Protein AF-0000000076645422 (afdb_homodimer)

pLDDT: mean 94.83, std 6.92, range [39.47, 98.94]

Secondary structure (DSSP, 8-state):
--GGGSTTT-HHHHHHHHHHTT-EEEE-S-B-TBTHHHHHHHHHHHHT-PEEEE--BTT--TT---EEEE-TT---SSGGGTTHHHHHHTT--TT--HHHHHHHHHHGGGSPP-PPEEES--GGGSEEE-GGG--TTTS---B-STTSSS--SBSS-EEEEE-TTSS-EEEE---EEE-SSSEEEE---TT-HHHHHHHHHHHHTSPEEEEEEES--HHHHHHHTS-PPTT--HHHHHHHHHTSPPEEEE-SSSS-EEETT-SEEEEEEEEEEEEEEE-----TTSEE-TT--EEEEEEEEEEEEE-TT-EEEE---SSSSSHIIIIIHHHHHHHHHHHHHHTT--EEEEE--GGGTTSEEEEEE-HHHHHHTT--HHHHHHHHHHHHHTSGGGTT--EEEEE-TTS-TT-HHHHHHHHHHHS-TTTSEEEE-SSB--TTSHHHHTSSS-TTB--EEEEE---HHHHHT----EESSTTTSS-HHHHHHHHHHHHHHTPPP--/--GGGSTTT-HHHHHHHHHHTT-EEEE-S-B-TBTHHHHHHHHHHHHT-PEEEE--BTT--TT---EEEE-TT---SSGGGTTHHHHHHTT--TT--HHHHHHHHHHGGGSPP-PPEEES--GGGSEEE-GGG--TTTS---B-STTSSS-EEESS-EEEEE-TTSS-EEEE---EEE-SSSEEEE---TT-HHHHHHHHHHHHTSPEEEEEEES--HHHHHHHTS-PPTT--HHHHHHHHHTSPPEEEE-SSSS-EEETT-SEEEEEEEEEEEEEEE-----TTSEE-TT--EEEEEEEEEEEEE-TT-EEEE---SSSSSHIIIIIHHHHHHHHHHHHHHTT--EEEEE--GGGTTSEEEEEE-HHHHHHTT--HHHHHHHHHHHHHTSGGGTT--EEEEE-TTS-TT-HHHHHHHHHHH--TTTSEEEE-SSB--TTSHHHHTSSS-TTB--EEEEE-S-HHHHHT----EESSTTTSS-HHHHHHHHHTHHHHTPPP--

Nearest PDB structures (foldseek):
  8oeo-assembly1_A-2  TM=9.911E-01  e=5.705E-94  Aspergillus niger CBS 513.88
  8crd-assembly1_A-2  TM=9.911E-01  e=7.766E-94  Aspergillus niger CBS 513.88
  7nf3-assembly1_A-2  TM=9.899E-01  e=1.353E-93  Aspergillus niger CBS 513.88
  7ney-assembly1_B  TM=9.931E-01  e=3.939E-91  Trichoderma atroviride IMI 206040
  7nf1-assembly1_B  TM=9.931E-01  e=6.451E-91  Trichoderma atroviride IMI 206040

Sequence (1006 aa):
MASKSLPHMDFRSYVEALEADGDLVSITEECDPHLEVGAIIRKVVETNDKAPLFNKLKGQDENGLWRILGAPNSLRSDPKQLYGRLARHLGLPTDSSMKVILDKMIAAKTTPPIPPTVVETGPCKEHILTPDQFDLTKLPAPLLHRSDGGKYVQTYGMHIVQSPDGKWTNWSIARAMVYDRNHLAGLVIKPQHLYQIHEMWKKEGRDMPWALAFGVPPAAIMASSMPLPAGLSEAEYIGSLVGSSLDVVKCETNGLYVPANSEIVFEGTCSITDTVPEGPFGEMHGYVFPGDTHPWPKYTVDLITHRKDAILPVSNCGRLTDETHTMIGPLAAAEIGFLLKSKGFPIKEAFSPFESQVTWVALQVDTQKLREMKTTPEKFCREIGDIIFNHKVGYTIHRLVIVGDDINVYDFKDVIWAFCTRCRPGMDEYVFEDVAGFPLIPYMSHGNGAPNRGGKVVSDCLLPVEYATGKNWEAADFENSFPEEIKDRVCNRWQALGFNSAKMASKSLPHMDFRSYVEALEADGDLVSITEECDPHLEVGAIIRKVVETNDKAPLFNKLKGQDENGLWRILGAPNSLRSDPKQLYGRLARHLGLPTDSSMKVILDKMIAAKTTPPIPPTVVETGPCKEHILTPDQFDLTKLPAPLLHRSDGGKYVQTYGMHIVQSPDGKWTNWSIARAMVYDRNHLAGLVIKPQHLYQIHEMWKKEGRDMPWALAFGVPPAAIMASSMPLPAGLSEAEYIGSLVGSSLDVVKCETNGLYVPANSEIVFEGTCSITDTVPEGPFGEMHGYVFPGDTHPWPKYTVDLITHRKDAILPVSNCGRLTDETHTMIGPLAAAEIGFLLKSKGFPIKEAFSPFESQVTWVALQVDTQKLREMKTTPEKFCREIGDIIFNHKVGYTIHRLVIVGDDINVYDFKDVIWAFCTRCRPGMDEYVFEDVAGFPLIPYMSHGNGAPNRGGKVVSDCLLPVEYATGKNWEAADFENSFPEEIKDRVCNRWQALGFNSAK

Structure (mmCIF, N/CA/C/O backbone):
data_AF-0000000076645422-model_v1
#
loop_
_entity.id
_entity.type
_entity.pdbx_description
1 polymer 'Ferulic acid decarboxylase 1'
#
loop_
_atom_site.group_PDB
_atom_site.id
_atom_site.type_symbol
_atom_site.label_atom_id
_atom_site.label_alt_id
_atom_site.label_comp_id
_atom_site.label_asym_id
_atom_site.label_entity_id
_atom_site.label_seq_id
_atom_site.pdbx_PDB_ins_code
_atom_site.Cartn_x
_atom_site.Cartn_y
_atom_site.Cartn_z
_atom_site.occupancy
_atom_site.B_iso_or_equiv
_atom_site.auth_seq_id
_atom_site.auth_comp_id
_atom_site.auth_asym_id
_atom_site.auth_atom_id
_atom_site.pdbx_PDB_model_num
ATOM 1 N N . MET A 1 1 ? 17.406 39.375 -7.105 1 39.47 1 MET A N 1
ATOM 2 C CA . MET A 1 1 ? 16.203 39.625 -6.324 1 39.47 1 MET A CA 1
ATOM 3 C C . MET A 1 1 ? 16.5 39.594 -4.832 1 39.47 1 MET A C 1
ATOM 5 O O . MET A 1 1 ? 17.312 38.781 -4.371 1 39.47 1 MET A O 1
ATOM 9 N N . ALA A 1 2 ? 16.141 40.438 -4.121 1 54.78 2 ALA A N 1
ATOM 10 C CA . ALA A 1 2 ? 16.422 40.5 -2.689 1 54.78 2 ALA A CA 1
ATOM 11 C C . ALA A 1 2 ? 15.945 39.25 -1.977 1 54.78 2 ALA A C 1
ATOM 13 O O . ALA A 1 2 ? 14.828 38.781 -2.213 1 54.78 2 ALA A O 1
ATOM 14 N N . SER A 1 3 ? 16.781 38.594 -1.338 1 65.38 3 SER A N 1
ATOM 15 C CA . SER A 1 3 ? 16.609 37.344 -0.627 1 65.38 3 SER A CA 1
ATOM 16 C C . SER A 1 3 ? 15.219 37.25 -0.004 1 65.38 3 SER A C 1
ATOM 18 O O . SER A 1 3 ? 14.594 36.188 -0.015 1 65.38 3 SER A O 1
ATOM 20 N N . LYS A 1 4 ? 14.633 38.281 0.202 1 76.12 4 LYS A N 1
ATOM 21 C CA . LYS A 1 4 ? 13.375 38.344 0.934 1 76.12 4 LYS A CA 1
ATOM 22 C C . LYS A 1 4 ? 12.18 38.219 -0.014 1 76.12 4 LYS A C 1
ATOM 24 O O . LYS A 1 4 ? 11.055 38 0.423 1 76.12 4 LYS A O 1
ATOM 29 N N . SER A 1 5 ? 12.469 38.219 -1.289 1 83.44 5 SER A N 1
ATOM 30 C CA . SER A 1 5 ? 11.398 38.125 -2.279 1 83.44 5 SER A CA 1
ATOM 31 C C . SER A 1 5 ? 11.398 36.75 -2.971 1 83.44 5 SER A C 1
ATOM 33 O O . SER A 1 5 ? 10.625 36.531 -3.902 1 83.44 5 SER A O 1
ATOM 35 N N . LEU A 1 6 ? 12.18 35.938 -2.41 1 91.81 6 LEU A N 1
ATOM 36 C CA . LEU A 1 6 ? 12.234 34.594 -2.979 1 91.81 6 LEU A CA 1
ATOM 37 C C . LEU A 1 6 ? 11 33.781 -2.582 1 91.81 6 LEU A C 1
ATOM 39 O O . LEU A 1 6 ? 10.398 34.031 -1.535 1 91.81 6 LEU A O 1
ATOM 43 N N . PRO A 1 7 ? 10.672 32.812 -3.4 1 94.81 7 PRO A N 1
ATOM 44 C CA . PRO A 1 7 ? 9.43 32.062 -3.209 1 94.81 7 PRO A CA 1
ATOM 45 C C . PRO A 1 7 ? 9.344 31.406 -1.836 1 94.81 7 PRO A C 1
ATOM 47 O O . PRO A 1 7 ? 8.258 31.297 -1.265 1 94.81 7 PRO A O 1
ATOM 50 N N . HIS A 1 8 ? 10.43 30.953 -1.302 1 95.94 8 HIS A N 1
ATOM 51 C CA . HIS A 1 8 ? 10.398 30.266 -0.013 1 95.94 8 HIS A CA 1
ATOM 52 C C . HIS A 1 8 ? 10.336 31.266 1.138 1 95.94 8 HIS A C 1
ATOM 54 O O . HIS A 1 8 ? 10.062 30.891 2.279 1 95.94 8 HIS A O 1
ATOM 60 N N . MET A 1 9 ? 10.469 32.625 0.894 1 94.94 9 MET A N 1
ATOM 6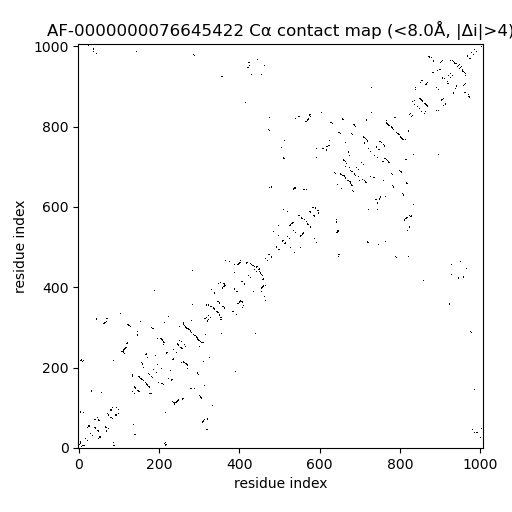1 C CA . MET A 1 9 ? 10.508 33.656 1.926 1 94.94 9 MET A CA 1
ATOM 62 C C . MET A 1 9 ? 9.328 34.625 1.78 1 94.94 9 MET A C 1
ATOM 64 O O . MET A 1 9 ? 9.141 35.5 2.607 1 94.94 9 MET A O 1
ATOM 68 N N . ASP A 1 10 ? 8.617 34.406 0.73 1 96.38 10 ASP A N 1
ATOM 69 C CA . ASP A 1 10 ? 7.473 35.281 0.45 1 96.38 10 ASP A CA 1
ATOM 70 C C . ASP A 1 10 ? 6.344 34.469 -0.211 1 96.38 10 ASP A C 1
ATOM 72 O O . ASP A 1 10 ? 6.535 33.906 -1.281 1 96.38 10 ASP A O 1
ATOM 76 N N . PHE A 1 11 ? 5.137 34.5 0.372 1 97.75 11 PHE A N 1
ATOM 77 C CA . PHE A 1 11 ? 4.027 33.656 -0.077 1 97.75 11 PHE A CA 1
ATOM 78 C C . PHE A 1 11 ? 3.561 34.094 -1.464 1 97.75 11 PHE A C 1
ATOM 80 O O . PHE A 1 11 ? 3.229 33.25 -2.297 1 97.75 11 PHE A O 1
ATOM 87 N N . ARG A 1 12 ? 3.492 35.375 -1.755 1 96.31 12 ARG A N 1
ATOM 88 C CA . ARG A 1 12 ? 3.074 35.812 -3.074 1 96.31 12 ARG A CA 1
ATOM 89 C C . ARG A 1 12 ? 4.062 35.375 -4.148 1 96.31 12 ARG A C 1
ATOM 91 O O . ARG A 1 12 ? 3.658 35 -5.25 1 96.31 12 ARG A O 1
ATOM 98 N N . SER A 1 13 ? 5.32 35.531 -3.758 1 97.25 13 SER A N 1
ATOM 99 C CA . SER A 1 13 ? 6.34 35.031 -4.676 1 97.25 13 SER A CA 1
ATOM 100 C C . SER A 1 13 ? 6.195 33.531 -4.906 1 97.25 13 SER A C 1
ATOM 102 O O . SER A 1 13 ? 6.473 33.031 -6.004 1 97.25 13 SER A O 1
ATOM 104 N N . TYR A 1 14 ? 5.824 32.844 -3.887 1 98.31 14 TYR A N 1
ATOM 105 C CA . TYR A 1 14 ? 5.566 31.422 -4.012 1 98.31 14 TYR A CA 1
ATOM 106 C C . TYR A 1 14 ? 4.422 31.156 -4.98 1 98.31 14 TYR A C 1
ATOM 108 O O . TYR A 1 14 ? 4.527 30.297 -5.855 1 98.31 14 TYR A O 1
ATOM 116 N N . VAL A 1 15 ? 3.332 31.875 -4.879 1 98.31 15 VAL A N 1
ATOM 117 C CA . VAL A 1 15 ? 2.178 31.719 -5.758 1 98.31 15 VAL A CA 1
ATOM 118 C C . VAL A 1 15 ? 2.59 32 -7.199 1 98.31 15 VAL A C 1
ATOM 120 O O . VAL A 1 15 ? 2.201 31.297 -8.117 1 98.31 15 VAL A O 1
ATOM 123 N N . GLU A 1 16 ? 3.398 33.062 -7.371 1 97.81 16 GLU A N 1
ATOM 124 C CA . GLU A 1 16 ? 3.912 33.375 -8.695 1 97.81 16 GLU A CA 1
ATOM 125 C C . GLU A 1 16 ? 4.785 32.281 -9.25 1 97.81 16 GLU A C 1
ATOM 127 O O . GLU A 1 16 ? 4.75 31.984 -10.453 1 97.81 16 GLU A O 1
ATOM 132 N N . ALA A 1 17 ? 5.535 31.703 -8.359 1 98 17 ALA A N 1
ATOM 133 C CA . ALA A 1 17 ? 6.391 30.594 -8.773 1 98 17 ALA A CA 1
ATOM 134 C C . ALA A 1 17 ? 5.559 29.391 -9.234 1 98 17 ALA A C 1
ATOM 136 O O . ALA A 1 17 ? 5.922 28.719 -10.195 1 98 17 ALA A O 1
ATOM 137 N N . LEU A 1 18 ? 4.477 29.078 -8.555 1 98.19 18 LEU A N 1
ATOM 138 C CA . LEU A 1 18 ? 3.582 28.016 -8.977 1 98.19 18 LEU A CA 1
ATOM 139 C C . LEU A 1 18 ? 3.043 28.266 -10.383 1 98.19 18 LEU A C 1
ATOM 141 O O . LEU A 1 18 ? 2.959 27.359 -11.203 1 98.19 18 LEU A O 1
ATOM 145 N N . GLU A 1 19 ? 2.682 29.516 -10.578 1 97.69 19 GLU A N 1
ATOM 146 C CA . GLU A 1 19 ? 2.184 29.906 -11.891 1 97.69 19 GLU A CA 1
ATOM 147 C C . GLU A 1 19 ? 3.254 29.719 -12.961 1 97.69 19 GLU A C 1
ATOM 149 O O . GLU A 1 19 ? 2.977 29.172 -14.031 1 97.69 19 GLU A O 1
ATOM 154 N N . ALA A 1 20 ? 4.41 30.156 -12.703 1 97.44 20 ALA A N 1
ATOM 155 C CA . ALA A 1 20 ? 5.527 30.047 -13.633 1 97.44 20 ALA A CA 1
ATOM 156 C C . ALA A 1 20 ? 5.855 28.578 -13.93 1 97.44 20 ALA A C 1
ATOM 158 O O . ALA A 1 20 ? 6.258 28.25 -15.047 1 97.44 20 ALA A O 1
ATOM 159 N N . ASP A 1 21 ? 5.66 27.734 -12.953 1 97.25 21 ASP A N 1
ATOM 160 C CA . ASP A 1 21 ? 5.91 26.297 -13.086 1 97.25 21 ASP A CA 1
ATOM 161 C C . ASP A 1 21 ? 4.812 25.625 -13.906 1 97.25 21 ASP A C 1
ATOM 163 O O . ASP A 1 21 ? 4.938 24.453 -14.281 1 97.25 21 ASP A O 1
ATOM 167 N N . GLY A 1 22 ? 3.715 26.312 -14.133 1 97 22 GLY A N 1
ATOM 168 C CA . GLY A 1 22 ? 2.539 25.672 -14.703 1 97 22 GLY A CA 1
ATOM 169 C C . GLY A 1 22 ? 1.798 24.781 -13.711 1 97 22 GLY A C 1
ATOM 170 O O . GLY A 1 22 ? 1.126 23.828 -14.109 1 97 22 GLY A O 1
ATOM 171 N N . ASP A 1 23 ? 1.896 25.047 -12.469 1 98 23 ASP A N 1
ATOM 172 C CA . ASP A 1 23 ? 1.329 24.219 -11.398 1 98 23 ASP A CA 1
ATOM 173 C C . ASP A 1 23 ? 0.226 24.969 -10.656 1 98 23 ASP A C 1
ATOM 175 O O . ASP A 1 23 ? -0.025 24.719 -9.477 1 98 23 ASP A O 1
ATOM 179 N N . LEU A 1 24 ? -0.4 25.938 -11.312 1 98.31 24 LEU A N 1
ATOM 180 C CA . LEU A 1 24 ? -1.46 26.75 -10.727 1 98.31 24 LEU A CA 1
ATOM 181 C C . LEU A 1 24 ? -2.6 26.969 -11.719 1 98.31 24 LEU A C 1
ATOM 183 O O . LEU A 1 24 ? -2.359 27.203 -12.906 1 98.31 24 LEU A O 1
ATOM 187 N N . VAL A 1 25 ? -3.816 26.766 -11.281 1 98.25 25 VAL A N 1
ATOM 188 C CA . VAL A 1 25 ? -4.996 27.156 -12.039 1 98.25 25 VAL A CA 1
ATOM 189 C C . VAL A 1 25 ? -5.605 28.422 -11.43 1 98.25 25 VAL A C 1
ATOM 191 O O . VAL A 1 25 ? -6.051 28.406 -10.281 1 98.25 25 VAL A O 1
ATOM 194 N N . SER A 1 26 ? -5.578 29.453 -12.141 1 98.06 26 SER A N 1
ATOM 195 C CA . SER A 1 26 ? -6.203 30.703 -11.719 1 98.06 26 SER A CA 1
ATOM 196 C C . SER A 1 26 ? -7.691 30.719 -12.047 1 98.06 26 SER A C 1
ATOM 198 O O . SER A 1 26 ? -8.07 30.766 -13.219 1 98.06 26 SER A O 1
ATOM 200 N N . ILE A 1 27 ? -8.5 30.609 -11.07 1 97.69 27 ILE A N 1
ATOM 201 C CA . ILE A 1 27 ? -9.945 30.547 -11.258 1 97.69 27 ILE A CA 1
ATOM 202 C C . ILE A 1 27 ? -10.562 31.922 -11.07 1 97.69 27 ILE A C 1
ATOM 204 O O . ILE A 1 27 ? -10.523 32.5 -9.977 1 97.69 27 ILE A O 1
ATOM 208 N N . THR A 1 28 ? -11.211 32.406 -12.055 1 95.06 28 THR A N 1
ATOM 209 C CA . THR A 1 28 ? -11.766 33.75 -12 1 95.06 28 THR A CA 1
ATOM 210 C C . THR A 1 28 ? -13.289 33.719 -11.961 1 95.06 28 THR A C 1
ATOM 212 O O . THR A 1 28 ? -13.938 34.719 -11.688 1 95.06 28 THR A O 1
ATOM 215 N N . GLU A 1 29 ? -13.852 32.594 -12.18 1 94.06 29 GLU A N 1
ATOM 216 C CA . GLU A 1 29 ? -15.281 32.406 -11.961 1 94.06 29 GLU A CA 1
ATOM 217 C C . GLU A 1 29 ? -15.625 32.438 -10.477 1 94.06 29 G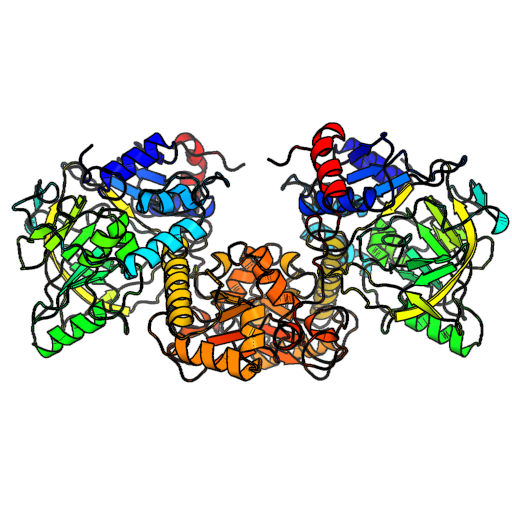LU A C 1
ATOM 219 O O . GLU A 1 29 ? -14.844 31.953 -9.648 1 94.06 29 GLU A O 1
ATOM 224 N N . GLU A 1 30 ? -16.828 32.938 -10.211 1 94.62 30 GLU A N 1
ATOM 225 C CA . GLU A 1 30 ? -17.234 33 -8.812 1 94.62 30 GLU A CA 1
ATOM 226 C C . GLU A 1 30 ? -17.422 31.594 -8.242 1 94.62 30 GLU A C 1
ATOM 228 O O . GLU A 1 30 ? -18.094 30.75 -8.844 1 94.62 30 GLU A O 1
ATOM 233 N N . CYS A 1 31 ? -16.797 31.312 -7.188 1 96 31 CYS A N 1
ATOM 234 C CA . CYS A 1 31 ? -16.953 30.062 -6.473 1 96 31 CYS A CA 1
ATOM 235 C C . CYS A 1 31 ? -17.531 30.281 -5.082 1 96 31 CYS A C 1
ATOM 237 O O . CYS A 1 31 ? -17.312 31.328 -4.469 1 96 31 CYS A O 1
ATOM 239 N N . ASP A 1 32 ? -18.281 29.375 -4.637 1 96.62 32 ASP A N 1
ATOM 240 C CA . ASP A 1 32 ? -18.891 29.438 -3.312 1 96.62 32 ASP A CA 1
ATOM 241 C C . ASP A 1 32 ? -17.984 28.812 -2.258 1 96.62 32 ASP A C 1
ATOM 243 O O . ASP A 1 32 ? -17.719 27.609 -2.303 1 96.62 32 ASP A O 1
ATOM 247 N N . PRO A 1 33 ? -17.516 29.625 -1.31 1 96.5 33 PRO A N 1
ATOM 248 C CA . PRO A 1 33 ? -16.688 29.047 -0.254 1 96.5 33 PRO A CA 1
ATOM 249 C C . PRO A 1 33 ? -17.438 27.969 0.545 1 96.5 33 PRO A C 1
ATOM 251 O O . PRO A 1 33 ? -16.797 27.172 1.235 1 96.5 33 PRO A O 1
ATOM 254 N N . HIS A 1 34 ? -18.734 28.031 0.452 1 96.94 34 HIS A N 1
ATOM 255 C CA . HIS A 1 34 ? -19.531 27 1.091 1 96.94 34 HIS A CA 1
ATOM 256 C C . HIS A 1 34 ? -19.547 25.719 0.259 1 96.94 34 HIS A C 1
ATOM 258 O O . HIS A 1 34 ? -20.469 25.484 -0.523 1 96.94 34 HIS A O 1
ATOM 264 N N . LEU A 1 35 ? -18.609 24.875 0.504 1 98.44 35 LEU A N 1
ATOM 265 C CA . LEU A 1 35 ? -18.5 23.5 0.022 1 98.44 35 LEU A CA 1
ATOM 266 C C . LEU A 1 35 ? -17.859 23.453 -1.36 1 98.44 35 LEU A C 1
ATOM 268 O O . LEU A 1 35 ? -17.031 22.578 -1.646 1 98.44 35 LEU A O 1
ATOM 272 N N . GLU A 1 36 ? -18.172 24.359 -2.252 1 98.25 36 GLU A N 1
ATOM 273 C CA . GLU A 1 36 ? -17.641 24.281 -3.609 1 98.25 36 GLU A CA 1
ATOM 274 C C . GLU A 1 36 ? -16.109 24.406 -3.611 1 98.25 36 GLU A C 1
ATOM 276 O O . GLU A 1 36 ? -15.422 23.641 -4.289 1 98.25 36 GLU A O 1
ATOM 281 N N . VAL A 1 37 ? -15.594 25.422 -2.879 1 98.19 37 VAL A N 1
ATOM 282 C CA . VAL A 1 37 ? -14.148 25.609 -2.746 1 98.19 37 VAL A CA 1
ATOM 283 C C . VAL A 1 37 ? -13.516 24.344 -2.16 1 98.19 37 VAL A C 1
ATOM 285 O O . VAL A 1 37 ? -12.516 23.844 -2.676 1 98.19 37 VAL A O 1
ATOM 288 N N . GLY A 1 38 ? -14.195 23.797 -1.093 1 98.62 38 GLY A N 1
ATOM 289 C CA . GLY A 1 38 ? -13.711 22.578 -0.482 1 98.62 38 GLY A CA 1
ATOM 290 C C . GLY A 1 38 ? -13.711 21.391 -1.437 1 98.62 38 GLY A C 1
ATOM 291 O O . GLY A 1 38 ? -12.758 20.609 -1.464 1 98.62 38 GLY A O 1
ATOM 292 N N . ALA A 1 39 ? -14.734 21.281 -2.252 1 98.75 39 ALA A N 1
ATOM 293 C CA . ALA A 1 39 ? -14.867 20.188 -3.203 1 98.75 39 ALA A CA 1
ATOM 294 C C . ALA A 1 39 ? -13.773 20.234 -4.262 1 98.75 39 ALA A C 1
ATOM 296 O O . ALA A 1 39 ? -13.172 19.203 -4.594 1 98.75 39 ALA A O 1
ATOM 297 N N . ILE A 1 40 ? -13.492 21.406 -4.785 1 98.56 40 ILE A N 1
ATOM 298 C CA . ILE A 1 40 ? -12.461 21.562 -5.805 1 98.56 40 ILE A CA 1
ATOM 299 C C . ILE A 1 40 ? -11.094 21.203 -5.219 1 98.56 40 ILE A C 1
ATOM 301 O O . ILE A 1 40 ? -10.32 20.484 -5.84 1 98.56 40 ILE A O 1
ATOM 305 N N . ILE A 1 41 ? -10.82 21.703 -4.012 1 98.69 41 ILE A N 1
ATOM 306 C CA . ILE A 1 41 ? -9.531 21.438 -3.379 1 98.69 41 ILE A CA 1
ATOM 307 C C . ILE A 1 41 ? -9.383 19.938 -3.121 1 98.69 41 ILE A C 1
ATOM 309 O O . ILE A 1 41 ? -8.32 19.359 -3.379 1 98.69 41 ILE A O 1
ATOM 313 N N . ARG A 1 42 ? -10.438 19.266 -2.629 1 98.56 42 ARG A N 1
ATOM 314 C CA . ARG A 1 42 ? -10.398 17.828 -2.369 1 98.56 42 ARG A CA 1
ATOM 315 C C . ARG A 1 42 ? -10.102 17.062 -3.646 1 98.56 42 ARG A C 1
ATOM 317 O O . ARG A 1 42 ? -9.289 16.125 -3.643 1 98.56 42 ARG A O 1
ATOM 324 N N . LYS A 1 43 ? -10.781 17.438 -4.719 1 98.12 43 LYS A N 1
ATOM 325 C CA . LYS A 1 43 ? -10.547 16.75 -5.988 1 98.12 43 LYS A CA 1
ATOM 326 C C . LYS A 1 43 ? -9.109 16.953 -6.461 1 98.12 43 LYS A C 1
ATOM 328 O O . LYS A 1 43 ? -8.484 16.031 -6.969 1 98.12 43 LYS A O 1
ATOM 333 N N . VAL A 1 44 ? -8.562 18.125 -6.277 1 97.94 44 VAL A N 1
ATOM 334 C CA . VAL A 1 44 ? -7.191 18.453 -6.656 1 97.94 44 VAL A CA 1
ATOM 335 C C . VAL A 1 44 ? -6.215 17.578 -5.891 1 97.94 44 VAL A C 1
ATOM 337 O O . VAL A 1 44 ? -5.332 16.953 -6.484 1 97.94 44 VAL A O 1
ATOM 340 N N . VAL A 1 45 ? -6.391 17.5 -4.562 1 98 45 VAL A N 1
ATOM 341 C CA . VAL A 1 45 ? -5.402 16.781 -3.758 1 98 45 VAL A CA 1
ATOM 342 C C . VAL A 1 45 ? -5.527 15.281 -3.984 1 98 45 VAL A C 1
ATOM 344 O O . VAL A 1 45 ? -4.543 14.547 -3.867 1 98 45 VAL A O 1
ATOM 347 N N . GLU A 1 46 ? -6.707 14.836 -4.367 1 96.81 46 GLU A N 1
ATOM 348 C CA . GLU A 1 46 ? -6.922 13.406 -4.59 1 96.81 46 GLU A CA 1
ATOM 349 C C . GLU A 1 46 ? -6.441 12.984 -5.98 1 96.81 46 GLU A C 1
ATOM 351 O O . GLU A 1 46 ? -6.273 11.797 -6.25 1 96.81 46 GLU A O 1
ATOM 356 N N . THR A 1 47 ? -6.168 13.938 -6.906 1 95.75 47 THR A N 1
ATOM 357 C CA . THR A 1 47 ? -5.727 13.633 -8.266 1 95.75 47 THR A CA 1
ATOM 358 C C . THR A 1 47 ? -4.348 14.234 -8.531 1 95.75 47 THR A C 1
ATOM 360 O O . THR A 1 47 ? -3.84 14.164 -9.648 1 95.75 47 THR A O 1
ATOM 363 N N . ASN A 1 48 ? -3.758 14.82 -7.531 1 96.94 48 ASN A N 1
ATOM 364 C CA . ASN A 1 48 ? -2.463 15.484 -7.641 1 96.94 48 ASN A CA 1
ATOM 365 C C . ASN A 1 48 ? -2.463 16.531 -8.742 1 96.94 48 ASN A C 1
ATOM 367 O O . ASN A 1 48 ? -1.521 16.609 -9.539 1 96.94 48 ASN A O 1
ATOM 371 N N . ASP A 1 49 ? -3.527 17.281 -8.852 1 97.44 49 ASP A N 1
ATOM 372 C CA . ASP A 1 49 ? -3.65 18.297 -9.898 1 97.44 49 ASP A CA 1
ATOM 373 C C . ASP A 1 49 ? -3.049 19.625 -9.461 1 97.44 49 ASP A C 1
ATOM 375 O O . ASP A 1 49 ? -2.457 19.719 -8.383 1 97.44 49 ASP A O 1
ATOM 379 N N . LYS A 1 50 ? -3.1 20.641 -10.312 1 98.06 50 LYS A N 1
ATOM 380 C CA . LYS A 1 50 ? -2.541 21.969 -10.078 1 98.06 50 LYS A CA 1
ATOM 381 C C . LYS A 1 50 ? -3.262 22.672 -8.93 1 98.06 50 LYS A C 1
ATOM 383 O O . LYS A 1 50 ? -4.461 22.469 -8.734 1 98.06 50 LYS A O 1
ATOM 388 N N . ALA A 1 51 ? -2.533 23.5 -8.195 1 98.62 51 ALA A N 1
ATOM 389 C CA . ALA A 1 51 ? -3.115 24.25 -7.086 1 98.62 51 ALA A CA 1
ATOM 390 C C . ALA A 1 51 ? -4.148 25.266 -7.594 1 98.62 51 ALA A C 1
ATOM 392 O O . ALA A 1 51 ? -3.877 26.031 -8.516 1 98.62 51 ALA A O 1
ATOM 393 N N . PRO A 1 52 ? -5.316 25.297 -7.004 1 98.75 52 PRO A N 1
ATOM 394 C CA . PRO A 1 52 ? -6.328 26.266 -7.434 1 98.75 52 PRO A CA 1
ATOM 395 C C . PRO A 1 52 ? -6.219 27.594 -6.707 1 98.75 52 PRO A C 1
ATOM 397 O O . PRO A 1 52 ? -6.168 27.641 -5.473 1 98.75 52 PRO A O 1
ATOM 400 N N . LEU A 1 53 ? -6.148 28.656 -7.414 1 98.56 53 LEU A N 1
ATOM 401 C CA . LEU A 1 53 ? -6.238 30.016 -6.879 1 98.56 53 LEU A CA 1
ATOM 402 C C . LEU A 1 53 ? -7.598 30.625 -7.195 1 98.56 53 LEU A C 1
ATOM 404 O O . LEU A 1 53 ? -7.879 30.953 -8.352 1 98.56 53 LEU A O 1
ATOM 408 N N . PHE A 1 54 ? -8.414 30.75 -6.148 1 97.69 54 PHE A N 1
ATOM 409 C CA . PHE A 1 54 ? -9.742 31.328 -6.301 1 97.69 54 PHE A CA 1
ATOM 410 C C . PHE A 1 54 ? -9.688 32.844 -6.184 1 97.69 54 PHE A C 1
ATOM 412 O O . PHE A 1 54 ? -9.445 33.375 -5.098 1 97.69 54 PHE A O 1
ATOM 419 N N . ASN A 1 55 ? -10.031 33.531 -7.242 1 95.5 55 ASN A N 1
ATOM 420 C CA . ASN A 1 55 ? -9.883 35 -7.277 1 95.5 55 ASN A CA 1
ATOM 421 C C . ASN A 1 55 ? -11.211 35.688 -7.02 1 95.5 55 ASN A C 1
ATOM 423 O O . ASN A 1 55 ? -11.242 36.875 -6.699 1 95.5 55 ASN A O 1
ATOM 427 N N . LYS A 1 56 ? -12.266 34.969 -7.199 1 94.31 56 LYS A N 1
ATOM 428 C CA . LYS A 1 56 ? -13.602 35.5 -6.984 1 94.31 56 LYS A CA 1
ATOM 429 C C . LYS A 1 56 ? -14.453 34.562 -6.141 1 94.31 56 LYS A C 1
ATOM 431 O O . LYS A 1 56 ? -14.727 33.438 -6.555 1 94.31 56 LYS A O 1
ATOM 436 N N . LEU A 1 57 ? -14.883 35.094 -4.969 1 95.56 57 LEU A N 1
ATOM 437 C CA . LEU A 1 57 ? -15.656 34.25 -4.043 1 95.56 57 LEU A CA 1
ATOM 438 C C . LEU A 1 57 ? -16.969 34.938 -3.66 1 95.56 57 LEU A C 1
ATOM 440 O O . LEU A 1 57 ? -17.016 36.156 -3.576 1 95.56 57 LEU A O 1
ATOM 444 N N . LYS A 1 58 ? -17.906 34.125 -3.504 1 91.88 58 LYS A N 1
ATOM 445 C CA . LYS A 1 58 ? -19.109 34.656 -2.891 1 91.88 58 LYS A CA 1
ATOM 446 C C . LYS A 1 58 ? -18.828 35.188 -1.49 1 91.88 58 LYS A C 1
ATOM 448 O O . LYS A 1 58 ? -18.219 34.5 -0.671 1 91.88 58 LYS A O 1
ATOM 453 N N . GLY A 1 59 ? -19.25 36.406 -1.194 1 84.88 59 GLY A N 1
ATOM 454 C CA . GLY A 1 59 ? -19.031 37 0.118 1 84.88 59 GLY A CA 1
ATOM 455 C C . GLY A 1 59 ? -17.812 37.906 0.167 1 84.88 59 GLY A C 1
ATOM 456 O O . GLY A 1 59 ? -17.547 38.531 1.192 1 84.88 59 GLY A O 1
ATOM 457 N N . GLN A 1 60 ? -17.125 38 -0.951 1 85.5 60 GLN A N 1
ATOM 458 C CA . GLN A 1 60 ? -16 38.906 -1.032 1 85.5 60 GLN A CA 1
ATOM 459 C C . GLN A 1 60 ? -16.469 40.344 -0.893 1 85.5 60 GLN A C 1
ATOM 461 O O . GLN A 1 60 ? -17.5 40.75 -1.438 1 85.5 60 GLN A O 1
ATOM 466 N N . ASP A 1 61 ? -15.781 41.062 -0.028 1 76.75 61 ASP A N 1
ATOM 467 C CA . ASP A 1 61 ? -16.141 42.469 0.144 1 76.75 61 ASP A CA 1
ATOM 468 C C . ASP A 1 61 ? -15.469 43.344 -0.913 1 76.75 61 ASP A C 1
ATOM 470 O O . ASP A 1 61 ? -14.859 42.812 -1.854 1 76.75 61 ASP A O 1
ATOM 474 N N . GLU A 1 62 ? -15.727 44.625 -0.647 1 70.19 62 GLU A N 1
ATOM 475 C CA . GLU A 1 62 ? -15.242 45.562 -1.628 1 70.19 62 GLU A CA 1
ATOM 476 C C . GLU A 1 62 ? -13.711 45.594 -1.656 1 70.19 62 GLU A C 1
ATOM 478 O O . GLU A 1 62 ? -13.109 46 -2.662 1 70.19 62 GLU A O 1
ATOM 483 N N . ASN A 1 63 ? -13.148 45.156 -0.576 1 64.75 63 ASN A N 1
ATOM 484 C CA . ASN A 1 63 ? -11.695 45.156 -0.51 1 64.75 63 ASN A CA 1
ATOM 485 C C . ASN A 1 63 ? -11.117 43.844 -1.026 1 64.75 63 ASN A C 1
ATOM 487 O O . ASN A 1 63 ? -9.898 43.688 -1.079 1 64.75 63 ASN A O 1
ATOM 491 N N . GLY A 1 64 ? -11.969 43.094 -1.426 1 63.09 64 GLY A N 1
ATOM 492 C CA . GLY A 1 64 ? -11.578 41.844 -2.064 1 63.09 64 GLY A CA 1
ATOM 493 C C . GLY A 1 64 ? -11.148 40.781 -1.077 1 63.09 64 GLY A C 1
ATOM 494 O O . GLY A 1 64 ? -10.391 39.875 -1.427 1 63.09 64 GLY A O 1
ATOM 495 N N . LEU A 1 65 ? -11.477 41 0.088 1 72.38 65 LEU A N 1
ATOM 496 C CA . LEU A 1 65 ? -11.156 40.031 1.131 1 72.38 65 LEU A CA 1
ATOM 497 C C . LEU A 1 65 ? -12.164 38.906 1.146 1 72.38 65 LEU A C 1
ATOM 499 O O . LEU A 1 65 ? -13.359 39.125 1.334 1 72.38 65 LEU A O 1
ATOM 503 N N . TRP A 1 66 ? -11.695 37.406 0.895 1 82 66 TRP A N 1
ATOM 504 C CA . TRP A 1 66 ? -10.328 36.969 0.623 1 82 66 TRP A CA 1
ATOM 505 C C . TRP A 1 66 ? -10.273 36.062 -0.599 1 82 66 TRP A C 1
ATOM 507 O O . TRP A 1 66 ? -11.273 35.438 -0.952 1 82 66 TRP A O 1
ATOM 517 N N . ARG A 1 67 ? -9.086 36.219 -1.482 1 93.94 67 ARG A N 1
ATOM 518 C CA . ARG A 1 67 ? -8.781 35.125 -2.385 1 93.94 67 ARG A CA 1
ATOM 519 C C . ARG A 1 67 ? -8.336 33.875 -1.609 1 93.94 67 ARG A C 1
ATOM 521 O O . ARG A 1 67 ? -8.094 33.938 -0.403 1 93.94 67 ARG A O 1
ATOM 528 N N . ILE A 1 68 ? -8.406 32.688 -2.299 1 97.56 68 ILE A N 1
ATOM 529 C CA . ILE A 1 68 ? -8.031 31.469 -1.62 1 97.56 68 ILE A CA 1
ATOM 530 C C . ILE A 1 68 ? -7.062 30.672 -2.494 1 97.56 68 ILE A C 1
ATOM 532 O O . ILE A 1 68 ? -7.281 30.531 -3.699 1 97.56 68 ILE A O 1
ATOM 536 N N . LEU A 1 69 ? -5.961 30.281 -1.956 1 98.56 69 LEU A N 1
ATOM 537 C CA . LEU A 1 69 ? -5.117 29.266 -2.588 1 98.56 69 LEU A CA 1
ATOM 538 C C . LEU A 1 69 ? -5.34 27.906 -1.949 1 98.56 69 LEU A C 1
ATOM 540 O O . LEU A 1 69 ? -5.129 27.734 -0.746 1 98.56 69 LEU A O 1
ATOM 544 N N . GLY A 1 70 ? -5.793 26.938 -2.758 1 98.69 70 GLY A N 1
ATOM 545 C CA . GLY A 1 70 ? -5.949 25.578 -2.279 1 98.69 70 GLY A CA 1
ATOM 546 C C . GLY A 1 70 ? -4.754 24.703 -2.588 1 98.69 70 GLY A C 1
ATOM 547 O O . GLY A 1 70 ? -3.973 25 -3.492 1 98.69 70 GLY A O 1
ATOM 548 N N . ALA A 1 71 ? -4.539 23.672 -1.729 1 98.38 71 ALA A N 1
ATOM 549 C CA . ALA A 1 71 ? -3.504 22.656 -1.928 1 98.38 71 ALA A CA 1
ATOM 550 C C . ALA A 1 71 ? -2.123 23.297 -2.037 1 98.38 71 ALA A C 1
ATOM 552 O O . ALA A 1 71 ? -1.372 23.016 -2.973 1 98.38 71 ALA A O 1
ATOM 553 N N . PRO A 1 72 ? -1.814 24.109 -1.087 1 98.44 72 PRO A N 1
ATOM 554 C CA . PRO A 1 72 ? -0.585 24.891 -1.221 1 98.44 72 PRO A CA 1
ATOM 555 C C . PRO A 1 72 ? 0.672 24.016 -1.201 1 98.44 72 PRO A C 1
ATOM 557 O O . PRO A 1 72 ? 1.721 24.438 -1.702 1 98.44 72 PRO A O 1
ATOM 560 N N . ASN A 1 73 ? 0.618 22.875 -0.625 1 98.12 73 ASN A N 1
ATOM 561 C CA . ASN A 1 73 ? 1.814 22.047 -0.472 1 98.12 73 ASN A CA 1
ATOM 562 C C . ASN A 1 73 ? 1.516 20.578 -0.713 1 98.12 73 ASN A C 1
ATOM 564 O O . ASN A 1 73 ? 2.139 19.703 -0.105 1 98.12 73 ASN A O 1
ATOM 568 N N . SER A 1 74 ? 0.486 20.266 -1.528 1 98.06 74 SER A N 1
ATOM 569 C CA . SER A 1 74 ? 0.165 18.891 -1.91 1 98.06 74 SER A CA 1
ATOM 570 C C . SER A 1 74 ? 1.054 18.422 -3.053 1 98.06 74 SER A C 1
ATOM 572 O O . SER A 1 74 ? 2.037 19.078 -3.4 1 98.06 74 SER A O 1
ATOM 574 N N . LEU A 1 75 ? 0.837 17.266 -3.594 1 98.38 75 LEU A N 1
ATOM 575 C CA . LEU A 1 75 ? 1.68 16.641 -4.605 1 98.38 75 LEU A CA 1
ATOM 576 C C . LEU A 1 75 ? 1.341 17.172 -5.996 1 98.38 75 LEU A C 1
ATOM 578 O O . LEU A 1 75 ? 0.247 17.703 -6.215 1 98.38 75 LEU A O 1
ATOM 582 N N . ARG A 1 76 ? 2.301 17.078 -6.883 1 97.81 76 ARG A N 1
ATOM 583 C CA . ARG A 1 76 ? 2.105 17.391 -8.297 1 97.81 76 ARG A CA 1
ATOM 584 C C . ARG A 1 76 ? 1.819 16.125 -9.102 1 97.81 76 ARG A C 1
ATOM 586 O O . ARG A 1 76 ? 2.039 15.016 -8.609 1 97.81 76 ARG A O 1
ATOM 593 N N . SER A 1 77 ? 1.311 16.297 -10.352 1 95.38 77 SER A N 1
ATOM 594 C CA . SER A 1 77 ? 0.922 15.156 -11.172 1 95.38 77 SER A CA 1
ATOM 595 C C . SER A 1 77 ? 2.129 14.547 -11.883 1 95.38 77 SER A C 1
ATOM 597 O O . SER A 1 77 ? 2.154 13.352 -12.156 1 95.38 77 SER A O 1
ATOM 599 N N . ASP A 1 78 ? 3.135 15.375 -12.172 1 94.94 78 ASP A N 1
ATOM 600 C CA . ASP A 1 78 ? 4.348 14.898 -12.828 1 94.94 78 ASP A CA 1
ATOM 601 C C . ASP A 1 78 ? 5.219 14.102 -11.859 1 94.94 78 ASP A C 1
ATOM 603 O O . ASP A 1 78 ? 5.742 14.648 -10.891 1 94.94 78 ASP A O 1
ATOM 607 N N . PRO A 1 79 ? 5.457 12.867 -12.164 1 93.56 79 PRO A N 1
ATOM 608 C CA . PRO A 1 79 ? 6.242 12.039 -11.242 1 93.56 79 PRO A CA 1
ATOM 609 C C . PRO A 1 79 ? 7.652 12.578 -11.016 1 93.56 79 PRO A C 1
ATOM 611 O O . PRO A 1 79 ? 8.234 12.375 -9.945 1 93.56 79 PRO A O 1
ATOM 614 N N . LYS A 1 80 ? 8.242 13.242 -11.969 1 95.25 80 LYS A N 1
ATOM 615 C CA . LYS A 1 80 ? 9.594 13.781 -11.852 1 95.25 80 LYS A CA 1
ATOM 616 C C . LYS A 1 80 ? 9.625 14.969 -10.891 1 95.25 80 LYS A C 1
ATOM 618 O O . LYS A 1 80 ? 10.695 15.344 -10.398 1 95.25 80 LYS A O 1
ATOM 623 N N . GLN A 1 81 ? 8.461 15.547 -10.664 1 97.88 81 GLN A N 1
ATOM 624 C CA . GLN A 1 81 ? 8.344 16.703 -9.797 1 97.88 81 GLN A CA 1
ATOM 625 C C . GLN A 1 81 ? 7.293 16.484 -8.711 1 97.88 81 GLN A C 1
ATOM 627 O O . GLN A 1 81 ? 6.609 17.422 -8.297 1 97.88 81 GLN A O 1
ATOM 632 N N . LEU A 1 82 ? 7.117 15.281 -8.391 1 97.94 82 LEU A N 1
ATOM 633 C CA . LEU A 1 82 ? 6.039 14.883 -7.496 1 97.94 82 LEU A CA 1
ATOM 634 C C . LEU A 1 82 ? 6.008 15.773 -6.258 1 97.94 82 LEU A C 1
ATOM 636 O O . LEU A 1 82 ? 4.938 16.172 -5.797 1 97.94 82 LEU A O 1
ATOM 640 N N . TYR A 1 83 ? 7.188 16.125 -5.703 1 98.38 83 TYR A N 1
ATOM 641 C CA . TYR A 1 83 ? 7.301 16.891 -4.465 1 98.38 83 TYR A CA 1
ATOM 642 C C . TYR A 1 83 ? 7.645 18.344 -4.754 1 98.38 83 TYR A C 1
ATOM 644 O O . TYR A 1 83 ? 8.242 19.031 -3.918 1 98.38 83 TYR A O 1
ATOM 652 N N . GLY A 1 84 ? 7.316 18.781 -5.91 1 98.5 84 GLY A N 1
ATOM 653 C CA . GLY A 1 84 ? 7.727 20.094 -6.367 1 98.5 84 GLY A CA 1
ATOM 654 C C . GLY A 1 84 ? 7.242 21.219 -5.469 1 98.5 84 GLY A C 1
ATOM 655 O O . GLY A 1 84 ? 7.957 22.203 -5.254 1 98.5 84 GLY A O 1
ATOM 656 N N . ARG A 1 85 ? 6.055 21.203 -4.926 1 98.5 85 ARG A N 1
ATOM 657 C CA . ARG A 1 85 ? 5.543 22.266 -4.062 1 98.5 85 ARG A CA 1
ATOM 658 C C . ARG A 1 85 ? 6.273 22.281 -2.723 1 98.5 85 ARG A C 1
ATOM 660 O O . ARG A 1 85 ? 6.582 23.344 -2.191 1 98.5 85 ARG A O 1
ATOM 667 N N . LEU A 1 86 ? 6.551 21.078 -2.207 1 97.81 86 LEU A N 1
ATOM 668 C CA . LEU A 1 86 ? 7.375 20.984 -1.006 1 97.81 86 LEU A CA 1
ATOM 669 C C . LEU A 1 86 ? 8.758 21.578 -1.244 1 97.81 86 LEU A C 1
ATOM 671 O O . LEU A 1 86 ? 9.273 22.312 -0.399 1 97.81 86 LEU A O 1
ATOM 675 N N . ALA A 1 87 ? 9.305 21.203 -2.387 1 97.81 87 ALA A N 1
ATOM 676 C CA . ALA A 1 87 ? 10.625 21.703 -2.746 1 97.81 87 ALA A CA 1
ATOM 677 C C . ALA A 1 87 ? 10.625 23.234 -2.826 1 97.81 87 ALA A C 1
ATOM 679 O O . ALA A 1 87 ? 11.516 23.891 -2.285 1 97.81 87 ALA A O 1
ATOM 680 N N . ARG A 1 88 ? 9.617 23.828 -3.395 1 97.25 88 ARG A N 1
ATOM 681 C CA . ARG A 1 88 ? 9.508 25.281 -3.535 1 97.25 88 ARG A CA 1
ATOM 682 C C . ARG A 1 88 ? 9.383 25.953 -2.174 1 97.25 88 ARG A C 1
ATOM 684 O O . ARG A 1 88 ? 9.875 27.078 -1.979 1 97.25 88 ARG A O 1
ATOM 691 N N . HIS A 1 89 ? 8.758 25.234 -1.262 1 97.19 89 HIS A N 1
ATOM 692 C CA . HIS A 1 89 ? 8.625 25.781 0.088 1 97.19 89 HIS A CA 1
ATOM 693 C C . HIS A 1 89 ? 9.984 26 0.732 1 97.19 89 HIS A C 1
ATOM 695 O O . HIS A 1 89 ? 10.109 26.828 1.647 1 97.19 89 HIS A O 1
ATOM 701 N N . LEU A 1 90 ? 11.016 25.344 0.239 1 95.44 90 LEU A N 1
ATOM 702 C CA . LEU A 1 90 ? 12.336 25.422 0.867 1 95.44 90 LEU A CA 1
ATOM 703 C C . LEU A 1 90 ? 13.359 26.016 -0.088 1 95.44 90 LEU A C 1
ATOM 705 O O . LEU A 1 90 ? 14.562 25.953 0.168 1 95.44 90 LEU A O 1
ATOM 709 N N . GLY A 1 91 ? 12.898 26.469 -1.209 1 95.12 91 GLY A N 1
ATOM 710 C CA . GLY A 1 91 ? 13.797 27.062 -2.186 1 95.12 91 GLY A CA 1
ATOM 711 C C . GLY A 1 91 ? 14.648 26.047 -2.92 1 95.12 91 GLY A C 1
ATOM 712 O O . GLY A 1 91 ? 15.758 26.344 -3.352 1 95.12 91 GLY A O 1
ATOM 713 N N . LEU A 1 92 ? 14.172 24.828 -3.035 1 96.88 92 LEU A N 1
ATOM 714 C CA . LEU A 1 92 ? 14.867 23.75 -3.738 1 96.88 92 LEU A CA 1
ATOM 715 C C . LEU A 1 92 ? 14.328 23.594 -5.156 1 96.88 92 LEU A C 1
ATOM 717 O O . LEU A 1 92 ? 13.234 24.078 -5.465 1 96.88 92 LEU A O 1
ATOM 721 N N . PRO A 1 93 ? 15.117 22.953 -6 1 97.75 93 PRO A N 1
ATOM 722 C CA . PRO A 1 93 ? 14.602 22.625 -7.332 1 97.75 93 PRO A CA 1
ATOM 723 C C . PRO A 1 93 ? 13.336 21.766 -7.281 1 97.75 93 PRO A C 1
ATOM 725 O O . PRO A 1 93 ? 13.219 20.891 -6.422 1 97.75 93 PRO A O 1
ATOM 728 N N . THR A 1 94 ? 12.445 21.969 -8.266 1 98 94 THR A N 1
ATOM 729 C CA . THR A 1 94 ? 11.133 21.344 -8.234 1 98 94 THR A CA 1
ATOM 730 C C . THR A 1 94 ? 11.25 19.844 -8.445 1 98 94 THR A C 1
ATOM 732 O O . THR A 1 94 ? 10.305 19.094 -8.188 1 98 94 THR A O 1
ATOM 735 N N . ASP A 1 95 ? 12.375 19.375 -8.93 1 98.12 95 ASP A N 1
ATOM 736 C CA . ASP A 1 95 ? 12.562 17.938 -9.148 1 98.12 95 ASP A CA 1
ATOM 737 C C . ASP A 1 95 ? 13.312 17.297 -7.98 1 98.12 95 ASP A C 1
ATOM 739 O O . ASP A 1 95 ? 13.812 16.172 -8.102 1 98.12 95 ASP A O 1
ATOM 743 N N . SER A 1 96 ? 13.43 18.047 -6.852 1 98.38 96 SER A N 1
ATOM 744 C CA . SER A 1 96 ? 14.094 17.5 -5.672 1 98.38 96 SER A CA 1
ATOM 745 C C . SER A 1 96 ? 13.352 16.281 -5.141 1 98.38 96 SER A C 1
ATOM 747 O O . SER A 1 96 ? 12.117 16.25 -5.141 1 98.38 96 SER A O 1
ATOM 749 N N . SER A 1 97 ? 14.109 15.266 -4.691 1 98 97 SER A N 1
ATOM 750 C CA . SER A 1 97 ? 13.523 14.086 -4.059 1 98 97 SER A CA 1
ATOM 751 C C . SER A 1 97 ? 13.109 14.375 -2.619 1 98 97 SER A C 1
ATOM 753 O O . SER A 1 97 ? 13.539 15.375 -2.035 1 98 97 SER A O 1
ATOM 755 N N . MET A 1 98 ? 12.312 13.555 -2.105 1 97.88 98 MET A N 1
ATOM 756 C CA . MET A 1 98 ? 11.898 13.672 -0.709 1 97.88 98 MET A CA 1
ATOM 757 C C . MET A 1 98 ? 13.109 13.617 0.22 1 97.88 98 MET A C 1
ATOM 759 O O . MET A 1 98 ? 13.172 14.344 1.208 1 97.88 98 MET A O 1
ATOM 763 N N . LYS A 1 99 ? 14.055 12.766 -0.087 1 97.69 99 LYS A N 1
ATOM 764 C CA . LYS A 1 99 ? 15.266 12.664 0.717 1 97.69 99 LYS A CA 1
ATOM 765 C C . LYS A 1 99 ? 15.984 14.008 0.803 1 97.69 99 LYS A C 1
ATOM 767 O O . LYS A 1 99 ? 16.391 14.43 1.886 1 97.69 99 LYS A O 1
ATOM 772 N N . VAL A 1 100 ? 16.141 14.664 -0.323 1 97.62 100 VAL A N 1
ATOM 773 C CA . VAL A 1 100 ? 16.828 15.945 -0.382 1 97.62 100 VAL A CA 1
ATOM 774 C C . VAL A 1 100 ? 16.078 16.969 0.461 1 97.62 100 VAL A C 1
ATOM 776 O O . VAL A 1 100 ? 16.688 17.75 1.191 1 97.62 100 VAL A O 1
ATOM 779 N N . ILE A 1 101 ? 14.812 16.969 0.386 1 97.12 101 ILE A N 1
ATOM 780 C CA . ILE A 1 101 ? 13.953 17.906 1.104 1 97.12 101 ILE A CA 1
ATOM 781 C C . ILE A 1 101 ? 14.109 17.703 2.609 1 97.12 101 ILE A C 1
ATOM 783 O O . ILE A 1 101 ? 14.367 18.641 3.352 1 97.12 101 ILE A O 1
ATOM 787 N N . LEU A 1 102 ? 14.016 16.453 3.086 1 96.5 102 LEU A N 1
ATOM 788 C CA . LEU A 1 102 ? 14.094 16.141 4.508 1 96.5 102 LEU A CA 1
ATOM 789 C C . LEU A 1 102 ? 15.5 16.359 5.047 1 96.5 102 LEU A C 1
ATOM 791 O O . LEU A 1 102 ? 15.672 16.797 6.188 1 96.5 102 LEU A O 1
ATOM 795 N N . ASP A 1 103 ? 16.484 16.062 4.227 1 95.56 103 ASP A N 1
ATOM 796 C CA . ASP A 1 103 ? 17.859 16.312 4.625 1 95.56 103 ASP A CA 1
ATOM 797 C C . ASP A 1 103 ? 18.094 17.812 4.883 1 95.56 103 ASP A C 1
ATOM 799 O O . ASP A 1 103 ? 18.797 18.172 5.82 1 95.56 103 ASP A O 1
ATOM 803 N N . LYS A 1 104 ? 17.547 18.609 4.043 1 94.31 104 LYS A N 1
ATOM 804 C CA . LYS A 1 104 ? 17.672 20.047 4.234 1 94.31 104 LYS A CA 1
ATOM 805 C C . LYS A 1 104 ? 17.047 20.484 5.555 1 94.31 104 LYS A C 1
ATOM 807 O O . LYS A 1 104 ? 17.625 21.297 6.285 1 94.31 104 LYS A O 1
ATOM 812 N N . MET A 1 105 ? 15.883 20 5.895 1 92.38 105 MET A N 1
ATOM 813 C CA . MET A 1 105 ? 15.195 20.328 7.133 1 92.38 105 MET A CA 1
ATOM 814 C C . MET A 1 105 ? 16.031 19.938 8.344 1 92.38 105 MET A C 1
ATOM 816 O O . MET A 1 105 ? 16.141 20.719 9.305 1 92.38 105 MET A O 1
ATOM 820 N N . ILE A 1 106 ? 16.672 18.781 8.289 1 91.75 106 ILE A N 1
ATOM 821 C CA . ILE A 1 106 ? 17.438 18.266 9.414 1 91.75 106 ILE A CA 1
ATOM 822 C C . ILE A 1 106 ? 18.75 19.047 9.539 1 91.75 106 ILE A C 1
ATOM 824 O O . ILE A 1 106 ? 19.219 19.312 10.648 1 91.75 106 ILE A O 1
ATOM 828 N N . ALA A 1 107 ? 19.328 19.375 8.406 1 89.75 107 ALA A N 1
ATOM 829 C CA . ALA A 1 107 ? 20.594 20.094 8.414 1 89.75 107 ALA A CA 1
ATOM 830 C C . ALA A 1 107 ? 20.469 21.438 9.125 1 89.75 107 ALA A C 1
ATOM 832 O O . ALA A 1 107 ? 21.406 21.906 9.773 1 89.75 107 ALA A O 1
ATOM 833 N N . ALA A 1 108 ? 19.344 22 9.039 1 87.81 108 ALA A N 1
ATOM 834 C CA . ALA A 1 108 ? 19.094 23.312 9.633 1 87.81 108 ALA A CA 1
ATOM 835 C C . ALA A 1 108 ? 19.172 23.25 11.156 1 87.81 108 ALA A C 1
ATOM 837 O O . ALA A 1 108 ? 19.406 24.25 11.82 1 87.81 108 ALA A O 1
ATOM 838 N N . LYS A 1 109 ? 18.953 22.109 11.719 1 83.44 109 LYS A N 1
ATOM 839 C CA . LYS A 1 109 ? 18.953 21.938 13.164 1 83.44 109 LYS A CA 1
ATOM 840 C C . LYS A 1 109 ? 20.344 22.125 13.75 1 83.44 109 LYS A C 1
ATOM 842 O O . LYS A 1 109 ? 20.5 22.484 14.922 1 83.44 109 LYS A O 1
ATOM 847 N N . THR A 1 110 ? 21.359 21.906 12.945 1 83.06 110 THR A N 1
ATOM 848 C CA . THR A 1 110 ? 22.719 21.984 13.438 1 83.06 110 THR A CA 1
ATOM 849 C C . THR A 1 110 ? 23.391 23.281 12.984 1 83.06 110 THR A C 1
ATOM 851 O O . THR A 1 110 ? 24.562 23.5 13.242 1 83.06 110 THR A O 1
ATOM 854 N N . THR A 1 111 ? 22.656 24.047 12.305 1 86.06 111 THR A N 1
ATOM 855 C CA . THR A 1 111 ? 23.172 25.328 11.844 1 86.06 111 THR A CA 1
ATOM 856 C C . THR A 1 111 ? 22.922 26.422 12.883 1 86.06 111 THR A C 1
ATOM 858 O O . THR A 1 111 ? 21.875 26.422 13.539 1 86.06 111 THR A O 1
ATOM 861 N N . PRO A 1 112 ? 23.844 27.281 13.016 1 85.75 112 PRO A N 1
ATOM 862 C CA . PRO A 1 112 ? 23.641 28.375 13.969 1 85.75 112 PRO A CA 1
ATOM 863 C C . PRO A 1 112 ? 22.344 29.141 13.711 1 85.75 112 PRO A C 1
ATOM 865 O O . PRO A 1 112 ? 22 29.422 12.562 1 85.75 112 PRO A O 1
ATOM 868 N N . PRO A 1 113 ? 21.719 29.422 14.742 1 86.44 113 PRO A N 1
ATOM 869 C CA . PRO A 1 113 ? 20.469 30.156 14.594 1 86.44 113 PRO A CA 1
ATOM 870 C C . PRO A 1 113 ? 20.672 31.562 14.031 1 86.44 113 PRO A C 1
ATOM 872 O O . PRO A 1 113 ? 21.672 32.219 14.32 1 86.44 113 PRO A O 1
ATOM 875 N N . ILE A 1 114 ? 19.766 31.953 13.18 1 90.38 114 ILE A N 1
ATOM 876 C CA . ILE A 1 114 ? 19.703 33.312 12.664 1 90.38 114 ILE A CA 1
ATOM 877 C C . ILE A 1 114 ? 18.453 34.031 13.18 1 90.38 114 ILE A C 1
ATOM 879 O O . ILE A 1 114 ? 17.344 33.688 12.773 1 90.38 114 ILE A O 1
ATOM 883 N N . PRO A 1 115 ? 18.609 35 14 1 90.94 115 PRO A N 1
ATOM 884 C CA . PRO A 1 115 ? 17.438 35.688 14.562 1 90.94 115 PRO A CA 1
ATOM 885 C C . PRO A 1 115 ? 16.672 36.5 13.523 1 90.94 115 PRO A C 1
ATOM 887 O O . PRO A 1 115 ? 17.266 36.969 12.547 1 90.94 115 PRO A O 1
ATOM 890 N N . PRO A 1 116 ? 15.414 36.656 13.781 1 92.75 116 PRO A N 1
ATOM 891 C CA . PRO A 1 116 ? 14.641 37.5 12.867 1 92.75 116 PRO A CA 1
ATOM 892 C C . PRO A 1 116 ? 15.016 39 12.961 1 92.75 116 PRO A C 1
ATOM 894 O O . PRO A 1 116 ? 15.656 39.406 13.93 1 92.75 116 PRO A O 1
ATOM 897 N N . THR A 1 117 ? 14.727 39.688 11.922 1 95.44 117 THR A N 1
ATOM 898 C CA . THR A 1 117 ? 14.914 41.125 11.891 1 95.44 117 THR A CA 1
ATOM 899 C C . THR A 1 117 ? 13.594 41.844 12.156 1 95.44 117 THR A C 1
ATOM 901 O O . THR A 1 117 ? 12.617 41.656 11.43 1 95.44 117 THR A O 1
ATOM 904 N N . VAL A 1 118 ? 13.594 42.656 13.164 1 96.88 118 VAL A N 1
ATOM 905 C CA . VAL A 1 118 ? 12.398 43.438 13.477 1 96.88 118 VAL A CA 1
ATOM 906 C C . VAL A 1 118 ? 12.32 44.688 12.578 1 96.88 118 VAL A C 1
ATOM 908 O O . VAL A 1 118 ? 13.281 45.438 12.5 1 96.88 118 VAL A O 1
ATOM 911 N N . VAL A 1 119 ? 11.242 44.812 11.93 1 97.38 119 VAL A N 1
ATOM 912 C CA . VAL A 1 119 ? 11.039 46 11.078 1 97.38 119 VAL A CA 1
ATOM 913 C C . VAL A 1 119 ? 9.883 46.812 11.609 1 97.38 119 VAL A C 1
ATOM 915 O O . VAL A 1 119 ? 9.062 46.344 12.391 1 97.38 119 VAL A O 1
ATOM 918 N N . GLU A 1 120 ? 9.844 48.031 11.188 1 97.31 120 GLU A N 1
ATOM 919 C CA . GLU A 1 120 ? 8.852 48.969 11.719 1 97.31 120 GLU A CA 1
ATOM 920 C C . GLU A 1 120 ? 7.465 48.656 11.156 1 97.31 120 GLU A C 1
ATOM 922 O O . GLU A 1 120 ? 6.457 48.875 11.836 1 97.31 120 GLU A O 1
ATOM 927 N N . THR A 1 121 ? 7.398 48.312 9.984 1 97.06 121 THR A N 1
ATOM 928 C CA . THR A 1 121 ? 6.152 47.969 9.297 1 97.06 121 THR A CA 1
ATOM 929 C C . THR A 1 121 ? 6.395 46.938 8.211 1 97.06 121 THR A C 1
ATOM 931 O O . THR A 1 121 ? 7.512 46.438 8.062 1 97.06 121 THR A O 1
ATOM 934 N N . GLY A 1 122 ? 5.281 46.469 7.582 1 95.31 122 GLY A N 1
ATOM 935 C CA . GLY A 1 122 ? 5.367 45.5 6.504 1 95.31 122 GLY A CA 1
ATOM 936 C C . GLY A 1 122 ? 4.094 45.406 5.684 1 95.31 122 GLY A C 1
ATOM 937 O O . GLY A 1 122 ? 3.082 46.031 6.023 1 95.31 122 GLY A O 1
ATOM 938 N N . PRO A 1 123 ? 4.199 44.688 4.578 1 94.5 123 PRO A N 1
ATOM 939 C CA . PRO A 1 123 ? 3.041 44.531 3.691 1 94.5 123 PRO A CA 1
ATOM 940 C C . PRO A 1 123 ? 1.801 44.031 4.418 1 94.5 123 PRO A C 1
ATOM 942 O O . PRO A 1 123 ? 0.675 44.344 4.039 1 94.5 123 PRO A O 1
ATOM 945 N N . CYS A 1 124 ? 1.897 43.281 5.496 1 95.94 124 CYS A N 1
ATOM 946 C CA . CYS A 1 124 ? 0.76 42.719 6.207 1 95.94 124 CYS A CA 1
ATOM 947 C C . CYS A 1 124 ? -0.056 43.781 6.898 1 95.94 124 CYS A C 1
ATOM 949 O O . CYS A 1 124 ? -1.183 43.562 7.332 1 95.94 124 CYS A O 1
ATOM 951 N N . LYS A 1 125 ? 0.42 45 6.914 1 96.31 125 LYS A N 1
ATOM 952 C CA . LYS A 1 125 ? -0.26 46.094 7.621 1 96.31 125 LYS A CA 1
ATOM 953 C C . LYS A 1 125 ? -0.809 47.125 6.645 1 96.31 125 LYS A C 1
ATOM 955 O O . LYS A 1 125 ? -1.092 48.281 7.027 1 96.31 125 LYS A O 1
ATOM 960 N N . GLU A 1 126 ? -0.903 46.781 5.387 1 93.88 126 GLU A N 1
ATOM 961 C CA . GLU A 1 126 ? -1.466 47.688 4.391 1 93.88 126 GLU A CA 1
ATOM 962 C C . GLU A 1 126 ? -2.891 48.094 4.754 1 93.88 126 GLU A C 1
ATOM 964 O O . GLU A 1 126 ? -3.295 49.25 4.52 1 93.88 126 GLU A O 1
ATOM 969 N N . HIS A 1 127 ? -3.662 47.188 5.191 1 93.5 127 HIS A N 1
ATOM 970 C CA . HIS A 1 127 ? -5.016 47.438 5.676 1 93.5 127 HIS A CA 1
ATOM 971 C C . HIS A 1 127 ? -5.176 46.969 7.121 1 93.5 127 HIS A C 1
ATOM 973 O O . HIS A 1 127 ? -4.648 45.906 7.5 1 93.5 127 HIS A O 1
ATOM 979 N N . ILE A 1 128 ? -5.816 47.719 7.906 1 95.12 128 ILE A N 1
ATOM 980 C CA . ILE A 1 128 ? -6.086 47.406 9.305 1 95.12 128 ILE A CA 1
ATOM 981 C C . ILE A 1 128 ? -7.59 47.5 9.57 1 95.12 128 ILE A C 1
ATOM 983 O O . ILE A 1 128 ? -8.203 48.562 9.359 1 95.12 128 ILE A O 1
ATOM 987 N N . LEU A 1 129 ? -8.125 46.438 10.016 1 94.31 129 LEU A N 1
ATOM 988 C CA . LEU A 1 129 ? -9.562 46.375 10.266 1 94.31 129 LEU A CA 1
ATOM 989 C C . LEU A 1 129 ? -9.844 46.219 11.758 1 94.31 129 LEU A C 1
ATOM 991 O O . LEU A 1 129 ? -9.391 45.25 12.391 1 94.31 129 LEU A O 1
ATOM 995 N N . THR A 1 130 ? -10.625 47.094 12.25 1 94.44 130 THR A N 1
ATOM 996 C CA . THR A 1 130 ? -11.086 47.031 13.633 1 94.44 130 THR A CA 1
ATOM 997 C C . THR A 1 130 ? -12.297 46.094 13.742 1 94.44 130 THR A C 1
ATOM 999 O O . THR A 1 130 ? -12.883 45.719 12.734 1 94.44 130 THR A O 1
ATOM 1002 N N . PRO A 1 131 ? -12.609 45.719 14.969 1 90.06 131 PRO A N 1
ATOM 1003 C CA . PRO A 1 131 ? -13.656 44.719 15.156 1 90.06 131 PRO A CA 1
ATOM 1004 C C . PRO A 1 131 ? -14.984 45.125 14.508 1 90.06 131 PRO A C 1
ATOM 1006 O O . PRO A 1 131 ? -15.789 44.25 14.156 1 90.06 131 PRO A O 1
ATOM 1009 N N . ASP A 1 132 ? -15.211 46.375 14.359 1 92 132 ASP A N 1
ATOM 1010 C CA . ASP A 1 132 ? -16.469 46.812 13.766 1 92 132 ASP A CA 1
ATOM 1011 C C . ASP A 1 132 ? -16.391 46.781 12.242 1 92 132 ASP A C 1
ATOM 1013 O O . ASP A 1 132 ? -17.406 46.969 11.562 1 92 132 ASP A O 1
ATOM 1017 N N . GLN A 1 133 ? -15.219 46.406 11.742 1 92.06 133 GLN A N 1
ATOM 1018 C CA . GLN A 1 133 ? -15.023 46.5 10.305 1 92.06 133 GLN A CA 1
ATOM 1019 C C . GLN A 1 133 ? -14.93 45.094 9.672 1 92.06 133 GLN A C 1
ATOM 1021 O O . GLN A 1 133 ? -14.68 44.969 8.477 1 92.06 133 GLN A O 1
ATOM 1026 N N . PHE A 1 134 ? -15.078 44.094 10.469 1 91.5 134 PHE A N 1
ATOM 1027 C CA . PHE A 1 134 ? -15.117 42.75 9.898 1 91.5 134 PHE A CA 1
ATOM 1028 C C . PHE A 1 134 ? -16.156 41.875 10.617 1 91.5 134 PHE A C 1
ATOM 1030 O O . PHE A 1 134 ? -16.594 42.219 11.719 1 91.5 134 PHE A O 1
ATOM 1037 N N . ASP A 1 135 ? -16.641 40.875 9.922 1 93.56 135 ASP A N 1
ATOM 1038 C CA . ASP A 1 135 ? -17.484 39.781 10.414 1 93.56 135 ASP A CA 1
ATOM 1039 C C . ASP A 1 135 ? -17.016 38.438 9.875 1 93.56 135 ASP A C 1
ATOM 1041 O O . ASP A 1 135 ? -17.234 38.125 8.703 1 93.56 135 ASP A O 1
ATOM 1045 N N . LEU A 1 136 ? -16.375 37.688 10.805 1 94.5 136 LEU A N 1
ATOM 1046 C CA . LEU A 1 136 ? -15.805 36.438 10.391 1 94.5 136 LEU A CA 1
ATOM 1047 C C . LEU A 1 136 ? -16.859 35.5 9.781 1 94.5 136 LEU A C 1
ATOM 1049 O O . LEU A 1 136 ? -16.547 34.656 8.945 1 94.5 136 LEU A O 1
ATOM 1053 N N . THR A 1 137 ? -18.094 35.625 10.133 1 93.56 137 THR A N 1
ATOM 1054 C CA . THR A 1 137 ? -19.188 34.781 9.633 1 93.56 137 THR A CA 1
ATOM 1055 C C . THR A 1 137 ? -19.547 35.156 8.203 1 93.56 137 THR A C 1
ATOM 1057 O O . THR A 1 137 ? -20.219 34.406 7.508 1 93.56 137 THR A O 1
ATOM 1060 N N . LYS A 1 138 ? -19.109 36.344 7.789 1 90.56 138 LYS A N 1
ATOM 1061 C CA . LYS A 1 138 ? -19.484 36.812 6.465 1 90.56 138 LYS A CA 1
ATOM 1062 C C . LYS A 1 138 ? -18.297 36.719 5.496 1 90.56 138 LYS A C 1
ATOM 1064 O O . LYS A 1 138 ? -18.484 36.781 4.277 1 90.56 138 LYS A O 1
ATOM 1069 N N . LEU A 1 139 ? -17.078 36.656 6.07 1 90.19 139 LEU A N 1
ATOM 1070 C CA . LEU A 1 139 ? -15.906 36.5 5.223 1 90.19 139 LEU A CA 1
ATOM 1071 C C . LEU A 1 139 ? -15.914 35.156 4.523 1 90.19 139 LEU A C 1
ATOM 1073 O O . LEU A 1 139 ? -16.562 34.219 4.992 1 90.19 139 LEU A O 1
ATOM 1077 N N . PRO A 1 140 ? -15.297 35.062 3.385 1 92.5 140 PRO A N 1
ATOM 1078 C CA . PRO A 1 140 ? -15.336 33.812 2.613 1 92.5 140 PRO A CA 1
ATOM 1079 C C . PRO A 1 140 ? -14.445 32.719 3.209 1 92.5 140 PRO A C 1
ATOM 1081 O O . PRO A 1 140 ? -13.578 32.188 2.52 1 92.5 140 PRO A O 1
ATOM 1084 N N . ALA A 1 141 ? -14.703 32.344 4.438 1 92.81 141 ALA A N 1
ATOM 1085 C CA . ALA A 1 141 ? -14.109 31.156 5.059 1 92.81 141 ALA A CA 1
ATOM 1086 C C . ALA A 1 141 ? -14.828 29.891 4.609 1 92.81 141 ALA A C 1
ATOM 1088 O O . ALA A 1 141 ? -16.047 29.859 4.527 1 92.81 141 ALA A O 1
ATOM 1089 N N . PRO A 1 142 ? -14.047 28.922 4.273 1 96.62 142 PRO A N 1
ATOM 1090 C CA . PRO A 1 142 ? -14.703 27.781 3.637 1 96.62 142 PRO A CA 1
ATOM 1091 C C . PRO A 1 142 ? -15.344 26.828 4.648 1 96.62 142 PRO A C 1
ATOM 1093 O O . PRO A 1 142 ? -14.812 26.641 5.742 1 96.62 142 PRO A O 1
ATOM 1096 N N . LEU A 1 143 ? -16.531 26.359 4.332 1 98.19 143 LEU A N 1
ATOM 1097 C CA . LEU A 1 143 ? -16.969 25.047 4.82 1 98.19 143 LEU A CA 1
ATOM 1098 C C . LEU A 1 143 ? -16.391 23.922 3.979 1 98.19 143 LEU A C 1
ATOM 1100 O O . LEU A 1 143 ? -16.797 23.734 2.828 1 98.19 143 LEU A O 1
ATOM 1104 N N . LEU A 1 144 ? -15.523 23.203 4.531 1 98.44 144 LEU A N 1
ATOM 1105 C CA . LEU A 1 144 ? -14.648 22.328 3.742 1 98.44 144 LEU A CA 1
ATOM 1106 C C . LEU A 1 144 ? -15.336 21 3.439 1 98.44 144 LEU A C 1
ATOM 1108 O O . LEU A 1 144 ? -15.18 20.453 2.346 1 98.44 144 LEU A O 1
ATOM 1112 N N . HIS A 1 145 ? -16.031 20.391 4.398 1 98.31 145 HIS A N 1
ATOM 1113 C CA . HIS A 1 145 ? -16.844 19.188 4.266 1 98.31 145 HIS A CA 1
ATOM 1114 C C . HIS A 1 145 ? -18.266 19.438 4.73 1 98.31 145 HIS A C 1
ATOM 1116 O O . HIS A 1 145 ? -18.5 20.25 5.633 1 98.31 145 HIS A O 1
ATOM 1122 N N . ARG A 1 146 ? -19.172 18.75 4.152 1 97.88 146 ARG A N 1
ATOM 1123 C CA . ARG A 1 146 ? -20.578 19 4.426 1 97.88 146 ARG A CA 1
ATOM 1124 C C . ARG A 1 146 ? -20.891 18.766 5.902 1 97.88 146 ARG A C 1
ATOM 1126 O O . ARG A 1 146 ? -21.797 19.406 6.449 1 97.88 146 ARG A O 1
ATOM 1133 N N . SER A 1 147 ? -20.094 17.938 6.551 1 97.94 147 SER A N 1
ATOM 1134 C CA . SER A 1 147 ? -20.422 17.578 7.926 1 97.94 147 SER A CA 1
ATOM 1135 C C . SER A 1 147 ? -19.5 18.281 8.914 1 97.94 147 SER A C 1
ATOM 1137 O O . SER A 1 147 ? -19.5 17.969 10.109 1 97.94 147 SER A O 1
ATOM 1139 N N . ASP A 1 148 ? -18.688 19.172 8.461 1 97.94 148 ASP A N 1
ATOM 1140 C CA . ASP A 1 148 ? -17.906 20 9.383 1 97.94 148 ASP A CA 1
ATOM 1141 C C . ASP A 1 148 ? -18.812 20.844 10.273 1 97.94 148 ASP A C 1
ATOM 1143 O O . ASP A 1 148 ? -19.906 21.219 9.867 1 97.94 148 ASP A O 1
ATOM 1147 N N . GLY A 1 149 ? -18.312 21.125 11.438 1 97.06 149 GLY A N 1
ATOM 1148 C CA . GLY A 1 149 ? -19.109 21.859 12.414 1 97.06 149 GLY A CA 1
ATOM 1149 C C . GLY A 1 149 ? -19.281 23.328 12.055 1 97.06 149 GLY A C 1
ATOM 1150 O O . GLY A 1 149 ? -20.156 24 12.594 1 97.06 149 GLY A O 1
ATOM 1151 N N . GLY A 1 150 ? -18.484 23.859 11.133 1 97.06 150 GLY A N 1
ATOM 1152 C CA . GLY A 1 150 ? -18.516 25.234 10.695 1 97.06 150 GLY A CA 1
ATOM 1153 C C . GLY A 1 150 ? -17.484 25.547 9.633 1 97.06 150 GLY A C 1
ATOM 1154 O O . GLY A 1 150 ? -16.891 24.641 9.047 1 97.06 150 GLY A O 1
ATOM 1155 N N . LYS A 1 151 ? -17.391 26.859 9.406 1 97.25 151 LYS A N 1
ATOM 1156 C CA . LYS A 1 151 ? -16.359 27.328 8.484 1 97.25 151 LYS A CA 1
ATOM 1157 C C . LYS A 1 151 ? -14.984 27.312 9.133 1 97.25 151 LYS A C 1
ATOM 1159 O O . LYS A 1 151 ? -14.836 27.703 10.297 1 97.25 151 LYS A O 1
ATOM 1164 N N . TYR A 1 152 ? -14.086 26.781 8.445 1 97.88 152 TYR A N 1
ATOM 1165 C CA . TYR A 1 152 ? -12.727 26.766 8.977 1 97.88 152 TYR A CA 1
ATOM 1166 C C . TYR A 1 152 ? -11.852 27.781 8.25 1 97.88 152 TYR A C 1
ATOM 1168 O O . TYR A 1 152 ? -11.398 27.531 7.129 1 97.88 152 TYR A O 1
ATOM 1176 N N . VAL A 1 153 ? -11.57 28.828 8.953 1 96.94 153 VAL A N 1
ATOM 1177 C CA . VAL A 1 153 ? -10.734 29.875 8.383 1 96.94 153 VAL A CA 1
ATOM 1178 C C . VAL A 1 153 ? -9.258 29.516 8.547 1 96.94 153 VAL A C 1
ATOM 1180 O O . VAL A 1 153 ? -8.414 29.938 7.758 1 96.94 153 VAL A O 1
ATOM 1183 N N . GLN A 1 154 ? -8.945 28.75 9.562 1 97.75 154 GLN A N 1
ATOM 1184 C CA . GLN A 1 154 ? -7.566 28.375 9.852 1 97.75 154 GLN A CA 1
ATOM 1185 C C . GLN A 1 154 ? -7.328 26.891 9.594 1 97.75 154 GLN A C 1
ATOM 1187 O O . GLN A 1 154 ? -7.793 26.047 10.359 1 97.75 154 GLN A O 1
ATOM 1192 N N . THR A 1 155 ? -6.629 26.578 8.539 1 97.31 155 THR A N 1
ATOM 1193 C CA . THR A 1 155 ? -6.203 25.219 8.234 1 97.31 155 THR A CA 1
ATOM 1194 C C . THR A 1 155 ? -4.738 25.188 7.805 1 97.31 155 THR A C 1
ATOM 1196 O O . THR A 1 155 ? -4.113 24.125 7.777 1 97.31 155 THR A O 1
ATOM 1199 N N . TYR A 1 156 ? -4.246 26.375 7.457 1 97.62 156 TYR A N 1
ATOM 1200 C CA . TYR A 1 156 ? -2.893 26.422 6.918 1 97.62 156 TYR A CA 1
ATOM 1201 C C . TYR A 1 156 ? -2.201 27.719 7.289 1 97.62 156 TYR A C 1
ATOM 1203 O O . TYR A 1 156 ? -1.382 28.234 6.527 1 97.62 156 TYR A O 1
ATOM 1211 N N . GLY A 1 157 ? -2.561 28.328 8.336 1 97.19 157 GLY A N 1
ATOM 1212 C CA . GLY A 1 157 ? -1.911 29.484 8.945 1 97.19 157 GLY A CA 1
ATOM 1213 C C . GLY A 1 157 ? -1.028 29.125 10.125 1 97.19 157 GLY A C 1
ATOM 1214 O O . GLY A 1 157 ? -0.926 27.953 10.492 1 97.19 157 GLY A O 1
ATOM 1215 N N . MET A 1 158 ? -0.421 30.125 10.68 1 97 158 MET A N 1
ATOM 1216 C CA . MET A 1 158 ? 0.557 29.938 11.75 1 97 158 MET A CA 1
ATOM 1217 C C . MET A 1 158 ? 0.139 30.672 13.008 1 97 158 MET A C 1
ATOM 1219 O O . MET A 1 158 ? 0.072 31.906 13.016 1 97 158 MET A O 1
ATOM 1223 N N . HIS A 1 159 ? -0.198 29.906 14.062 1 96.94 159 HIS A N 1
ATOM 1224 C CA . HIS A 1 159 ? -0.411 30.516 15.375 1 96.94 159 HIS A CA 1
ATOM 1225 C C . HIS A 1 159 ? 0.9 31 15.977 1 96.94 159 HIS A C 1
ATOM 1227 O O . HIS A 1 159 ? 1.932 30.344 15.852 1 96.94 159 HIS A O 1
ATOM 1233 N N . ILE A 1 160 ? 0.875 32.156 16.562 1 97.06 160 ILE A N 1
ATOM 1234 C CA . ILE A 1 160 ? 2.023 32.719 17.266 1 97.06 160 ILE A CA 1
ATOM 1235 C C . ILE A 1 160 ? 1.645 33 18.719 1 97.06 160 ILE A C 1
ATOM 1237 O O . ILE A 1 160 ? 0.73 33.812 18.969 1 97.06 160 ILE A O 1
ATOM 1241 N N . VAL A 1 161 ? 2.338 32.375 19.625 1 96.56 161 VAL A N 1
ATOM 1242 C CA . VAL A 1 161 ? 2.133 32.594 21.047 1 96.56 161 VAL A CA 1
ATOM 1243 C C . VAL A 1 161 ? 3.482 32.656 21.75 1 96.56 161 VAL A C 1
ATOM 1245 O O . VAL A 1 161 ? 4.504 32.25 21.203 1 96.56 161 VAL A O 1
ATOM 1248 N N . GLN A 1 162 ? 3.469 33.219 22.906 1 96.5 162 GLN A N 1
ATOM 1249 C CA . GLN A 1 162 ? 4.691 33.406 23.672 1 96.5 162 GLN A CA 1
ATOM 1250 C C . GLN A 1 162 ? 4.445 33.156 25.172 1 96.5 162 GLN A C 1
ATOM 1252 O O . GLN A 1 162 ? 3.377 33.5 25.688 1 96.5 162 GLN A O 1
ATOM 1257 N N . SER A 1 163 ? 5.488 32.562 25.781 1 95.94 163 SER A N 1
ATOM 1258 C CA . SER A 1 163 ? 5.395 32.375 27.234 1 95.94 163 SER A CA 1
ATOM 1259 C C . SER A 1 163 ? 5.281 33.688 27.953 1 95.94 163 SER A C 1
ATOM 1261 O O . SER A 1 163 ? 5.738 34.719 27.453 1 95.94 163 SER A O 1
ATOM 1263 N N . PRO A 1 164 ? 4.734 33.656 29.156 1 96.94 164 PRO A N 1
ATOM 1264 C CA . PRO A 1 164 ? 4.535 34.938 29.891 1 96.94 164 PRO A CA 1
ATOM 1265 C C . PRO A 1 164 ? 5.844 35.656 30.156 1 96.94 164 PRO A C 1
ATOM 1267 O O . PRO A 1 164 ? 5.863 36.906 30.219 1 96.94 164 PRO A O 1
ATOM 1270 N N . ASP A 1 165 ? 6.918 34.938 30.281 1 95.38 165 ASP A N 1
ATOM 1271 C CA . ASP A 1 165 ? 8.203 35.562 30.578 1 95.38 165 ASP A CA 1
ATOM 1272 C C . ASP A 1 165 ? 8.891 36.062 29.297 1 95.38 165 ASP A C 1
ATOM 1274 O O . ASP A 1 165 ? 9.977 36.656 29.359 1 95.38 165 ASP A O 1
ATOM 1278 N N . GLY A 1 166 ? 8.359 35.75 28.141 1 92.69 166 GLY A N 1
ATOM 1279 C CA . GLY A 1 166 ? 8.852 36.25 26.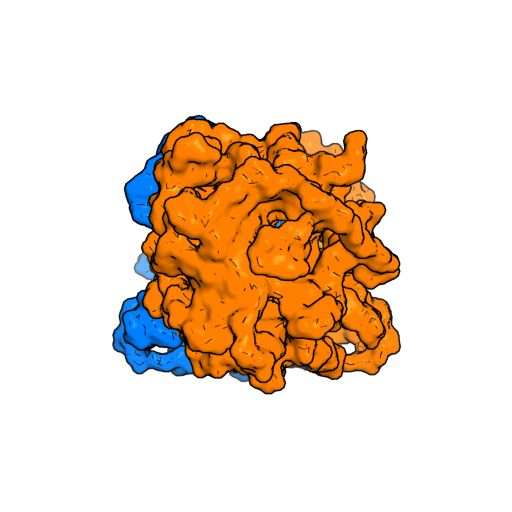859 1 92.69 166 GLY A CA 1
ATOM 1280 C C . GLY A 1 166 ? 10.008 35.438 26.312 1 92.69 166 GLY A C 1
ATOM 1281 O O . GLY A 1 166 ? 10.516 35.719 25.219 1 92.69 166 GLY A O 1
ATOM 1282 N N . LYS A 1 167 ? 10.297 34.312 26.875 1 90.69 167 LYS A N 1
ATOM 1283 C CA . LYS A 1 167 ? 11.523 33.594 26.531 1 90.69 167 LYS A CA 1
ATOM 1284 C C . LYS A 1 167 ? 11.258 32.562 25.453 1 90.69 167 LYS A C 1
ATOM 1286 O O . LYS A 1 167 ? 12.18 32.125 24.766 1 90.69 167 LYS A O 1
ATOM 1291 N N . TRP A 1 168 ? 10.008 32.125 25.406 1 92.12 168 TRP A N 1
ATOM 1292 C CA . TRP A 1 168 ? 9.656 31.062 24.469 1 92.12 168 TRP A CA 1
ATOM 1293 C C . TRP A 1 168 ? 8.516 31.484 23.547 1 92.12 168 TRP A C 1
ATOM 1295 O O . TRP A 1 168 ? 7.398 31.75 24.016 1 92.12 168 TRP A O 1
ATOM 1305 N N . THR A 1 169 ? 8.844 31.641 22.234 1 93.06 169 THR A N 1
ATOM 1306 C CA . THR A 1 169 ? 7.832 31.906 21.219 1 93.06 169 THR A CA 1
ATOM 1307 C C . THR A 1 169 ? 7.574 30.656 20.375 1 93.06 169 THR A C 1
ATOM 1309 O O . THR A 1 169 ? 8.508 30.031 19.875 1 93.06 169 THR A O 1
ATOM 1312 N N . ASN A 1 170 ? 6.324 30.281 20.266 1 93.25 170 ASN A N 1
ATOM 1313 C CA . ASN A 1 170 ? 5.938 29.125 19.469 1 93.25 170 ASN A CA 1
ATOM 1314 C C . ASN A 1 170 ? 5.156 29.531 18.219 1 93.25 170 ASN A C 1
ATOM 1316 O O . ASN A 1 170 ? 4.254 30.359 18.297 1 93.25 170 ASN A O 1
ATOM 1320 N N . TRP A 1 171 ? 5.637 29.141 17.094 1 94.5 171 TRP A N 1
ATOM 1321 C CA . TRP A 1 171 ? 4.898 29.172 15.836 1 94.5 171 TRP A CA 1
ATOM 1322 C C . TRP A 1 171 ? 4.383 27.781 15.469 1 94.5 171 TRP A C 1
ATOM 1324 O O . TRP A 1 171 ? 5.164 26.844 15.359 1 94.5 171 TRP A O 1
ATOM 1334 N N . SER A 1 172 ? 3.074 27.594 15.305 1 93.06 172 SER A N 1
ATOM 1335 C CA . SER A 1 172 ? 2.539 26.25 15.039 1 93.06 172 SER A CA 1
ATOM 1336 C C . SER A 1 172 ? 1.301 26.328 14.148 1 93.06 172 SER A C 1
ATOM 1338 O O . SER A 1 172 ? 0.73 27.406 13.961 1 93.06 172 SER A O 1
ATOM 1340 N N . ILE A 1 173 ? 0.984 25.234 13.57 1 93.31 173 ILE A N 1
ATOM 1341 C CA . ILE A 1 173 ? -0.229 25.125 12.766 1 93.31 173 ILE A CA 1
ATOM 1342 C C . ILE A 1 173 ? -1.243 24.234 13.477 1 93.31 173 ILE A C 1
ATOM 1344 O O . ILE A 1 173 ? -0.925 23.109 13.859 1 93.31 173 ILE A O 1
ATOM 1348 N N . ALA A 1 174 ? -2.385 24.703 13.688 1 93.62 174 ALA A N 1
ATOM 1349 C CA . ALA A 1 174 ? -3.562 24 14.195 1 93.62 174 ALA A CA 1
ATOM 1350 C C . ALA A 1 174 ? -4.848 24.641 13.664 1 93.62 174 ALA A C 1
ATOM 1352 O O . ALA A 1 174 ? -4.93 25.859 13.516 1 93.62 174 ALA A O 1
ATOM 1353 N N . ARG A 1 175 ? -5.801 23.844 13.445 1 96.06 175 ARG A N 1
ATOM 1354 C CA . ARG A 1 175 ? -7.031 24.344 12.836 1 96.06 175 ARG A CA 1
ATOM 1355 C C . ARG A 1 175 ? -7.781 25.25 13.805 1 96.06 175 ARG A C 1
ATOM 1357 O O . ARG A 1 175 ? -7.594 25.172 15.023 1 96.06 175 ARG A O 1
ATOM 1364 N N . ALA A 1 176 ? -8.609 26.094 13.211 1 97.56 176 ALA A N 1
ATOM 1365 C CA . ALA A 1 176 ? -9.539 26.922 13.977 1 97.56 176 ALA A CA 1
ATOM 1366 C C . ALA A 1 176 ? -10.82 27.188 13.188 1 97.56 176 ALA A C 1
ATOM 1368 O O . ALA A 1 176 ? -10.773 27.422 11.977 1 97.56 176 ALA A O 1
ATOM 1369 N N . MET A 1 177 ? -11.93 27.047 13.859 1 98.25 177 MET A N 1
ATOM 1370 C CA . MET A 1 177 ? -13.281 27.172 13.305 1 98.25 177 MET A CA 1
ATOM 1371 C C . MET A 1 177 ? -13.883 28.531 13.641 1 98.25 177 MET A C 1
ATOM 1373 O O . MET A 1 177 ? -13.695 29.047 14.75 1 98.25 177 MET A O 1
ATOM 1377 N N . VAL A 1 178 ? -14.57 29.141 12.688 1 98.12 178 VAL A N 1
ATOM 1378 C CA . VAL A 1 178 ? -15.289 30.391 12.945 1 98.12 178 VAL A CA 1
ATOM 1379 C C . VAL A 1 178 ? -16.438 30.125 13.93 1 98.12 178 VAL A C 1
ATOM 1381 O O . VAL A 1 178 ? -17.266 29.234 13.695 1 98.12 178 VAL A O 1
ATOM 1384 N N . TYR A 1 179 ? -16.406 30.812 15.023 1 98 179 TYR A N 1
ATOM 1385 C CA . TYR A 1 179 ? -17.453 30.641 16.016 1 98 179 TYR A CA 1
ATOM 1386 C C . TYR A 1 179 ? -18.547 31.688 15.859 1 98 179 TYR A C 1
ATOM 1388 O O . TYR A 1 179 ? -19.719 31.359 15.75 1 98 179 TYR A O 1
ATOM 1396 N N . ASP A 1 180 ? -18.188 32.938 15.844 1 97.06 180 ASP A N 1
ATOM 1397 C CA . ASP A 1 180 ? -19.109 34.031 15.602 1 97.06 180 ASP A CA 1
ATOM 1398 C C . ASP A 1 180 ? -18.391 35.219 14.977 1 97.06 180 ASP A C 1
ATOM 1400 O O . ASP A 1 180 ? -17.375 35.062 14.297 1 97.06 180 ASP A O 1
ATOM 1404 N N . ARG A 1 181 ? -18.859 36.406 15.125 1 96.12 181 ARG A N 1
ATOM 1405 C CA . ARG A 1 181 ? -18.438 37.594 14.391 1 96.12 181 ARG A CA 1
ATOM 1406 C C . ARG A 1 181 ? -16.938 37.844 14.555 1 96.12 181 ARG A C 1
ATOM 1408 O O . ARG A 1 181 ? -16.266 38.25 13.617 1 96.12 181 ARG A O 1
ATOM 1415 N N . ASN A 1 182 ? -16.422 37.656 15.734 1 97.06 182 ASN A N 1
ATOM 1416 C CA . ASN A 1 182 ? -15.016 37.969 15.961 1 97.06 182 ASN A CA 1
ATOM 1417 C C . ASN A 1 182 ? -14.328 36.938 16.844 1 97.06 182 ASN A C 1
ATOM 1419 O O . ASN A 1 182 ? -13.328 37.219 17.5 1 97.06 182 ASN A O 1
ATOM 1423 N N . HIS A 1 183 ? -14.891 35.688 16.891 1 98.06 183 HIS A N 1
ATOM 1424 C CA . HIS A 1 183 ? -14.297 34.625 17.703 1 98.06 183 HIS A CA 1
ATOM 1425 C C . HIS A 1 183 ? -14.047 33.375 16.875 1 98.06 183 HIS A C 1
ATOM 1427 O O . HIS A 1 183 ? -14.797 33.094 15.945 1 98.06 183 HIS A O 1
ATOM 1433 N N . LEU A 1 184 ? -12.969 32.719 17.266 1 98.38 184 LEU A N 1
ATOM 1434 C CA . LEU A 1 184 ? -12.648 31.391 16.734 1 98.38 184 LEU A CA 1
ATOM 1435 C C . LEU A 1 184 ? -12.609 30.344 17.859 1 98.38 184 LEU A C 1
ATOM 1437 O O . LEU A 1 184 ? -12.477 30.703 19.031 1 98.38 184 LEU A O 1
ATOM 1441 N N . ALA A 1 185 ? -12.836 29.125 17.516 1 96.69 185 ALA A N 1
ATOM 1442 C CA . ALA A 1 185 ? -12.578 27.969 18.359 1 96.69 185 ALA A CA 1
ATOM 1443 C C . ALA A 1 185 ? -11.461 27.094 17.781 1 96.69 185 ALA A C 1
ATOM 1445 O O . ALA A 1 185 ? -11.523 26.688 16.609 1 96.69 185 ALA A O 1
ATOM 1446 N N . GLY A 1 186 ? -10.438 26.906 18.562 1 91.31 186 GLY A N 1
ATOM 1447 C CA . GLY A 1 186 ? -9.32 26.172 18 1 91.31 186 GLY A CA 1
ATOM 1448 C C . GLY A 1 186 ? -8.82 25.047 18.891 1 91.31 186 GLY A C 1
ATOM 1449 O O . GLY A 1 186 ? -8.953 25.125 20.109 1 91.31 186 GLY A O 1
ATOM 1450 N N . LEU A 1 187 ? -8.227 24.078 18.25 1 85.25 187 LEU A N 1
ATOM 1451 C CA . LEU A 1 187 ? -7.719 22.875 18.891 1 85.25 187 LEU A CA 1
ATOM 1452 C C . LEU A 1 187 ? -6.488 23.188 19.75 1 85.25 187 LEU A C 1
ATOM 1454 O O . LEU A 1 187 ? -5.465 23.641 19.219 1 85.25 187 LEU A O 1
ATOM 1458 N N . VAL A 1 188 ? -6.551 23.016 21.062 1 87.81 188 VAL A N 1
ATOM 1459 C CA . VAL A 1 188 ? -5.457 23.125 22.016 1 87.81 188 VAL A CA 1
ATOM 1460 C C . VAL A 1 188 ? -5.348 21.844 22.828 1 87.81 188 VAL A C 1
ATOM 1462 O O . VAL A 1 188 ? -6.066 21.656 23.812 1 87.81 188 VAL A O 1
ATOM 1465 N N . ILE A 1 189 ? -4.441 20.938 22.344 1 81.12 189 ILE A N 1
ATOM 1466 C CA . ILE A 1 189 ? -4.414 19.609 22.938 1 81.12 189 ILE A CA 1
ATOM 1467 C C . ILE A 1 189 ? -3.02 19.312 23.484 1 81.12 189 ILE A C 1
ATOM 1469 O O . ILE A 1 189 ? -2.016 19.703 22.891 1 81.12 189 ILE A O 1
ATOM 1473 N N . LYS A 1 190 ? -2.984 18.625 24.656 1 78.25 190 LYS A N 1
ATOM 1474 C CA . LYS A 1 190 ? -1.723 18.062 25.109 1 78.25 190 LYS A CA 1
ATOM 1475 C C . LYS A 1 190 ? -1.188 17.031 24.125 1 78.25 190 LYS A C 1
ATOM 1477 O O . LYS A 1 190 ? -1.956 16.234 23.562 1 78.25 190 LYS A O 1
ATOM 1482 N N . PRO A 1 191 ? 0.066 17.016 23.812 1 76.12 191 PRO A N 1
ATOM 1483 C CA . PRO A 1 191 ? 1.194 17.734 24.422 1 76.12 191 PRO A CA 1
ATOM 1484 C C . PRO A 1 191 ? 1.693 18.891 23.547 1 76.12 191 PRO A C 1
ATOM 1486 O O . PRO A 1 191 ? 2.879 19.234 23.594 1 76.12 191 PRO A O 1
ATOM 1489 N N . GLN A 1 192 ? 0.884 19.453 22.797 1 81.75 192 GLN A N 1
ATOM 1490 C CA . GLN A 1 192 ? 1.285 20.516 21.891 1 81.75 192 GLN A CA 1
ATOM 1491 C C . GLN A 1 192 ? 1.934 21.672 22.641 1 81.75 192 GLN A C 1
ATOM 1493 O O . GLN A 1 192 ? 1.598 21.938 23.797 1 81.75 192 GLN A O 1
ATOM 1498 N N . HIS A 1 193 ? 2.842 22.375 21.922 1 86.19 193 HIS A N 1
ATOM 1499 C CA . HIS A 1 193 ? 3.469 23.562 22.5 1 86.19 193 HIS A CA 1
ATOM 1500 C C . HIS A 1 193 ? 2.441 24.656 22.781 1 86.19 193 HIS A C 1
ATOM 1502 O O . HIS A 1 193 ? 2.535 25.359 23.781 1 86.19 193 HIS A O 1
ATOM 1508 N N . LEU A 1 194 ? 1.482 24.734 21.906 1 89.56 194 LEU A N 1
ATOM 1509 C CA . LEU A 1 194 ? 0.397 25.703 22.094 1 89.56 194 LEU A CA 1
ATOM 1510 C C . LEU A 1 194 ? -0.311 25.469 23.422 1 89.56 194 LEU A C 1
ATOM 1512 O O . LEU A 1 194 ? -0.592 26.406 24.156 1 89.56 194 LEU A O 1
ATOM 1516 N N . TYR A 1 195 ? -0.542 24.219 23.719 1 90.38 195 TYR A N 1
ATOM 1517 C CA . TYR A 1 195 ? -1.171 23.844 24.984 1 90.38 195 TYR A CA 1
ATOM 1518 C C . TYR A 1 195 ? -0.279 24.188 26.172 1 90.38 195 TYR A C 1
ATOM 1520 O O . TYR A 1 195 ? -0.75 24.75 27.156 1 90.38 195 TYR A O 1
ATOM 1528 N N . GLN A 1 196 ? 0.964 23.938 26.047 1 90.94 196 GLN A N 1
ATOM 1529 C CA . GLN A 1 196 ? 1.904 24.188 27.125 1 90.94 196 GLN A CA 1
ATOM 1530 C C . GLN A 1 196 ? 1.964 25.672 27.469 1 90.94 196 GLN A C 1
ATOM 1532 O O . GLN A 1 196 ? 1.929 26.047 28.641 1 90.94 196 GLN A O 1
ATOM 1537 N N . ILE A 1 197 ? 2.027 26.453 26.5 1 94.62 197 ILE A N 1
ATOM 1538 C CA . ILE A 1 197 ? 2.113 27.906 26.719 1 94.62 197 ILE A CA 1
ATOM 1539 C C . ILE A 1 197 ? 0.783 28.422 27.25 1 94.62 197 ILE A C 1
ATOM 1541 O O . ILE A 1 197 ? 0.756 29.281 28.141 1 94.62 197 ILE A O 1
ATOM 1545 N N . HIS A 1 198 ? -0.295 27.922 26.734 1 96.56 198 HIS A N 1
ATOM 1546 C CA . HIS A 1 198 ? -1.615 28.281 27.234 1 96.56 198 HIS A CA 1
ATOM 1547 C C . HIS A 1 198 ? -1.728 27.984 28.734 1 96.56 198 HIS A C 1
ATOM 1549 O O . HIS A 1 198 ? -2.26 28.797 29.484 1 96.56 198 HIS A O 1
ATOM 1555 N N . GLU A 1 199 ? -1.156 26.844 29.125 1 96 199 GLU A N 1
ATOM 1556 C CA . GLU A 1 199 ? -1.18 26.469 30.531 1 96 199 GLU A CA 1
ATOM 1557 C C . GLU A 1 199 ? -0.359 27.438 31.375 1 96 199 GLU A C 1
ATOM 1559 O O . GLU A 1 199 ? -0.71 27.719 32.531 1 96 199 GLU A O 1
ATOM 1564 N N . MET A 1 200 ? 0.722 27.922 30.844 1 96.5 200 MET A N 1
ATOM 1565 C CA . MET A 1 200 ? 1.534 28.906 31.562 1 96.5 200 MET A CA 1
ATOM 1566 C C . MET A 1 200 ? 0.743 30.188 31.812 1 96.5 200 MET A C 1
ATOM 1568 O O . MET A 1 200 ? 0.835 30.781 32.906 1 96.5 200 MET A O 1
ATOM 1572 N N . TRP A 1 201 ? 0.025 30.578 30.891 1 97.88 201 TRP A N 1
ATOM 1573 C CA . TRP A 1 201 ? -0.775 31.797 31.031 1 97.88 201 TRP A CA 1
ATOM 1574 C C . TRP A 1 201 ? -1.938 31.578 31.984 1 97.88 201 TRP A C 1
ATOM 1576 O O . TRP A 1 201 ? -2.338 32.5 32.719 1 97.88 201 TRP A O 1
ATOM 1586 N N . LYS A 1 202 ? -2.523 30.422 31.922 1 97 202 LYS A N 1
ATOM 1587 C CA . LYS A 1 202 ? -3.561 30.062 32.875 1 97 202 LYS A CA 1
ATOM 1588 C C . LYS A 1 202 ? -3.057 30.234 34.312 1 97 202 LYS A C 1
ATOM 1590 O O . LYS A 1 202 ? -3.781 30.734 35.188 1 97 202 LYS A O 1
ATOM 1595 N N . LYS A 1 203 ? -1.845 29.781 34.5 1 97.5 203 LYS A N 1
ATOM 1596 C CA . LYS A 1 203 ? -1.23 29.922 35.844 1 97.5 203 LYS A CA 1
ATOM 1597 C C . LYS A 1 203 ? -1.09 31.391 36.219 1 97.5 203 LYS A C 1
ATOM 1599 O O . LYS A 1 203 ? -1.181 31.734 37.406 1 97.5 203 LYS A O 1
ATOM 1604 N N . GLU A 1 204 ? -0.896 32.281 35.25 1 97.5 204 GLU A N 1
ATOM 1605 C CA . GLU A 1 204 ? -0.787 33.719 35.469 1 97.5 204 GLU A CA 1
ATOM 1606 C C . GLU A 1 204 ? -2.162 34.344 35.656 1 97.5 204 GLU A C 1
ATOM 1608 O O . GLU A 1 204 ? -2.266 35.5 36.094 1 97.5 204 GLU A O 1
ATOM 1613 N N . GLY A 1 205 ? -3.176 33.625 35.281 1 97.06 205 GLY A N 1
ATOM 1614 C CA . GLY A 1 205 ? -4.535 34.125 35.438 1 97.06 205 GLY A CA 1
ATOM 1615 C C . GLY A 1 205 ? -4.918 35.188 34.406 1 97.06 205 GLY A C 1
ATOM 1616 O O . GLY A 1 205 ? -5.785 36 34.656 1 97.06 205 GLY A O 1
ATOM 1617 N N . ARG A 1 206 ? -4.25 35.25 33.281 1 97.19 206 ARG A N 1
ATOM 1618 C CA . ARG A 1 206 ? -4.52 36.188 32.219 1 97.19 206 ARG A CA 1
ATOM 1619 C C . ARG A 1 206 ? -4.664 35.469 30.875 1 97.19 206 ARG A C 1
ATOM 1621 O O . ARG A 1 206 ? -3.955 34.5 30.609 1 97.19 206 ARG A O 1
ATOM 1628 N N . ASP A 1 207 ? -5.516 36 30.109 1 97.94 207 ASP A N 1
ATOM 1629 C CA . ASP A 1 207 ? -5.676 35.438 28.781 1 97.94 207 ASP A CA 1
ATOM 1630 C C . ASP A 1 207 ? -4.371 35.5 27.984 1 97.94 207 ASP A C 1
ATOM 1632 O O . ASP A 1 207 ? -3.588 36.438 28.156 1 97.94 207 ASP A O 1
ATOM 1636 N N . MET A 1 208 ? -4.125 34.562 27.156 1 98.19 208 MET A N 1
ATOM 1637 C CA . MET A 1 208 ? -2.891 34.438 26.375 1 98.19 208 MET A CA 1
ATOM 1638 C C . MET A 1 208 ? -2.928 35.344 25.156 1 98.19 208 MET A C 1
ATOM 1640 O O . MET A 1 208 ? -3.828 35.25 24.312 1 98.19 208 MET A O 1
ATOM 1644 N N . PRO A 1 209 ? -1.952 36.312 25.047 1 98.5 209 PRO A N 1
ATOM 1645 C CA . PRO A 1 209 ? -1.839 37 23.766 1 98.5 209 PRO A CA 1
ATOM 1646 C C . PRO A 1 209 ? -1.649 36.062 22.578 1 98.5 209 PRO A C 1
ATOM 1648 O O . PRO A 1 209 ? -0.944 35.062 22.703 1 98.5 209 PRO A O 1
ATOM 1651 N N . TRP A 1 210 ? -2.264 36.375 21.531 1 98.19 210 TRP A N 1
ATOM 1652 C CA . TRP A 1 210 ? -2.334 35.438 20.406 1 98.19 210 TRP A CA 1
ATOM 1653 C C . TRP A 1 210 ? -2.336 36.188 19.078 1 98.19 210 TRP A C 1
ATOM 1655 O O . TRP A 1 210 ? -2.885 37.281 18.984 1 98.19 210 TRP A O 1
ATOM 1665 N N . ALA A 1 211 ? -1.641 35.656 18.078 1 98.62 211 ALA A N 1
ATOM 1666 C CA . ALA A 1 211 ? -1.737 36.094 16.688 1 98.62 211 ALA A CA 1
ATOM 1667 C C . ALA A 1 211 ? -1.848 34.875 15.758 1 98.62 211 ALA A C 1
ATOM 1669 O O . ALA A 1 211 ? -1.405 33.781 16.094 1 98.62 211 ALA A O 1
ATOM 1670 N N . LEU A 1 212 ? -2.492 35.031 14.68 1 98.44 212 LEU A N 1
ATOM 1671 C CA . LEU A 1 212 ? -2.633 34.062 13.617 1 98.44 212 LEU A CA 1
ATOM 1672 C C . LEU A 1 212 ? -2.293 34.656 12.258 1 98.44 212 LEU A C 1
ATOM 1674 O O . LEU A 1 212 ? -2.979 35.562 11.797 1 98.44 212 LEU A O 1
ATOM 1678 N N . ALA A 1 213 ? -1.185 34.188 11.672 1 98.38 213 ALA A N 1
ATOM 1679 C CA . ALA A 1 213 ? -0.71 34.719 10.398 1 98.38 213 ALA A CA 1
ATOM 1680 C C . ALA A 1 213 ? -0.974 33.75 9.25 1 98.38 213 ALA A C 1
ATOM 1682 O O . ALA A 1 213 ? -0.663 32.562 9.352 1 98.38 213 ALA A O 1
ATOM 1683 N N . PHE A 1 214 ? -1.599 34.25 8.172 1 97.75 214 PHE A N 1
ATOM 1684 C CA . PHE A 1 214 ? -1.85 33.469 6.957 1 97.75 214 PHE A CA 1
ATOM 1685 C C . PHE A 1 214 ? -0.943 33.938 5.828 1 97.75 214 PHE A C 1
ATOM 1687 O O . PHE A 1 214 ? -0.579 35.125 5.766 1 97.75 214 PHE A O 1
ATOM 1694 N N . GLY A 1 215 ? -0.712 32.969 4.918 1 97.69 215 GLY A N 1
ATOM 1695 C CA . GLY A 1 215 ? 0.165 33.312 3.816 1 97.69 215 GLY A CA 1
ATOM 1696 C C . GLY A 1 215 ? 1.539 33.781 4.273 1 97.69 215 GLY A C 1
ATOM 1697 O O . GLY A 1 215 ? 2.025 34.844 3.854 1 97.69 215 GLY A O 1
ATOM 1698 N N . VAL A 1 216 ? 2.047 33.094 5.254 1 97.38 216 VAL A N 1
ATOM 1699 C CA . VAL A 1 216 ? 3.398 33.344 5.75 1 97.38 216 VAL A CA 1
ATOM 1700 C C . VAL A 1 216 ? 4.418 32.781 4.77 1 97.38 216 VAL A C 1
ATOM 1702 O O . VAL A 1 216 ? 4.051 32.031 3.84 1 97.38 216 VAL A O 1
ATOM 1705 N N . PRO A 1 217 ? 5.723 33.188 4.973 1 96 217 PRO A N 1
ATOM 1706 C CA . PRO A 1 217 ? 6.73 32.562 4.121 1 96 217 PRO A CA 1
ATOM 1707 C C . PRO A 1 217 ? 6.625 31.031 4.117 1 96 217 PRO A C 1
ATOM 1709 O O . PRO A 1 217 ? 6.512 30.406 5.18 1 96 217 PRO A O 1
ATOM 1712 N N . PRO A 1 218 ? 6.652 30.438 2.916 1 96.94 218 PRO A N 1
ATOM 1713 C CA . PRO A 1 218 ? 6.504 28.984 2.822 1 96.94 218 PRO A CA 1
ATOM 1714 C C . PRO A 1 218 ? 7.484 28.234 3.715 1 96.94 218 PRO A C 1
ATOM 1716 O O . PRO A 1 218 ? 7.113 27.25 4.359 1 96.94 218 PRO A O 1
ATOM 1719 N N . ALA A 1 219 ? 8.656 28.656 3.861 1 94.88 219 ALA A N 1
ATOM 1720 C CA . ALA A 1 219 ? 9.641 28 4.719 1 94.88 219 ALA A CA 1
ATOM 1721 C C . ALA A 1 219 ? 9.211 28.047 6.18 1 94.88 219 ALA A C 1
ATOM 1723 O O . ALA A 1 219 ? 9.461 27.109 6.941 1 94.88 219 ALA A O 1
ATOM 1724 N N . ALA A 1 220 ? 8.539 29.125 6.523 1 93.75 220 ALA A N 1
ATOM 1725 C CA . ALA A 1 220 ? 8.125 29.312 7.91 1 93.75 220 ALA A CA 1
ATOM 1726 C C . ALA A 1 220 ? 7.008 28.359 8.289 1 93.75 220 ALA A C 1
ATOM 1728 O O . ALA A 1 220 ? 7.012 27.781 9.383 1 93.75 220 ALA A O 1
ATOM 1729 N N . ILE A 1 221 ? 6.086 28.219 7.383 1 94.44 221 ILE A N 1
ATOM 1730 C CA . ILE A 1 221 ? 4.965 27.344 7.691 1 94.44 221 ILE A CA 1
ATOM 1731 C C . ILE A 1 221 ? 5.441 25.891 7.77 1 94.44 221 ILE A C 1
ATOM 1733 O O . ILE A 1 221 ? 4.91 25.109 8.547 1 94.44 221 ILE A O 1
ATOM 1737 N N . MET A 1 222 ? 6.383 25.5 6.977 1 92.31 222 MET A N 1
ATOM 1738 C CA . MET A 1 222 ? 6.949 24.156 7.039 1 92.31 222 MET A CA 1
ATOM 1739 C C . MET A 1 222 ? 7.691 23.938 8.352 1 92.31 222 MET A C 1
ATOM 1741 O O . MET A 1 222 ? 7.535 22.891 8.992 1 92.31 222 MET A O 1
ATOM 1745 N N . ALA A 1 223 ? 8.461 24.922 8.719 1 88.75 223 ALA A N 1
ATOM 1746 C CA . ALA A 1 223 ? 9.195 24.828 9.977 1 88.75 223 ALA A CA 1
ATOM 1747 C C . ALA A 1 223 ? 8.234 24.719 11.164 1 88.75 223 ALA A C 1
ATOM 1749 O O . ALA A 1 223 ? 8.5 23.969 12.117 1 88.75 223 ALA A O 1
ATOM 1750 N N . SER A 1 224 ? 7.168 25.422 11.055 1 88.19 224 SER A N 1
ATOM 1751 C CA . SER A 1 224 ? 6.176 25.438 12.125 1 88.19 224 SER A CA 1
ATOM 1752 C C . SER A 1 224 ? 5.48 24.078 12.242 1 88.19 224 SER A C 1
ATOM 1754 O O . SER A 1 224 ? 4.844 23.797 13.258 1 88.19 224 SER A O 1
ATOM 1756 N N . SER A 1 225 ? 5.605 23.25 11.25 1 85.75 225 SER A N 1
ATOM 1757 C CA . SER A 1 225 ? 4.98 21.938 11.234 1 85.75 225 SER A CA 1
ATOM 1758 C C . SER A 1 225 ? 5.93 20.875 11.773 1 85.75 225 SER A C 1
ATOM 1760 O O . SER A 1 225 ? 5.523 19.734 12 1 85.75 225 SER A O 1
ATOM 1762 N N . MET A 1 226 ? 7.172 21.203 11.945 1 83.19 226 MET A N 1
ATOM 1763 C CA . MET A 1 226 ? 8.164 20.266 12.469 1 83.19 226 MET A CA 1
ATOM 1764 C C . MET A 1 226 ? 8.047 20.156 13.984 1 83.19 226 MET A C 1
ATOM 1766 O O . MET A 1 226 ? 7.863 21.172 14.672 1 83.19 226 MET A O 1
ATOM 1770 N N . PRO A 1 227 ? 8.094 18.969 14.516 1 80.25 227 PRO A N 1
ATOM 1771 C CA . PRO A 1 227 ? 8.086 18.828 15.977 1 80.25 227 PRO A CA 1
ATOM 1772 C C . PRO A 1 227 ? 9.43 19.188 16.609 1 80.25 227 PRO A C 1
ATOM 1774 O O . PRO A 1 227 ? 10.172 18.297 17.047 1 80.25 227 PRO A O 1
ATOM 1777 N N . LEU A 1 228 ? 9.742 20.5 16.797 1 76.81 228 LEU A N 1
ATOM 1778 C CA . LEU A 1 228 ? 10.984 21 17.375 1 76.81 228 LEU A CA 1
ATOM 1779 C C . LEU A 1 228 ? 10.977 20.859 18.891 1 76.81 228 LEU A C 1
ATOM 1781 O O . LEU A 1 228 ? 9.914 20.781 19.5 1 76.81 228 LEU A O 1
ATOM 1785 N N . PRO A 1 229 ? 12.172 20.703 19.469 1 73.94 229 PRO A N 1
ATOM 1786 C CA . PRO A 1 229 ? 12.227 20.609 20.922 1 73.94 229 PRO A CA 1
ATOM 1787 C C . PRO A 1 229 ? 11.633 21.844 21.609 1 73.94 229 PRO A C 1
ATOM 1789 O O . PRO A 1 229 ? 11.633 22.938 21.031 1 73.94 229 PRO A O 1
ATOM 1792 N N . ALA A 1 230 ? 11.188 21.562 22.828 1 72.38 230 ALA A N 1
ATOM 1793 C CA . ALA A 1 230 ? 10.656 22.672 23.625 1 72.38 230 ALA A CA 1
ATOM 1794 C C . ALA A 1 230 ? 11.719 23.734 23.875 1 72.38 230 ALA A C 1
ATOM 1796 O O . ALA A 1 230 ? 12.883 23.406 24.125 1 72.38 230 ALA A O 1
ATOM 1797 N N . GLY A 1 231 ? 11.336 24.891 23.766 1 72.56 231 GLY A N 1
ATOM 1798 C CA . GLY A 1 231 ? 12.25 25.984 24.062 1 72.56 231 GLY A CA 1
ATOM 1799 C C . GLY A 1 231 ? 12.938 26.547 22.828 1 72.56 231 GLY A C 1
ATOM 1800 O O . GLY A 1 231 ? 13.484 27.656 22.875 1 72.56 231 GLY A O 1
ATOM 1801 N N . LEU A 1 232 ? 12.898 25.781 21.797 1 75.06 232 LEU A N 1
ATOM 1802 C CA . LEU A 1 232 ? 13.477 26.281 20.562 1 75.06 232 LEU A CA 1
ATOM 1803 C C . LEU A 1 232 ? 12.461 27.109 19.781 1 75.06 232 LEU A C 1
ATOM 1805 O O . LEU A 1 232 ? 11.383 26.625 19.422 1 75.06 232 LEU A O 1
ATOM 1809 N N . SER A 1 233 ? 12.852 28.391 19.562 1 79.38 233 SER A N 1
ATOM 1810 C CA . SER A 1 233 ? 11.961 29.281 18.828 1 79.38 233 SER A CA 1
ATOM 1811 C C . SER A 1 233 ? 12 29.016 17.328 1 79.38 233 SER A C 1
ATOM 1813 O O . SER A 1 233 ? 13.07 29.031 16.719 1 79.38 233 SER A O 1
ATOM 1815 N N . GLU A 1 234 ? 10.883 28.891 16.719 1 83.56 234 GLU A N 1
ATOM 1816 C CA . GLU A 1 234 ? 10.758 28.531 15.305 1 83.56 234 GLU A CA 1
ATOM 1817 C C . GLU A 1 234 ? 11.383 29.594 14.398 1 83.56 234 GLU A C 1
ATOM 1819 O O . GLU A 1 234 ? 11.969 29.266 13.367 1 83.56 234 GLU A O 1
ATOM 1824 N N . ALA A 1 235 ? 11.336 30.828 14.844 1 82.25 235 ALA A N 1
ATOM 1825 C CA . ALA A 1 235 ? 11.82 31.906 14 1 82.25 235 ALA A CA 1
ATOM 1826 C C . ALA A 1 235 ? 13.32 31.781 13.75 1 82.25 235 ALA A C 1
ATOM 1828 O O . ALA A 1 235 ? 13.797 32.031 12.641 1 82.25 235 ALA A O 1
ATOM 1829 N N . GLU A 1 236 ? 14.016 31.438 14.789 1 84.56 236 GLU A N 1
ATOM 1830 C CA . GLU A 1 236 ? 15.461 31.25 14.664 1 84.56 236 GLU A CA 1
ATOM 1831 C C . GLU A 1 236 ? 15.781 30.047 13.773 1 84.56 236 GLU A C 1
ATOM 1833 O O . GLU A 1 236 ? 16.719 30.094 12.977 1 84.56 236 GLU A O 1
ATOM 1838 N N . TYR A 1 237 ? 15.008 29.078 13.938 1 85.25 237 TYR A N 1
ATOM 1839 C CA . TYR A 1 237 ? 15.188 27.859 13.141 1 85.25 237 TYR A CA 1
ATOM 1840 C C . TYR A 1 237 ? 14.961 28.156 11.656 1 85.25 237 TYR A C 1
ATOM 1842 O O . TYR A 1 237 ? 15.703 27.672 10.805 1 85.25 237 TYR A O 1
ATOM 1850 N N . ILE A 1 238 ? 14.016 28.938 11.297 1 86.56 238 ILE A N 1
ATOM 1851 C CA . ILE A 1 238 ? 13.688 29.297 9.922 1 86.56 238 ILE A CA 1
ATOM 1852 C C . ILE A 1 238 ? 14.859 30.047 9.289 1 86.56 238 ILE A C 1
ATOM 1854 O O . ILE A 1 238 ? 15.211 29.797 8.141 1 86.56 238 ILE A O 1
ATOM 1858 N N . GLY A 1 239 ? 15.391 30.984 10.078 1 87.31 239 GLY A N 1
ATOM 1859 C CA . GLY A 1 239 ? 16.578 31.688 9.594 1 87.31 239 GLY A CA 1
ATOM 1860 C C . GLY A 1 239 ? 17.703 30.734 9.203 1 87.31 239 GLY A C 1
ATOM 1861 O O . GLY A 1 239 ? 18.328 30.922 8.156 1 87.31 239 GLY A O 1
ATOM 1862 N N . SER A 1 240 ? 17.891 29.766 10.039 1 87.62 240 SER A N 1
ATOM 1863 C CA . SER A 1 240 ? 18.906 28.766 9.773 1 87.62 240 SER A CA 1
ATOM 1864 C C . SER A 1 240 ? 18.562 27.922 8.547 1 87.62 240 SER A C 1
ATOM 1866 O O . SER A 1 240 ? 19.453 27.531 7.781 1 87.62 240 SER A O 1
ATOM 1868 N N . LEU A 1 241 ? 17.328 27.656 8.383 1 89.88 241 LEU A N 1
ATOM 1869 C CA . LEU A 1 241 ? 16.828 26.797 7.316 1 89.88 241 LEU A CA 1
ATOM 1870 C C . LEU A 1 241 ? 17.031 27.469 5.953 1 89.88 241 LEU A C 1
ATOM 1872 O O . LEU A 1 241 ? 17.391 26.797 4.984 1 89.88 241 LEU A O 1
ATOM 1876 N N . VAL A 1 242 ? 16.859 28.781 5.926 1 89.69 242 VAL A N 1
ATOM 1877 C CA . VAL A 1 242 ? 16.859 29.438 4.629 1 89.69 242 VAL A CA 1
ATOM 1878 C C . VAL A 1 242 ? 18.109 30.281 4.469 1 89.69 242 VAL A C 1
ATOM 1880 O O . VAL A 1 242 ? 18.359 30.859 3.406 1 89.69 242 VAL A O 1
ATOM 1883 N N . GLY A 1 243 ? 18.906 30.469 5.5 1 87.25 243 GLY A N 1
ATOM 1884 C CA . GLY A 1 243 ? 20.188 31.172 5.441 1 87.25 243 GLY A CA 1
ATOM 1885 C C . GLY A 1 243 ? 20.047 32.688 5.516 1 87.25 243 GLY A C 1
ATOM 1886 O O . GLY A 1 243 ? 21 33.406 5.195 1 87.25 243 GLY A O 1
ATOM 1887 N N . SER A 1 244 ? 18.906 33.094 5.805 1 89.75 244 SER A N 1
ATOM 1888 C CA . SER A 1 244 ? 18.656 34.531 5.906 1 89.75 244 SER A CA 1
ATOM 1889 C C . SER A 1 244 ? 17.625 34.844 6.977 1 89.75 244 SER A C 1
ATOM 1891 O O . SER A 1 244 ? 16.75 34 7.27 1 89.75 244 SER A O 1
ATOM 1893 N N . SER A 1 245 ? 17.766 36.031 7.527 1 91.25 245 SER A N 1
ATOM 1894 C CA . SER A 1 245 ? 16.828 36.469 8.57 1 91.25 245 SER A CA 1
ATOM 1895 C C . SER A 1 245 ? 15.445 36.719 8 1 91.25 245 SER A C 1
ATOM 1897 O O . SER A 1 245 ? 15.312 37.219 6.879 1 91.25 245 SER A O 1
ATOM 1899 N N . LEU A 1 246 ? 14.461 36.438 8.789 1 92.31 246 LEU A N 1
ATOM 1900 C CA . LEU A 1 246 ? 13.07 36.75 8.453 1 92.31 246 LEU A CA 1
ATOM 1901 C C . LEU A 1 246 ? 12.68 38.094 9 1 92.31 246 LEU A C 1
ATOM 1903 O O . LEU A 1 246 ? 13.008 38.438 10.141 1 92.31 246 LEU A O 1
ATOM 1907 N N . ASP A 1 247 ? 12.031 38.906 8.164 1 95.44 247 ASP A N 1
ATOM 1908 C CA . ASP A 1 247 ? 11.5 40.156 8.664 1 95.44 247 ASP A CA 1
ATOM 1909 C C . ASP A 1 247 ? 10.211 39.938 9.461 1 95.44 247 ASP A C 1
ATOM 1911 O O . ASP A 1 247 ? 9.273 39.312 8.969 1 95.44 247 ASP A O 1
ATOM 1915 N N . VAL A 1 248 ? 10.227 40.438 10.695 1 96.94 248 VAL A N 1
ATOM 1916 C CA . VAL A 1 248 ? 9.039 40.344 11.531 1 96.94 248 VAL A CA 1
ATOM 1917 C C . VAL A 1 248 ? 8.602 41.75 11.961 1 96.94 248 VAL A C 1
ATOM 1919 O O . VAL A 1 248 ? 9.414 42.688 11.992 1 96.94 248 VAL A O 1
ATOM 1922 N N . VAL A 1 249 ? 7.371 41.906 12.195 1 98.19 249 VAL A N 1
ATOM 1923 C CA . VAL A 1 249 ? 6.801 43.188 12.633 1 98.19 249 VAL A CA 1
ATOM 1924 C C . VAL A 1 249 ? 5.926 42.969 13.867 1 98.19 249 VAL A C 1
ATOM 1926 O O . VAL A 1 249 ? 5.273 41.906 13.992 1 98.19 249 VAL A O 1
ATOM 1929 N N . LYS A 1 250 ? 5.93 43.875 14.719 1 98.25 250 LYS A N 1
ATOM 1930 C CA . LYS A 1 250 ? 5.152 43.781 15.953 1 98.25 250 LYS A CA 1
ATOM 1931 C C . LYS A 1 250 ? 3.656 43.906 15.672 1 98.25 250 LYS A C 1
ATOM 1933 O O . LYS A 1 250 ? 3.246 44.75 14.852 1 98.25 250 LYS A O 1
ATOM 1938 N N . CYS A 1 251 ? 2.859 43.125 16.328 1 98.19 251 CYS A N 1
ATOM 1939 C CA . CYS A 1 251 ? 1.408 43.25 16.25 1 98.19 251 CYS A CA 1
ATOM 1940 C C . CYS A 1 251 ? 0.938 44.594 16.766 1 98.19 251 CYS A C 1
ATOM 1942 O O . CYS A 1 251 ? 1.665 45.281 17.484 1 98.19 251 CYS A O 1
ATOM 1944 N N . GLU A 1 252 ? -0.265 44.969 16.391 1 97.69 252 GLU A N 1
ATOM 1945 C CA . GLU A 1 252 ? -0.834 46.25 16.797 1 97.69 252 GLU A CA 1
ATOM 1946 C C . GLU A 1 252 ? -1.384 46.188 18.219 1 97.69 252 GLU A C 1
ATOM 1948 O O . GLU A 1 252 ? -1.314 47.188 18.953 1 97.69 252 GLU A O 1
ATOM 1953 N N . THR A 1 253 ? -1.925 45.062 18.594 1 96.81 253 THR A N 1
ATOM 1954 C CA . THR A 1 253 ? -2.721 45 19.812 1 96.81 253 THR A CA 1
ATOM 1955 C C . THR A 1 253 ? -1.937 44.312 20.938 1 96.81 253 THR A C 1
ATOM 1957 O O . THR A 1 253 ? -2.35 44.344 22.094 1 96.81 253 THR A O 1
ATOM 1960 N N . ASN A 1 254 ? -0.887 43.656 20.641 1 96.44 254 ASN A N 1
ATOM 1961 C CA . ASN A 1 254 ? -0.096 42.969 21.656 1 96.44 254 ASN A CA 1
ATOM 1962 C C . ASN A 1 254 ? 1.387 42.938 21.297 1 96.44 254 ASN A C 1
ATOM 1964 O O . ASN A 1 254 ? 1.808 43.625 20.359 1 96.44 254 ASN A O 1
ATOM 1968 N N . GLY A 1 255 ? 2.186 42.219 22.078 1 96.38 255 GLY A N 1
ATOM 1969 C CA . GLY A 1 255 ? 3.631 42.312 21.938 1 96.38 255 GLY A CA 1
ATOM 1970 C C . GLY A 1 255 ? 4.219 41.25 21.047 1 96.38 255 GLY A C 1
ATOM 1971 O O . GLY A 1 255 ? 5.438 41.125 20.938 1 96.38 255 GLY A O 1
ATOM 1972 N N . LEU A 1 256 ? 3.406 40.5 20.359 1 97.94 256 LEU A N 1
ATOM 1973 C CA . LEU A 1 256 ? 3.889 39.406 19.516 1 97.94 256 LEU A CA 1
ATOM 1974 C C . LEU A 1 256 ? 4.395 39.938 18.188 1 97.94 256 LEU A C 1
ATOM 1976 O O . LEU A 1 256 ? 4.008 41.031 17.75 1 97.94 256 LEU A O 1
ATOM 1980 N N . TYR A 1 257 ? 5.277 39.219 17.578 1 97.25 257 TYR A N 1
ATOM 1981 C CA . TYR A 1 257 ? 5.816 39.531 16.25 1 97.25 257 TYR A CA 1
ATOM 1982 C C . TYR A 1 257 ? 5.355 38.5 15.227 1 97.25 257 TYR A C 1
ATOM 1984 O O . TYR A 1 257 ? 5.281 37.312 15.516 1 97.25 257 TYR A O 1
ATOM 1992 N N . VAL A 1 258 ? 5.012 38.969 14.078 1 97.75 258 VAL A N 1
ATOM 1993 C CA . VAL A 1 258 ? 4.574 38.094 12.977 1 97.75 258 VAL A CA 1
ATOM 1994 C C . VAL A 1 258 ? 5.422 38.375 11.742 1 97.75 258 VAL A C 1
ATOM 1996 O O . VAL A 1 258 ? 6.031 39.438 11.625 1 97.75 258 VAL A O 1
ATOM 1999 N N . PRO A 1 259 ? 5.57 37.438 10.82 1 96.62 259 PRO A N 1
ATOM 2000 C CA . PRO A 1 259 ? 6.277 37.719 9.57 1 96.62 259 PRO A CA 1
ATOM 2001 C C . PRO A 1 259 ? 5.703 38.938 8.852 1 96.62 259 PRO A C 1
ATOM 2003 O O . PRO A 1 259 ? 4.496 39 8.594 1 96.62 259 PRO A O 1
ATOM 2006 N N . ALA A 1 260 ? 6.535 39.812 8.422 1 97.31 260 ALA A N 1
ATOM 2007 C CA . ALA A 1 260 ? 6.125 41.125 7.938 1 97.31 260 ALA A CA 1
ATOM 2008 C C . ALA A 1 260 ? 5.402 41.031 6.598 1 97.31 260 ALA A C 1
ATOM 2010 O O . ALA A 1 260 ? 4.621 41.906 6.234 1 97.31 260 ALA A O 1
ATOM 2011 N N . ASN A 1 261 ? 5.66 40.031 5.891 1 96.12 261 ASN A N 1
ATOM 2012 C CA . ASN A 1 261 ? 5.082 39.906 4.559 1 96.12 261 ASN A CA 1
ATOM 2013 C C . ASN A 1 261 ? 3.904 38.938 4.555 1 96.12 261 ASN A C 1
ATOM 2015 O O . ASN A 1 261 ? 3.512 38.438 3.502 1 96.12 261 ASN A O 1
ATOM 2019 N N . SER A 1 262 ? 3.318 38.594 5.723 1 97.12 262 SER A N 1
ATOM 2020 C CA . SER A 1 262 ? 2.129 37.75 5.797 1 97.12 262 SER A CA 1
ATOM 2021 C C . SER A 1 262 ? 0.98 38.344 4.988 1 97.12 262 SER A C 1
ATOM 2023 O O . SER A 1 262 ? 0.876 39.562 4.852 1 97.12 262 SER A O 1
ATOM 2025 N N . GLU A 1 263 ? 0.162 37.531 4.449 1 96.94 263 GLU A N 1
ATOM 2026 C CA . GLU A 1 263 ? -0.995 38 3.688 1 96.94 263 GLU A CA 1
ATOM 2027 C C . GLU A 1 263 ? -2.068 38.562 4.609 1 96.94 263 GLU A C 1
ATOM 2029 O O . GLU A 1 263 ? -2.672 39.594 4.309 1 96.94 263 GLU A O 1
ATOM 2034 N N . ILE A 1 264 ? -2.41 37.844 5.641 1 97 264 ILE A N 1
ATOM 2035 C CA . ILE A 1 264 ? -3.457 38.188 6.598 1 97 264 ILE A CA 1
ATOM 2036 C C . ILE A 1 264 ? -2.973 37.906 8.016 1 97 264 ILE A C 1
ATOM 2038 O O . ILE A 1 264 ? -2.324 36.875 8.266 1 97 264 ILE A O 1
ATOM 2042 N N . VAL A 1 265 ? -3.275 38.781 8.969 1 98 265 VAL A N 1
ATOM 2043 C CA . VAL A 1 265 ? -2.934 38.531 10.367 1 98 265 VAL A CA 1
ATOM 2044 C C . VAL A 1 265 ? -4.145 38.812 11.258 1 98 265 VAL A C 1
ATOM 2046 O O . VAL A 1 265 ? -4.754 39.875 11.156 1 98 265 VAL A O 1
ATOM 2049 N N . PHE A 1 266 ? -4.547 37.844 12.047 1 98.19 266 PHE A N 1
ATOM 2050 C CA . PHE A 1 266 ? -5.457 38.031 13.164 1 98.19 266 PHE A CA 1
ATOM 2051 C C . PHE A 1 266 ? -4.684 38.281 14.453 1 98.19 266 PHE A C 1
ATOM 2053 O O . PHE A 1 266 ? -3.664 37.625 14.703 1 98.19 266 PHE A O 1
ATOM 2060 N N . GLU A 1 267 ? -5.098 39.281 15.258 1 98.38 267 GLU A N 1
ATOM 2061 C CA . GLU A 1 267 ? -4.473 39.531 16.562 1 98.38 267 GLU A CA 1
ATOM 2062 C C . GLU A 1 267 ? -5.52 39.625 17.672 1 98.38 267 GLU A C 1
ATOM 2064 O O . GLU A 1 267 ? -6.625 40.125 17.453 1 98.38 267 GLU A O 1
ATOM 2069 N N . GLY A 1 268 ? -5.125 39.062 18.797 1 98.38 268 GLY A N 1
ATOM 2070 C CA . GLY A 1 268 ? -6.02 39.156 19.938 1 98.38 268 GLY A CA 1
ATOM 2071 C C . GLY A 1 268 ? -5.574 38.312 21.109 1 98.38 268 GLY A C 1
ATOM 2072 O O . GLY A 1 268 ? -4.434 38.406 21.562 1 98.38 268 GLY A O 1
ATOM 2073 N N . THR A 1 269 ? -6.586 37.562 21.562 1 98.31 269 THR A N 1
ATOM 2074 C CA . THR A 1 269 ? -6.285 36.75 22.75 1 98.31 269 THR A CA 1
ATOM 2075 C C . THR A 1 269 ? -6.945 35.375 22.656 1 98.31 269 THR A C 1
ATOM 2077 O O . THR A 1 269 ? -7.898 35.188 21.891 1 98.31 269 THR A O 1
ATOM 2080 N N . CYS A 1 270 ? -6.348 34.469 23.344 1 98.19 270 CYS A N 1
ATOM 2081 C CA . CYS A 1 270 ? -6.938 33.156 23.594 1 98.19 270 CYS A CA 1
ATOM 2082 C C . CYS A 1 270 ? -7.367 33.031 25.047 1 98.19 270 CYS A C 1
ATOM 2084 O O . CYS A 1 270 ? -6.551 33.188 25.969 1 98.19 270 CYS A O 1
ATOM 2086 N N . SER A 1 271 ? -8.578 32.688 25.281 1 98.25 271 SER A N 1
ATOM 2087 C CA . SER A 1 271 ? -9.141 32.688 26.625 1 98.25 271 SER A CA 1
ATOM 2088 C C . SER A 1 271 ? -8.555 31.547 27.453 1 98.25 271 SER A C 1
ATOM 2090 O O . SER A 1 271 ? -8.367 30.438 26.953 1 98.25 271 SER A O 1
ATOM 2092 N N . ILE A 1 272 ? -8.32 31.812 28.703 1 96.81 272 ILE A N 1
ATOM 2093 C CA . ILE A 1 272 ? -7.859 30.781 29.625 1 96.81 272 ILE A CA 1
ATOM 2094 C C . ILE A 1 272 ? -9.055 30.188 30.359 1 96.81 272 ILE A C 1
ATOM 2096 O O . ILE A 1 272 ? -8.914 29.172 31.047 1 96.81 272 ILE A O 1
ATOM 2100 N N . THR A 1 273 ? -10.234 30.719 30.172 1 96.62 273 THR A N 1
ATOM 2101 C CA . THR A 1 273 ? -11.398 30.281 30.938 1 96.62 273 THR A CA 1
ATOM 2102 C C . THR A 1 273 ? -12.531 29.844 30.016 1 96.62 273 THR A C 1
ATOM 2104 O O . THR A 1 273 ? -13.125 28.781 30.234 1 96.62 273 THR A O 1
ATOM 2107 N N . ASP A 1 274 ? -12.773 30.625 28.953 1 97 274 ASP A N 1
ATOM 2108 C CA . ASP A 1 274 ? -13.922 30.359 28.094 1 97 274 ASP A CA 1
ATOM 2109 C C . ASP A 1 274 ? -13.586 29.312 27.031 1 97 274 ASP A C 1
ATOM 2111 O O . ASP A 1 274 ? -12.516 29.375 26.422 1 97 274 ASP A O 1
ATOM 2115 N N . THR A 1 275 ? -14.438 28.391 26.906 1 97.31 275 THR A N 1
ATOM 2116 C CA . THR A 1 275 ? -14.359 27.422 25.828 1 97.31 275 THR A CA 1
ATOM 2117 C C . THR A 1 275 ? -15.633 27.438 24.984 1 97.31 275 THR A C 1
ATOM 2119 O O . THR A 1 275 ? -16.688 27.859 25.469 1 97.31 275 THR A O 1
ATOM 2122 N N . VAL A 1 276 ? -15.547 27.125 23.75 1 97.56 276 VAL A N 1
ATOM 2123 C CA . VAL A 1 276 ? -16.688 27.031 22.844 1 97.56 276 VAL A CA 1
ATOM 2124 C C . VAL A 1 276 ? -16.562 25.766 22 1 97.56 276 VAL A C 1
ATOM 2126 O O . VAL A 1 276 ? -15.484 25.203 21.859 1 97.56 276 VAL A O 1
ATOM 2129 N N . PRO A 1 277 ? -17.688 25.328 21.438 1 96.56 277 PRO A N 1
ATOM 2130 C CA . PRO A 1 277 ? -17.672 24.078 20.672 1 96.56 277 PRO A CA 1
ATOM 2131 C C . PRO A 1 277 ? -16.938 24.219 19.344 1 96.56 277 PRO A C 1
ATOM 2133 O O . PRO A 1 277 ? -17.062 25.25 18.672 1 96.56 277 PRO A O 1
ATOM 2136 N N . GLU A 1 278 ? -16.188 23.312 19.047 1 96.94 278 GLU A N 1
ATOM 2137 C CA . GLU A 1 278 ? -15.531 23.141 17.75 1 96.94 278 GLU A CA 1
ATOM 2138 C C . GLU A 1 278 ? -15.758 21.75 17.188 1 96.94 278 GLU A C 1
ATOM 2140 O O . GLU A 1 278 ? -15.75 20.766 17.938 1 96.94 278 GLU A O 1
ATOM 2145 N N . GLY A 1 279 ? -15.969 21.672 15.758 1 95.38 279 GLY A N 1
ATOM 2146 C CA . GLY A 1 279 ? -16.188 20.391 15.102 1 95.38 279 GLY A CA 1
ATOM 2147 C C . GLY A 1 279 ? -17.641 20.062 14.891 1 95.38 279 GLY A C 1
ATOM 2148 O O . GLY A 1 279 ? -18.531 20.812 15.312 1 95.38 279 GLY A O 1
ATOM 2149 N N . PRO A 1 280 ? -17.859 18.984 14.312 1 96.62 280 PRO A N 1
ATOM 2150 C CA . PRO A 1 280 ? -16.922 18 13.766 1 96.62 280 PRO A CA 1
ATOM 2151 C C . PRO A 1 280 ? -16.016 18.578 12.672 1 96.62 280 PRO A C 1
ATOM 2153 O O . PRO A 1 280 ? -16.203 19.719 12.266 1 96.62 280 PRO A O 1
ATOM 2156 N N . PHE A 1 281 ? -15.008 17.844 12.266 1 96.88 281 PHE A N 1
ATOM 2157 C CA . PHE A 1 281 ? -14.062 18.25 11.234 1 96.88 281 PHE A CA 1
ATOM 2158 C C . PHE A 1 281 ? -13.578 17.031 10.438 1 96.88 281 PHE A C 1
ATOM 2160 O O . PHE A 1 281 ? -13.398 15.953 10.992 1 96.88 281 PHE A O 1
ATOM 2167 N N . GLY A 1 282 ? -13.43 17.141 9.102 1 96.94 282 GLY A N 1
ATOM 2168 C CA . GLY A 1 282 ? -12.703 16.141 8.336 1 96.94 282 GLY A CA 1
ATOM 2169 C C . GLY A 1 282 ? -11.242 16.031 8.742 1 96.94 282 GLY A C 1
ATOM 2170 O O . GLY A 1 282 ? -10.438 16.906 8.422 1 96.94 282 GLY A O 1
ATOM 2171 N N . GLU A 1 283 ? -10.875 14.906 9.305 1 95.5 283 GLU A N 1
ATOM 2172 C CA . GLU A 1 283 ? -9.562 14.758 9.945 1 95.5 283 GLU A CA 1
ATOM 2173 C C . GLU A 1 283 ? -8.531 14.227 8.961 1 95.5 283 GLU A C 1
ATOM 2175 O O . GLU A 1 283 ? -8.883 13.695 7.906 1 95.5 283 GLU A O 1
ATOM 2180 N N . MET A 1 284 ? -7.277 14.336 9.375 1 95.81 284 MET A N 1
ATOM 2181 C CA . MET A 1 284 ? -6.117 13.984 8.555 1 95.81 284 MET A CA 1
ATOM 2182 C C . MET A 1 284 ? -6.117 12.492 8.234 1 95.81 284 MET A C 1
ATOM 2184 O O . MET A 1 284 ? -5.414 12.055 7.32 1 95.81 284 MET A O 1
ATOM 2188 N N . HIS A 1 285 ? -6.891 11.695 9 1 98.06 285 HIS A N 1
ATOM 2189 C CA . HIS A 1 285 ? -6.891 10.25 8.781 1 98.06 285 HIS A CA 1
ATOM 2190 C C . HIS A 1 285 ? -7.984 9.844 7.805 1 98.06 285 HIS A C 1
ATOM 2192 O O . HIS A 1 285 ? -8.172 8.656 7.535 1 98.06 285 HIS A O 1
ATOM 2198 N N . GLY A 1 286 ? -8.797 10.844 7.324 1 97.88 286 GLY A N 1
ATOM 2199 C CA . GLY A 1 286 ? -9.719 10.586 6.223 1 97.88 286 GLY A CA 1
ATOM 2200 C C . GLY A 1 286 ? -11.141 10.336 6.676 1 97.88 286 GLY A C 1
ATOM 2201 O O . GLY A 1 286 ? -11.922 9.711 5.957 1 97.88 286 GLY A O 1
ATOM 2202 N N . TYR A 1 287 ? -11.5 10.82 7.914 1 98.06 287 TYR A N 1
ATOM 2203 C CA . TYR A 1 287 ? -12.836 10.57 8.445 1 98.06 287 TYR A CA 1
ATOM 2204 C C . TYR A 1 287 ? -13.453 11.844 8.992 1 98.06 287 TYR A C 1
ATOM 2206 O O . TYR A 1 287 ? -12.758 12.695 9.547 1 98.06 287 TYR A O 1
ATOM 2214 N N . VAL A 1 288 ? -14.742 11.969 8.781 1 97.44 288 VAL A N 1
ATOM 2215 C CA . VAL A 1 288 ? -15.57 12.898 9.539 1 97.44 288 VAL A CA 1
ATOM 2216 C C . VAL A 1 288 ? -16.531 12.125 10.438 1 97.44 288 VAL A C 1
ATOM 2218 O O . VAL A 1 288 ? -17.234 11.219 9.969 1 97.44 288 VAL A O 1
ATOM 2221 N N . PHE A 1 289 ? -16.438 12.281 11.656 1 96.94 289 PHE A N 1
ATOM 2222 C CA . PHE A 1 289 ? -17.422 11.734 12.594 1 96.94 289 PHE A CA 1
ATOM 2223 C C . PHE A 1 289 ? -18.453 12.781 12.953 1 96.94 289 PHE A C 1
ATOM 2225 O O . PHE A 1 289 ? -18.25 13.586 13.867 1 96.94 289 PHE A O 1
ATOM 2232 N N . PRO A 1 290 ? -19.594 12.664 12.273 1 93.94 290 PRO A N 1
ATOM 2233 C CA . PRO A 1 290 ? -20.609 13.68 12.555 1 93.94 290 PRO A CA 1
ATOM 2234 C C . PRO A 1 290 ? -20.984 13.734 14.031 1 93.94 290 PRO A C 1
ATOM 2236 O O . PRO A 1 290 ? -21.062 12.703 14.695 1 93.94 290 PRO A O 1
ATOM 2239 N N . GLY A 1 291 ? -21.078 14.859 14.602 1 89.06 291 GLY A N 1
ATOM 2240 C CA . GLY A 1 291 ? -21.469 15.039 15.984 1 89.06 291 GLY A CA 1
ATOM 2241 C C . GLY A 1 291 ? -20.281 15.141 16.938 1 89.06 291 GLY A C 1
ATOM 2242 O O . GLY A 1 291 ? -20.453 15.492 18.109 1 89.06 291 GLY A O 1
ATOM 2243 N N . ASP A 1 292 ? -19.094 14.781 16.438 1 92.25 292 ASP A N 1
ATOM 2244 C CA . ASP A 1 292 ? -17.891 14.844 17.266 1 92.25 292 ASP A CA 1
ATOM 2245 C C . ASP A 1 292 ? -17.469 16.297 17.5 1 92.25 292 ASP A C 1
ATOM 2247 O O . ASP A 1 292 ? -16.578 16.797 16.812 1 92.25 292 ASP A O 1
ATOM 2251 N N . THR A 1 293 ? -18.078 16.953 18.469 1 94.44 293 THR A N 1
ATOM 2252 C CA . THR A 1 293 ? -17.812 18.328 18.859 1 94.44 293 THR A CA 1
ATOM 2253 C C . THR A 1 293 ? -17.141 18.359 20.234 1 94.44 293 THR A C 1
ATOM 2255 O O . THR A 1 293 ? -17.5 17.609 21.125 1 94.44 293 THR A O 1
ATOM 2258 N N . HIS A 1 294 ? -16.125 19.203 20.344 1 93.69 294 HIS A N 1
ATOM 2259 C CA . HIS A 1 294 ? -15.406 19.344 21.594 1 93.69 294 HIS A CA 1
ATOM 2260 C C . HIS A 1 294 ? -15.258 20.797 22 1 93.69 294 HIS A C 1
ATOM 2262 O O . HIS A 1 294 ? -15.141 21.672 21.141 1 93.69 294 HIS A O 1
ATOM 2268 N N . PRO A 1 295 ? -15.297 21.031 23.281 1 95.81 295 PRO A N 1
ATOM 2269 C CA . PRO A 1 295 ? -15.023 22.391 23.734 1 95.81 295 PRO A CA 1
ATOM 2270 C C . PRO A 1 295 ? -13.547 22.766 23.641 1 95.81 295 PRO A C 1
ATOM 2272 O O . PRO A 1 295 ? -12.688 22.016 24.125 1 95.81 295 PRO A O 1
ATOM 2275 N N . TRP A 1 296 ? -13.211 23.828 23.047 1 96.44 296 TRP A N 1
ATOM 2276 C CA . TRP A 1 296 ? -11.852 24.344 22.938 1 96.44 296 TRP A CA 1
ATOM 2277 C C . TRP A 1 296 ? -11.789 25.828 23.328 1 96.44 296 TRP A C 1
ATOM 2279 O O . TRP A 1 296 ? -12.805 26.516 23.266 1 96.44 296 TRP A O 1
ATOM 2289 N N . PRO A 1 297 ? -10.641 26.312 23.672 1 96.88 297 PRO A N 1
ATOM 2290 C CA . PRO A 1 297 ? -10.516 27.719 24.047 1 96.88 297 PRO A CA 1
ATOM 2291 C C . PRO A 1 297 ? -11.008 28.672 22.969 1 96.88 297 PRO A C 1
ATOM 2293 O O . PRO A 1 297 ? -10.781 28.422 21.781 1 96.88 297 PRO A O 1
ATOM 2296 N N . LYS A 1 298 ? -11.617 29.672 23.406 1 98.12 298 LYS A N 1
ATOM 2297 C CA . LYS A 1 298 ? -12.141 30.703 22.516 1 98.12 298 LYS A CA 1
ATOM 2298 C C . LYS A 1 298 ? -11.07 31.734 22.188 1 98.12 298 LYS A C 1
ATOM 2300 O O . LYS A 1 298 ? -10.438 32.312 23.078 1 98.12 298 LYS A O 1
ATOM 2305 N N . TYR A 1 299 ? -10.844 31.984 20.938 1 98.38 299 TYR A N 1
ATOM 2306 C CA . TYR A 1 299 ? -9.969 33.062 20.469 1 98.38 299 TYR A CA 1
ATOM 2307 C C . TYR A 1 299 ? -10.766 34.312 20.141 1 98.38 299 TYR A C 1
ATOM 2309 O O . TYR A 1 299 ? -11.766 34.25 19.422 1 98.38 299 TYR A O 1
ATOM 2317 N N . THR A 1 300 ? -10.328 35.375 20.641 1 98.38 300 THR A N 1
ATOM 2318 C CA . THR A 1 300 ? -10.914 36.656 20.281 1 98.38 300 THR A CA 1
ATOM 2319 C C . THR A 1 300 ? -10.055 37.406 19.266 1 98.38 300 THR A C 1
ATOM 2321 O O . THR A 1 300 ? -8.867 37.625 19.484 1 98.38 300 THR A O 1
ATOM 2324 N N . VAL A 1 301 ? -10.672 37.75 18.172 1 98.19 301 VAL A N 1
ATOM 2325 C CA . VAL A 1 301 ? -10 38.562 17.156 1 98.19 301 VAL A CA 1
ATOM 2326 C C . VAL A 1 301 ? -10.266 40.031 17.391 1 98.19 301 VAL A C 1
ATOM 2328 O O . VAL A 1 301 ? -11.336 40.531 17.062 1 98.19 301 VAL A O 1
ATOM 2331 N N . ASP A 1 302 ? -9.242 40.688 17.781 1 98.25 302 ASP A N 1
ATOM 2332 C CA . ASP A 1 302 ? -9.375 42.125 18.109 1 98.25 302 ASP A CA 1
ATOM 2333 C C . ASP A 1 302 ? -9.094 42.969 16.875 1 98.25 302 ASP A C 1
ATOM 2335 O O . ASP A 1 302 ? -9.562 44.125 16.797 1 98.25 302 ASP A O 1
ATOM 2339 N N . LEU A 1 303 ? -8.273 42.469 16.062 1 97.75 303 LEU A N 1
ATOM 2340 C CA . LEU A 1 303 ? -7.836 43.219 14.906 1 97.75 303 LEU A CA 1
ATOM 2341 C C . LEU A 1 303 ? -7.426 42.281 13.766 1 97.75 303 LEU A C 1
ATOM 2343 O O . LEU A 1 303 ? -6.871 41.219 14.008 1 97.75 303 LEU A O 1
ATOM 2347 N N . ILE A 1 304 ? -7.715 42.719 12.531 1 96.56 304 ILE A N 1
ATOM 2348 C CA . ILE A 1 304 ? -7.215 42.031 11.344 1 96.56 304 ILE A CA 1
ATOM 2349 C C . ILE A 1 304 ? -6.371 43 10.516 1 96.56 304 ILE A C 1
ATOM 2351 O O . ILE A 1 304 ? -6.801 44.125 10.227 1 96.56 304 ILE A O 1
ATOM 2355 N N . THR A 1 305 ? -5.152 42.625 10.211 1 96.44 305 THR A N 1
ATOM 2356 C CA . THR A 1 305 ? -4.34 43.344 9.227 1 96.44 305 THR A CA 1
ATOM 2357 C C . THR A 1 305 ? -4.082 42.469 8.008 1 96.44 305 THR A C 1
ATOM 2359 O O . THR A 1 305 ? -4.008 41.25 8.117 1 96.44 305 THR A O 1
ATOM 2362 N N . HIS A 1 306 ? -4.035 43.094 6.82 1 95.12 306 HIS A N 1
ATOM 2363 C CA . HIS A 1 306 ? -3.838 42.281 5.633 1 95.12 306 HIS A CA 1
ATOM 2364 C C . HIS A 1 306 ? -3.271 43.094 4.48 1 95.12 306 HIS A C 1
ATOM 2366 O O . HIS A 1 306 ? -3.342 44.344 4.504 1 95.12 306 HIS A O 1
ATOM 2372 N N . ARG A 1 307 ? -2.697 42.375 3.547 1 94.19 307 ARG A N 1
ATOM 2373 C CA . ARG A 1 307 ? -2.25 42.969 2.297 1 94.19 307 ARG A CA 1
ATOM 2374 C C . ARG A 1 307 ? -3.432 43.281 1.38 1 94.19 307 ARG A C 1
ATOM 2376 O O . ARG A 1 307 ? -4.527 42.75 1.584 1 94.19 307 ARG A O 1
ATOM 2383 N N . LYS A 1 308 ? -3.135 44.156 0.4 1 90.81 308 LYS A N 1
ATOM 2384 C CA . LYS A 1 308 ? -4.094 44.281 -0.69 1 90.81 308 LYS A CA 1
ATOM 2385 C C . LYS A 1 308 ? -4.238 42.969 -1.471 1 90.81 308 LYS A C 1
ATOM 2387 O O . LYS A 1 308 ? -3.246 42.281 -1.721 1 90.81 308 LYS A O 1
ATOM 2392 N N . ASP A 1 309 ? -5.453 42.594 -1.821 1 90.5 309 ASP A N 1
ATOM 2393 C CA . ASP A 1 309 ? -5.738 41.375 -2.557 1 90.5 309 ASP A CA 1
ATOM 2394 C C . ASP A 1 309 ? -5.172 40.156 -1.831 1 90.5 309 ASP A C 1
ATOM 2396 O O . ASP A 1 309 ? -4.473 39.312 -2.434 1 90.5 309 ASP A O 1
ATOM 2400 N N . ALA A 1 310 ? -5.449 40.094 -0.571 1 94.5 310 ALA A N 1
ATOM 2401 C CA . ALA A 1 310 ? -4.863 39.062 0.312 1 94.5 310 ALA A CA 1
ATOM 2402 C C . ALA A 1 310 ? -5.258 37.656 -0.122 1 94.5 310 ALA A C 1
ATOM 2404 O O . ALA A 1 310 ? -6.348 37.469 -0.66 1 94.5 310 ALA A O 1
ATOM 2405 N N . ILE A 1 311 ? -4.383 36.75 0.057 1 96.62 311 ILE A N 1
ATOM 2406 C CA . ILE A 1 311 ? -4.59 35.344 -0.309 1 96.62 311 ILE A CA 1
ATOM 2407 C C . ILE A 1 311 ? -4.59 34.469 0.947 1 96.62 311 ILE A C 1
ATOM 2409 O O . ILE A 1 311 ? -3.625 34.469 1.713 1 96.62 311 ILE A O 1
ATOM 2413 N N . LEU A 1 312 ? -5.672 33.75 1.185 1 97.31 312 LEU A N 1
ATOM 2414 C CA . LEU A 1 312 ? -5.793 32.781 2.271 1 97.31 312 LEU A CA 1
ATOM 2415 C C . LEU A 1 312 ? -5.418 31.375 1.799 1 97.31 312 LEU A C 1
ATOM 2417 O O . LEU A 1 312 ? -6.105 30.797 0.957 1 97.31 312 LEU A O 1
ATOM 2421 N N . PRO A 1 313 ? -4.301 30.828 2.32 1 98.19 313 PRO A N 1
ATOM 2422 C CA . PRO A 1 313 ? -4.039 29.422 2.006 1 98.19 313 PRO A CA 1
ATOM 2423 C C . PRO A 1 313 ? -4.957 28.469 2.764 1 98.19 313 PRO A C 1
ATOM 2425 O O . PRO A 1 313 ? -5.258 28.703 3.938 1 98.19 313 PRO A O 1
ATOM 2428 N N . VAL A 1 314 ? -5.387 27.438 2.064 1 98.25 314 VAL A N 1
ATOM 2429 C CA . VAL A 1 314 ? -6.332 26.5 2.66 1 98.25 314 VAL A CA 1
ATOM 2430 C C . VAL A 1 314 ? -5.859 25.062 2.418 1 98.25 314 VAL A C 1
ATOM 2432 O O . VAL A 1 314 ? -5.508 24.703 1.292 1 98.25 314 VAL A O 1
ATOM 2435 N N . SER A 1 315 ? -5.707 24.312 3.479 1 98 315 SER A N 1
ATOM 2436 C CA . SER A 1 315 ? -5.543 22.859 3.424 1 98 315 SER A CA 1
ATOM 2437 C C . SER A 1 315 ? -6.859 22.141 3.699 1 98 315 SER A C 1
ATOM 2439 O O . SER A 1 315 ? -7.547 22.453 4.676 1 98 315 SER A O 1
ATOM 2441 N N . ASN A 1 316 ? -7.285 21.328 2.836 1 98.31 316 ASN A N 1
ATOM 2442 C CA . ASN A 1 316 ? -8.492 20.516 3.045 1 98.31 316 ASN A CA 1
ATOM 2443 C C . ASN A 1 316 ? -8.148 19.078 3.41 1 98.31 316 ASN A C 1
ATOM 2445 O O . ASN A 1 316 ? -8.07 18.219 2.535 1 98.31 316 ASN A O 1
ATOM 2449 N N . CYS A 1 317 ? -8.086 18.828 4.668 1 97.19 317 CYS A N 1
ATOM 2450 C CA . CYS A 1 317 ? -7.629 17.547 5.223 1 97.19 317 CYS A CA 1
ATOM 2451 C C . CYS A 1 317 ? -8.562 16.422 4.824 1 97.19 317 CYS A C 1
ATOM 2453 O O . CYS A 1 317 ? -9.766 16.625 4.664 1 97.19 317 CYS A O 1
ATOM 2455 N N . GLY A 1 318 ? -8.039 15.227 4.656 1 97.38 318 GLY A N 1
ATOM 2456 C CA . GLY A 1 318 ? -8.852 14.055 4.352 1 97.38 318 GLY A CA 1
ATOM 2457 C C . GLY A 1 318 ? -8.047 12.891 3.826 1 97.38 318 GLY A C 1
ATOM 2458 O O . GLY A 1 318 ? -6.945 12.617 4.316 1 97.38 318 GLY A O 1
ATOM 2459 N N . ARG A 1 319 ? -8.633 12.188 2.934 1 95.81 319 ARG A N 1
ATOM 2460 C CA . ARG A 1 319 ? -7.969 11.047 2.32 1 95.81 319 ARG A CA 1
ATOM 2461 C C . ARG A 1 319 ? -6.77 11.492 1.488 1 95.81 319 ARG A C 1
ATOM 2463 O O . ARG A 1 319 ? -6.77 12.586 0.929 1 95.81 319 ARG A O 1
ATOM 2470 N N . LEU A 1 320 ? -5.812 10.773 1.198 1 93.44 320 LEU A N 1
ATOM 2471 C CA . LEU A 1 320 ? -4.516 11.086 0.605 1 93.44 320 LEU A CA 1
ATOM 2472 C C . LEU A 1 320 ? -4.688 11.648 -0.803 1 93.44 320 LEU A C 1
ATOM 2474 O O . LEU A 1 320 ? -5.648 11.305 -1.499 1 93.44 320 LEU A O 1
ATOM 2478 N N . THR A 1 321 ? -3.83 12.711 -0.981 1 96.81 321 THR A N 1
ATOM 2479 C CA . THR A 1 321 ? -2.66 13.195 -0.256 1 96.81 321 THR A CA 1
ATOM 2480 C C . THR A 1 321 ? -2.695 14.711 -0.118 1 96.81 321 THR A C 1
ATOM 2482 O O . THR A 1 321 ? -2.639 15.43 -1.116 1 96.81 321 THR A O 1
ATOM 2485 N N . ASP A 1 322 ? -2.93 15.156 1.021 1 97.62 322 ASP A N 1
ATOM 2486 C CA . ASP A 1 322 ? -2.934 16.594 1.257 1 97.62 322 ASP A CA 1
ATOM 2487 C C . ASP A 1 322 ? -1.774 17.016 2.162 1 97.62 322 ASP A C 1
ATOM 2489 O O . ASP A 1 322 ? -0.846 16.234 2.383 1 97.62 322 ASP A O 1
ATOM 2493 N N . GLU A 1 323 ? -1.719 18.25 2.703 1 97.06 323 GLU A N 1
ATOM 2494 C CA . GLU A 1 323 ? -0.596 18.828 3.434 1 97.06 323 GLU A CA 1
ATOM 2495 C C . GLU A 1 323 ? -0.36 18.094 4.754 1 97.06 323 GLU A C 1
ATOM 2497 O O . GLU A 1 323 ? 0.766 18.047 5.254 1 97.06 323 GLU A O 1
ATOM 2502 N N . THR A 1 324 ? -1.479 17.484 5.281 1 95.75 324 THR A N 1
ATOM 2503 C CA . THR A 1 324 ? -1.288 16.719 6.512 1 95.75 324 THR A CA 1
ATOM 2504 C C . THR A 1 324 ? -0.345 15.539 6.273 1 95.75 324 THR A C 1
ATOM 2506 O O . THR A 1 324 ? 0.459 15.195 7.145 1 95.75 324 THR A O 1
ATOM 2509 N N . HIS A 1 325 ? -0.386 15 5.125 1 97.25 325 HIS A N 1
ATOM 2510 C CA . HIS A 1 325 ? 0.449 13.852 4.773 1 97.25 325 HIS A CA 1
ATOM 2511 C C . HIS A 1 325 ? 1.829 14.305 4.305 1 97.25 325 HIS A C 1
ATOM 2513 O O . HIS A 1 325 ? 2.838 13.68 4.641 1 97.25 325 HIS A O 1
ATOM 2519 N N . THR A 1 326 ? 1.904 15.414 3.561 1 97.38 326 THR A N 1
ATOM 2520 C CA . THR A 1 326 ? 3.174 15.836 2.982 1 97.38 326 THR A CA 1
ATOM 2521 C C . THR A 1 326 ? 4.023 16.562 4.02 1 97.38 326 THR A C 1
ATOM 2523 O O . THR A 1 326 ? 5.246 16.656 3.873 1 97.38 326 THR A O 1
ATOM 2526 N N . MET A 1 327 ? 3.408 17.062 5.109 1 95.44 327 MET A N 1
ATOM 2527 C CA . MET A 1 327 ? 4.18 17.844 6.07 1 95.44 327 MET A CA 1
ATOM 2528 C C . MET A 1 327 ? 4.262 17.125 7.414 1 95.44 327 MET A C 1
ATOM 2530 O O . MET A 1 327 ? 5.352 16.766 7.863 1 95.44 327 MET A O 1
ATOM 2534 N N . ILE A 1 328 ? 3.166 16.688 8.016 1 94.44 328 ILE A N 1
ATOM 2535 C CA . ILE A 1 328 ? 3.186 16.172 9.375 1 94.44 328 ILE A CA 1
ATOM 2536 C C . ILE A 1 328 ? 3.967 14.852 9.406 1 94.44 328 ILE A C 1
ATOM 2538 O O . ILE A 1 328 ? 4.941 14.727 10.148 1 94.44 328 ILE A O 1
ATOM 2542 N N . GLY A 1 329 ? 3.67 13.898 8.578 1 95.5 329 GLY A N 1
ATOM 2543 C CA . GLY A 1 329 ? 4.293 12.586 8.562 1 95.5 329 GLY A CA 1
ATOM 2544 C C . GLY A 1 329 ? 5.781 12.633 8.281 1 95.5 329 GLY A C 1
ATOM 2545 O O . GLY A 1 329 ? 6.59 12.234 9.125 1 95.5 329 GLY A O 1
ATOM 2546 N N . PRO A 1 330 ? 6.137 13.211 7.164 1 96.5 330 PRO A N 1
ATOM 2547 C CA . PRO A 1 330 ? 7.547 13.258 6.777 1 96.5 330 PRO A CA 1
ATOM 2548 C C . PRO A 1 330 ? 8.406 14.039 7.77 1 96.5 330 PRO A C 1
ATOM 2550 O O . PRO A 1 330 ? 9.531 13.633 8.078 1 96.5 330 PRO A O 1
ATOM 2553 N N . LEU A 1 331 ? 7.871 15.141 8.281 1 95.12 331 LEU A N 1
ATOM 2554 C CA . LEU A 1 331 ? 8.648 15.945 9.211 1 95.12 331 LEU A CA 1
ATOM 2555 C C . LEU A 1 331 ? 8.805 15.227 10.547 1 95.12 331 LEU A C 1
ATOM 2557 O O . LEU A 1 331 ? 9.867 15.297 11.18 1 95.12 331 LEU A O 1
ATOM 2561 N N . ALA A 1 332 ? 7.75 14.539 11 1 95.44 332 ALA A N 1
ATOM 2562 C CA . ALA A 1 332 ? 7.887 13.688 12.172 1 95.44 332 ALA A CA 1
ATOM 2563 C C . ALA A 1 332 ? 8.914 12.586 11.938 1 95.44 332 ALA A C 1
ATOM 2565 O O . ALA A 1 332 ? 9.758 12.312 12.805 1 95.44 332 ALA A O 1
ATOM 2566 N N . ALA A 1 333 ? 8.883 11.969 10.781 1 97.75 333 ALA A N 1
ATOM 2567 C CA . ALA A 1 333 ? 9.82 10.891 10.438 1 97.75 333 ALA A CA 1
ATOM 2568 C C . ALA A 1 333 ? 11.258 11.398 10.445 1 97.75 333 ALA A C 1
ATOM 2570 O O . ALA A 1 333 ? 12.156 10.719 10.938 1 97.75 333 ALA A O 1
ATOM 2571 N N . ALA A 1 334 ? 11.422 12.586 9.859 1 95.88 334 ALA A N 1
ATOM 2572 C CA . ALA A 1 334 ? 12.758 13.18 9.828 1 95.88 334 ALA A CA 1
ATOM 2573 C C . ALA A 1 334 ? 13.305 13.383 11.242 1 95.88 334 ALA A C 1
ATOM 2575 O O . ALA A 1 334 ? 14.461 13.07 11.516 1 95.88 334 ALA A O 1
ATOM 2576 N N . GLU A 1 335 ? 12.469 13.898 12.117 1 95.12 335 GLU A N 1
ATOM 2577 C CA . GLU A 1 335 ? 12.883 14.141 13.5 1 95.12 335 GLU A CA 1
ATOM 2578 C C . GLU A 1 335 ? 13.148 12.828 14.234 1 95.12 335 GLU A C 1
ATOM 2580 O O . GLU A 1 335 ? 14.062 12.75 15.062 1 95.12 335 GLU A O 1
ATOM 2585 N N . ILE A 1 336 ? 12.344 11.828 14.008 1 97.81 336 ILE A N 1
ATOM 2586 C CA . ILE A 1 336 ? 12.523 10.516 14.617 1 97.81 336 ILE A CA 1
ATOM 2587 C C . ILE A 1 336 ? 13.867 9.93 14.188 1 97.81 336 ILE A C 1
ATOM 2589 O O . ILE A 1 336 ? 14.633 9.445 15.016 1 97.81 336 ILE A O 1
ATOM 2593 N N . GLY A 1 337 ? 14.133 9.953 12.859 1 97.88 337 GLY A N 1
ATOM 2594 C CA . GLY A 1 337 ? 15.43 9.5 12.375 1 97.88 337 GLY A CA 1
ATOM 2595 C C . GLY A 1 337 ? 16.594 10.219 13.016 1 97.88 337 GLY A C 1
ATOM 2596 O O . GLY A 1 337 ? 17.562 9.578 13.445 1 97.88 337 GLY A O 1
ATOM 2597 N N . PHE A 1 338 ? 16.453 11.531 13.102 1 95.94 338 PHE A N 1
ATOM 2598 C CA . PHE A 1 338 ? 17.5 12.352 13.695 1 95.94 338 PHE A CA 1
ATOM 2599 C C . PHE A 1 338 ? 17.719 11.984 15.156 1 95.94 338 PHE A C 1
ATOM 2601 O O . PHE A 1 338 ? 18.859 11.82 15.602 1 95.94 338 PHE A O 1
ATOM 2608 N N . LEU A 1 339 ? 16.641 11.867 15.93 1 96.31 339 LEU A N 1
ATOM 2609 C CA . LEU A 1 339 ? 16.703 11.523 17.344 1 96.31 339 LEU A CA 1
ATOM 2610 C C . LEU A 1 339 ? 17.406 10.18 17.547 1 96.31 339 LEU A C 1
ATOM 2612 O O . LEU A 1 339 ? 18.312 10.062 18.375 1 96.31 339 LEU A O 1
ATOM 2616 N N . LEU A 1 340 ? 17.047 9.164 16.797 1 98.5 340 LEU A N 1
ATOM 2617 C CA . LEU A 1 340 ? 17.625 7.836 16.938 1 98.5 340 LEU A CA 1
ATOM 2618 C C . LEU A 1 340 ? 19.109 7.855 16.562 1 98.5 340 LEU A C 1
ATOM 2620 O O . LEU A 1 340 ? 19.938 7.254 17.266 1 98.5 340 LEU A O 1
ATOM 2624 N N . LYS A 1 341 ? 19.453 8.531 15.484 1 97.06 341 LYS A N 1
ATOM 2625 C CA . LYS A 1 341 ? 20.859 8.656 15.102 1 97.06 341 LYS A CA 1
ATOM 2626 C C . LYS A 1 341 ? 21.672 9.328 16.203 1 97.06 341 LYS A C 1
ATOM 2628 O O . LYS A 1 341 ? 22.797 8.898 16.5 1 97.06 341 LYS A O 1
ATOM 2633 N N . SER A 1 342 ? 21.109 10.359 16.766 1 95.5 342 SER A N 1
ATOM 2634 C CA . SER A 1 342 ? 21.797 11.094 17.812 1 95.5 342 SER A CA 1
ATOM 2635 C C . SER A 1 342 ? 22.031 10.203 19.031 1 95.5 342 SER A C 1
ATOM 2637 O O . SER A 1 342 ? 22.953 10.453 19.812 1 95.5 342 SER A O 1
ATOM 2639 N N . LYS A 1 343 ? 21.266 9.203 19.219 1 97.38 343 LYS A N 1
ATOM 2640 C CA . LYS A 1 343 ? 21.406 8.281 20.344 1 97.38 343 LYS A CA 1
ATOM 2641 C C . LYS A 1 343 ? 22.25 7.07 19.969 1 97.38 343 LYS A C 1
ATOM 2643 O O . LYS A 1 343 ? 22.359 6.113 20.734 1 97.38 343 LYS A O 1
ATOM 2648 N N . GLY A 1 344 ? 22.766 7.031 18.781 1 97.44 344 GLY A N 1
ATOM 2649 C CA . GLY A 1 344 ? 23.734 6.023 18.391 1 97.44 344 GLY A CA 1
ATOM 2650 C C . GLY A 1 344 ? 23.109 4.863 17.625 1 97.44 344 GLY A C 1
ATOM 2651 O O . GLY A 1 344 ? 23.781 3.877 17.328 1 97.44 344 GLY A O 1
ATOM 2652 N N . PHE A 1 345 ? 21.844 4.91 17.328 1 98.62 345 PHE A N 1
ATOM 2653 C CA . PHE A 1 345 ? 21.219 3.84 16.562 1 98.62 345 PHE A CA 1
ATOM 2654 C C . PHE A 1 345 ? 21.594 3.926 15.094 1 98.62 345 PHE A C 1
ATOM 2656 O O . PHE A 1 345 ? 21.766 5.02 14.555 1 98.62 345 PHE A O 1
ATOM 2663 N N . PRO A 1 346 ? 21.719 2.818 14.422 1 98.69 346 PRO A N 1
ATOM 2664 C CA . PRO A 1 346 ? 22.203 2.795 13.039 1 98.69 346 PRO A CA 1
ATOM 2665 C C . PRO A 1 346 ? 21.078 3.02 12.023 1 98.69 346 PRO A C 1
ATOM 2667 O O . PRO A 1 346 ? 20.875 2.184 11.141 1 98.69 346 PRO A O 1
ATOM 2670 N N . ILE A 1 347 ? 20.453 4.148 12.062 1 98.75 347 ILE A N 1
ATOM 2671 C CA . ILE A 1 347 ? 19.375 4.5 11.156 1 98.75 347 ILE A CA 1
ATOM 2672 C C . ILE A 1 347 ? 19.922 5.262 9.953 1 98.75 347 ILE A C 1
ATOM 2674 O O . ILE A 1 347 ? 20.703 6.207 10.117 1 98.75 347 ILE A O 1
ATOM 2678 N N . LYS A 1 348 ? 19.547 4.816 8.711 1 98.19 348 LYS A N 1
ATOM 2679 C CA . LYS A 1 348 ? 19.984 5.492 7.488 1 98.19 348 LYS A CA 1
ATOM 2680 C C . LYS A 1 348 ? 18.938 6.508 7.023 1 98.19 348 LYS A C 1
ATOM 2682 O O . LYS A 1 348 ? 19.281 7.652 6.719 1 98.19 348 LYS A O 1
ATOM 2687 N N . GLU A 1 349 ? 17.703 6.094 6.922 1 98.25 349 GLU A N 1
ATOM 2688 C CA . GLU A 1 349 ? 16.594 6.906 6.426 1 98.25 349 GLU A CA 1
ATOM 2689 C C . GLU A 1 349 ? 15.328 6.688 7.258 1 98.25 349 GLU A C 1
ATOM 2691 O O . GLU A 1 349 ? 15.164 5.633 7.879 1 98.25 349 GLU A O 1
ATOM 2696 N N . ALA A 1 350 ? 14.539 7.617 7.383 1 98.62 350 ALA A N 1
ATOM 2697 C CA . ALA A 1 350 ? 13.234 7.57 8.039 1 98.62 350 ALA A CA 1
ATOM 2698 C C . ALA A 1 350 ? 12.188 8.312 7.215 1 98.62 350 ALA A C 1
ATOM 2700 O O . ALA A 1 350 ? 12.414 9.438 6.766 1 98.62 350 ALA A O 1
ATOM 2701 N N . PHE A 1 351 ? 11.055 7.695 6.965 1 98.75 351 PHE A N 1
ATOM 2702 C CA . PHE A 1 351 ? 10 8.328 6.188 1 98.75 351 PHE A CA 1
ATOM 2703 C C . PHE A 1 351 ? 8.625 7.797 6.602 1 98.75 351 PHE A C 1
ATOM 2705 O O . PHE A 1 351 ? 8.508 6.648 7.023 1 98.75 351 PHE A O 1
ATOM 2712 N N . SER A 1 352 ? 7.645 8.609 6.602 1 98.5 352 SER A N 1
ATOM 2713 C CA . SER A 1 352 ? 6.258 8.211 6.816 1 98.5 352 SER A CA 1
ATOM 2714 C C . SER A 1 352 ? 5.527 8.023 5.492 1 98.5 352 SER A C 1
ATOM 2716 O O . SER A 1 352 ? 5.121 8.992 4.852 1 98.5 352 SER A O 1
ATOM 2718 N N . PRO A 1 353 ? 5.305 6.754 5.094 1 98.06 353 PRO A N 1
ATOM 2719 C CA . PRO A 1 353 ? 4.562 6.555 3.848 1 98.06 353 PRO A CA 1
ATOM 2720 C C . PRO A 1 353 ? 3.193 7.23 3.863 1 98.06 353 PRO A C 1
ATOM 2722 O O . PRO A 1 353 ? 2.473 7.152 4.863 1 98.06 353 PRO A O 1
ATOM 2725 N N . PHE A 1 354 ? 2.783 7.891 2.74 1 98 354 PHE A N 1
ATOM 2726 C CA . PHE A 1 354 ? 1.528 8.633 2.689 1 98 354 PHE A CA 1
ATOM 2727 C C . PHE A 1 354 ? 0.341 7.699 2.896 1 98 354 PHE A C 1
ATOM 2729 O O . PHE A 1 354 ? -0.659 8.086 3.506 1 98 354 PHE A O 1
ATOM 2736 N N . GLU A 1 355 ? 0.451 6.418 2.465 1 97.69 355 GLU A N 1
ATOM 2737 C CA . GLU A 1 355 ? -0.623 5.434 2.525 1 97.69 355 GLU A CA 1
ATOM 2738 C C . GLU A 1 355 ? -0.991 5.105 3.971 1 97.69 355 GLU A C 1
ATOM 2740 O O . GLU A 1 355 ? -2.078 4.586 4.238 1 97.69 355 GLU A O 1
ATOM 2745 N N . SER A 1 356 ? -0.13 5.43 4.906 1 97.75 356 SER A N 1
ATOM 2746 C CA . SER A 1 356 ? -0.366 5.098 6.305 1 97.75 356 SER A CA 1
ATOM 2747 C C . SER A 1 356 ? -1.193 6.176 7 1 97.75 356 SER A C 1
ATOM 2749 O O . SER A 1 356 ? -1.584 6.016 8.156 1 97.75 356 SER A O 1
ATOM 2751 N N . GLN A 1 357 ? -1.459 7.32 6.328 1 97.5 357 GLN A N 1
ATOM 2752 C CA . GLN A 1 357 ? -2.189 8.438 6.918 1 97.5 357 GLN A CA 1
ATOM 2753 C C . GLN A 1 357 ? -1.498 8.945 8.18 1 97.5 357 GLN A C 1
ATOM 2755 O O . GLN A 1 357 ? -2.146 9.156 9.203 1 97.5 357 GLN A O 1
ATOM 2760 N N . VAL A 1 358 ? -0.151 8.984 8.148 1 97.19 358 VAL A N 1
ATOM 2761 C CA . VAL A 1 358 ? 0.71 9.586 9.164 1 97.19 358 VAL A CA 1
ATOM 2762 C C . VAL A 1 358 ? 0.804 8.672 10.375 1 97.19 358 VAL A C 1
ATOM 2764 O O . VAL A 1 358 ? 1.367 9.047 11.406 1 97.19 358 VAL A O 1
ATOM 2767 N N . THR A 1 359 ? 0.327 7.398 10.305 1 98.5 359 THR A N 1
ATOM 2768 C CA . THR A 1 359 ? 0.337 6.543 11.484 1 98.5 359 THR A CA 1
ATOM 2769 C C . THR A 1 359 ? 1.61 5.703 11.539 1 98.5 359 THR A C 1
ATOM 2771 O O . THR A 1 359 ? 1.957 5.148 12.586 1 98.5 359 THR A O 1
ATOM 2774 N N . TRP A 1 360 ? 2.316 5.594 10.398 1 98.88 360 TRP A N 1
ATOM 2775 C CA . TRP A 1 360 ? 3.51 4.758 10.336 1 98.88 360 TRP A CA 1
ATOM 2776 C C . TRP A 1 360 ? 4.754 5.598 10.078 1 98.88 360 TRP A C 1
ATOM 2778 O O . TRP A 1 360 ? 4.68 6.645 9.43 1 98.88 360 TRP A O 1
ATOM 2788 N N . VAL A 1 361 ? 5.875 5.148 10.57 1 98.88 361 VAL A N 1
ATOM 2789 C CA . VAL A 1 361 ? 7.191 5.578 10.109 1 98.88 361 VAL A CA 1
ATOM 2790 C C . VAL A 1 361 ? 8.047 4.359 9.781 1 98.88 361 VAL A C 1
ATOM 2792 O O . VAL A 1 361 ? 8.164 3.439 10.594 1 98.88 361 VAL A O 1
ATOM 2795 N N . ALA A 1 362 ? 8.539 4.316 8.594 1 98.94 362 ALA A N 1
ATOM 2796 C CA . ALA A 1 362 ? 9.508 3.303 8.203 1 98.94 362 ALA A CA 1
ATOM 2797 C C . ALA A 1 362 ? 10.93 3.758 8.516 1 98.94 362 ALA A C 1
ATOM 2799 O O . ALA A 1 362 ? 11.32 4.879 8.18 1 98.94 362 ALA A O 1
ATOM 2800 N N . LEU A 1 363 ? 11.664 2.953 9.211 1 98.94 363 LEU A N 1
ATOM 2801 C CA . LEU A 1 363 ? 13.047 3.215 9.594 1 98.94 363 LEU A CA 1
ATOM 2802 C C . LEU A 1 363 ? 14 2.26 8.875 1 98.94 363 LEU A C 1
ATOM 2804 O O . LEU A 1 363 ? 13.961 1.049 9.102 1 98.94 363 LEU A O 1
ATOM 2808 N N . GLN A 1 364 ? 14.812 2.789 7.996 1 98.88 364 GLN A N 1
ATOM 2809 C CA . GLN A 1 364 ? 15.82 1.987 7.309 1 98.88 364 GLN A CA 1
ATOM 2810 C C . GLN A 1 364 ? 17.078 1.831 8.156 1 98.88 364 GLN A C 1
ATOM 2812 O O . GLN A 1 364 ? 17.703 2.822 8.531 1 98.88 364 GLN A O 1
ATOM 2817 N N . VAL A 1 365 ? 17.453 0.649 8.406 1 98.81 365 VAL A N 1
ATOM 2818 C CA . VAL A 1 365 ? 18.562 0.35 9.312 1 98.81 365 VAL A CA 1
ATOM 2819 C C . VAL A 1 365 ? 19.812 0.004 8.516 1 98.81 365 VAL A C 1
ATOM 2821 O O . VAL A 1 365 ? 19.734 -0.699 7.504 1 98.81 365 VAL A O 1
ATOM 2824 N N . ASP A 1 366 ? 20.938 0.6 8.906 1 98.62 366 ASP A N 1
ATOM 2825 C CA . ASP A 1 366 ? 22.25 0.113 8.453 1 98.62 366 ASP A CA 1
ATOM 2826 C C . ASP A 1 366 ? 22.547 -1.26 9.039 1 98.62 366 ASP A C 1
ATOM 2828 O O . ASP A 1 366 ? 23.078 -1.356 10.156 1 98.62 366 ASP A O 1
ATOM 2832 N N . THR A 1 367 ? 22.391 -2.299 8.289 1 98.12 367 THR A N 1
ATOM 2833 C CA . THR A 1 367 ? 22.422 -3.648 8.844 1 98.12 367 THR A CA 1
ATOM 2834 C C . THR A 1 367 ? 23.844 -4.062 9.195 1 98.12 367 THR A C 1
ATOM 2836 O O . THR A 1 367 ? 24.047 -4.934 10.039 1 98.12 367 THR A O 1
ATOM 2839 N N . GLN A 1 368 ? 24.859 -3.496 8.508 1 97.94 368 GLN A N 1
ATOM 2840 C CA . GLN A 1 368 ? 26.25 -3.752 8.898 1 97.94 368 GLN A CA 1
ATOM 2841 C C . GLN A 1 368 ? 26.516 -3.236 10.312 1 97.94 368 GLN A C 1
ATOM 2843 O O . GLN A 1 368 ? 27.078 -3.959 11.148 1 97.94 368 GLN A O 1
ATOM 2848 N N . LYS A 1 369 ? 26.125 -1.992 10.555 1 98.38 369 LYS A N 1
ATOM 2849 C CA . LYS A 1 369 ? 26.312 -1.402 11.875 1 98.38 369 LYS A CA 1
ATOM 2850 C C . LYS A 1 369 ? 25.438 -2.109 12.914 1 98.38 369 LYS A C 1
ATOM 2852 O O . LYS A 1 369 ? 25.828 -2.24 14.07 1 98.38 369 LYS A O 1
ATOM 2857 N N . LEU A 1 370 ? 24.281 -2.52 12.531 1 98.56 370 LEU A N 1
ATOM 2858 C CA . LEU A 1 370 ? 23.422 -3.275 13.422 1 98.56 370 LEU A CA 1
ATOM 2859 C C . LEU A 1 370 ? 24.109 -4.527 13.938 1 98.56 370 LEU A C 1
ATOM 2861 O O . LEU A 1 370 ? 24.062 -4.828 15.133 1 98.56 370 LEU A O 1
ATOM 2865 N N . ARG A 1 371 ? 24.734 -5.273 13.055 1 97.88 371 ARG A N 1
ATOM 2866 C CA . ARG A 1 371 ? 25.438 -6.496 13.438 1 97.88 371 ARG A CA 1
ATOM 2867 C C . ARG A 1 371 ? 26.547 -6.195 14.43 1 97.88 371 ARG A C 1
ATOM 2869 O O . ARG A 1 371 ? 26.828 -6.996 15.32 1 97.88 371 ARG A O 1
ATOM 2876 N N . GLU A 1 372 ? 27.141 -5.047 14.266 1 97.62 372 GLU A N 1
ATOM 2877 C CA . GLU A 1 372 ? 28.219 -4.648 15.156 1 97.62 372 GLU A CA 1
ATOM 2878 C C . GLU A 1 372 ? 27.703 -4.383 16.562 1 97.62 372 GLU A C 1
ATOM 2880 O O . GLU A 1 372 ? 28.469 -4.492 17.531 1 97.62 372 GLU A O 1
ATOM 2885 N N . MET A 1 373 ? 26.453 -4.078 16.703 1 97.25 373 MET A N 1
ATOM 2886 C CA . MET A 1 373 ? 25.859 -3.789 18.016 1 97.25 373 MET A CA 1
ATOM 2887 C C . MET A 1 373 ? 25.672 -5.066 18.828 1 97.25 373 MET A C 1
ATOM 2889 O O . MET A 1 373 ? 25.516 -5.016 20.047 1 97.25 373 MET A O 1
ATOM 2893 N N . LYS A 1 374 ? 25.75 -6.25 18.156 1 96.81 374 LYS A N 1
ATOM 2894 C CA . LYS A 1 374 ? 25.562 -7.547 18.812 1 96.81 374 LYS A CA 1
ATOM 2895 C C . LYS A 1 374 ? 24.312 -7.555 19.688 1 96.81 374 LYS A C 1
ATOM 2897 O O . LYS A 1 374 ? 24.359 -7.98 20.844 1 96.81 374 LYS A O 1
ATOM 2902 N N . THR A 1 375 ? 23.234 -7.008 19.188 1 97.81 375 THR A N 1
ATOM 2903 C CA . THR A 1 375 ? 21.938 -6.941 19.875 1 97.81 375 THR A CA 1
ATOM 2904 C C . THR A 1 375 ? 21 -8.023 19.375 1 97.81 375 THR A C 1
ATOM 2906 O O . THR A 1 375 ? 21.391 -8.852 18.547 1 97.81 375 THR A O 1
ATOM 2909 N N . THR A 1 376 ? 19.797 -8.141 20 1 97.69 376 THR A N 1
ATOM 2910 C CA . THR A 1 376 ? 18.719 -9.031 19.578 1 97.69 376 THR A CA 1
ATOM 2911 C C . THR A 1 376 ? 17.547 -8.242 19 1 97.69 376 THR A C 1
ATOM 2913 O O . THR A 1 376 ? 17.391 -7.055 19.297 1 97.69 376 THR A O 1
ATOM 2916 N N . PRO A 1 377 ? 16.781 -8.922 18.172 1 98.06 377 PRO A N 1
ATOM 2917 C CA . PRO A 1 377 ? 15.609 -8.227 17.625 1 98.06 377 PRO A CA 1
ATOM 2918 C C . PRO A 1 377 ? 14.75 -7.582 18.703 1 98.06 377 PRO A C 1
ATOM 2920 O O . PRO A 1 377 ? 14.383 -6.41 18.594 1 98.06 377 PRO A O 1
ATOM 2923 N N . GLU A 1 378 ? 14.469 -8.305 19.719 1 98.31 378 GLU A N 1
ATOM 2924 C CA . GLU A 1 378 ? 13.609 -7.793 20.781 1 98.31 378 GLU A CA 1
ATOM 2925 C C . GLU A 1 378 ? 14.227 -6.57 21.469 1 98.31 378 GLU A C 1
ATOM 2927 O O . GLU A 1 378 ? 13.562 -5.551 21.641 1 98.31 378 GLU A O 1
ATOM 2932 N N . LYS A 1 379 ? 15.484 -6.668 21.859 1 98.5 379 LYS A N 1
ATOM 2933 C CA . LYS A 1 379 ? 16.156 -5.559 22.547 1 98.5 379 LYS A CA 1
ATOM 2934 C C . LYS A 1 379 ? 16.203 -4.32 21.656 1 98.5 379 LYS A C 1
ATOM 2936 O O . LYS A 1 379 ? 15.867 -3.217 22.094 1 98.5 379 LYS A O 1
ATOM 2941 N N . PHE A 1 380 ? 16.625 -4.52 20.406 1 98.75 380 PHE A N 1
ATOM 2942 C CA . PHE A 1 380 ? 16.75 -3.428 19.453 1 98.75 380 PHE A CA 1
ATOM 2943 C C . PHE A 1 380 ? 15.422 -2.719 19.25 1 98.75 380 PHE A C 1
ATOM 2945 O O . PHE A 1 380 ? 15.336 -1.495 19.375 1 98.75 380 PHE A O 1
ATOM 2952 N N . CYS A 1 381 ? 14.359 -3.475 19.016 1 98.81 381 CYS A N 1
ATOM 2953 C CA . CYS A 1 381 ? 13.039 -2.932 18.703 1 98.81 381 CYS A CA 1
ATOM 2954 C C . CYS A 1 381 ? 12.406 -2.299 19.938 1 98.81 381 CYS A C 1
ATOM 2956 O O . CYS A 1 381 ? 11.781 -1.242 19.844 1 98.81 381 CYS A O 1
ATOM 2958 N N . ARG A 1 382 ? 12.539 -2.922 21.094 1 98.75 382 ARG A N 1
ATOM 2959 C CA . ARG A 1 382 ? 11.977 -2.369 22.328 1 98.75 382 ARG A CA 1
ATOM 2960 C C . ARG A 1 382 ? 12.664 -1.063 22.703 1 98.75 382 ARG A C 1
ATOM 2962 O O . ARG A 1 382 ? 12.016 -0.119 23.156 1 98.75 382 ARG A O 1
ATOM 2969 N N . GLU A 1 383 ? 13.984 -0.961 22.516 1 98.81 383 GLU A N 1
ATOM 2970 C CA . GLU A 1 383 ? 14.711 0.274 22.812 1 98.81 383 GLU A CA 1
ATOM 2971 C C . GLU A 1 383 ? 14.258 1.406 21.891 1 98.81 383 GLU A C 1
ATOM 2973 O O . GLU A 1 383 ? 14.047 2.533 22.344 1 98.81 383 GLU A O 1
ATOM 2978 N N . ILE A 1 384 ? 14.133 1.104 20.609 1 98.88 384 ILE A N 1
ATOM 2979 C CA . ILE A 1 384 ? 13.664 2.096 19.656 1 98.88 384 ILE A CA 1
ATOM 2980 C C . ILE A 1 384 ? 12.266 2.578 20.047 1 98.88 384 ILE A C 1
ATOM 2982 O O . ILE A 1 384 ? 12.008 3.783 20.094 1 98.88 384 ILE A O 1
ATOM 2986 N N . GLY A 1 385 ? 11.344 1.633 20.312 1 98.81 385 GLY A N 1
ATOM 2987 C CA . GLY A 1 385 ? 10 1.986 20.734 1 98.81 385 GLY A CA 1
ATOM 2988 C C . GLY A 1 385 ? 9.969 2.82 22 1 98.81 385 GLY A C 1
ATOM 2989 O O . GLY A 1 385 ? 9.242 3.812 22.078 1 98.81 385 GLY A O 1
ATOM 2990 N N . ASP A 1 386 ? 10.773 2.424 22.953 1 98.69 386 ASP A N 1
ATOM 2991 C CA . ASP A 1 386 ? 10.828 3.143 24.234 1 98.69 386 ASP A CA 1
ATOM 2992 C C . ASP A 1 386 ? 11.273 4.59 24.016 1 98.69 386 ASP A C 1
ATOM 2994 O O . ASP A 1 386 ? 10.719 5.508 24.625 1 98.69 386 ASP A O 1
ATOM 2998 N N . ILE A 1 387 ? 12.234 4.785 23.203 1 98.5 387 ILE A N 1
ATOM 2999 C CA . ILE A 1 387 ? 12.758 6.121 22.953 1 98.5 387 ILE A CA 1
ATOM 3000 C C . ILE A 1 387 ? 11.703 6.957 22.219 1 98.5 387 ILE A C 1
ATOM 3002 O O . ILE A 1 387 ? 11.375 8.062 22.656 1 98.5 387 ILE A O 1
ATOM 3006 N N . ILE A 1 388 ? 11.125 6.441 21.188 1 98.56 388 ILE A N 1
ATOM 3007 C CA . ILE A 1 388 ? 10.297 7.23 20.281 1 98.56 388 ILE A CA 1
ATOM 3008 C C . ILE A 1 388 ? 8.914 7.438 20.891 1 98.56 388 ILE A C 1
ATOM 3010 O O . ILE A 1 388 ? 8.375 8.547 20.859 1 98.56 388 ILE A O 1
ATOM 3014 N N . PHE A 1 389 ? 8.289 6.395 21.453 1 98.31 389 PHE A N 1
ATOM 3015 C CA . PHE A 1 389 ? 6.902 6.469 21.906 1 98.31 389 PHE A CA 1
ATOM 3016 C C . PHE A 1 389 ? 6.789 7.223 23.219 1 98.31 389 PHE A C 1
ATOM 3018 O O . PHE A 1 389 ? 5.695 7.613 23.625 1 98.31 389 PHE A O 1
ATOM 3025 N N . ASN A 1 390 ? 7.926 7.414 23.844 1 96.56 390 ASN A N 1
ATOM 3026 C CA . ASN A 1 390 ? 7.934 8.234 25.047 1 96.56 390 ASN A CA 1
ATOM 3027 C C . ASN A 1 390 ? 8.438 9.648 24.766 1 96.56 390 ASN A C 1
ATOM 3029 O O . ASN A 1 390 ? 8.656 10.43 25.688 1 96.56 390 ASN A O 1
ATOM 3033 N N . HIS A 1 391 ? 8.711 9.984 23.578 1 93.88 391 HIS A N 1
ATOM 3034 C CA . HIS A 1 391 ? 9.102 11.312 23.125 1 93.88 391 HIS A CA 1
ATOM 3035 C C . HIS A 1 391 ? 7.988 11.961 22.312 1 93.88 391 HIS A C 1
ATOM 3037 O O . HIS A 1 391 ? 7.246 11.281 21.609 1 93.88 391 HIS A O 1
ATOM 3043 N N . LYS A 1 392 ? 7.863 13.305 22.297 1 89.94 392 LYS A N 1
ATOM 3044 C CA . LYS A 1 392 ? 6.785 14.031 21.641 1 89.94 392 LYS A CA 1
ATOM 3045 C C . LYS A 1 392 ? 6.77 13.766 20.141 1 89.94 392 LYS A C 1
ATOM 3047 O O . LYS A 1 392 ? 5.711 13.781 19.516 1 89.94 392 LYS A O 1
ATOM 3052 N N . VAL A 1 393 ? 7.934 13.445 19.609 1 92.31 393 VAL A N 1
ATOM 3053 C CA . VAL A 1 393 ? 8.062 13.266 18.172 1 92.31 393 VAL A CA 1
ATOM 3054 C C . VAL A 1 393 ? 7.277 12.031 17.734 1 92.31 393 VAL A C 1
ATOM 3056 O O . VAL A 1 393 ? 6.84 11.945 16.578 1 92.31 393 VAL A O 1
ATOM 3059 N N . GLY A 1 394 ? 7.055 11.109 18.625 1 95 394 GLY A N 1
ATOM 3060 C CA . GLY A 1 394 ? 6.367 9.867 18.297 1 95 394 GLY A CA 1
ATOM 3061 C C . GLY A 1 394 ? 4.879 9.922 18.578 1 95 394 GLY A C 1
ATOM 3062 O O . GLY A 1 394 ? 4.18 8.914 18.438 1 95 394 GLY A O 1
ATOM 3063 N N . TYR A 1 395 ? 4.344 11.055 18.922 1 94.56 395 TYR A N 1
ATOM 3064 C CA . TYR A 1 395 ? 2.986 11.164 19.438 1 94.56 395 TYR A CA 1
ATOM 3065 C C . TYR A 1 395 ? 1.97 10.695 18.406 1 94.56 395 TYR A C 1
ATOM 3067 O O . TYR A 1 395 ? 1.104 9.867 18.703 1 94.56 395 TYR A O 1
ATOM 3075 N N . THR A 1 396 ? 2.092 11.086 17.141 1 95.38 396 THR A N 1
ATOM 3076 C CA . THR A 1 396 ? 1.098 10.797 16.125 1 95.38 396 THR A CA 1
ATOM 3077 C C . THR A 1 396 ? 1.396 9.461 15.438 1 95.38 396 THR A C 1
ATOM 3079 O O . THR A 1 396 ? 0.621 9 14.602 1 95.38 396 THR A O 1
ATOM 3082 N N . ILE A 1 397 ? 2.57 8.844 15.766 1 98.06 397 ILE A N 1
ATOM 3083 C CA . ILE A 1 397 ? 3.027 7.637 15.086 1 98.06 397 ILE A CA 1
ATOM 3084 C C . ILE A 1 397 ? 2.678 6.406 15.914 1 98.06 397 ILE A C 1
ATOM 3086 O O . ILE A 1 397 ? 3.078 6.301 17.078 1 98.06 397 ILE A O 1
ATOM 3090 N N . HI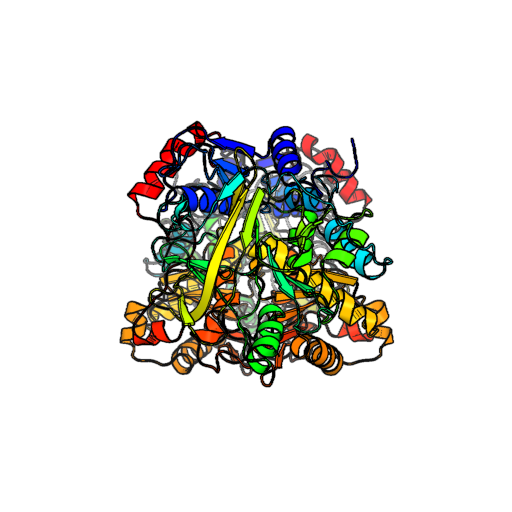S A 1 398 ? 1.984 5.516 15.312 1 98.81 398 HIS A N 1
ATOM 3091 C CA . HIS A 1 398 ? 1.533 4.367 16.094 1 98.81 398 HIS A CA 1
ATOM 3092 C C . HIS A 1 398 ? 2.203 3.082 15.617 1 98.81 398 HIS A C 1
ATOM 3094 O O . HIS A 1 398 ? 2.074 2.037 16.266 1 98.81 398 HIS A O 1
ATOM 3100 N N . ARG A 1 399 ? 2.949 3.1 14.555 1 98.88 399 ARG A N 1
ATOM 3101 C CA . ARG A 1 399 ? 3.713 1.941 14.102 1 98.88 399 ARG A CA 1
ATOM 3102 C C . ARG A 1 399 ? 5.074 2.361 13.555 1 98.88 399 ARG A C 1
ATOM 3104 O O . ARG A 1 399 ? 5.156 3.248 12.703 1 98.88 399 ARG A O 1
ATOM 3111 N N . LEU A 1 400 ? 6.113 1.853 14.086 1 98.94 400 LEU A N 1
ATOM 3112 C CA . LEU A 1 400 ? 7.445 1.921 13.5 1 98.94 400 LEU A CA 1
ATOM 3113 C C . LEU A 1 400 ? 7.773 0.638 12.75 1 98.94 400 LEU A C 1
ATOM 3115 O O . LEU A 1 400 ? 7.68 -0.458 13.305 1 98.94 400 LEU A O 1
ATOM 3119 N N . VAL A 1 401 ? 8.055 0.732 11.484 1 98.94 401 VAL A N 1
ATOM 3120 C CA . VAL A 1 401 ? 8.414 -0.413 10.648 1 98.94 401 VAL A CA 1
ATOM 3121 C C . VAL A 1 401 ? 9.922 -0.444 10.438 1 98.94 401 VAL A C 1
ATOM 3123 O O . VAL A 1 401 ? 10.477 0.426 9.758 1 98.94 401 VAL A O 1
ATOM 3126 N N . ILE A 1 402 ? 10.594 -1.407 10.984 1 98.94 402 ILE A N 1
ATOM 3127 C CA . ILE A 1 402 ? 12.047 -1.531 10.898 1 98.94 402 ILE A CA 1
ATOM 3128 C C . ILE A 1 402 ? 12.422 -2.344 9.656 1 98.94 402 ILE A C 1
ATOM 3130 O O . ILE A 1 402 ? 12.047 -3.514 9.539 1 98.94 402 ILE A O 1
ATOM 3134 N N . VAL A 1 403 ? 13.156 -1.77 8.734 1 98.88 403 VAL A N 1
ATOM 3135 C CA . VAL A 1 403 ? 13.492 -2.457 7.496 1 98.88 403 VAL A CA 1
ATOM 3136 C C . VAL A 1 403 ? 15 -2.375 7.254 1 98.88 403 VAL A C 1
ATOM 3138 O O . VAL A 1 403 ? 15.688 -1.565 7.875 1 98.88 403 VAL A O 1
ATOM 3141 N N . GLY A 1 404 ? 15.484 -3.238 6.406 1 98.5 404 GLY A N 1
ATOM 3142 C CA . GLY A 1 404 ? 16.906 -3.246 6.062 1 98.5 404 GLY A CA 1
ATOM 3143 C C . GLY A 1 404 ? 17.25 -2.244 4.98 1 98.5 404 GLY A C 1
ATOM 3144 O O . GLY A 1 404 ? 16.375 -1.556 4.453 1 98.5 404 GLY A O 1
ATOM 3145 N N . ASP A 1 405 ? 18.531 -2.129 4.645 1 97.06 405 ASP A N 1
ATOM 3146 C CA . ASP A 1 405 ? 19.031 -1.107 3.727 1 97.06 405 ASP A CA 1
ATOM 3147 C C . ASP A 1 405 ? 18.719 -1.474 2.277 1 97.06 405 ASP A C 1
ATOM 3149 O O . ASP A 1 405 ? 18.984 -0.692 1.363 1 97.06 405 ASP A O 1
ATOM 3153 N N . ASP A 1 406 ? 18.125 -2.676 2.051 1 97.38 406 ASP A N 1
ATOM 3154 C CA . ASP A 1 406 ? 17.688 -3.074 0.721 1 97.38 406 ASP A CA 1
ATOM 3155 C C . ASP A 1 406 ? 16.281 -2.539 0.429 1 97.38 406 ASP A C 1
ATOM 3157 O O . ASP A 1 406 ? 15.781 -2.666 -0.69 1 97.38 406 ASP A O 1
ATOM 3161 N N . ILE A 1 407 ? 15.656 -1.937 1.403 1 98.44 407 ILE A N 1
ATOM 3162 C CA . ILE A 1 407 ? 14.305 -1.414 1.253 1 98.44 407 ILE A CA 1
ATOM 3163 C C . ILE A 1 407 ? 14.352 0.103 1.084 1 98.44 407 ILE A C 1
ATOM 3165 O O . ILE A 1 407 ? 14.992 0.801 1.873 1 98.44 407 ILE A O 1
ATOM 3169 N N . ASN A 1 408 ? 13.727 0.647 0.024 1 98.19 408 ASN A N 1
ATOM 3170 C CA . ASN A 1 408 ? 13.531 2.084 -0.147 1 98.19 408 ASN A CA 1
ATOM 3171 C C . ASN A 1 408 ? 12.328 2.586 0.642 1 98.19 408 ASN A C 1
ATOM 3173 O O . ASN A 1 408 ? 11.18 2.381 0.233 1 98.19 408 ASN A O 1
ATOM 3177 N N . VAL A 1 409 ? 12.562 3.287 1.716 1 98.69 409 VAL A N 1
ATOM 3178 C CA . VAL A 1 409 ? 11.477 3.68 2.613 1 98.69 409 VAL A CA 1
ATOM 3179 C C . VAL A 1 409 ? 10.625 4.754 1.951 1 98.69 409 VAL A C 1
ATOM 3181 O O . VAL A 1 409 ? 9.508 5.027 2.395 1 98.69 409 VAL A O 1
ATOM 3184 N N . TYR A 1 410 ? 11.102 5.422 0.82 1 97.81 410 TYR A N 1
ATOM 3185 C CA . TYR A 1 410 ? 10.359 6.461 0.12 1 97.81 410 TYR A CA 1
ATOM 3186 C C . TYR A 1 410 ? 9.414 5.852 -0.91 1 97.81 410 TYR A C 1
ATOM 3188 O O . TYR A 1 410 ? 8.68 6.574 -1.59 1 97.81 410 TYR A O 1
ATOM 3196 N N . ASP A 1 411 ? 9.414 4.543 -1.075 1 96.94 411 ASP A N 1
ATOM 3197 C CA . ASP A 1 411 ? 8.508 3.787 -1.935 1 96.94 411 ASP A CA 1
ATOM 3198 C C . ASP A 1 411 ? 7.645 2.83 -1.115 1 96.94 411 ASP A C 1
ATOM 3200 O O . ASP A 1 411 ? 8.117 1.786 -0.666 1 96.94 411 ASP A O 1
ATOM 3204 N N . PHE A 1 412 ? 6.375 3.094 -1.023 1 97.75 412 PHE A N 1
ATOM 3205 C CA . PHE A 1 412 ? 5.484 2.322 -0.163 1 97.75 412 PHE A CA 1
ATOM 3206 C C . PHE A 1 412 ? 5.398 0.875 -0.633 1 97.75 412 PHE A C 1
ATOM 3208 O O . PHE A 1 412 ? 5.227 -0.038 0.177 1 97.75 412 PHE A O 1
ATOM 3215 N N . LYS A 1 413 ? 5.547 0.595 -1.856 1 96.88 413 LYS A N 1
ATOM 3216 C CA . LYS A 1 413 ? 5.527 -0.774 -2.361 1 96.88 413 LYS A CA 1
ATOM 3217 C C . LYS A 1 413 ? 6.652 -1.604 -1.75 1 96.88 413 LYS A C 1
ATOM 3219 O O . LYS A 1 413 ? 6.477 -2.791 -1.468 1 96.88 413 LYS A O 1
ATOM 3224 N N . ASP A 1 414 ? 7.816 -0.973 -1.542 1 98 414 ASP A N 1
ATOM 3225 C CA . ASP A 1 414 ? 8.938 -1.655 -0.903 1 98 414 ASP A CA 1
ATOM 3226 C C . ASP A 1 414 ? 8.648 -1.917 0.574 1 98 414 ASP A C 1
ATOM 3228 O O . ASP A 1 414 ? 8.93 -3.004 1.083 1 98 414 ASP A O 1
ATOM 3232 N N . VAL A 1 415 ? 8.086 -0.906 1.214 1 98.75 415 VAL A N 1
ATOM 3233 C CA . VAL A 1 415 ? 7.836 -0.997 2.648 1 98.75 415 VAL A CA 1
ATOM 3234 C C . VAL A 1 415 ? 6.812 -2.094 2.93 1 98.75 415 VAL A C 1
ATOM 3236 O O . VAL A 1 415 ? 7.027 -2.945 3.795 1 98.75 415 VAL A O 1
ATOM 3239 N N . ILE A 1 416 ? 5.711 -2.068 2.146 1 98.75 416 ILE A N 1
ATOM 3240 C CA . ILE A 1 416 ? 4.648 -3.039 2.379 1 98.75 416 ILE A CA 1
ATOM 3241 C C . ILE A 1 416 ? 5.125 -4.434 1.976 1 98.75 416 ILE A C 1
ATOM 3243 O O . ILE A 1 416 ? 4.734 -5.43 2.588 1 98.75 416 ILE A O 1
ATOM 3247 N N . TRP A 1 417 ? 6.043 -4.562 0.993 1 98.5 417 TRP A N 1
ATOM 3248 C CA . TRP A 1 417 ? 6.66 -5.828 0.615 1 98.5 417 TRP A CA 1
ATOM 3249 C C . TRP A 1 417 ? 7.422 -6.434 1.788 1 98.5 417 TRP A C 1
ATOM 3251 O O . TRP A 1 417 ? 7.234 -7.609 2.117 1 98.5 417 TRP A O 1
ATOM 3261 N N . ALA A 1 418 ? 8.234 -5.625 2.455 1 98.81 418 ALA A N 1
ATOM 3262 C CA . ALA A 1 418 ? 8.969 -6.09 3.631 1 98.81 418 ALA A CA 1
ATOM 3263 C C . ALA A 1 418 ? 8.016 -6.48 4.754 1 98.81 418 ALA A C 1
ATOM 3265 O O . ALA A 1 418 ? 8.172 -7.535 5.371 1 98.81 418 ALA A O 1
ATOM 3266 N N . PHE A 1 419 ? 6.984 -5.688 4.957 1 98.81 419 PHE A N 1
ATOM 3267 C CA . PHE A 1 419 ? 6.043 -5.91 6.043 1 98.81 419 PHE A CA 1
ATOM 3268 C C . PHE A 1 419 ? 5.289 -7.219 5.848 1 98.81 419 PHE A C 1
ATOM 3270 O O . PHE A 1 419 ? 5.109 -7.988 6.793 1 98.81 419 PHE A O 1
ATOM 3277 N N . CYS A 1 420 ? 4.883 -7.504 4.641 1 98.62 420 CYS A N 1
ATOM 3278 C CA . CYS A 1 420 ? 4.047 -8.664 4.352 1 98.62 420 CYS A CA 1
ATOM 3279 C C . CYS A 1 420 ? 4.883 -9.938 4.316 1 98.62 420 CYS A C 1
ATOM 3281 O O . CYS A 1 420 ? 4.355 -11.031 4.531 1 98.62 420 CYS A O 1
ATOM 3283 N N . THR A 1 421 ? 6.207 -9.805 4.105 1 98.62 421 THR A N 1
ATOM 3284 C CA . THR A 1 421 ? 6.957 -11.016 3.789 1 98.62 421 THR A CA 1
ATOM 3285 C C . THR A 1 421 ? 8.039 -11.266 4.836 1 98.62 421 THR A C 1
ATOM 3287 O O . THR A 1 421 ? 8.602 -12.359 4.898 1 98.62 421 THR A O 1
ATOM 3290 N N . ARG A 1 422 ? 8.328 -10.25 5.699 1 98.75 422 ARG A N 1
ATOM 3291 C CA . ARG A 1 422 ? 9.453 -10.43 6.605 1 98.75 422 ARG A CA 1
ATOM 3292 C C . ARG A 1 422 ? 9.031 -10.211 8.055 1 98.75 422 ARG A C 1
ATOM 3294 O O . ARG A 1 422 ? 9.812 -10.438 8.977 1 98.75 422 ARG A O 1
ATOM 3301 N N . CYS A 1 423 ? 7.852 -9.734 8.273 1 98.75 423 CYS A N 1
ATOM 3302 C CA . CYS A 1 423 ? 7.316 -9.516 9.609 1 98.75 423 CYS A CA 1
ATOM 3303 C C . CYS A 1 423 ? 6.273 -10.562 9.961 1 98.75 423 CYS A C 1
ATOM 3305 O O . CYS A 1 423 ? 5.137 -10.5 9.492 1 98.75 423 CYS A O 1
ATOM 3307 N N . ARG A 1 424 ? 6.652 -11.516 10.758 1 98.5 424 ARG A N 1
ATOM 3308 C CA . ARG A 1 424 ? 5.746 -12.594 11.133 1 98.5 424 ARG A CA 1
ATOM 3309 C C . ARG A 1 424 ? 4.707 -12.117 12.141 1 98.5 424 ARG A C 1
ATOM 3311 O O . ARG A 1 424 ? 5.059 -11.664 13.227 1 98.5 424 ARG A O 1
ATOM 3318 N N . PRO A 1 425 ? 3.404 -12.219 11.773 1 97.12 425 PRO A N 1
ATOM 3319 C CA . PRO A 1 425 ? 2.367 -11.781 12.711 1 97.12 425 PRO A CA 1
ATOM 3320 C C . PRO A 1 425 ? 2.516 -12.414 14.094 1 97.12 425 PRO A C 1
ATOM 3322 O O . PRO A 1 425 ? 2.705 -13.625 14.211 1 97.12 425 PRO A O 1
ATOM 3325 N N . GLY A 1 426 ? 2.48 -11.602 15.102 1 93.94 426 GLY A N 1
ATOM 3326 C CA . GLY A 1 426 ? 2.504 -12.078 16.469 1 93.94 426 GLY A CA 1
ATOM 3327 C C . GLY A 1 426 ? 3.906 -12.25 17.016 1 93.94 426 GLY A C 1
ATOM 3328 O O . GLY A 1 426 ? 4.137 -12.062 18.219 1 93.94 426 GLY A O 1
ATOM 3329 N N . MET A 1 427 ? 4.863 -12.562 16.219 1 96.81 427 MET A N 1
ATOM 3330 C CA . MET A 1 427 ? 6.195 -12.914 16.703 1 96.81 427 MET A CA 1
ATOM 3331 C C . MET A 1 427 ? 7.172 -11.766 16.484 1 96.81 427 MET A C 1
ATOM 3333 O O . MET A 1 427 ? 8.039 -11.523 17.328 1 96.81 427 MET A O 1
ATOM 3337 N N . ASP A 1 428 ? 7.082 -11.062 15.398 1 98.31 428 ASP A N 1
ATOM 3338 C CA . ASP A 1 428 ? 8.047 -10.016 15.055 1 98.31 428 ASP A CA 1
ATOM 3339 C C . ASP A 1 428 ? 7.473 -8.633 15.32 1 98.31 428 ASP A C 1
ATOM 3341 O O . ASP A 1 428 ? 7.898 -7.648 14.711 1 98.31 428 ASP A O 1
ATOM 3345 N N . GLU A 1 429 ? 6.457 -8.477 16.156 1 98.25 429 GLU A N 1
ATOM 3346 C CA . GLU A 1 429 ? 5.809 -7.219 16.516 1 98.25 429 GLU A CA 1
ATOM 3347 C C . GLU A 1 429 ? 5.855 -6.984 18.031 1 98.25 429 GLU A C 1
ATOM 3349 O O . GLU A 1 429 ? 5.523 -7.879 18.812 1 98.25 429 GLU A O 1
ATOM 3354 N N . TYR A 1 430 ? 6.293 -5.863 18.438 1 98.62 430 TYR A N 1
ATOM 3355 C CA . TYR A 1 430 ? 6.43 -5.504 19.844 1 98.62 430 TYR A CA 1
ATOM 3356 C C . TYR A 1 430 ? 5.488 -4.359 20.219 1 98.62 430 TYR A C 1
ATOM 3358 O O . TYR A 1 430 ? 5.695 -3.219 19.797 1 98.62 430 TYR A O 1
ATOM 3366 N N . VAL A 1 431 ? 4.465 -4.629 21.031 1 98.44 431 VAL A N 1
ATOM 3367 C CA . VAL A 1 431 ? 3.367 -3.711 21.312 1 98.44 431 VAL A CA 1
ATOM 3368 C C . VAL A 1 431 ? 3.707 -2.861 22.531 1 98.44 431 VAL A C 1
ATOM 3370 O O . VAL A 1 431 ? 4.309 -3.354 23.5 1 98.44 431 VAL A O 1
ATOM 3373 N N . PHE A 1 432 ? 3.42 -1.631 22.562 1 98.56 432 PHE A N 1
ATOM 3374 C CA . PHE A 1 432 ? 3.58 -0.681 23.656 1 98.56 432 PHE A CA 1
ATOM 3375 C C . PHE A 1 432 ? 2.229 -0.134 24.109 1 98.56 432 PHE A C 1
ATOM 3377 O O . PHE A 1 432 ? 1.588 0.623 23.375 1 98.56 432 PHE A O 1
ATOM 3384 N N . GLU A 1 433 ? 1.803 -0.446 25.328 1 97.5 433 GLU A N 1
ATOM 3385 C CA . GLU A 1 433 ? 0.473 -0.075 25.797 1 97.5 433 GLU A CA 1
ATOM 3386 C C . GLU A 1 433 ? 0.553 0.998 26.891 1 97.5 433 GLU A C 1
ATOM 3388 O O . GLU A 1 433 ? -0.448 1.645 27.203 1 97.5 433 GLU A O 1
ATOM 3393 N N . ASP A 1 434 ? 1.696 1.176 27.438 1 97 434 ASP A N 1
ATOM 3394 C CA . ASP A 1 434 ? 1.849 2.15 28.516 1 97 434 ASP A CA 1
ATOM 3395 C C . ASP A 1 434 ? 2.551 3.412 28.016 1 97 434 ASP A C 1
ATOM 3397 O O . ASP A 1 434 ? 3.549 3.844 28.609 1 97 434 ASP A O 1
ATOM 3401 N N . VAL A 1 435 ? 2.09 3.99 26.922 1 97.56 435 VAL A N 1
ATOM 3402 C CA . VAL A 1 435 ? 2.598 5.211 26.312 1 97.56 435 VAL A CA 1
ATOM 3403 C C . VAL A 1 435 ? 1.431 6.066 25.828 1 97.56 435 VAL A C 1
ATOM 3405 O O . VAL A 1 435 ? 0.29 5.602 25.766 1 97.56 435 VAL A O 1
ATOM 3408 N N . ALA A 1 436 ? 1.714 7.32 25.5 1 96.06 436 ALA A N 1
ATOM 3409 C CA . ALA A 1 436 ? 0.675 8.227 25.031 1 96.06 436 ALA A CA 1
ATOM 3410 C C . ALA A 1 436 ? 0.179 7.82 23.641 1 96.06 436 ALA A C 1
ATOM 3412 O O . ALA A 1 436 ? 0.976 7.473 22.766 1 96.06 436 ALA A O 1
ATOM 3413 N N . GLY A 1 437 ? -1.085 7.703 23.516 1 96.44 437 GLY A N 1
ATOM 3414 C CA . GLY A 1 437 ? -1.709 7.453 22.219 1 96.44 437 GLY A CA 1
ATOM 3415 C C . GLY A 1 437 ? -2.309 8.695 21.594 1 96.44 437 GLY A C 1
ATOM 3416 O O . GLY A 1 437 ? -2.711 9.625 22.312 1 96.44 437 GLY A O 1
ATOM 3417 N N . PHE A 1 438 ? -2.361 8.742 20.328 1 96.5 438 PHE A N 1
ATOM 3418 C CA . PHE A 1 438 ? -2.922 9.867 19.594 1 96.5 438 PHE A CA 1
ATOM 3419 C C . PHE A 1 438 ? -4.418 9.68 19.359 1 96.5 438 PHE A C 1
ATOM 3421 O O . PHE A 1 438 ? -4.824 8.891 18.516 1 96.5 438 PHE A O 1
ATOM 3428 N N . PRO A 1 439 ? -5.234 10.422 19.953 1 94.62 439 PRO A N 1
ATOM 3429 C CA . PRO A 1 439 ? -6.668 10.133 20 1 94.62 439 PRO A CA 1
ATOM 3430 C C . PRO A 1 439 ? -7.367 10.383 18.672 1 94.62 439 PRO A C 1
ATOM 3432 O O . PRO A 1 439 ? -8.469 9.867 18.438 1 94.62 439 PRO A O 1
ATOM 3435 N N . LEU A 1 440 ? -6.773 11.148 17.797 1 94.44 440 LEU A N 1
ATOM 3436 C CA . LEU A 1 440 ? -7.469 11.492 16.562 1 94.44 440 LEU A CA 1
ATOM 3437 C C . LEU A 1 440 ? -7.535 10.297 15.617 1 94.44 440 LEU A C 1
ATOM 3439 O O . LEU A 1 440 ? -8.312 10.305 14.656 1 94.44 440 LEU A O 1
ATOM 3443 N N . ILE A 1 441 ? -6.75 9.281 15.836 1 97.69 441 ILE A N 1
ATOM 3444 C CA . ILE A 1 441 ? -6.848 8.07 15.023 1 97.69 441 ILE A CA 1
ATOM 3445 C C . ILE A 1 441 ? -8.156 7.348 15.336 1 97.69 441 ILE A C 1
ATOM 3447 O O . ILE A 1 441 ? -8.477 7.102 16.5 1 97.69 441 ILE A O 1
ATOM 3451 N N . PRO A 1 442 ? -8.891 6.891 14.359 1 98.19 442 PRO A N 1
ATOM 3452 C CA . PRO A 1 442 ? -10.203 6.293 14.602 1 98.19 442 PRO A CA 1
ATOM 3453 C C . PRO A 1 442 ? -10.141 5.082 15.531 1 98.19 442 PRO A C 1
ATOM 3455 O O . PRO A 1 442 ? -10.969 4.945 16.438 1 98.19 442 PRO A O 1
ATOM 3458 N N . TYR A 1 443 ? -9.156 4.207 15.398 1 98.56 443 TYR A N 1
ATOM 3459 C CA . TYR A 1 443 ? -9.141 3.018 16.234 1 98.56 443 TYR A CA 1
ATOM 3460 C C . TYR A 1 443 ? -8.789 3.379 17.688 1 98.56 443 TYR A C 1
ATOM 3462 O O . TYR A 1 443 ? -8.953 2.561 18.594 1 98.56 443 TYR A O 1
ATOM 3470 N N . MET A 1 444 ? -8.281 4.582 17.953 1 97.75 444 MET A N 1
ATOM 3471 C CA . MET A 1 444 ? -8.031 5.043 19.312 1 97.75 444 MET A CA 1
ATOM 3472 C C . MET A 1 444 ? -9.297 5.625 19.938 1 97.75 444 MET A C 1
ATOM 3474 O O . MET A 1 444 ? -9.836 5.066 20.891 1 97.75 444 MET A O 1
ATOM 3478 N N . SER A 1 445 ? -9.93 6.633 19.328 1 95.25 445 SER A N 1
ATOM 3479 C CA . SER A 1 445 ? -11.062 7.352 19.906 1 95.25 445 SER A CA 1
ATOM 3480 C C . SER A 1 445 ? -12.367 6.586 19.703 1 95.25 445 SER A C 1
ATOM 3482 O O . SER A 1 445 ? -13.297 6.707 20.5 1 95.25 445 SER A O 1
ATOM 3484 N N . HIS A 1 446 ? -12.453 5.809 18.672 1 96.81 446 HIS A N 1
ATOM 3485 C CA . HIS A 1 446 ? -13.688 5.109 18.344 1 96.81 446 HIS A CA 1
ATOM 3486 C C . HIS A 1 446 ? -13.477 3.598 18.328 1 96.81 446 HIS A C 1
ATOM 3488 O O . HIS A 1 446 ? -14.266 2.863 17.719 1 96.81 446 HIS A O 1
ATOM 3494 N N . GLY A 1 447 ? -12.367 3.166 18.906 1 97.19 447 GLY A N 1
ATOM 3495 C CA . GLY A 1 447 ? -12.039 1.75 18.953 1 97.19 447 GLY A CA 1
ATOM 3496 C C . GLY A 1 447 ? -12.375 1.115 20.297 1 97.19 447 GLY A C 1
ATOM 3497 O O . GLY A 1 447 ? -13.227 1.614 21.031 1 97.19 447 GLY A O 1
ATOM 3498 N N . ASN A 1 448 ? -11.742 0.008 20.625 1 95.44 448 ASN A N 1
ATOM 3499 C CA . ASN A 1 448 ? -12.086 -0.83 21.766 1 95.44 448 ASN A CA 1
ATOM 3500 C C . ASN A 1 448 ? -11.281 -0.444 23 1 95.44 448 ASN A C 1
ATOM 3502 O O . ASN A 1 448 ? -11.625 -0.822 24.125 1 95.44 448 ASN A O 1
ATOM 3506 N N . GLY A 1 449 ? -10.211 0.299 22.844 1 95.88 449 GLY A N 1
ATOM 3507 C CA . GLY A 1 449 ? -9.312 0.591 23.938 1 95.88 449 GLY A CA 1
ATOM 3508 C C . GLY A 1 449 ? -9.359 2.043 24.375 1 95.88 449 GLY A C 1
ATOM 3509 O O . GLY A 1 449 ? -10.211 2.809 23.922 1 95.88 449 GLY A O 1
ATOM 3510 N N . ALA A 1 450 ? -8.422 2.4 25.391 1 96.62 450 ALA A N 1
ATOM 3511 C CA . ALA A 1 450 ? -8.305 3.787 25.828 1 96.62 450 ALA A CA 1
ATOM 3512 C C . ALA A 1 450 ? -7.918 4.703 24.672 1 96.62 450 ALA A C 1
ATOM 3514 O O . ALA A 1 450 ? -6.973 4.418 23.938 1 96.62 450 ALA A O 1
ATOM 3515 N N . PRO A 1 451 ? -8.602 5.801 24.516 1 95.75 451 PRO A N 1
ATOM 3516 C CA . PRO A 1 451 ? -8.367 6.664 23.344 1 95.75 451 PRO A CA 1
ATOM 3517 C C . PRO A 1 451 ? -7.023 7.383 23.406 1 95.75 451 PRO A C 1
ATOM 3519 O O . PRO A 1 451 ? -6.5 7.809 22.375 1 95.75 451 PRO A O 1
ATOM 3522 N N . ASN A 1 452 ? -6.438 7.57 24.594 1 95.81 452 ASN A N 1
ATOM 3523 C CA . ASN A 1 452 ? -5.254 8.422 24.703 1 95.81 452 ASN A CA 1
ATOM 3524 C C . ASN A 1 452 ? -4.047 7.633 25.219 1 95.81 452 ASN A C 1
ATOM 3526 O O . ASN A 1 452 ? -3.057 8.227 25.641 1 95.81 452 ASN A O 1
ATOM 3530 N N . ARG A 1 453 ? -4.121 6.285 25.266 1 96.81 453 ARG A N 1
ATOM 3531 C CA . ARG A 1 453 ? -3.029 5.465 25.766 1 96.81 453 ARG A CA 1
ATOM 3532 C C . ARG A 1 453 ? -2.857 4.199 24.938 1 96.81 453 ARG A C 1
ATOM 3534 O O . ARG A 1 453 ? -3.844 3.572 24.547 1 96.81 453 ARG A O 1
ATOM 3541 N N . GLY A 1 454 ? -1.629 3.91 24.719 1 97.81 454 GLY A N 1
ATOM 3542 C CA . GLY A 1 454 ? -1.294 2.639 24.094 1 97.81 454 GLY A CA 1
ATOM 3543 C C . GLY A 1 454 ? -1.534 2.621 22.594 1 97.81 454 GLY A C 1
ATOM 3544 O O . GLY A 1 454 ? -1.455 3.658 21.938 1 97.81 454 GLY A O 1
ATOM 3545 N N . GLY A 1 455 ? -1.679 1.408 22.016 1 98.06 455 GLY A N 1
ATOM 3546 C CA . GLY A 1 455 ? -1.964 1.187 20.609 1 98.06 455 GLY A CA 1
ATOM 3547 C C . GLY A 1 455 ? -0.755 1.39 19.719 1 98.06 455 GLY A C 1
ATOM 3548 O O . GLY A 1 455 ? -0.893 1.771 18.547 1 98.06 455 GLY A O 1
ATOM 3549 N N . LYS A 1 456 ? 0.405 1.288 20.234 1 98.69 456 LYS A N 1
ATOM 3550 C CA . LYS A 1 456 ? 1.608 1.521 19.438 1 98.69 456 LYS A CA 1
ATOM 3551 C C . LYS A 1 456 ? 2.428 0.241 19.297 1 98.69 456 LYS A C 1
ATOM 3553 O O . LYS A 1 456 ? 2.375 -0.637 20.172 1 98.69 456 LYS A O 1
ATOM 3558 N N . VAL A 1 457 ? 3.15 0.08 18.188 1 98.88 457 VAL A N 1
ATOM 3559 C CA . VAL A 1 457 ? 3.838 -1.175 17.906 1 98.88 457 VAL A CA 1
ATOM 3560 C C . VAL A 1 457 ? 5.102 -0.897 17.094 1 98.88 457 VAL A C 1
ATOM 3562 O O . VAL A 1 457 ? 5.164 0.079 16.344 1 98.88 457 VAL A O 1
ATOM 3565 N N . VAL A 1 458 ? 6.172 -1.575 17.344 1 98.94 458 VAL A N 1
ATOM 3566 C CA . VAL A 1 458 ? 7.328 -1.676 16.469 1 98.94 458 VAL A CA 1
ATOM 3567 C C . VAL A 1 458 ? 7.273 -2.99 15.688 1 98.94 458 VAL A C 1
ATOM 3569 O O . VAL A 1 458 ? 7.203 -4.066 16.281 1 98.94 458 VAL A O 1
ATOM 3572 N N . SER A 1 459 ? 7.18 -2.959 14.398 1 98.88 459 SER A N 1
ATOM 3573 C CA . SER A 1 459 ? 7.176 -4.121 13.516 1 98.88 459 SER A CA 1
ATOM 3574 C C . SER A 1 459 ? 8.562 -4.371 12.922 1 98.88 459 SER A C 1
ATOM 3576 O O . SER A 1 459 ? 9.062 -3.562 12.141 1 98.88 459 SER A O 1
ATOM 3578 N N . ASP A 1 460 ? 9.133 -5.453 13.297 1 98.94 460 ASP A N 1
ATOM 3579 C CA . ASP A 1 460 ? 10.469 -5.82 12.836 1 98.94 460 ASP A CA 1
ATOM 3580 C C . ASP A 1 460 ? 10.406 -6.559 11.5 1 98.94 460 ASP A C 1
ATOM 3582 O O . ASP A 1 460 ? 10.023 -7.73 11.453 1 98.94 460 ASP A O 1
ATOM 3586 N N . CYS A 1 461 ? 10.82 -5.906 10.469 1 98.88 461 CYS A N 1
ATOM 3587 C CA . CYS A 1 461 ? 10.828 -6.5 9.141 1 98.88 461 CYS A CA 1
ATOM 3588 C C . CYS A 1 461 ? 12.242 -6.895 8.719 1 98.88 461 CYS A C 1
ATOM 3590 O O . CYS A 1 461 ? 12.562 -6.891 7.531 1 98.88 461 CYS A O 1
ATOM 3592 N N . LEU A 1 462 ? 13.117 -7.023 9.633 1 98.81 462 LEU A N 1
ATOM 3593 C CA . LEU A 1 462 ? 14.422 -7.629 9.414 1 98.81 462 LEU A CA 1
ATOM 3594 C C . LEU A 1 462 ? 14.383 -9.133 9.664 1 98.81 462 LEU A C 1
ATOM 3596 O O . LEU A 1 462 ? 13.734 -9.586 10.609 1 98.81 462 LEU A O 1
ATOM 3600 N N . LEU A 1 463 ? 14.977 -9.883 8.797 1 98.31 463 LEU A N 1
ATOM 3601 C CA . LEU A 1 463 ? 15.133 -11.305 9.07 1 98.31 463 LEU A CA 1
ATOM 3602 C C . LEU A 1 463 ? 16.266 -11.547 10.07 1 98.31 463 LEU A C 1
ATOM 3604 O O . LEU A 1 463 ? 17.188 -10.742 10.164 1 98.31 463 LEU A O 1
ATOM 3608 N N . PRO A 1 464 ? 16.234 -12.617 10.805 1 97.5 464 PRO A N 1
ATOM 3609 C CA . PRO A 1 464 ? 17.219 -12.891 11.859 1 97.5 464 PRO A CA 1
ATOM 3610 C C . PRO A 1 464 ? 18.656 -12.797 11.383 1 97.5 464 PRO A C 1
ATOM 3612 O O . PRO A 1 464 ? 19.531 -12.305 12.109 1 97.5 464 PRO A O 1
ATOM 3615 N N . VAL A 1 465 ? 18.984 -13.18 10.188 1 97.44 465 VAL A N 1
ATOM 3616 C CA . VAL A 1 465 ? 20.359 -13.219 9.664 1 97.44 465 VAL A CA 1
ATOM 3617 C C . VAL A 1 465 ? 20.906 -11.797 9.562 1 97.44 465 VAL A C 1
ATOM 3619 O O . VAL A 1 465 ? 22.125 -11.594 9.602 1 97.44 465 VAL A O 1
ATOM 3622 N N . GLU A 1 466 ? 20.047 -10.812 9.469 1 98.12 466 GLU A N 1
ATOM 3623 C CA . GLU A 1 466 ? 20.484 -9.422 9.359 1 98.12 466 GLU A CA 1
ATOM 3624 C C . GLU A 1 466 ? 21.078 -8.93 10.68 1 98.12 466 GLU A C 1
ATOM 3626 O O . GLU A 1 466 ? 21.891 -8.008 10.695 1 98.12 466 GLU A O 1
ATOM 3631 N N . TYR A 1 467 ? 20.703 -9.469 11.789 1 98.12 467 TYR A N 1
ATOM 3632 C CA . TYR A 1 467 ? 21.25 -9.148 13.102 1 98.12 467 TYR A CA 1
ATOM 3633 C C . TYR A 1 467 ? 22.562 -9.875 13.344 1 98.12 467 TYR A C 1
ATOM 3635 O O . TYR A 1 467 ? 23.312 -9.523 14.25 1 98.12 467 TYR A O 1
ATOM 3643 N N . ALA A 1 468 ? 22.812 -10.891 12.547 1 97.19 468 ALA A N 1
ATOM 3644 C CA . ALA A 1 468 ? 23.922 -11.758 12.867 1 97.19 468 ALA A CA 1
ATOM 3645 C C . ALA A 1 468 ? 24.938 -11.797 11.734 1 97.19 468 ALA A C 1
ATOM 3647 O O . ALA A 1 468 ? 26.016 -11.188 11.82 1 97.19 468 ALA A O 1
ATOM 3648 N N . THR A 1 469 ? 24.578 -12.359 10.516 1 96.5 469 THR A N 1
ATOM 3649 C CA . THR A 1 469 ? 25.547 -12.656 9.469 1 96.5 469 THR A CA 1
ATOM 3650 C C . THR A 1 469 ? 25.344 -11.734 8.266 1 96.5 469 THR A C 1
ATOM 3652 O O . THR A 1 469 ? 26.234 -11.594 7.434 1 96.5 469 THR A O 1
ATOM 3655 N N . GLY A 1 470 ? 24.172 -11.117 8.227 1 96.81 470 GLY A N 1
ATOM 3656 C CA . GLY A 1 470 ? 23.891 -10.242 7.102 1 96.81 470 GLY A CA 1
ATOM 3657 C C . GLY A 1 470 ? 22.953 -10.859 6.078 1 96.81 470 GLY A C 1
ATOM 3658 O O . GLY A 1 470 ? 22.703 -12.07 6.109 1 96.81 470 GLY A O 1
ATOM 3659 N N . LYS A 1 471 ? 22.531 -10.047 5.227 1 96.69 471 LYS A N 1
ATOM 3660 C CA . LYS A 1 471 ? 21.578 -10.414 4.184 1 96.69 471 LYS A CA 1
ATOM 3661 C C . LYS A 1 471 ? 22.109 -11.562 3.328 1 96.69 471 LYS A C 1
ATOM 3663 O O . LYS A 1 471 ? 23.25 -11.508 2.854 1 96.69 471 LYS A O 1
ATOM 3668 N N . ASN A 1 472 ? 21.312 -12.617 3.107 1 96.88 472 ASN A N 1
ATOM 3669 C CA . ASN A 1 472 ? 21.75 -13.766 2.32 1 96.88 472 ASN A CA 1
ATOM 3670 C C . ASN A 1 472 ? 20.75 -14.078 1.203 1 96.88 472 ASN A C 1
ATOM 3672 O O . ASN A 1 472 ? 20.641 -15.234 0.782 1 96.88 472 ASN A O 1
ATOM 3676 N N . TRP A 1 473 ? 19.953 -13.148 0.805 1 97.69 473 TRP A N 1
ATOM 3677 C CA . TRP A 1 473 ? 18.984 -13.312 -0.278 1 97.69 473 TRP A CA 1
ATOM 3678 C C . TRP A 1 473 ? 19.172 -12.227 -1.337 1 97.69 473 TRP A C 1
ATOM 3680 O O . TRP A 1 473 ? 19.938 -11.289 -1.142 1 97.69 473 TRP A O 1
ATOM 3690 N N . GLU A 1 474 ? 18.562 -12.461 -2.469 1 97.12 474 GLU A N 1
ATOM 3691 C CA . GLU A 1 474 ? 18.422 -11.484 -3.545 1 97.12 474 GLU A CA 1
ATOM 3692 C C . GLU A 1 474 ? 16.938 -11.227 -3.855 1 97.12 474 GLU A C 1
ATOM 3694 O O . GLU A 1 474 ? 16.109 -12.125 -3.744 1 97.12 474 GLU A O 1
ATOM 3699 N N . ALA A 1 475 ? 16.688 -9.977 -4.145 1 97.75 475 ALA A N 1
ATOM 3700 C CA . ALA A 1 475 ? 15.344 -9.719 -4.633 1 97.75 475 ALA A CA 1
ATOM 3701 C C . ALA A 1 475 ? 15.117 -10.375 -5.992 1 97.75 475 ALA A C 1
ATOM 3703 O O . ALA A 1 475 ? 16 -10.352 -6.855 1 97.75 475 ALA A O 1
ATOM 3704 N N . ALA A 1 476 ? 13.977 -11.039 -6.188 1 98.31 476 ALA A N 1
ATOM 3705 C CA . ALA A 1 476 ? 13.586 -11.594 -7.48 1 98.31 476 ALA A CA 1
ATOM 3706 C C . ALA A 1 476 ? 12.922 -10.539 -8.352 1 98.31 476 ALA A C 1
ATOM 3708 O O . ALA A 1 476 ? 11.695 -10.461 -8.422 1 98.31 476 ALA A O 1
ATOM 3709 N N . ASP A 1 477 ? 13.688 -9.742 -9 1 98.12 477 ASP A N 1
ATOM 3710 C CA . ASP A 1 477 ? 13.219 -8.664 -9.867 1 98.12 477 ASP A CA 1
ATOM 3711 C C . ASP A 1 477 ? 14.266 -8.312 -10.922 1 98.12 477 ASP A C 1
ATOM 3713 O O . ASP A 1 477 ? 15.344 -8.906 -10.953 1 98.12 477 ASP A O 1
ATOM 3717 N N . PHE A 1 478 ? 13.922 -7.449 -11.82 1 98.38 478 PHE A N 1
ATOM 3718 C CA . PHE A 1 478 ? 14.781 -7.09 -12.945 1 98.38 478 PHE A CA 1
ATOM 3719 C C . PHE A 1 478 ? 16.094 -6.508 -12.461 1 98.38 478 PHE A C 1
ATOM 3721 O O . PHE A 1 478 ? 17.172 -6.879 -12.945 1 98.38 478 PHE A O 1
ATOM 3728 N N . GLU A 1 479 ? 16.062 -5.68 -11.445 1 97.25 479 GLU A N 1
ATOM 3729 C CA . GLU A 1 479 ? 17.234 -4.918 -11.008 1 97.25 479 GLU A CA 1
ATOM 3730 C C . GLU A 1 479 ? 18.25 -5.82 -10.328 1 97.25 479 GLU A C 1
ATOM 3732 O O . GLU A 1 479 ? 19.453 -5.598 -10.438 1 97.25 479 GLU A O 1
ATOM 3737 N N . ASN A 1 480 ? 17.797 -6.871 -9.656 1 97.38 480 ASN A N 1
ATOM 3738 C CA . ASN A 1 480 ? 18.703 -7.562 -8.742 1 97.38 480 ASN A CA 1
ATOM 3739 C C . ASN A 1 480 ? 19 -8.984 -9.203 1 97.38 480 ASN A C 1
ATOM 3741 O O . ASN A 1 480 ? 19.922 -9.625 -8.719 1 97.38 480 ASN A O 1
ATOM 3745 N N . SER A 1 481 ? 18.25 -9.492 -10.18 1 98.06 481 SER A N 1
ATOM 3746 C CA . SER A 1 481 ? 18.328 -10.922 -10.477 1 98.06 481 SER A CA 1
ATOM 3747 C C . SER A 1 481 ? 19.109 -11.172 -11.758 1 98.06 481 SER A C 1
ATOM 3749 O O . SER A 1 481 ? 19.141 -12.305 -12.258 1 98.06 481 SER A O 1
ATOM 3751 N N . PHE A 1 482 ? 19.781 -10.109 -12.344 1 98.56 482 PHE A N 1
ATOM 3752 C CA . PHE A 1 482 ? 20.469 -10.266 -13.617 1 98.56 482 PHE A CA 1
ATOM 3753 C C . PHE A 1 482 ? 21.781 -9.492 -13.625 1 98.56 482 PHE A C 1
ATOM 3755 O O . PHE A 1 482 ? 21.875 -8.43 -13 1 98.56 482 PHE A O 1
ATOM 3762 N N . PRO A 1 483 ? 22.781 -10.008 -14.305 1 98.25 483 PRO A N 1
ATOM 3763 C CA . PRO A 1 483 ? 24.031 -9.25 -14.453 1 98.25 483 PRO A CA 1
ATOM 3764 C C . PRO A 1 483 ? 23.828 -7.918 -15.172 1 98.25 483 PRO A C 1
ATOM 3766 O O . PRO A 1 483 ? 22.922 -7.793 -16.016 1 98.25 483 PRO A O 1
ATOM 3769 N N . GLU A 1 484 ? 24.672 -6.996 -14.914 1 98.12 484 GLU A N 1
ATOM 3770 C CA . GLU A 1 484 ? 24.578 -5.652 -15.469 1 98.12 484 GLU A CA 1
ATOM 3771 C C . GLU A 1 484 ? 24.562 -5.691 -17 1 98.12 484 GLU A C 1
ATOM 3773 O O . GLU A 1 484 ? 23.828 -4.938 -17.641 1 98.12 484 GLU A O 1
ATOM 3778 N N . GLU A 1 485 ? 25.344 -6.551 -17.5 1 98.12 485 GLU A N 1
ATOM 3779 C CA . GLU A 1 485 ? 25.469 -6.648 -18.953 1 98.12 485 GLU A CA 1
ATOM 3780 C C . GLU A 1 485 ? 24.141 -7.039 -19.594 1 98.12 485 GLU A C 1
ATOM 3782 O O . GLU A 1 485 ? 23.766 -6.523 -20.656 1 98.12 485 GLU A O 1
ATOM 3787 N N . ILE A 1 486 ? 23.438 -7.977 -18.984 1 98.19 486 ILE A N 1
ATOM 3788 C CA . ILE A 1 486 ? 22.141 -8.414 -19.5 1 98.19 486 ILE A CA 1
ATOM 3789 C C . ILE A 1 486 ? 21.109 -7.297 -19.344 1 98.19 486 ILE A C 1
ATOM 3791 O O . ILE A 1 486 ? 20.328 -7.031 -20.25 1 98.19 486 ILE A O 1
ATOM 3795 N N . LYS A 1 487 ? 21.062 -6.605 -18.203 1 98.06 487 LYS A N 1
ATOM 3796 C CA . LYS A 1 487 ? 20.141 -5.492 -17.984 1 98.06 487 LYS A CA 1
ATOM 3797 C C . LYS A 1 487 ? 20.344 -4.395 -19.016 1 98.06 487 LYS A C 1
ATOM 3799 O O . LYS A 1 487 ? 19.375 -3.885 -19.594 1 98.06 487 LYS A O 1
ATOM 3804 N N . ASP A 1 488 ? 21.609 -4.102 -19.234 1 97.88 488 ASP A N 1
ATOM 3805 C CA . ASP A 1 488 ? 21.938 -3.07 -20.219 1 97.88 488 ASP A CA 1
ATOM 3806 C C . ASP A 1 488 ? 21.453 -3.461 -21.609 1 97.88 488 ASP A C 1
ATOM 3808 O O . ASP A 1 488 ? 20.875 -2.637 -22.328 1 97.88 488 ASP A O 1
ATOM 3812 N N . ARG A 1 489 ? 21.734 -4.672 -21.969 1 97 489 ARG A N 1
ATOM 3813 C CA . ARG A 1 489 ? 21.312 -5.172 -23.281 1 97 489 ARG A CA 1
ATOM 3814 C C . ARG A 1 489 ? 19.812 -5.086 -23.453 1 97 489 ARG A C 1
ATOM 3816 O O . ARG A 1 489 ? 19.312 -4.641 -24.484 1 97 489 ARG A O 1
ATOM 3823 N N . VAL A 1 490 ? 19.094 -5.492 -22.469 1 97.56 490 VAL A N 1
ATOM 3824 C CA . VAL A 1 490 ? 17.625 -5.488 -22.516 1 97.56 490 VAL A CA 1
ATOM 3825 C C . VAL A 1 490 ? 17.125 -4.051 -22.578 1 97.56 490 VAL A C 1
ATOM 3827 O O . VAL A 1 490 ? 16.281 -3.721 -23.422 1 97.56 490 VAL A O 1
ATOM 3830 N N . CYS A 1 491 ? 17.625 -3.176 -21.75 1 96.75 491 CYS A N 1
ATOM 3831 C CA . CYS A 1 491 ? 17.156 -1.794 -21.672 1 96.75 491 CYS A CA 1
ATOM 3832 C C . CYS A 1 491 ? 17.469 -1.043 -22.953 1 96.75 491 CYS A C 1
ATOM 3834 O O . CYS A 1 491 ? 16.625 -0.285 -23.453 1 96.75 491 CYS A O 1
ATOM 3836 N N . ASN A 1 492 ? 18.625 -1.3 -23.516 1 95.69 492 ASN A N 1
ATOM 3837 C CA . ASN A 1 492 ? 19.047 -0.598 -24.719 1 95.69 492 ASN A CA 1
ATOM 3838 C C . ASN A 1 492 ? 18.219 -1.007 -25.938 1 95.69 492 ASN A C 1
ATOM 3840 O O . ASN A 1 492 ? 18.031 -0.219 -26.859 1 95.69 492 ASN A O 1
ATOM 3844 N N . ARG A 1 493 ? 17.672 -2.16 -25.891 1 95.62 493 ARG A N 1
ATOM 3845 C CA . ARG A 1 493 ? 16.938 -2.688 -27.047 1 95.62 493 ARG A CA 1
ATOM 3846 C C . ARG A 1 493 ? 15.438 -2.637 -26.812 1 95.62 493 ARG A C 1
ATOM 3848 O O . ARG A 1 493 ? 14.656 -3.094 -27.656 1 95.62 493 ARG A O 1
ATOM 3855 N N . TRP A 1 494 ? 15.023 -2.1 -25.719 1 95.94 494 TRP A N 1
ATOM 3856 C CA . TRP A 1 494 ? 13.641 -2.225 -25.266 1 95.94 494 TRP A CA 1
ATOM 3857 C C . TRP A 1 494 ? 12.672 -1.697 -26.312 1 95.94 494 TRP A C 1
ATOM 3859 O O . TRP A 1 494 ? 11.742 -2.398 -26.719 1 95.94 494 TRP A O 1
ATOM 3869 N N . GLN A 1 495 ? 12.883 -0.514 -26.859 1 93.94 495 GLN A N 1
ATOM 3870 C CA . GLN A 1 495 ? 12.016 0.076 -27.859 1 93.94 495 GLN A CA 1
ATOM 3871 C C . GLN A 1 495 ? 12.141 -0.664 -29.203 1 93.94 495 GLN A C 1
ATOM 3873 O O . GLN A 1 495 ? 11.141 -0.873 -29.891 1 93.94 495 GLN A O 1
ATOM 3878 N N . ALA A 1 496 ? 13.367 -1.038 -29.469 1 93.44 496 ALA A N 1
ATOM 3879 C CA . ALA A 1 496 ? 13.609 -1.752 -30.719 1 93.44 496 ALA A CA 1
ATOM 3880 C C . ALA A 1 496 ? 12.898 -3.102 -30.734 1 93.44 496 ALA A C 1
ATOM 3882 O O . ALA A 1 496 ? 12.5 -3.594 -31.797 1 93.44 496 ALA A O 1
ATOM 3883 N N . LEU A 1 497 ? 12.75 -3.676 -29.578 1 94.44 497 LEU A N 1
ATOM 3884 C CA . LEU A 1 497 ? 12.055 -4.953 -29.469 1 94.44 497 LEU A CA 1
ATOM 3885 C C . LEU A 1 497 ? 10.547 -4.77 -29.656 1 94.44 497 LEU A C 1
ATOM 3887 O O . LEU A 1 497 ? 9.828 -5.742 -29.906 1 94.44 497 LEU A O 1
ATOM 3891 N N . GLY A 1 498 ? 10.039 -3.562 -29.516 1 93.5 498 GLY A N 1
ATOM 3892 C CA . GLY A 1 498 ? 8.633 -3.299 -29.734 1 93.5 498 GLY A CA 1
ATOM 3893 C C . GLY A 1 498 ? 7.898 -2.836 -28.5 1 93.5 498 GLY A C 1
ATOM 3894 O O . GLY A 1 498 ? 6.68 -2.658 -28.516 1 93.5 498 GLY A O 1
ATOM 3895 N N . PHE A 1 499 ? 8.664 -2.531 -27.406 1 94.94 499 PHE A N 1
ATOM 3896 C CA . PHE A 1 499 ? 8.047 -2.131 -26.156 1 94.94 499 PHE A CA 1
ATOM 3897 C C . PHE A 1 499 ? 8 -0.611 -26.031 1 94.94 499 PHE A C 1
ATOM 3899 O O . PHE A 1 499 ? 8.625 0.098 -26.812 1 94.94 499 PHE A O 1
ATOM 3906 N N . ASN A 1 500 ? 7.051 -0.244 -25.156 1 80.5 500 ASN A N 1
ATOM 3907 C CA . ASN A 1 500 ? 6.914 1.188 -24.906 1 80.5 500 ASN A CA 1
ATOM 3908 C C . ASN A 1 500 ? 8.055 1.723 -24.062 1 80.5 500 ASN A C 1
ATOM 3910 O O . ASN A 1 500 ? 8.57 1.017 -23.188 1 80.5 500 ASN A O 1
ATOM 3914 N N . SER A 1 501 ? 8.641 2.705 -24.469 1 67.44 501 SER A N 1
ATOM 3915 C CA . SER A 1 501 ? 9.656 3.348 -23.641 1 67.44 501 SER A CA 1
ATOM 3916 C C . SER A 1 501 ? 9.102 3.729 -22.281 1 67.44 501 SER A C 1
ATOM 3918 O O . SER A 1 501 ? 7.918 4.039 -22.141 1 67.44 501 SER A O 1
ATOM 3920 N N . ALA A 1 502 ? 9.742 3.18 -21.375 1 57.03 502 ALA A N 1
ATOM 3921 C CA . ALA A 1 502 ? 9.352 3.588 -20.031 1 57.03 502 ALA A CA 1
ATOM 3922 C C . ALA A 1 502 ? 9.117 5.094 -19.969 1 57.03 502 ALA A C 1
ATOM 3924 O O . ALA A 1 502 ? 9.969 5.879 -20.391 1 57.03 502 ALA A O 1
ATOM 3925 N N . LYS A 1 503 ? 7.973 5.574 -19.922 1 45.28 503 LYS A N 1
ATOM 3926 C CA . LYS A 1 503 ? 7.77 6.984 -19.609 1 45.28 503 LYS A CA 1
ATOM 3927 C C . LYS A 1 503 ? 8.414 7.348 -18.281 1 45.28 503 LYS A C 1
ATOM 3929 O O . LYS A 1 503 ? 8.438 6.535 -17.344 1 45.28 503 LYS A O 1
ATOM 3934 N N . MET B 1 1 ? -17.078 -19.578 -34.969 1 40.66 1 MET B N 1
ATOM 3935 C CA . MET B 1 1 ? -15.875 -20.359 -34.719 1 40.66 1 MET B CA 1
ATOM 3936 C C . MET B 1 1 ? -16.156 -21.516 -33.75 1 40.66 1 MET B C 1
ATOM 3938 O O . MET B 1 1 ? -16.953 -21.375 -32.812 1 40.66 1 MET B O 1
ATOM 3942 N N . ALA B 1 2 ? -15.773 -22.594 -34.156 1 53.53 2 ALA B N 1
ATOM 3943 C CA . ALA B 1 2 ? -16.062 -23.75 -33.281 1 53.53 2 ALA B CA 1
ATOM 3944 C C . ALA B 1 2 ? -15.609 -23.5 -31.859 1 53.53 2 ALA B C 1
ATOM 3946 O O . ALA B 1 2 ? -14.547 -22.922 -31.625 1 53.53 2 ALA B O 1
ATOM 3947 N N . SER B 1 3 ? -16.5 -23.625 -30.922 1 63.56 3 SER B N 1
ATOM 3948 C CA . SER B 1 3 ? -16.328 -23.359 -29.5 1 63.56 3 SER B CA 1
ATOM 3949 C C . SER B 1 3 ? -14.93 -23.781 -29.031 1 63.56 3 SER B C 1
ATOM 3951 O O . SER B 1 3 ? -14.312 -23.078 -28.219 1 63.56 3 SER B O 1
ATOM 3953 N N . LYS B 1 4 ? -14.352 -24.547 -29.781 1 75.94 4 LYS B N 1
ATOM 3954 C CA . LYS B 1 4 ? -13.094 -25.156 -29.344 1 75.94 4 LYS B CA 1
ATOM 3955 C C . LYS B 1 4 ? -11.898 -24.344 -29.859 1 75.94 4 LYS B C 1
ATOM 3957 O O . LYS B 1 4 ? -10.773 -24.531 -29.406 1 75.94 4 LYS B O 1
ATOM 3962 N N . SER B 1 5 ? -12.195 -23.297 -30.672 1 83.38 5 SER B N 1
ATOM 3963 C CA . SER B 1 5 ? -11.125 -22.469 -31.234 1 83.38 5 SER B CA 1
ATOM 3964 C C . SER B 1 5 ? -11.117 -21.078 -30.609 1 83.38 5 SER B C 1
ATOM 3966 O O . SER B 1 5 ? -10.352 -20.203 -31.016 1 83.38 5 SER B O 1
ATOM 3968 N N . LEU B 1 6 ? -11.891 -20.969 -29.594 1 91.81 6 LEU B N 1
ATOM 3969 C CA . LEU B 1 6 ? -11.945 -19.672 -28.906 1 91.81 6 LEU B CA 1
ATOM 3970 C C . LEU B 1 6 ? -10.711 -19.484 -28.031 1 91.81 6 LEU B C 1
ATOM 3972 O O . LEU B 1 6 ? -10.109 -20.453 -27.562 1 91.81 6 LEU B O 1
ATOM 3976 N N . PRO B 1 7 ? -10.383 -18.234 -27.797 1 94.94 7 PRO B N 1
ATOM 3977 C CA . PRO B 1 7 ? -9.141 -17.906 -27.078 1 94.94 7 PRO B CA 1
ATOM 3978 C C . PRO B 1 7 ? -9.062 -18.562 -25.703 1 94.94 7 PRO B C 1
ATOM 3980 O O . PRO B 1 7 ? -7.973 -18.938 -25.266 1 94.94 7 PRO B O 1
ATOM 3983 N N . HIS B 1 8 ? -10.141 -18.688 -25.016 1 96 8 HIS B N 1
ATOM 3984 C CA . HIS B 1 8 ? -10.109 -19.266 -23.688 1 96 8 HIS B CA 1
ATOM 3985 C C . HIS B 1 8 ? -10.047 -20.781 -23.734 1 96 8 HIS B C 1
ATOM 3987 O O . HIS B 1 8 ? -9.773 -21.438 -22.734 1 96 8 HIS B O 1
ATOM 3993 N N . MET B 1 9 ? -10.18 -21.453 -24.938 1 95.06 9 MET B N 1
ATOM 3994 C CA . MET B 1 9 ? -10.219 -22.906 -25.109 1 95.06 9 MET B CA 1
ATOM 3995 C C . MET B 1 9 ? -9.039 -23.406 -25.938 1 95.06 9 MET B C 1
ATOM 3997 O O . MET B 1 9 ? -8.859 -24.609 -26.109 1 95.06 9 MET B O 1
ATOM 4001 N N . ASP B 1 10 ? -8.336 -22.469 -26.453 1 96.38 10 ASP B N 1
ATOM 4002 C CA . ASP B 1 10 ? -7.191 -22.781 -27.297 1 96.38 10 ASP B CA 1
ATOM 4003 C C . ASP B 1 10 ? -6.062 -21.781 -27.094 1 96.38 10 ASP B C 1
ATOM 4005 O O . ASP B 1 10 ? -6.25 -20.578 -27.312 1 96.38 10 ASP B O 1
ATOM 4009 N N . PHE B 1 11 ? -4.855 -22.234 -26.734 1 97.88 11 PHE B N 1
ATOM 4010 C CA . PHE B 1 11 ? -3.744 -21.359 -26.375 1 97.88 11 PHE B CA 1
ATOM 4011 C C . PHE B 1 11 ? -3.277 -20.547 -27.562 1 97.88 11 PHE B C 1
ATOM 4013 O O . PHE B 1 11 ? -2.943 -19.359 -27.438 1 97.88 11 PHE B O 1
ATOM 4020 N N . ARG B 1 12 ? -3.209 -21.125 -28.75 1 96.44 12 ARG B N 1
ATOM 4021 C CA . ARG B 1 12 ? -2.791 -20.375 -29.938 1 96.44 12 ARG B CA 1
ATOM 4022 C C . ARG B 1 12 ? -3.777 -19.266 -30.266 1 96.44 12 ARG B C 1
ATOM 4024 O O . ARG B 1 12 ? -3.373 -18.172 -30.656 1 96.44 12 ARG B O 1
ATOM 4031 N N . SER B 1 13 ? -5.039 -19.656 -30.125 1 97.31 13 SER B N 1
ATOM 4032 C CA . SER B 1 13 ? -6.059 -18.641 -30.328 1 97.31 13 SER B CA 1
ATOM 4033 C C . SER B 1 13 ? -5.914 -17.516 -29.297 1 97.31 13 SER B C 1
ATOM 4035 O O . SER B 1 13 ? -6.191 -16.344 -29.609 1 97.31 13 SER B O 1
ATOM 4037 N N . TYR B 1 14 ? -5.539 -17.875 -28.141 1 98.38 14 TYR B N 1
ATOM 4038 C CA . TYR B 1 14 ? -5.281 -16.891 -27.094 1 98.38 14 TYR B CA 1
ATOM 4039 C C . TYR B 1 14 ? -4.137 -15.961 -27.5 1 98.38 14 TYR B C 1
ATOM 4041 O O . TYR B 1 14 ? -4.242 -14.742 -27.375 1 98.38 14 TYR B O 1
ATOM 4049 N N . VAL B 1 15 ? -3.047 -16.484 -27.984 1 98.31 15 VAL B N 1
ATOM 4050 C CA . VAL B 1 15 ? -1.894 -15.711 -28.438 1 98.31 15 VAL B CA 1
ATOM 4051 C C . VAL B 1 15 ? -2.307 -14.773 -29.562 1 98.31 15 VAL B C 1
ATOM 4053 O O . VAL B 1 15 ? -1.919 -13.602 -29.578 1 98.31 15 VAL B O 1
ATOM 4056 N N . GLU B 1 16 ? -3.113 -15.289 -30.469 1 97.81 16 GLU B N 1
ATOM 4057 C CA . GLU B 1 16 ? -3.629 -14.469 -31.562 1 97.81 16 GLU B CA 1
ATOM 4058 C C . GLU B 1 16 ? -4.5 -13.336 -31.031 1 97.81 16 GLU B C 1
ATOM 4060 O O . GLU B 1 16 ? -4.465 -12.219 -31.562 1 97.81 16 GLU B O 1
ATOM 4065 N N . ALA B 1 17 ? -5.25 -13.672 -30.031 1 98.06 17 ALA B N 1
ATOM 4066 C CA . ALA B 1 17 ? -6.105 -12.656 -29.438 1 98.06 17 ALA B CA 1
ATOM 4067 C C . ALA B 1 17 ? -5.273 -11.547 -28.797 1 98.06 17 ALA B C 1
ATOM 4069 O O . ALA B 1 17 ? -5.637 -10.367 -28.875 1 98.06 17 ALA B O 1
ATOM 4070 N N . LEU B 1 18 ? -4.188 -11.883 -28.125 1 98.19 18 LEU B N 1
ATOM 4071 C CA . LEU B 1 18 ? -3.295 -10.883 -27.562 1 98.19 18 LEU B CA 1
ATOM 4072 C C . LEU B 1 18 ? -2.754 -9.953 -28.641 1 98.19 18 LEU B C 1
ATOM 4074 O O . LEU B 1 18 ? -2.67 -8.742 -28.453 1 98.19 18 LEU B O 1
ATOM 4078 N N . GLU B 1 19 ? -2.391 -10.578 -29.734 1 97.69 19 GLU B N 1
ATOM 4079 C CA . GLU B 1 19 ? -1.891 -9.797 -30.859 1 97.69 19 GLU B CA 1
ATOM 4080 C C . GLU B 1 19 ? -2.959 -8.844 -31.391 1 97.69 19 GLU B C 1
ATOM 4082 O O . GLU B 1 19 ? -2.682 -7.668 -31.641 1 97.69 19 GLU B O 1
ATOM 4087 N N . ALA B 1 20 ? -4.121 -9.328 -31.578 1 97.44 20 ALA B N 1
ATOM 4088 C CA . ALA B 1 20 ? -5.238 -8.523 -32.062 1 97.44 20 ALA B CA 1
ATOM 4089 C C . ALA B 1 20 ? -5.566 -7.383 -31.125 1 97.44 20 ALA B C 1
ATOM 4091 O O . ALA B 1 20 ? -5.965 -6.297 -31.547 1 97.44 20 ALA B O 1
ATOM 4092 N N . ASP B 1 21 ? -5.367 -7.609 -29.828 1 97.25 21 ASP B N 1
ATOM 4093 C CA . ASP B 1 21 ? -5.613 -6.602 -28.812 1 97.25 21 ASP B CA 1
ATOM 4094 C C . ASP B 1 21 ? -4.52 -5.539 -28.797 1 97.25 21 ASP B C 1
ATOM 4096 O O . ASP B 1 21 ? -4.645 -4.516 -28.125 1 97.25 21 ASP B O 1
ATOM 4100 N N . GLY B 1 22 ? -3.43 -5.789 -29.469 1 97 22 GLY B N 1
ATOM 4101 C CA . GLY B 1 22 ? -2.254 -4.945 -29.328 1 97 22 GLY B CA 1
ATOM 4102 C C . GLY B 1 22 ? -1.509 -5.164 -28.031 1 97 22 GLY B C 1
ATOM 4103 O O . GLY B 1 22 ? -0.835 -4.262 -27.531 1 97 22 GLY B O 1
ATOM 4104 N N . ASP B 1 23 ? -1.609 -6.293 -27.438 1 98.06 23 ASP B N 1
ATOM 4105 C CA . ASP B 1 23 ? -1.043 -6.613 -26.125 1 98.06 23 ASP B CA 1
ATOM 4106 C C . ASP B 1 23 ? 0.062 -7.66 -26.25 1 98.06 23 ASP B C 1
ATOM 4108 O O . ASP B 1 23 ? 0.315 -8.414 -25.312 1 98.06 23 ASP B O 1
ATOM 4112 N N . LEU B 1 24 ? 0.686 -7.754 -27.422 1 98.31 24 LEU B N 1
ATOM 4113 C CA . LEU B 1 24 ? 1.746 -8.727 -27.688 1 98.31 24 LEU B CA 1
ATOM 4114 C C . LEU B 1 24 ? 2.887 -8.086 -28.469 1 98.31 24 LEU B C 1
ATOM 4116 O O . LEU B 1 24 ? 2.648 -7.309 -29.391 1 98.31 24 LEU B O 1
ATOM 4120 N N . VAL B 1 25 ? 4.105 -8.297 -28.031 1 98.25 25 VAL B N 1
ATOM 4121 C CA . VAL B 1 25 ? 5.285 -7.953 -28.812 1 98.25 25 VAL B CA 1
ATOM 4122 C C . VAL B 1 25 ? 5.891 -9.219 -29.422 1 98.25 25 VAL B C 1
ATOM 4124 O O . VAL B 1 25 ? 6.336 -10.109 -28.688 1 98.25 25 VAL B O 1
ATOM 4127 N N . SER B 1 26 ? 5.867 -9.312 -30.672 1 98.06 26 SER B N 1
ATOM 4128 C CA . SER B 1 26 ? 6.488 -10.43 -31.375 1 98.06 26 SER B CA 1
ATOM 4129 C C . SER B 1 26 ? 7.977 -10.18 -31.594 1 98.06 26 SER B C 1
ATOM 4131 O O . SER B 1 26 ? 8.359 -9.305 -32.375 1 98.06 26 SER B O 1
ATOM 4133 N N . ILE B 1 27 ? 8.797 -10.883 -30.906 1 97.62 27 ILE B N 1
ATOM 4134 C CA . ILE B 1 27 ? 10.242 -10.695 -30.969 1 97.62 27 ILE B CA 1
ATOM 4135 C C . ILE B 1 27 ? 10.852 -11.711 -31.922 1 97.62 27 ILE B C 1
ATOM 4137 O O . ILE B 1 27 ? 10.805 -12.914 -31.688 1 97.62 27 ILE B O 1
ATOM 4141 N N . THR B 1 28 ? 11.508 -11.25 -32.938 1 95.06 28 THR B N 1
ATOM 4142 C CA . THR B 1 28 ? 12.055 -12.141 -33.938 1 95.06 28 THR B CA 1
ATOM 4143 C C . THR B 1 28 ? 13.578 -12.148 -33.875 1 95.06 28 THR B C 1
ATOM 4145 O O . THR B 1 28 ? 14.227 -12.992 -34.5 1 95.06 28 THR B O 1
ATOM 4148 N N . GLU B 1 29 ? 14.141 -11.258 -33.125 1 94.12 29 GLU B N 1
ATOM 4149 C CA . GLU B 1 29 ? 15.578 -11.32 -32.875 1 94.12 29 GLU B CA 1
ATOM 4150 C C . GLU B 1 29 ? 15.914 -12.484 -31.938 1 94.12 29 GLU B C 1
ATOM 4152 O O . GLU B 1 29 ? 15.133 -12.828 -31.047 1 94.12 29 GLU B O 1
ATOM 4157 N N . GLU B 1 30 ? 17.125 -13.008 -32.188 1 94.38 30 GLU B N 1
ATOM 4158 C CA . GLU B 1 30 ? 17.531 -14.133 -31.344 1 94.38 30 GLU B CA 1
ATOM 4159 C C . GLU B 1 30 ? 17.719 -13.703 -29.891 1 94.38 30 GLU B C 1
ATOM 4161 O O . GLU B 1 30 ? 18.391 -12.703 -29.609 1 94.38 30 GLU B O 1
ATOM 4166 N N . CYS B 1 31 ? 17.078 -14.344 -29.016 1 95.81 31 CYS B N 1
ATOM 4167 C CA . CYS B 1 31 ? 17.234 -14.109 -27.594 1 95.81 31 CYS B CA 1
ATOM 4168 C C . CYS B 1 31 ? 17.812 -15.328 -26.891 1 95.81 31 CYS B C 1
ATOM 4170 O O . CYS B 1 31 ? 17.594 -16.469 -27.312 1 95.81 31 CYS B O 1
ATOM 4172 N N . ASP B 1 32 ? 18.578 -15.109 -25.906 1 96.38 32 ASP B N 1
ATOM 4173 C CA . ASP B 1 32 ? 19.188 -16.172 -25.125 1 96.38 32 ASP B CA 1
ATOM 4174 C C . ASP B 1 32 ? 18.281 -16.609 -23.969 1 96.38 32 ASP B C 1
ATOM 4176 O O . ASP B 1 32 ? 18 -15.82 -23.062 1 96.38 32 ASP B O 1
ATOM 4180 N N . PRO B 1 33 ? 17.812 -17.875 -24.016 1 96.19 33 PRO B N 1
ATOM 4181 C CA . PRO B 1 33 ? 16.984 -18.328 -22.891 1 96.19 33 PRO B CA 1
ATOM 4182 C C . PRO B 1 33 ? 17.719 -18.266 -21.562 1 96.19 33 PRO B C 1
ATOM 4184 O O . PRO B 1 33 ? 17.094 -18.297 -20.5 1 96.19 33 PRO B O 1
ATOM 4187 N N . HIS B 1 34 ? 19.031 -18.234 -21.656 1 96.75 34 HIS B N 1
ATOM 4188 C CA . HIS B 1 34 ? 19.828 -18.078 -20.453 1 96.75 34 HIS B CA 1
ATOM 4189 C C . HIS B 1 34 ? 19.844 -16.625 -19.984 1 96.75 34 HIS B C 1
ATOM 4191 O O . HIS B 1 34 ? 20.75 -15.859 -20.297 1 96.75 34 HIS B O 1
ATOM 4197 N N . LEU B 1 35 ? 18.891 -16.281 -19.156 1 98.38 35 LEU B N 1
ATOM 4198 C CA . LEU B 1 35 ? 18.781 -15.047 -18.391 1 98.38 35 LEU B CA 1
ATOM 4199 C C . LEU B 1 35 ? 18.141 -13.945 -19.234 1 98.38 35 LEU B C 1
ATOM 4201 O O . LEU B 1 35 ? 17.328 -13.18 -18.734 1 98.38 35 LEU B O 1
ATOM 4205 N N . GLU B 1 36 ? 18.453 -13.812 -20.484 1 98.19 36 GLU B N 1
ATOM 4206 C CA . GLU B 1 36 ? 17.922 -12.711 -21.281 1 98.19 36 GLU B CA 1
ATOM 4207 C C . GLU B 1 36 ? 16.406 -12.789 -21.391 1 98.19 36 GLU B C 1
ATOM 4209 O O . GLU B 1 36 ? 15.711 -11.789 -21.203 1 98.19 36 GLU B O 1
ATOM 4214 N N . VAL B 1 37 ? 15.875 -14 -21.719 1 98.06 37 VAL B N 1
ATOM 4215 C CA . VAL B 1 37 ? 14.43 -14.219 -21.781 1 98.06 37 VAL B CA 1
ATOM 4216 C C . VAL B 1 37 ? 13.797 -13.883 -20.422 1 98.06 37 VAL B C 1
ATOM 4218 O O . VAL B 1 37 ? 12.797 -13.172 -20.359 1 98.06 37 VAL B O 1
ATOM 4221 N N . GLY B 1 38 ? 14.477 -14.375 -19.328 1 98.62 38 GLY B N 1
ATOM 4222 C CA . GLY B 1 38 ? 13.992 -14.078 -18 1 98.62 38 GLY B CA 1
ATOM 4223 C C . GLY B 1 38 ? 13.992 -12.594 -17.672 1 98.62 38 GLY B C 1
ATOM 4224 O O . GLY B 1 38 ? 13.039 -12.078 -17.094 1 98.62 38 GLY B O 1
ATOM 4225 N N . ALA B 1 39 ? 15.016 -11.891 -18.094 1 98.75 39 ALA B N 1
ATOM 4226 C CA . ALA B 1 39 ? 15.156 -10.461 -17.844 1 98.75 39 ALA B CA 1
ATOM 4227 C C . ALA B 1 39 ? 14.055 -9.664 -18.547 1 98.75 39 ALA B C 1
ATOM 4229 O O . ALA B 1 39 ? 13.453 -8.766 -17.953 1 98.75 39 ALA B O 1
ATOM 4230 N N . ILE B 1 40 ? 13.773 -10 -19.781 1 98.56 40 ILE B N 1
ATOM 4231 C CA . ILE B 1 40 ? 12.742 -9.305 -20.547 1 98.56 40 ILE B CA 1
ATOM 4232 C C . ILE B 1 40 ? 11.375 -9.531 -19.906 1 98.56 40 ILE B C 1
ATOM 4234 O O . ILE B 1 40 ? 10.602 -8.594 -19.734 1 98.56 40 ILE B O 1
ATOM 4238 N N . ILE B 1 41 ? 11.094 -10.781 -19.516 1 98.69 41 ILE B N 1
ATOM 4239 C CA . ILE B 1 41 ? 9.812 -11.102 -18.922 1 98.69 41 ILE B CA 1
ATOM 4240 C C . ILE B 1 41 ? 9.656 -10.359 -17.594 1 98.69 41 ILE B C 1
ATOM 4242 O O . ILE B 1 41 ? 8.602 -9.797 -17.312 1 98.69 41 ILE B O 1
ATOM 4246 N N . ARG B 1 42 ? 10.719 -10.328 -16.766 1 98.56 42 ARG B N 1
ATOM 4247 C CA . ARG B 1 42 ? 10.672 -9.625 -15.484 1 98.56 42 ARG B CA 1
ATOM 4248 C C . ARG B 1 42 ? 10.391 -8.141 -15.68 1 98.56 42 ARG B C 1
ATOM 4250 O O . ARG B 1 42 ? 9.578 -7.559 -14.961 1 98.56 42 ARG B O 1
ATOM 4257 N N . LYS B 1 43 ? 11.07 -7.547 -16.656 1 98.06 43 LYS B N 1
ATOM 4258 C CA . LYS B 1 43 ? 10.836 -6.133 -16.922 1 98.06 43 LYS B CA 1
ATOM 4259 C C . LYS B 1 43 ? 9.398 -5.887 -17.375 1 98.06 43 LYS B C 1
ATOM 4261 O O . LYS B 1 43 ? 8.773 -4.902 -16.969 1 98.06 43 LYS B O 1
ATOM 4266 N N . VAL B 1 44 ? 8.844 -6.766 -18.172 1 97.94 44 VAL B N 1
ATOM 4267 C CA . VAL B 1 44 ? 7.477 -6.672 -18.672 1 97.94 44 VAL B CA 1
ATOM 4268 C C . VAL B 1 44 ? 6.5 -6.715 -17.5 1 97.94 44 VAL B C 1
ATOM 4270 O O . VAL B 1 44 ? 5.621 -5.859 -17.391 1 97.94 44 VAL B O 1
ATOM 4273 N N . VAL B 1 45 ? 6.676 -7.695 -16.609 1 97.94 45 VAL B N 1
ATOM 4274 C CA . VAL B 1 45 ? 5.688 -7.879 -15.547 1 97.94 45 VAL B CA 1
ATOM 4275 C C . VAL B 1 45 ? 5.812 -6.758 -14.516 1 97.94 45 VAL B C 1
ATOM 4277 O O . VAL B 1 45 ? 4.832 -6.395 -13.867 1 97.94 45 VAL B O 1
ATOM 4280 N N . GLU B 1 46 ? 6.992 -6.168 -14.414 1 96.81 46 GLU B N 1
ATOM 4281 C CA . GLU B 1 46 ? 7.207 -5.098 -13.438 1 96.81 46 GLU B CA 1
ATOM 4282 C C . GLU B 1 46 ? 6.734 -3.754 -13.984 1 96.81 46 GLU B C 1
ATOM 4284 O O . GLU B 1 46 ? 6.566 -2.795 -13.227 1 96.81 46 GLU B O 1
ATOM 4289 N N . THR B 1 47 ? 6.457 -3.633 -15.312 1 95.75 47 THR B N 1
ATOM 4290 C CA . THR B 1 47 ? 6.016 -2.387 -15.922 1 95.75 47 THR B CA 1
ATOM 4291 C C . THR B 1 47 ? 4.637 -2.553 -16.562 1 95.75 47 THR B C 1
ATOM 4293 O O . THR B 1 47 ? 4.129 -1.638 -17.203 1 95.75 47 THR B O 1
ATOM 4296 N N . ASN B 1 48 ? 4.043 -3.705 -16.391 1 96.94 48 ASN B N 1
ATOM 4297 C CA . ASN B 1 48 ? 2.748 -4.031 -16.969 1 96.94 48 ASN B CA 1
ATOM 4298 C C . ASN B 1 48 ? 2.75 -3.84 -18.484 1 96.94 48 ASN B C 1
ATOM 4300 O O . ASN B 1 48 ? 1.807 -3.275 -19.047 1 96.94 48 ASN B O 1
ATOM 4304 N N . ASP B 1 49 ? 3.809 -4.23 -19.125 1 97.44 49 ASP B N 1
ATOM 4305 C CA . ASP B 1 49 ? 3.936 -4.047 -20.578 1 97.44 49 ASP B CA 1
ATOM 4306 C C . ASP B 1 49 ? 3.332 -5.227 -21.328 1 97.44 49 ASP B C 1
ATOM 4308 O O . ASP B 1 49 ? 2.738 -6.121 -20.719 1 97.44 49 ASP B O 1
ATOM 4312 N N . LYS B 1 50 ? 3.391 -5.207 -22.656 1 98.06 50 LYS B N 1
ATOM 4313 C CA . LYS B 1 50 ? 2.83 -6.223 -23.531 1 98.06 50 LYS B CA 1
ATOM 4314 C C . LYS B 1 50 ? 3.551 -7.559 -23.375 1 98.06 50 LYS B C 1
ATOM 4316 O O . LYS B 1 50 ? 4.75 -7.59 -23.094 1 98.06 50 LYS B O 1
ATOM 4321 N N . ALA B 1 51 ? 2.822 -8.656 -23.562 1 98.62 51 ALA B N 1
ATOM 4322 C CA . ALA B 1 51 ? 3.404 -9.992 -23.453 1 98.62 51 ALA B CA 1
ATOM 4323 C C . ALA B 1 51 ? 4.438 -10.227 -24.547 1 98.62 51 ALA B C 1
ATOM 4325 O O . ALA B 1 51 ? 4.164 -9.992 -25.734 1 98.62 51 ALA B O 1
ATOM 4326 N N . PRO B 1 52 ? 5.613 -10.703 -24.203 1 98.75 52 PRO B N 1
ATOM 4327 C CA . PRO B 1 52 ? 6.621 -10.977 -25.234 1 98.75 52 PRO B CA 1
ATOM 4328 C C . PRO B 1 52 ? 6.508 -12.383 -25.812 1 98.75 52 PRO B C 1
ATOM 4330 O O . PRO B 1 52 ? 6.453 -13.367 -25.062 1 98.75 52 PRO B O 1
ATOM 4333 N N . LEU B 1 53 ? 6.434 -12.5 -27.078 1 98.56 53 LEU B N 1
ATOM 4334 C CA . LEU B 1 53 ? 6.527 -13.766 -27.797 1 98.56 53 LEU B CA 1
ATOM 4335 C C . LEU B 1 53 ? 7.887 -13.906 -28.469 1 98.56 53 LEU B C 1
ATOM 4337 O O . LEU B 1 53 ? 8.172 -13.219 -29.453 1 98.56 53 LEU B O 1
ATOM 4341 N N . PHE B 1 54 ? 8.703 -14.789 -27.906 1 97.5 54 PHE B N 1
ATOM 4342 C CA . PHE B 1 54 ? 10.031 -15.039 -28.453 1 97.5 54 PHE B CA 1
ATOM 4343 C C . PHE B 1 54 ? 9.969 -16.078 -29.562 1 97.5 54 PHE B C 1
ATOM 4345 O O . PHE B 1 54 ? 9.727 -17.266 -29.297 1 97.5 54 PHE B O 1
ATOM 4352 N N . ASN B 1 55 ? 10.312 -15.695 -30.766 1 95 55 ASN B N 1
ATOM 4353 C CA . ASN B 1 55 ? 10.172 -16.578 -31.922 1 95 55 ASN B CA 1
ATOM 4354 C C . ASN B 1 55 ? 11.492 -17.234 -32.312 1 95 55 ASN B C 1
ATOM 4356 O O . ASN B 1 55 ? 11.516 -18.234 -33.031 1 95 55 ASN B O 1
ATOM 4360 N N . LYS B 1 56 ? 12.547 -16.641 -31.859 1 93.75 56 LYS B N 1
ATOM 4361 C CA . LYS B 1 56 ? 13.891 -17.156 -32.156 1 93.75 56 LYS B CA 1
ATOM 4362 C C . LYS B 1 56 ? 14.734 -17.219 -30.875 1 93.75 56 LYS B C 1
ATOM 4364 O O . LYS B 1 56 ? 14.992 -16.188 -30.25 1 93.75 56 LYS B O 1
ATOM 4369 N N . LEU B 1 57 ? 15.18 -18.453 -30.547 1 95 57 LEU B N 1
ATOM 4370 C CA . LEU B 1 57 ? 15.953 -18.641 -29.312 1 95 57 LEU B CA 1
ATOM 4371 C C . LEU B 1 57 ? 17.266 -19.359 -29.609 1 95 57 LEU B C 1
ATOM 4373 O O . LEU B 1 57 ? 17.328 -20.203 -30.516 1 95 57 LEU B O 1
ATOM 4377 N N . LYS B 1 58 ? 18.203 -18.938 -28.875 1 91.19 58 LYS B N 1
ATOM 4378 C CA . LYS B 1 58 ? 19.422 -19.734 -28.922 1 91.19 58 LYS B CA 1
ATOM 4379 C C . LYS B 1 58 ? 19.172 -21.172 -28.453 1 91.19 58 LYS B C 1
ATOM 4381 O O . LYS B 1 58 ? 18.562 -21.391 -27.406 1 91.19 58 LYS B O 1
ATOM 4386 N N . GLY B 1 59 ? 19.625 -22.141 -29.219 1 82.69 59 GLY B N 1
ATOM 4387 C CA . GLY B 1 59 ? 19.453 -23.531 -28.844 1 82.69 59 GLY B CA 1
ATOM 4388 C C . GLY B 1 59 ? 18.266 -24.188 -29.531 1 82.69 59 GLY B C 1
ATOM 4389 O O . GLY B 1 59 ? 18.031 -25.391 -29.359 1 82.69 59 GLY B O 1
ATOM 4390 N N . GLN B 1 60 ? 17.531 -23.391 -30.281 1 83.12 60 GLN B N 1
ATOM 4391 C CA . GLN B 1 60 ? 16.438 -23.953 -31.047 1 83.12 60 GLN B CA 1
ATOM 4392 C C . GLN B 1 60 ? 16.922 -24.984 -32.062 1 83.12 60 GLN B C 1
ATOM 4394 O O . GLN B 1 60 ? 17.953 -24.781 -32.688 1 83.12 60 GLN B O 1
ATOM 4399 N N . ASP B 1 61 ? 16.359 -26.125 -31.969 1 74.69 61 ASP B N 1
ATOM 4400 C CA . ASP B 1 61 ? 16.734 -27.156 -32.938 1 74.69 61 ASP B CA 1
ATOM 4401 C C . ASP B 1 61 ? 15.969 -26.984 -34.25 1 74.69 61 ASP B C 1
ATOM 4403 O O . ASP B 1 61 ? 15.281 -25.984 -34.438 1 74.69 61 ASP B O 1
ATOM 4407 N N . GLU B 1 62 ? 16.266 -28 -35.062 1 67.06 62 GLU B N 1
ATOM 4408 C CA . GLU B 1 62 ? 15.695 -27.938 -36.406 1 67.06 62 GLU B CA 1
ATOM 4409 C C . GLU B 1 62 ? 14.172 -28.031 -36.375 1 67.06 62 GLU B C 1
ATOM 4411 O O . GLU B 1 62 ? 13.484 -27.609 -37.312 1 67.06 62 GLU B O 1
ATOM 4416 N N . ASN B 1 63 ? 13.75 -28.625 -35.281 1 61.16 63 ASN B N 1
ATOM 4417 C CA . ASN B 1 63 ? 12.297 -28.75 -35.188 1 61.16 63 ASN B CA 1
ATOM 4418 C C . ASN B 1 63 ? 11.68 -27.531 -34.5 1 61.16 63 ASN B C 1
ATOM 4420 O O . ASN B 1 63 ? 10.461 -27.438 -34.375 1 61.16 63 ASN B O 1
ATOM 4424 N N . GLY B 1 64 ? 12.492 -26.672 -34.25 1 58.19 64 GLY B N 1
ATOM 4425 C CA . GLY B 1 64 ? 12.039 -25.375 -33.781 1 58.19 64 GLY B CA 1
ATOM 4426 C C . GLY B 1 64 ? 11.594 -25.406 -32.312 1 58.19 64 GLY B C 1
ATOM 4427 O O . GLY B 1 64 ? 10.789 -24.578 -31.891 1 58.19 64 GLY B O 1
ATOM 4428 N N . LEU B 1 65 ? 11.914 -26.547 -31.719 1 69.38 65 LEU B N 1
ATOM 4429 C CA . LEU B 1 65 ? 11.547 -26.609 -30.312 1 69.38 65 LEU B CA 1
ATOM 4430 C C . LEU B 1 65 ? 12.516 -25.797 -29.453 1 69.38 65 LEU B C 1
ATOM 4432 O O . LEU B 1 65 ? 13.719 -26.062 -29.438 1 69.38 65 LEU B O 1
ATOM 4436 N N . TRP B 1 66 ? 11.898 -24.562 -28.766 1 81.19 66 TRP B N 1
ATOM 4437 C CA . TRP B 1 66 ? 10.531 -24.062 -28.844 1 81.19 66 TRP B CA 1
ATOM 4438 C C . TRP B 1 66 ? 10.492 -22.547 -28.703 1 81.19 66 TRP B C 1
ATOM 4440 O O . TRP B 1 66 ? 11.492 -21.922 -28.344 1 81.19 66 TRP B O 1
ATOM 4450 N N . ARG B 1 67 ? 9.289 -21.828 -29.297 1 93.31 67 ARG B N 1
ATOM 4451 C CA . ARG B 1 67 ? 9.008 -20.422 -28.984 1 93.31 67 ARG B CA 1
ATOM 4452 C C . ARG B 1 67 ? 8.586 -20.281 -27.531 1 93.31 67 ARG B C 1
ATOM 4454 O O . ARG B 1 67 ? 8.336 -21.266 -26.844 1 93.31 67 ARG B O 1
ATOM 4461 N N . ILE B 1 68 ? 8.688 -19.031 -27.031 1 97.25 68 ILE B N 1
ATOM 4462 C CA . ILE B 1 68 ? 8.312 -18.781 -25.641 1 97.25 68 ILE B CA 1
ATOM 4463 C C . ILE B 1 68 ? 7.344 -17.609 -25.562 1 97.25 68 ILE B C 1
ATOM 4465 O O . ILE B 1 68 ? 7.559 -16.578 -26.203 1 97.25 68 ILE B O 1
ATOM 4469 N N . LEU B 1 69 ? 6.246 -17.781 -24.922 1 98.5 69 LEU B N 1
ATOM 4470 C CA . LEU B 1 69 ? 5.406 -16.641 -24.531 1 98.5 69 LEU B CA 1
ATOM 4471 C C . LEU B 1 69 ? 5.629 -16.281 -23.062 1 98.5 69 LEU B C 1
ATOM 4473 O O . LEU B 1 69 ? 5.426 -17.125 -22.172 1 98.5 69 LEU B O 1
ATOM 4477 N N . GLY B 1 70 ? 6.078 -15.055 -22.828 1 98.69 70 GLY B N 1
ATOM 4478 C CA . GLY B 1 70 ? 6.23 -14.57 -21.469 1 98.69 70 GLY B CA 1
ATOM 4479 C C . GLY B 1 70 ? 5.039 -13.773 -20.969 1 98.69 70 GLY B C 1
ATOM 4480 O O . GLY B 1 70 ? 4.258 -13.258 -21.781 1 98.69 70 GLY B O 1
ATOM 4481 N N . ALA B 1 71 ? 4.82 -13.797 -19.625 1 98.38 71 ALA B N 1
ATOM 4482 C CA . ALA B 1 71 ? 3.789 -13.008 -18.969 1 98.38 71 ALA B CA 1
ATOM 4483 C C . ALA B 1 71 ? 2.406 -13.32 -19.531 1 98.38 71 ALA B C 1
ATOM 4485 O O . ALA B 1 71 ? 1.657 -12.406 -19.891 1 98.38 71 ALA B O 1
ATOM 4486 N N . PRO B 1 72 ? 2.1 -14.562 -19.562 1 98.38 72 PRO B N 1
ATOM 4487 C CA . PRO B 1 72 ? 0.868 -14.945 -20.266 1 98.38 72 PRO B CA 1
ATOM 4488 C C . PRO B 1 72 ? -0.387 -14.414 -19.562 1 98.38 72 PRO B C 1
ATOM 4490 O O . PRO B 1 72 ? -1.437 -14.281 -20.203 1 98.38 72 PRO B O 1
ATOM 4493 N N . ASN B 1 73 ? -0.336 -14.141 -18.312 1 98.12 73 ASN B N 1
ATOM 4494 C CA . ASN B 1 73 ? -1.533 -13.75 -17.578 1 98.12 73 ASN B CA 1
ATOM 4495 C C . ASN B 1 73 ? -1.237 -12.625 -16.578 1 98.12 73 ASN B C 1
ATOM 4497 O O . ASN B 1 73 ? -1.873 -12.539 -15.531 1 98.12 73 ASN B O 1
ATOM 4501 N N . SER B 1 74 ? -0.208 -11.797 -16.859 1 98.06 74 SER B N 1
ATOM 4502 C CA . SER B 1 74 ? 0.114 -10.641 -16.031 1 98.06 74 SER B CA 1
ATOM 4503 C C . SER B 1 74 ? -0.771 -9.453 -16.375 1 98.06 74 SER B C 1
ATOM 4505 O O . SER B 1 74 ? -1.749 -9.594 -17.109 1 98.06 74 SER B O 1
ATOM 4507 N N . LEU B 1 75 ? -0.562 -8.312 -15.812 1 98.31 75 LEU B N 1
ATOM 4508 C CA . LEU B 1 75 ? -1.4 -7.125 -15.969 1 98.31 75 LEU B CA 1
ATOM 4509 C C . LEU B 1 75 ? -1.061 -6.379 -17.25 1 98.31 75 LEU B C 1
ATOM 4511 O O . LEU B 1 75 ? 0.037 -6.535 -17.797 1 98.31 75 LEU B O 1
ATOM 4515 N N . ARG B 1 76 ? -2.018 -5.637 -17.75 1 97.81 76 ARG B N 1
ATOM 4516 C CA . ARG B 1 76 ? -1.82 -4.73 -18.875 1 97.81 76 ARG B CA 1
ATOM 4517 C C . ARG B 1 76 ? -1.537 -3.311 -18.391 1 97.81 76 ARG B C 1
ATOM 4519 O O . ARG B 1 76 ? -1.755 -2.992 -17.219 1 97.81 76 ARG B O 1
ATOM 4526 N N . SER B 1 77 ? -1.033 -2.443 -19.312 1 95.31 77 SER B N 1
ATOM 4527 C CA . SER B 1 77 ? -0.648 -1.087 -18.938 1 95.31 77 SER B CA 1
ATOM 4528 C C . SER B 1 77 ? -1.855 -0.155 -18.906 1 95.31 77 SER B C 1
ATOM 4530 O O . SER B 1 77 ? -1.884 0.813 -18.156 1 95.31 77 SER B O 1
ATOM 4532 N N . ASP B 1 78 ? -2.865 -0.446 -19.734 1 94.88 78 ASP B N 1
ATOM 4533 C CA . ASP B 1 78 ? -4.082 0.362 -19.781 1 94.88 78 ASP B CA 1
ATOM 4534 C C . ASP B 1 78 ? -4.953 0.114 -18.562 1 94.88 78 ASP B C 1
ATOM 4536 O O . ASP B 1 78 ? -5.48 -0.985 -18.375 1 94.88 78 ASP B O 1
ATOM 4540 N N . PRO B 1 79 ? -5.191 1.121 -17.797 1 93.5 79 PRO B N 1
ATOM 4541 C CA . PRO B 1 79 ? -5.977 0.928 -16.562 1 93.5 79 PRO B CA 1
ATOM 4542 C C . PRO B 1 79 ? -7.387 0.413 -16.844 1 93.5 79 PRO B C 1
ATOM 4544 O O . PRO B 1 79 ? -7.965 -0.292 -16.016 1 93.5 79 PRO B O 1
ATOM 4547 N N . LYS B 1 80 ? -7.973 0.729 -17.969 1 95.19 80 LYS B N 1
ATOM 4548 C CA . LYS B 1 80 ? -9.328 0.296 -18.312 1 95.19 80 LYS B CA 1
ATOM 4549 C C . LYS B 1 80 ? -9.359 -1.194 -18.641 1 95.19 80 LYS B C 1
ATOM 4551 O O . LYS B 1 80 ? -10.422 -1.814 -18.625 1 95.19 80 LYS B O 1
ATOM 4556 N N . GLN B 1 81 ? -8.188 -1.729 -18.938 1 97.88 81 GLN B N 1
ATOM 4557 C CA . GLN B 1 81 ? -8.07 -3.139 -19.297 1 97.88 81 GLN B CA 1
ATOM 4558 C C . GLN B 1 81 ? -7.023 -3.838 -18.438 1 97.88 81 GLN B C 1
ATOM 4560 O O . GLN B 1 81 ? -6.332 -4.746 -18.906 1 97.88 81 GLN B O 1
ATOM 4565 N N . LEU B 1 82 ? -6.848 -3.33 -17.297 1 97.94 82 LEU B N 1
ATOM 4566 C CA . LEU B 1 82 ? -5.766 -3.777 -16.422 1 97.94 82 LEU B CA 1
ATOM 4567 C C . LEU B 1 82 ? -5.734 -5.301 -16.344 1 97.94 82 LEU B C 1
ATOM 4569 O O . LEU B 1 82 ? -4.66 -5.906 -16.375 1 97.94 82 LEU B O 1
ATOM 4573 N N . TYR B 1 83 ? -6.914 -5.961 -16.266 1 98.38 83 TYR B N 1
ATOM 4574 C CA . TYR B 1 83 ? -7.023 -7.402 -16.078 1 98.38 83 TYR B CA 1
ATOM 4575 C C . TYR B 1 83 ? -7.367 -8.094 -17.406 1 98.38 83 TYR B C 1
ATOM 4577 O O . TYR B 1 83 ? -7.969 -9.172 -17.406 1 98.38 83 TYR B O 1
ATOM 4585 N N . GLY B 1 84 ? -7.031 -7.461 -18.469 1 98.5 84 GLY B N 1
ATOM 4586 C CA . GLY B 1 84 ? -7.438 -7.934 -19.781 1 98.5 84 GLY B CA 1
ATOM 4587 C C . GLY B 1 84 ? -6.953 -9.344 -20.078 1 98.5 84 GLY B C 1
ATOM 4588 O O . GLY B 1 84 ? -7.664 -10.125 -20.703 1 98.5 84 GLY B O 1
ATOM 4589 N N . ARG B 1 85 ? -5.766 -9.758 -19.734 1 98.5 85 ARG B N 1
ATOM 4590 C CA . ARG B 1 85 ? -5.254 -11.094 -20 1 98.5 85 ARG B CA 1
ATOM 4591 C C . ARG B 1 85 ? -5.988 -12.141 -19.172 1 98.5 85 ARG B C 1
ATOM 4593 O O . ARG B 1 85 ? -6.301 -13.227 -19.672 1 98.5 85 ARG B O 1
ATOM 4600 N N . LEU B 1 86 ? -6.27 -11.797 -17.922 1 97.75 86 LEU B N 1
ATOM 4601 C CA . LEU B 1 86 ? -7.094 -12.664 -17.094 1 97.75 86 LEU B CA 1
ATOM 4602 C C . LEU B 1 86 ? -8.477 -12.859 -17.703 1 97.75 86 LEU B C 1
ATOM 4604 O O . LEU B 1 86 ? -8.992 -13.977 -17.75 1 97.75 86 LEU B O 1
ATOM 4608 N N . ALA B 1 87 ? -9.023 -11.719 -18.125 1 97.81 87 ALA B N 1
ATOM 4609 C CA . ALA B 1 87 ? -10.344 -11.758 -18.75 1 97.81 87 ALA B CA 1
ATOM 4610 C C . ALA B 1 87 ? -10.344 -12.656 -19.984 1 97.81 87 ALA B C 1
ATOM 4612 O O . ALA B 1 87 ? -11.234 -13.492 -20.141 1 97.81 87 ALA B O 1
ATOM 4613 N N . ARG B 1 88 ? -9.328 -12.594 -20.812 1 97.25 88 ARG B N 1
ATOM 4614 C CA . ARG B 1 88 ? -9.219 -13.398 -22.031 1 97.25 88 ARG B CA 1
ATOM 4615 C C . ARG B 1 88 ? -9.094 -14.883 -21.688 1 97.25 88 ARG B C 1
ATOM 4617 O O . ARG B 1 88 ? -9.586 -15.734 -22.438 1 97.25 88 ARG B O 1
ATOM 4624 N N . HIS B 1 89 ? -8.469 -15.141 -20.562 1 97.19 89 HIS B N 1
ATOM 4625 C CA . HIS B 1 89 ? -8.328 -16.531 -20.125 1 97.19 89 HIS B CA 1
ATOM 4626 C C . HIS B 1 89 ? -9.695 -17.172 -19.906 1 97.19 89 HIS B C 1
ATOM 4628 O O . HIS B 1 89 ? -9.82 -18.406 -19.969 1 97.19 89 HIS B O 1
ATOM 4634 N N . LEU B 1 90 ? -10.734 -16.375 -19.703 1 95.44 90 LEU B N 1
ATOM 4635 C CA . LEU B 1 90 ? -12.047 -16.906 -19.359 1 95.44 90 LEU B CA 1
ATOM 4636 C C . LEU B 1 90 ? -13.07 -16.547 -20.422 1 95.44 90 LEU B C 1
ATOM 4638 O O . LEU B 1 90 ? -14.281 -16.703 -20.219 1 95.44 90 LEU B O 1
ATOM 4642 N N . GLY B 1 91 ? -12.617 -15.953 -21.484 1 95.12 91 GLY B N 1
ATOM 4643 C CA . GLY B 1 91 ? -13.516 -15.57 -22.562 1 95.12 91 GLY B CA 1
ATOM 4644 C C . GLY B 1 91 ? -14.367 -14.359 -22.234 1 95.12 91 GLY B C 1
ATOM 4645 O O . GLY B 1 91 ? -15.477 -14.219 -22.734 1 95.12 91 GLY B O 1
ATOM 4646 N N . LEU B 1 92 ? -13.898 -13.508 -21.344 1 96.88 92 LEU B N 1
ATOM 4647 C CA . LEU B 1 92 ? -14.594 -12.289 -20.953 1 96.88 92 LEU B CA 1
ATOM 4648 C C . LEU B 1 92 ? -14.055 -11.086 -21.719 1 96.88 92 LEU B C 1
ATOM 4650 O O . LEU B 1 92 ? -12.961 -11.141 -22.297 1 96.88 92 LEU B O 1
ATOM 4654 N N . PRO B 1 93 ? -14.844 -10.031 -21.75 1 97.75 93 PRO B N 1
ATOM 4655 C CA . PRO B 1 93 ? -14.328 -8.789 -22.344 1 97.75 93 PRO B CA 1
ATOM 4656 C C . PRO B 1 93 ? -13.07 -8.289 -21.641 1 97.75 93 PRO B C 1
ATOM 4658 O O . PRO B 1 93 ? -12.945 -8.406 -20.422 1 97.75 93 PRO B O 1
ATOM 4661 N N . THR B 1 94 ? -12.172 -7.648 -22.422 1 98 94 THR B N 1
ATOM 4662 C CA . THR B 1 94 ? -10.859 -7.273 -21.906 1 98 94 THR B CA 1
ATOM 4663 C C . THR B 1 94 ? -10.977 -6.16 -20.875 1 98 94 THR B C 1
ATOM 4665 O O . THR B 1 94 ? -10.023 -5.891 -20.141 1 98 94 THR B O 1
ATOM 4668 N N . ASP B 1 95 ? -12.102 -5.492 -20.812 1 98.12 95 ASP B N 1
ATOM 4669 C CA . ASP B 1 95 ? -12.289 -4.422 -19.828 1 98.12 95 ASP B CA 1
ATOM 4670 C C . ASP B 1 95 ? -13.031 -4.926 -18.594 1 98.12 95 ASP B C 1
ATOM 4672 O O . ASP B 1 95 ? -13.531 -4.129 -17.797 1 98.12 95 ASP B O 1
ATOM 4676 N N . SER B 1 96 ? -13.148 -6.273 -18.469 1 98.31 96 SER B N 1
ATOM 4677 C CA . SER B 1 96 ? -13.812 -6.848 -17.297 1 98.31 96 SER B CA 1
ATOM 4678 C C . SER B 1 96 ? -13.07 -6.488 -16.016 1 98.31 96 SER B C 1
ATOM 4680 O O . SER B 1 96 ? -11.836 -6.469 -15.992 1 98.31 96 SER B O 1
ATOM 4682 N N . SER B 1 97 ? -13.828 -6.207 -14.953 1 98 97 SER B N 1
ATOM 4683 C CA . SER B 1 97 ? -13.25 -5.961 -13.641 1 98 97 SER B CA 1
ATOM 4684 C C . SER B 1 97 ? -12.836 -7.262 -12.969 1 98 97 SER B C 1
ATOM 4686 O O . SER B 1 97 ? -13.258 -8.344 -13.375 1 98 97 SER B O 1
ATOM 4688 N N . MET B 1 98 ? -12.031 -7.141 -12.008 1 97.88 98 MET B N 1
ATOM 4689 C CA . MET B 1 98 ? -11.625 -8.305 -11.227 1 97.88 98 MET B CA 1
ATOM 4690 C C . MET B 1 98 ? -12.828 -8.992 -10.594 1 97.88 98 MET B C 1
ATOM 4692 O O . MET B 1 98 ? -12.898 -10.219 -10.547 1 97.88 98 MET B O 1
ATOM 4696 N N . LYS B 1 99 ? -13.781 -8.211 -10.117 1 97.62 99 LYS B N 1
ATOM 4697 C CA . LYS B 1 99 ? -15 -8.773 -9.531 1 97.62 99 LYS B CA 1
ATOM 4698 C C . LYS B 1 99 ? -15.719 -9.688 -10.523 1 97.62 99 LYS B C 1
ATOM 4700 O O . LYS B 1 99 ? -16.125 -10.797 -10.18 1 97.62 99 LYS B O 1
ATOM 4705 N N . VAL B 1 100 ? -15.867 -9.227 -11.742 1 97.56 100 VAL B N 1
ATOM 4706 C CA . VAL B 1 100 ? -16.562 -9.984 -12.781 1 97.56 100 VAL B CA 1
ATOM 4707 C C . VAL B 1 100 ? -15.805 -11.289 -13.047 1 97.56 100 VAL B C 1
ATOM 4709 O O . VAL B 1 100 ? -16.422 -12.352 -13.195 1 97.56 100 VAL B O 1
ATOM 4712 N N . ILE B 1 101 ? -14.539 -11.227 -13.102 1 97 101 ILE B N 1
ATOM 4713 C CA . ILE B 1 101 ? -13.68 -12.375 -13.375 1 97 101 ILE B CA 1
ATOM 4714 C C . ILE B 1 101 ? -13.836 -13.414 -12.266 1 97 101 ILE B C 1
ATOM 4716 O O . ILE B 1 101 ? -14.094 -14.586 -12.539 1 97 101 ILE B O 1
ATOM 4720 N N . LEU B 1 102 ? -13.742 -13 -11 1 96.38 102 LEU B N 1
ATOM 4721 C CA . LEU B 1 102 ? -13.82 -13.906 -9.859 1 96.38 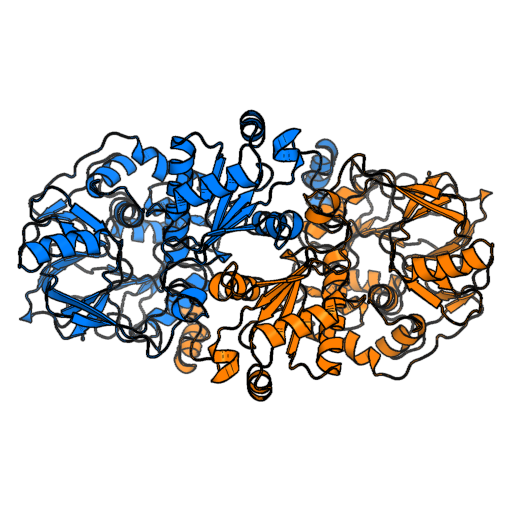102 LEU B CA 1
ATOM 4722 C C . LEU B 1 102 ? -15.227 -14.469 -9.703 1 96.38 102 LEU B C 1
ATOM 4724 O O . LEU B 1 102 ? -15.398 -15.633 -9.328 1 96.38 102 LEU B O 1
ATOM 4728 N N . ASP B 1 103 ? -16.219 -13.641 -9.961 1 95.5 103 ASP B N 1
ATOM 4729 C CA . ASP B 1 103 ? -17.594 -14.109 -9.914 1 95.5 103 ASP B CA 1
ATOM 4730 C C . ASP B 1 103 ? -17.828 -15.25 -10.914 1 95.5 103 ASP B C 1
ATOM 4732 O O . ASP B 1 103 ? -18.531 -16.203 -10.609 1 95.5 103 ASP B O 1
ATOM 4736 N N . LYS B 1 104 ? -17.281 -15.102 -12.07 1 94.19 104 LYS B N 1
ATOM 4737 C CA . LYS B 1 104 ? -17.406 -16.156 -13.07 1 94.19 104 LYS B CA 1
ATOM 4738 C C . LYS B 1 104 ? -16.781 -17.453 -12.586 1 94.19 104 LYS B C 1
ATOM 4740 O O . LYS B 1 104 ? -17.375 -18.531 -12.75 1 94.19 104 LYS B O 1
ATOM 4745 N N . MET B 1 105 ? -15.617 -17.422 -11.992 1 92.19 105 MET B N 1
ATOM 4746 C CA . MET B 1 105 ? -14.922 -18.594 -11.469 1 92.19 105 MET B CA 1
ATOM 4747 C C . MET B 1 105 ? -15.758 -19.297 -10.406 1 92.19 105 MET B C 1
ATOM 4749 O O . MET B 1 105 ? -15.875 -20.516 -10.414 1 92.19 105 MET B O 1
ATOM 4753 N N . ILE B 1 106 ? -16.391 -18.516 -9.539 1 91.62 106 ILE B N 1
ATOM 4754 C CA . ILE B 1 106 ? -17.172 -19.062 -8.43 1 91.62 106 ILE B CA 1
ATOM 4755 C C . ILE B 1 106 ? -18.469 -19.656 -8.953 1 91.62 106 ILE B C 1
ATOM 4757 O O . ILE B 1 106 ? -18.938 -20.688 -8.477 1 91.62 106 ILE B O 1
ATOM 4761 N N . ALA B 1 107 ? -19.047 -18.984 -9.922 1 89.69 107 ALA B N 1
ATOM 4762 C CA . ALA B 1 107 ? -20.328 -19.438 -10.477 1 89.69 107 ALA B CA 1
ATOM 4763 C C . ALA B 1 107 ? -20.188 -20.828 -11.078 1 89.69 107 ALA B C 1
ATOM 4765 O O . ALA B 1 107 ? -21.125 -21.641 -11.031 1 89.69 107 ALA B O 1
ATOM 4766 N N . ALA B 1 108 ? -19.062 -21.109 -11.578 1 87.94 108 ALA B N 1
ATOM 4767 C CA . ALA B 1 108 ? -18.828 -22.406 -12.219 1 87.94 108 ALA B CA 1
ATOM 4768 C C . ALA B 1 108 ? -18.875 -23.547 -11.211 1 87.94 108 ALA B C 1
ATOM 4770 O O . ALA B 1 108 ? -19.125 -24.688 -11.578 1 87.94 108 ALA B O 1
ATOM 4771 N N . LYS B 1 109 ? -18.656 -23.266 -9.977 1 83.44 109 LYS B N 1
ATOM 4772 C CA . LYS B 1 109 ? -18.656 -24.297 -8.938 1 83.44 109 LYS B CA 1
ATOM 4773 C C . LYS B 1 109 ? -20.047 -24.875 -8.719 1 83.44 109 LYS B C 1
ATOM 4775 O O . LYS B 1 109 ? -20.203 -26 -8.258 1 83.44 109 LYS B O 1
ATOM 4780 N N . THR B 1 110 ? -21.047 -24.094 -9.047 1 83.19 110 THR B N 1
ATOM 4781 C CA . THR B 1 110 ? -22.422 -24.531 -8.797 1 83.19 110 THR B CA 1
ATOM 4782 C C . THR B 1 110 ? -23.094 -24.984 -10.094 1 83.19 110 THR B C 1
ATOM 4784 O O . THR B 1 110 ? -24.281 -25.312 -10.109 1 83.19 110 THR B O 1
ATOM 4787 N N . THR B 1 111 ? -22.375 -24.938 -11.109 1 86.06 111 THR B N 1
ATOM 4788 C CA . THR B 1 111 ? -22.906 -25.375 -12.391 1 86.06 111 THR B CA 1
ATOM 4789 C C . THR B 1 111 ? -22.641 -26.859 -12.602 1 86.06 111 THR B C 1
ATOM 4791 O O . THR B 1 111 ? -21.594 -27.375 -12.195 1 86.06 111 THR B O 1
ATOM 4794 N N . PRO B 1 112 ? -23.562 -27.516 -13.195 1 85.94 112 PRO B N 1
ATOM 4795 C CA . PRO B 1 112 ? -23.359 -28.938 -13.445 1 85.94 112 PRO B CA 1
ATOM 4796 C C . PRO B 1 112 ? -22.062 -29.234 -14.203 1 85.94 112 PRO B C 1
ATOM 4798 O O . PRO B 1 112 ? -21.734 -28.516 -15.148 1 85.94 112 PRO B O 1
ATOM 4801 N N . PRO B 1 113 ? -21.453 -30.219 -13.781 1 86.69 113 PRO B N 1
ATOM 4802 C CA . PRO B 1 113 ? -20.188 -30.562 -14.453 1 86.69 113 PRO B CA 1
ATOM 4803 C C . PRO B 1 113 ? -20.391 -31 -15.898 1 86.69 113 PRO B C 1
ATOM 4805 O O . PRO B 1 113 ? -21.406 -31.625 -16.219 1 86.69 113 PRO B O 1
ATOM 4808 N N . ILE B 1 114 ? -19.484 -30.594 -16.734 1 90.44 114 ILE B N 1
ATOM 4809 C CA . ILE B 1 114 ? -19.438 -31.047 -18.109 1 90.44 114 ILE B CA 1
ATOM 4810 C C . ILE B 1 114 ? -18.172 -31.891 -18.328 1 90.44 114 ILE B C 1
ATOM 4812 O O . ILE B 1 114 ? -17.062 -31.359 -18.328 1 90.44 114 ILE B O 1
ATOM 4816 N N . PRO B 1 115 ? -18.328 -33.156 -18.594 1 91.06 115 PRO B N 1
ATOM 4817 C CA . PRO B 1 115 ? -17.156 -34.031 -18.766 1 91.06 115 PRO B CA 1
ATOM 4818 C C . PRO B 1 115 ? -16.391 -33.719 -20.047 1 91.06 115 PRO B C 1
ATOM 4820 O O . PRO B 1 115 ? -16.984 -33.25 -21.031 1 91.06 115 PRO B O 1
ATOM 4823 N N . PRO B 1 116 ? -15.125 -34.031 -20.016 1 92.81 116 PRO B N 1
ATOM 4824 C CA . PRO B 1 116 ? -14.352 -33.844 -21.25 1 92.81 116 PRO B CA 1
ATOM 4825 C C . PRO B 1 116 ? -14.727 -34.844 -22.328 1 92.81 116 PRO B C 1
ATOM 4827 O O . PRO B 1 116 ? -15.367 -35.875 -22.047 1 92.81 116 PRO B O 1
ATOM 4830 N N . THR B 1 117 ? -14.445 -34.469 -23.531 1 95.56 117 THR B N 1
ATOM 4831 C CA . THR B 1 117 ? -14.625 -35.375 -24.672 1 95.56 117 THR B CA 1
ATOM 4832 C C . THR B 1 117 ? -13.305 -36.031 -25.062 1 95.56 117 THR B C 1
ATOM 4834 O O . THR B 1 117 ? -12.328 -35.344 -25.375 1 95.56 117 THR B O 1
ATOM 4837 N N . VAL B 1 118 ? -13.312 -37.312 -25.062 1 96.94 118 VAL B N 1
ATOM 4838 C CA . VAL B 1 118 ? -12.109 -38.062 -25.469 1 96.94 118 VAL B CA 1
ATOM 4839 C C . VAL B 1 118 ? -12.039 -38.125 -26.984 1 96.94 118 VAL B C 1
ATOM 4841 O O . VAL B 1 118 ? -12.992 -38.531 -27.641 1 96.94 118 VAL B O 1
ATOM 4844 N N . VAL B 1 119 ? -10.961 -37.719 -27.531 1 97.44 119 VAL B N 1
ATOM 4845 C CA . VAL B 1 119 ? -10.75 -37.781 -28.969 1 97.44 119 VAL B CA 1
ATOM 4846 C C . VAL B 1 119 ? -9.594 -38.719 -29.281 1 97.44 119 VAL B C 1
ATOM 4848 O O . VAL B 1 119 ? -8.773 -39.031 -28.406 1 97.44 119 VAL B O 1
ATOM 4851 N N . GLU B 1 120 ? -9.555 -39.156 -30.469 1 97.38 120 GLU B N 1
ATOM 4852 C CA . GLU B 1 120 ? -8.57 -40.156 -30.875 1 97.38 120 GLU B CA 1
ATOM 4853 C C . GLU B 1 120 ? -7.176 -39.531 -30.984 1 97.38 120 GLU B C 1
ATOM 4855 O O . GLU B 1 120 ? -6.176 -40.188 -30.719 1 97.38 120 GLU B O 1
ATOM 4860 N N . THR B 1 121 ? -7.102 -38.406 -31.453 1 97.12 121 THR B N 1
ATOM 4861 C CA . THR B 1 121 ? -5.855 -37.656 -31.609 1 97.12 121 THR B CA 1
ATOM 4862 C C . THR B 1 121 ? -6.098 -36.156 -31.484 1 97.12 121 THR B C 1
ATOM 4864 O O . THR B 1 121 ? -7.215 -35.719 -31.203 1 97.12 121 THR B O 1
ATOM 4867 N N . GLY B 1 122 ? -4.992 -35.375 -31.531 1 95.5 122 GLY B N 1
ATOM 4868 C CA . GLY B 1 122 ? -5.078 -33.938 -31.453 1 95.5 122 GLY B CA 1
ATOM 4869 C C . GLY B 1 122 ? -3.803 -33.219 -31.891 1 95.5 122 GLY B C 1
ATOM 4870 O O . GLY B 1 122 ? -2.791 -33.875 -32.156 1 95.5 122 GLY B O 1
ATOM 4871 N N . PRO B 1 123 ? -3.9 -31.906 -32.031 1 94.75 123 PRO B N 1
ATOM 4872 C CA . PRO B 1 123 ? -2.742 -31.125 -32.469 1 94.75 123 PRO B CA 1
ATOM 4873 C C . PRO B 1 123 ? -1.502 -31.375 -31.609 1 94.75 123 PRO B C 1
ATOM 4875 O O . PRO B 1 123 ? -0.376 -31.281 -32.094 1 94.75 123 PRO B O 1
ATOM 4878 N N . CYS B 1 124 ? -1.607 -31.75 -30.359 1 96.06 124 CYS B N 1
ATOM 4879 C CA . CYS B 1 124 ? -0.471 -31.938 -29.469 1 96.06 124 CYS B CA 1
ATOM 4880 C C . CYS B 1 124 ? 0.346 -33.156 -29.875 1 96.06 124 CYS B C 1
ATOM 4882 O O . CYS B 1 124 ? 1.469 -33.344 -29.391 1 96.06 124 CYS B O 1
ATOM 4884 N N . LYS B 1 125 ? -0.13 -33.938 -30.797 1 96.44 125 LYS B N 1
ATOM 4885 C CA . LYS B 1 125 ? 0.55 -35.188 -31.203 1 96.44 125 LYS B CA 1
ATOM 4886 C C . LYS B 1 125 ? 1.097 -35.062 -32.625 1 96.44 125 LYS B C 1
ATOM 4888 O O . LYS B 1 125 ? 1.38 -36.094 -33.25 1 96.44 125 LYS B O 1
ATOM 4893 N N . GLU B 1 126 ? 1.199 -33.875 -33.156 1 93.81 126 GLU B N 1
ATOM 4894 C CA . GLU B 1 126 ? 1.761 -33.656 -34.469 1 93.81 126 GLU B CA 1
ATOM 4895 C C . GLU B 1 126 ? 3.188 -34.219 -34.562 1 93.81 126 GLU B C 1
ATOM 4897 O O . GLU B 1 126 ? 3.594 -34.75 -35.594 1 93.81 126 GLU B O 1
ATOM 4902 N N . HIS B 1 127 ? 3.959 -33.969 -33.562 1 93.44 127 HIS B N 1
ATOM 4903 C CA . HIS B 1 127 ? 5.312 -34.5 -33.469 1 93.44 127 HIS B CA 1
ATOM 4904 C C . HIS B 1 127 ? 5.477 -35.312 -32.188 1 93.44 127 HIS B C 1
ATOM 4906 O O . HIS B 1 127 ? 4.957 -34.938 -31.141 1 93.44 127 HIS B O 1
ATOM 4912 N N . ILE B 1 128 ? 6.117 -36.406 -32.281 1 95 128 ILE B N 1
ATOM 4913 C CA . ILE B 1 128 ? 6.387 -37.312 -31.156 1 95 128 ILE B CA 1
ATOM 4914 C C . ILE B 1 128 ? 7.891 -37.594 -31.062 1 95 128 ILE B C 1
ATOM 4916 O O . ILE B 1 128 ? 8.5 -38.062 -32 1 95 128 ILE B O 1
ATOM 4920 N N . LEU B 1 129 ? 8.438 -37.25 -29.938 1 94.12 129 LEU B N 1
ATOM 4921 C CA . LEU B 1 129 ? 9.867 -37.406 -29.734 1 94.12 129 LEU B CA 1
ATOM 4922 C C . LEU B 1 129 ? 10.148 -38.469 -28.688 1 94.12 129 LEU B C 1
ATOM 4924 O O . LEU B 1 129 ? 9.695 -38.375 -27.547 1 94.12 129 LEU B O 1
ATOM 4928 N N . THR B 1 130 ? 10.938 -39.406 -29.062 1 94.25 130 THR B N 1
ATOM 4929 C CA . THR B 1 130 ? 11.398 -40.438 -28.125 1 94.25 130 THR B CA 1
ATOM 4930 C C . THR B 1 130 ? 12.602 -39.938 -27.328 1 94.25 130 THR B C 1
ATOM 4932 O O . THR B 1 130 ? 13.195 -38.906 -27.672 1 94.25 130 THR B O 1
ATOM 4935 N N . PRO B 1 131 ? 12.93 -40.656 -26.266 1 89.88 131 PRO B N 1
ATOM 4936 C CA . PRO B 1 131 ? 13.969 -40.156 -25.359 1 89.88 131 PRO B CA 1
ATOM 4937 C C . PRO B 1 131 ? 15.297 -39.906 -26.078 1 89.88 131 PRO B C 1
ATOM 4939 O O . PRO B 1 131 ? 16.094 -39.094 -25.625 1 89.88 131 PRO B O 1
ATOM 4942 N N . ASP B 1 132 ? 15.539 -40.562 -27.141 1 91.56 132 ASP B N 1
ATOM 4943 C CA . ASP B 1 132 ? 16.797 -40.406 -27.859 1 91.56 132 ASP B CA 1
ATOM 4944 C C . ASP B 1 132 ? 16.719 -39.188 -28.797 1 91.56 132 ASP B C 1
ATOM 4946 O O . ASP B 1 132 ? 17.734 -38.781 -29.359 1 91.56 132 ASP B O 1
ATOM 4950 N N . GLN B 1 133 ? 15.539 -38.562 -28.828 1 91.56 133 GLN B N 1
ATOM 4951 C CA . GLN B 1 133 ? 15.344 -37.5 -29.797 1 91.56 133 GLN B CA 1
ATOM 4952 C C . GLN B 1 133 ? 15.25 -36.125 -29.125 1 91.56 133 GLN B C 1
ATOM 4954 O O . GLN B 1 133 ? 14.984 -35.125 -29.766 1 91.56 133 GLN B O 1
ATOM 4959 N N . PHE B 1 134 ? 15.406 -36.125 -27.828 1 91 134 PHE B N 1
ATOM 4960 C CA . PHE B 1 134 ? 15.453 -34.844 -27.141 1 91 134 PHE B CA 1
ATOM 4961 C C . PHE B 1 134 ? 16.484 -34.844 -26.016 1 91 134 PHE B C 1
ATOM 4963 O O . PHE B 1 134 ? 16.906 -35.906 -25.594 1 91 134 PHE B O 1
ATOM 4970 N N . ASP B 1 135 ? 16.969 -33.656 -25.672 1 92.94 135 ASP B N 1
ATOM 4971 C CA . ASP B 1 135 ? 17.812 -33.375 -24.516 1 92.94 135 ASP B CA 1
ATOM 4972 C C . ASP B 1 135 ? 17.359 -32.125 -23.797 1 92.94 135 ASP B C 1
ATOM 4974 O O . ASP B 1 135 ? 17.562 -31 -24.297 1 92.94 135 ASP B O 1
ATOM 4978 N N . LEU B 1 136 ? 16.703 -32.375 -22.641 1 93.94 136 LEU B N 1
ATOM 4979 C CA . LEU B 1 136 ? 16.125 -31.25 -21.906 1 93.94 136 LEU B CA 1
ATOM 4980 C C . LEU B 1 136 ? 17.188 -30.203 -21.578 1 93.94 136 LEU B C 1
ATOM 4982 O O . LEU B 1 136 ? 16.891 -29.031 -21.422 1 93.94 136 LEU B O 1
ATOM 4986 N N . THR B 1 137 ? 18.422 -30.547 -21.438 1 92.88 137 THR B N 1
ATOM 4987 C CA . THR B 1 137 ? 19.5 -29.625 -21.094 1 92.88 137 THR B CA 1
ATOM 4988 C C . THR B 1 137 ? 19.875 -28.75 -22.281 1 92.88 137 THR B C 1
ATOM 4990 O O . THR B 1 137 ? 20.547 -27.734 -22.125 1 92.88 137 THR B O 1
ATOM 4993 N N . LYS B 1 138 ? 19.438 -29.156 -23.469 1 89.69 138 LYS B N 1
ATOM 4994 C CA . LYS B 1 138 ? 19.812 -28.438 -24.672 1 89.69 138 LYS B CA 1
ATOM 4995 C C . LYS B 1 138 ? 18.641 -27.625 -25.203 1 89.69 138 LYS B C 1
ATOM 4997 O O . LYS B 1 138 ? 18.828 -26.688 -25.984 1 89.69 138 LYS B O 1
ATOM 5002 N N . LEU B 1 139 ? 17.438 -28.062 -24.812 1 89.06 139 LEU B N 1
ATOM 5003 C CA . LEU B 1 139 ? 16.25 -27.312 -25.234 1 89.06 139 LEU B CA 1
ATOM 5004 C C . LEU B 1 139 ? 16.234 -25.922 -24.609 1 89.06 139 LEU B C 1
ATOM 5006 O O . LEU B 1 139 ? 16.859 -25.703 -23.578 1 89.06 139 LEU B O 1
ATOM 5010 N N . PRO B 1 140 ? 15.609 -24.953 -25.266 1 91.31 140 PRO B N 1
ATOM 5011 C CA . PRO B 1 140 ? 15.633 -23.578 -24.766 1 91.31 140 PRO B CA 1
ATOM 5012 C C . PRO B 1 140 ? 14.734 -23.375 -23.547 1 91.31 140 PRO B C 1
ATOM 5014 O O . PRO B 1 140 ? 13.828 -22.547 -23.578 1 91.31 140 PRO B O 1
ATOM 5017 N N . ALA B 1 141 ? 15.016 -24.062 -22.469 1 92.25 141 ALA B N 1
ATOM 5018 C CA . ALA B 1 141 ? 14.422 -23.781 -21.156 1 92.25 141 ALA B CA 1
ATOM 5019 C C . ALA B 1 141 ? 15.133 -22.641 -20.453 1 92.25 141 ALA B C 1
ATOM 5021 O O . ALA B 1 141 ? 16.359 -22.547 -20.484 1 92.25 141 ALA B O 1
ATOM 5022 N N . PRO B 1 142 ? 14.352 -21.75 -19.953 1 96.38 142 PRO B N 1
ATOM 5023 C CA . PRO B 1 142 ? 15.008 -20.547 -19.453 1 96.38 142 PRO B CA 1
ATOM 5024 C C . PRO B 1 142 ? 15.648 -20.734 -18.094 1 96.38 142 PRO B C 1
ATOM 5026 O O . PRO B 1 142 ? 15.117 -21.453 -17.25 1 96.38 142 PRO B O 1
ATOM 5029 N N . LEU B 1 143 ? 16.828 -20.188 -17.922 1 98.06 143 LEU B N 1
ATOM 5030 C CA . LEU B 1 143 ? 17.281 -19.766 -16.594 1 98.06 143 LEU B CA 1
ATOM 5031 C C . LEU B 1 143 ? 16.688 -18.391 -16.25 1 98.06 143 LEU B C 1
ATOM 5033 O O . LEU B 1 143 ? 17.094 -17.375 -16.812 1 98.06 143 LEU B O 1
ATOM 5037 N N . LEU B 1 144 ? 15.82 -18.375 -15.336 1 98.44 144 LEU B N 1
ATOM 5038 C CA . LEU B 1 144 ? 14.945 -17.219 -15.156 1 98.44 144 LEU B CA 1
ATOM 5039 C C . LEU B 1 144 ? 15.633 -16.141 -14.312 1 98.44 144 LEU B C 1
ATOM 5041 O O . LEU B 1 144 ? 15.477 -14.945 -14.578 1 98.44 144 LEU B O 1
ATOM 5045 N N . HIS B 1 145 ? 16.312 -16.5 -13.234 1 98.38 145 HIS B N 1
ATOM 5046 C CA . HIS B 1 145 ? 17.125 -15.633 -12.383 1 98.38 145 HIS B CA 1
ATOM 5047 C C . HIS B 1 145 ? 18.562 -16.156 -12.281 1 98.38 145 HIS B C 1
ATOM 5049 O O . HIS B 1 145 ? 18.797 -17.359 -12.344 1 98.38 145 HIS B O 1
ATOM 5055 N N . ARG B 1 146 ? 19.453 -15.273 -12.109 1 97.88 146 ARG B N 1
ATOM 5056 C CA . ARG B 1 146 ? 20.875 -15.641 -12.125 1 97.88 146 ARG B CA 1
ATOM 5057 C C . ARG B 1 146 ? 21.188 -16.641 -11.023 1 97.88 146 ARG B C 1
ATOM 5059 O O . ARG B 1 146 ? 22.094 -17.469 -11.164 1 97.88 146 ARG B O 1
ATOM 5066 N N . SER B 1 147 ? 20.375 -16.625 -9.961 1 98 147 SER B N 1
ATOM 5067 C CA . SER B 1 147 ? 20.703 -17.469 -8.812 1 98 147 SER B CA 1
ATOM 5068 C C . SER B 1 147 ? 19.781 -18.672 -8.742 1 98 147 SER B C 1
ATOM 5070 O O . SER B 1 147 ? 19.766 -19.406 -7.746 1 98 147 SER B O 1
ATOM 5072 N N . ASP B 1 148 ? 18.969 -18.891 -9.719 1 97.94 148 ASP B N 1
ATOM 5073 C CA . ASP B 1 148 ? 18.188 -20.125 -9.773 1 97.94 148 ASP B CA 1
ATOM 5074 C C . ASP B 1 148 ? 19.094 -21.359 -9.867 1 97.94 148 ASP B C 1
ATOM 5076 O O . ASP B 1 148 ? 20.188 -21.281 -10.406 1 97.94 148 ASP B O 1
ATOM 5080 N N . GLY B 1 149 ? 18.609 -22.438 -9.359 1 97 149 GLY B N 1
ATOM 5081 C CA . GLY B 1 149 ? 19.391 -23.656 -9.312 1 97 149 GLY B CA 1
ATOM 5082 C C . GLY B 1 149 ? 19.578 -24.297 -10.68 1 97 149 GLY B C 1
ATOM 5083 O O . GLY B 1 149 ? 20.453 -25.141 -10.859 1 97 149 GLY B O 1
ATOM 5084 N N . GLY B 1 150 ? 18.781 -23.906 -11.672 1 97 150 GLY B N 1
ATOM 5085 C CA . GLY B 1 150 ? 18.812 -24.438 -13.023 1 97 150 GLY B CA 1
ATOM 5086 C C . GLY B 1 150 ? 17.781 -23.812 -13.938 1 97 150 GLY B C 1
ATOM 5087 O O . GLY B 1 150 ? 17.188 -22.781 -13.602 1 97 150 GLY B O 1
ATOM 5088 N N . LYS B 1 151 ? 17.703 -24.453 -15.102 1 97 151 LYS B N 1
ATOM 5089 C CA . LYS B 1 151 ? 16.672 -24.031 -16.047 1 97 151 LYS B CA 1
ATOM 5090 C C . LYS B 1 151 ? 15.297 -24.531 -15.641 1 97 151 LYS B C 1
ATOM 5092 O O . LYS B 1 151 ? 15.156 -25.688 -15.211 1 97 151 LYS B O 1
ATOM 5097 N N . TYR B 1 152 ? 14.391 -23.672 -15.656 1 97.69 152 TYR B N 1
ATOM 5098 C CA . TYR B 1 152 ? 13.031 -24.062 -15.312 1 97.69 152 TYR B CA 1
ATOM 5099 C C . TYR B 1 152 ? 12.156 -24.141 -16.562 1 97.69 152 TYR B C 1
ATOM 5101 O O . TYR B 1 152 ? 11.711 -23.109 -17.078 1 97.69 152 TYR B O 1
ATOM 5109 N N . VAL B 1 153 ? 11.875 -25.344 -16.938 1 96.69 153 VAL B N 1
ATOM 5110 C CA . VAL B 1 153 ? 11.039 -25.547 -18.109 1 96.69 153 VAL B CA 1
ATOM 5111 C C . VAL B 1 153 ? 9.562 -25.453 -17.734 1 96.69 153 VAL B C 1
ATOM 5113 O O . VAL B 1 153 ? 8.727 -25.109 -18.562 1 96.69 153 VAL B O 1
ATOM 5116 N N . GLN B 1 154 ? 9.25 -25.766 -16.484 1 97.62 154 GLN B N 1
ATOM 5117 C CA . GLN B 1 154 ? 7.867 -25.766 -16.016 1 97.62 154 GLN B CA 1
ATOM 5118 C C . GLN B 1 154 ? 7.629 -24.625 -15.031 1 97.62 154 GLN B C 1
ATOM 5120 O O . GLN B 1 154 ? 8.094 -24.688 -13.891 1 97.62 154 GLN B O 1
ATOM 5125 N N . THR B 1 155 ? 6.926 -23.609 -15.453 1 97.19 155 THR B N 1
ATOM 5126 C CA . THR B 1 155 ? 6.496 -22.516 -14.578 1 97.19 155 THR B CA 1
ATOM 5127 C C . THR B 1 155 ? 5.035 -22.172 -14.836 1 97.19 155 THR B C 1
ATOM 5129 O O . THR B 1 155 ? 4.406 -21.484 -14.023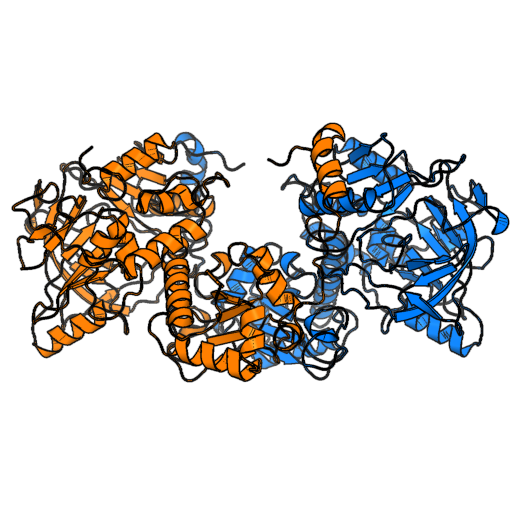 1 97.19 155 THR B O 1
ATOM 5132 N N . TYR B 1 156 ? 4.539 -22.641 -15.969 1 97.56 156 TYR B N 1
ATOM 5133 C CA . TYR B 1 156 ? 3.186 -22.25 -16.344 1 97.56 156 TYR B CA 1
ATOM 5134 C C . TYR B 1 156 ? 2.494 -23.359 -17.125 1 97.56 156 TYR B C 1
ATOM 5136 O O . TYR B 1 156 ? 1.68 -23.078 -18.016 1 97.56 156 TYR B O 1
ATOM 5144 N N . GLY B 1 157 ? 2.861 -24.562 -16.938 1 97.19 157 GLY B N 1
ATOM 5145 C CA . GLY B 1 157 ? 2.213 -25.75 -17.469 1 97.19 157 GLY B CA 1
ATOM 5146 C C . GLY B 1 157 ? 1.332 -26.453 -16.438 1 97.19 157 GLY B C 1
ATOM 5147 O O . GLY B 1 157 ? 1.242 -26.016 -15.289 1 97.19 157 GLY B O 1
ATOM 5148 N N . MET B 1 158 ? 0.712 -27.5 -16.875 1 97 158 MET B N 1
ATOM 5149 C CA . MET B 1 158 ? -0.264 -28.203 -16.062 1 97 158 MET B CA 1
ATOM 5150 C C . MET B 1 158 ? 0.154 -29.656 -15.844 1 97 158 MET B C 1
ATOM 5152 O O . MET B 1 158 ? 0.224 -30.438 -16.797 1 97 158 MET B O 1
ATOM 5156 N N . HIS B 1 159 ? 0.489 -30 -14.578 1 97 159 HIS B N 1
ATOM 5157 C CA . HIS B 1 159 ? 0.704 -31.406 -14.219 1 97 159 HIS B CA 1
ATOM 5158 C C . HIS B 1 159 ? -0.607 -32.188 -14.227 1 97 159 HIS B C 1
ATOM 5160 O O . HIS B 1 159 ? -1.639 -31.672 -13.781 1 97 159 HIS B O 1
ATOM 5166 N N . ILE B 1 160 ? -0.581 -33.344 -14.742 1 97.12 160 ILE B N 1
ATOM 5167 C CA . ILE B 1 160 ? -1.729 -34.25 -14.734 1 97.12 160 ILE B CA 1
ATOM 5168 C C . ILE B 1 160 ? -1.35 -35.562 -14.062 1 97.12 160 ILE B C 1
ATOM 5170 O O . ILE B 1 160 ? -0.438 -36.281 -14.516 1 97.12 160 ILE B O 1
ATOM 5174 N N . VAL B 1 161 ? -2.045 -35.875 -12.992 1 96.56 161 VAL B N 1
ATOM 5175 C CA . VAL B 1 161 ? -1.842 -37.125 -12.273 1 96.56 161 VAL B CA 1
ATOM 5176 C C . VAL B 1 161 ? -3.193 -37.719 -11.891 1 96.56 161 VAL B C 1
ATOM 5178 O O . VAL B 1 161 ? -4.215 -37.031 -11.914 1 96.56 161 VAL B O 1
ATOM 5181 N N . GLN B 1 162 ? -3.184 -38.938 -11.578 1 96.5 162 GLN B N 1
ATOM 5182 C CA . GLN B 1 162 ? -4.41 -39.656 -11.242 1 96.5 162 GLN B CA 1
ATOM 5183 C C . GLN B 1 162 ? -4.164 -40.688 -10.125 1 96.5 162 GLN B C 1
ATOM 5185 O O . GLN B 1 162 ? -3.096 -41.281 -10.062 1 96.5 162 GLN B O 1
ATOM 5190 N N . SER B 1 163 ? -5.207 -40.781 -9.258 1 96 163 SER B N 1
ATOM 5191 C CA . SER B 1 163 ? -5.117 -41.781 -8.203 1 96 163 SER B CA 1
ATOM 5192 C C . SER B 1 163 ? -5.004 -43.188 -8.789 1 96 163 SER B C 1
ATOM 5194 O O . SER B 1 163 ? -5.465 -43.438 -9.906 1 96 163 SER B O 1
ATOM 5196 N N . PRO B 1 164 ? -4.453 -44.094 -8.016 1 97 164 PRO B N 1
ATOM 5197 C CA . PRO B 1 164 ? -4.258 -45.469 -8.531 1 97 164 PRO B CA 1
ATOM 5198 C C . PRO B 1 164 ? -5.566 -46.125 -8.93 1 97 164 PRO B C 1
ATOM 5200 O O . PRO B 1 164 ? -5.586 -46.969 -9.852 1 97 164 PRO B O 1
ATOM 5203 N N . ASP B 1 165 ? -6.645 -45.781 -8.297 1 95.38 165 ASP B N 1
ATOM 5204 C CA . ASP B 1 165 ? -7.934 -46.406 -8.586 1 95.38 165 ASP B CA 1
ATOM 5205 C C . ASP B 1 165 ? -8.625 -45.719 -9.766 1 95.38 165 ASP B C 1
ATOM 5207 O O . ASP B 1 165 ? -9.703 -46.125 -10.195 1 95.38 165 ASP B O 1
ATOM 5211 N N . GLY B 1 166 ? -8.086 -44.594 -10.258 1 92.81 166 GLY B N 1
ATOM 5212 C CA . GLY B 1 166 ? -8.578 -43.938 -11.445 1 92.81 166 GLY B CA 1
ATOM 5213 C C . GLY B 1 166 ? -9.734 -43 -11.164 1 92.81 166 GLY B C 1
ATOM 5214 O O . GLY B 1 166 ? -10.242 -42.312 -12.07 1 92.81 166 GLY B O 1
ATOM 5215 N N . LYS B 1 167 ? -10.023 -42.75 -9.953 1 90.75 167 LYS B N 1
ATOM 5216 C CA . LYS B 1 167 ? -11.25 -42.031 -9.609 1 90.75 167 LYS B CA 1
ATOM 5217 C C . LYS B 1 167 ? -10.984 -40.531 -9.461 1 90.75 167 LYS B C 1
ATOM 5219 O O . LYS B 1 167 ? -11.898 -39.719 -9.562 1 90.75 167 LYS B O 1
ATOM 5224 N N . TRP B 1 168 ? -9.734 -40.219 -9.172 1 92.19 168 TRP B N 1
ATOM 5225 C CA . TRP B 1 168 ? -9.375 -38.812 -8.914 1 92.19 168 TRP B CA 1
ATOM 5226 C C . TRP B 1 168 ? -8.242 -38.375 -9.828 1 92.19 168 TRP B C 1
ATOM 5228 O O . TRP B 1 168 ? -7.125 -38.906 -9.742 1 92.19 168 TRP B O 1
ATOM 5238 N N . THR B 1 169 ? -8.547 -37.438 -10.773 1 93.12 169 THR B N 1
ATOM 5239 C CA . THR B 1 169 ? -7.543 -36.812 -11.625 1 93.12 169 THR B CA 1
ATOM 5240 C C . THR B 1 169 ? -7.281 -35.375 -11.195 1 93.12 169 THR B C 1
ATOM 5242 O O . THR B 1 169 ? -8.219 -34.594 -11.016 1 93.12 169 THR B O 1
ATOM 5245 N N . ASN B 1 170 ? -6.035 -35.062 -10.977 1 93.38 170 ASN B N 1
ATOM 5246 C CA . ASN B 1 170 ? -5.648 -33.719 -10.562 1 93.38 170 ASN B CA 1
ATOM 5247 C C . ASN B 1 170 ? -4.867 -33 -11.664 1 93.38 170 ASN B C 1
ATOM 5249 O O . ASN B 1 170 ? -3.961 -33.562 -12.266 1 93.38 170 ASN B O 1
ATOM 5253 N N . TRP B 1 171 ? -5.34 -31.859 -12.07 1 94.62 171 TRP B N 1
ATOM 5254 C CA . TRP B 1 171 ? -4.602 -30.906 -12.891 1 94.62 171 TRP B CA 1
ATOM 5255 C C . TRP B 1 171 ? -4.086 -29.75 -12.047 1 94.62 171 TRP B C 1
ATOM 5257 O O . TRP B 1 171 ? -4.867 -29.062 -11.383 1 94.62 171 TRP B O 1
ATOM 5267 N N . SER B 1 172 ? -2.779 -29.5 -11.992 1 93.19 172 SER B N 1
ATOM 5268 C CA . SER B 1 172 ? -2.244 -28.453 -11.125 1 93.19 172 SER B CA 1
ATOM 5269 C C . SER B 1 172 ? -1.006 -27.812 -11.742 1 93.19 172 SER B C 1
ATOM 5271 O O . SER B 1 172 ? -0.434 -28.344 -12.695 1 93.19 172 SER B O 1
ATOM 5273 N N . ILE B 1 173 ? -0.692 -26.672 -11.258 1 93.31 173 ILE B N 1
ATOM 5274 C CA . ILE B 1 173 ? 0.523 -25.984 -11.672 1 93.31 173 ILE B CA 1
ATOM 5275 C C . ILE B 1 173 ? 1.532 -25.969 -10.523 1 93.31 173 ILE B C 1
ATOM 5277 O O . ILE B 1 173 ? 1.209 -25.562 -9.406 1 93.31 173 ILE B O 1
ATOM 5281 N N . ALA B 1 174 ? 2.674 -26.438 -10.758 1 93.62 174 ALA B N 1
ATOM 5282 C CA . ALA B 1 174 ? 3.85 -26.391 -9.891 1 93.62 174 ALA B CA 1
ATOM 5283 C C . ALA B 1 174 ? 5.137 -26.375 -10.711 1 93.62 174 ALA B C 1
ATOM 5285 O O . ALA B 1 174 ? 5.219 -27.016 -11.758 1 93.62 174 ALA B O 1
ATOM 5286 N N . ARG B 1 175 ? 6.09 -25.703 -10.234 1 96 175 ARG B N 1
ATOM 5287 C CA . ARG B 1 175 ? 7.32 -25.547 -11.008 1 96 175 ARG B CA 1
ATOM 5288 C C . ARG B 1 175 ? 8.07 -26.875 -11.109 1 96 175 ARG B C 1
ATOM 5290 O O . ARG B 1 175 ? 7.891 -27.75 -10.273 1 96 175 ARG B O 1
ATOM 5297 N N . ALA B 1 176 ? 8.906 -26.938 -12.133 1 97.56 176 ALA B N 1
ATOM 5298 C CA . ALA B 1 176 ? 9.836 -28.062 -12.297 1 97.56 176 ALA B CA 1
ATOM 5299 C C . ALA B 1 176 ? 11.117 -27.609 -12.984 1 97.56 176 ALA B C 1
ATOM 5301 O O . ALA B 1 176 ? 11.078 -26.812 -13.93 1 97.56 176 ALA B O 1
ATOM 5302 N N . MET B 1 177 ? 12.234 -28.047 -12.461 1 98.25 177 MET B N 1
ATOM 5303 C CA . MET B 1 177 ? 13.578 -27.703 -12.906 1 98.25 177 MET B CA 1
ATOM 5304 C C . MET B 1 177 ? 14.18 -28.812 -13.75 1 98.25 177 MET B C 1
ATOM 5306 O O . MET B 1 177 ? 13.992 -30 -13.453 1 98.25 177 MET B O 1
ATOM 5310 N N . VAL B 1 178 ? 14.875 -28.453 -14.828 1 97.94 178 VAL B N 1
ATOM 5311 C CA . VAL B 1 178 ? 15.602 -29.438 -15.625 1 97.94 178 VAL B CA 1
ATOM 5312 C C . VAL B 1 178 ? 16.734 -30.031 -14.797 1 97.94 178 VAL B C 1
ATOM 5314 O O . VAL B 1 178 ? 17.578 -29.297 -14.258 1 97.94 178 VAL B O 1
ATOM 5317 N N . TYR B 1 179 ? 16.703 -31.312 -14.641 1 97.94 179 TYR B N 1
ATOM 5318 C CA . TYR B 1 179 ? 17.75 -31.984 -13.875 1 97.94 179 TYR B CA 1
ATOM 5319 C C . TYR B 1 179 ? 18.844 -32.531 -14.797 1 97.94 179 TYR B C 1
ATOM 5321 O O . TYR B 1 179 ? 20.031 -32.219 -14.609 1 97.94 179 TYR B O 1
ATOM 5329 N N . ASP B 1 180 ? 18.5 -33.281 -15.766 1 96.94 180 ASP B N 1
ATOM 5330 C CA . ASP B 1 180 ? 19.422 -33.812 -16.781 1 96.94 180 ASP B CA 1
ATOM 5331 C C . ASP B 1 180 ? 18.703 -34.062 -18.094 1 96.94 180 ASP B C 1
ATOM 5333 O O . ASP B 1 180 ? 17.688 -33.438 -18.391 1 96.94 180 ASP B O 1
ATOM 5337 N N . ARG B 1 181 ? 19.172 -34.906 -18.922 1 95.81 181 ARG B N 1
ATOM 5338 C CA . ARG B 1 181 ? 18.75 -35.094 -20.297 1 95.81 181 ARG B CA 1
ATOM 5339 C C . ARG B 1 181 ? 17.25 -35.375 -20.391 1 95.81 181 ARG B C 1
ATOM 5341 O O . ARG B 1 181 ? 16.578 -34.906 -21.312 1 95.81 181 ARG B O 1
ATOM 5348 N N . ASN B 1 182 ? 16.734 -36.156 -19.5 1 96.88 182 ASN B N 1
ATOM 5349 C CA . ASN B 1 182 ? 15.328 -36.562 -19.625 1 96.88 182 ASN B CA 1
ATOM 5350 C C . ASN B 1 182 ? 14.641 -36.594 -18.266 1 96.88 182 ASN B C 1
ATOM 5352 O O . ASN B 1 182 ? 13.625 -37.25 -18.094 1 96.88 182 ASN B O 1
ATOM 5356 N N . HIS B 1 183 ? 15.195 -35.844 -17.266 1 98.06 183 HIS B N 1
ATOM 5357 C CA . HIS B 1 183 ? 14.602 -35.812 -15.938 1 98.06 183 HIS B CA 1
ATOM 5358 C C . HIS B 1 183 ? 14.352 -34.375 -15.477 1 98.06 183 HIS B C 1
ATOM 5360 O O . HIS B 1 183 ? 15.094 -33.469 -15.836 1 98.06 183 HIS B O 1
ATOM 5366 N N . LEU B 1 184 ? 13.273 -34.281 -14.711 1 98.38 184 LEU B N 1
ATOM 5367 C CA . LEU B 1 184 ? 12.945 -33.031 -14.023 1 98.38 184 LEU B CA 1
ATOM 5368 C C . LEU B 1 184 ? 12.914 -33.25 -12.508 1 98.38 184 LEU B C 1
ATOM 5370 O O . LEU B 1 184 ? 12.789 -34.375 -12.039 1 98.38 184 LEU B O 1
ATOM 5374 N N . ALA B 1 185 ? 13.125 -32.188 -11.773 1 96.75 185 ALA B N 1
ATOM 5375 C CA . ALA B 1 185 ? 12.867 -32.125 -10.344 1 96.75 185 ALA B CA 1
ATOM 5376 C C . ALA B 1 185 ? 11.75 -31.125 -10.039 1 96.75 185 ALA B C 1
ATOM 5378 O O . ALA B 1 185 ? 11.805 -29.969 -10.453 1 96.75 185 ALA B O 1
ATOM 5379 N N . GLY B 1 186 ? 10.727 -31.609 -9.391 1 91.31 186 GLY B N 1
ATOM 5380 C CA . GLY B 1 186 ? 9.609 -30.703 -9.18 1 91.31 186 GLY B CA 1
ATOM 5381 C C . GLY B 1 186 ? 9.109 -30.703 -7.742 1 91.31 186 GLY B C 1
ATOM 5382 O O . GLY B 1 186 ? 9.25 -31.703 -7.027 1 91.31 186 GLY B O 1
ATOM 5383 N N . LEU B 1 187 ? 8.5 -29.609 -7.395 1 85.38 187 LEU B N 1
ATOM 5384 C CA . LEU B 1 187 ? 7.996 -29.359 -6.047 1 85.38 187 LEU B CA 1
ATOM 5385 C C . LEU B 1 187 ? 6.766 -30.219 -5.758 1 85.38 187 LEU B C 1
ATOM 5387 O O . LEU B 1 187 ? 5.742 -30.094 -6.434 1 85.38 187 LEU B O 1
ATOM 5391 N N . VAL B 1 188 ? 6.828 -31.141 -4.797 1 87.81 188 VAL B N 1
ATOM 5392 C CA . VAL B 1 188 ? 5.734 -31.953 -4.285 1 87.81 188 VAL B CA 1
ATOM 5393 C C . VAL B 1 188 ? 5.625 -31.781 -2.77 1 87.81 188 VAL B C 1
ATOM 5395 O O . VAL B 1 188 ? 6.344 -32.438 -2.012 1 87.81 188 VAL B O 1
ATOM 5398 N N . ILE B 1 189 ? 4.719 -30.844 -2.365 1 81.31 189 ILE B N 1
ATOM 5399 C CA . ILE B 1 189 ? 4.691 -30.469 -0.952 1 81.31 189 ILE B CA 1
ATOM 5400 C C . ILE B 1 189 ? 3.295 -30.703 -0.384 1 81.31 189 ILE B C 1
ATOM 5402 O O . ILE B 1 189 ? 2.293 -30.484 -1.068 1 81.31 189 ILE B O 1
ATOM 5406 N N . LYS B 1 190 ? 3.256 -31.172 0.874 1 78.25 190 LYS B N 1
ATOM 5407 C CA . LYS B 1 190 ? 1.994 -31.172 1.607 1 78.25 190 LYS B CA 1
ATOM 5408 C C . LYS B 1 190 ? 1.462 -29.766 1.786 1 78.25 190 LYS B C 1
ATOM 5410 O O . LYS B 1 190 ? 2.23 -28.828 2.049 1 78.25 190 LYS B O 1
ATOM 5415 N N . PRO B 1 191 ? 0.201 -29.516 1.604 1 76.19 191 PRO B N 1
ATOM 5416 C CA . PRO B 1 191 ? -0.923 -30.438 1.422 1 76.19 191 PRO B CA 1
ATOM 5417 C C . PRO B 1 191 ? -1.421 -30.469 -0.021 1 76.19 191 PRO B C 1
ATOM 5419 O O . PRO B 1 191 ? -2.605 -30.719 -0.262 1 76.19 191 PRO B O 1
ATOM 5422 N N . GLN B 1 192 ? -0.607 -30.234 -0.938 1 81.81 192 GLN B N 1
ATOM 5423 C CA . GLN B 1 192 ? -1.006 -30.203 -2.342 1 81.81 192 GLN B CA 1
ATOM 5424 C C . GLN B 1 192 ? -1.649 -31.516 -2.768 1 81.81 192 GLN B C 1
ATOM 5426 O O . GLN B 1 192 ? -1.309 -32.562 -2.242 1 81.81 192 GLN B O 1
ATOM 5431 N N . HIS B 1 193 ? -2.564 -31.406 -3.758 1 86.31 193 HIS B N 1
ATOM 5432 C CA . HIS B 1 193 ? -3.189 -32.594 -4.316 1 86.31 193 HIS B CA 1
ATOM 5433 C C . HIS B 1 193 ? -2.158 -33.5 -4.992 1 86.31 193 HIS B C 1
ATOM 5435 O O . HIS B 1 193 ? -2.25 -34.719 -4.914 1 86.31 193 HIS B O 1
ATOM 5441 N N . LEU B 1 194 ? -1.196 -32.875 -5.621 1 89.62 194 LEU B N 1
ATOM 5442 C CA . LEU B 1 194 ? -0.11 -33.625 -6.246 1 89.62 194 LEU B CA 1
ATOM 5443 C C . LEU B 1 194 ? 0.596 -34.5 -5.23 1 89.62 194 LEU B C 1
ATOM 5445 O O . LEU B 1 194 ? 0.875 -35.656 -5.508 1 89.62 194 LEU B O 1
ATOM 5449 N N . TYR B 1 195 ? 0.82 -33.938 -4.066 1 90.5 195 TYR B N 1
ATOM 5450 C CA . TYR B 1 195 ? 1.448 -34.688 -2.982 1 90.5 195 TYR B CA 1
ATOM 5451 C C . TYR B 1 195 ? 0.553 -35.844 -2.518 1 90.5 195 TYR B C 1
ATOM 5453 O O . TYR B 1 195 ? 1.022 -36.969 -2.318 1 90.5 195 TYR B O 1
ATOM 5461 N N . GLN B 1 196 ? -0.687 -35.562 -2.381 1 91.12 196 GLN B N 1
ATOM 5462 C CA . GLN B 1 196 ? -1.627 -36.594 -1.895 1 91.12 196 GLN B CA 1
ATOM 5463 C C . GLN B 1 196 ? -1.687 -37.781 -2.838 1 91.12 196 GLN B C 1
ATOM 5465 O O . GLN B 1 196 ? -1.646 -38.938 -2.393 1 91.12 196 GLN B O 1
ATOM 5470 N N . ILE B 1 197 ? -1.755 -37.531 -4.062 1 94.75 197 ILE B N 1
ATOM 5471 C CA . ILE B 1 197 ? -1.842 -38.594 -5.051 1 94.75 197 ILE B CA 1
ATOM 5472 C C . ILE B 1 197 ? -0.51 -39.344 -5.121 1 94.75 197 ILE B C 1
ATOM 5474 O O . ILE B 1 197 ? -0.483 -40.562 -5.223 1 94.75 197 ILE B O 1
ATOM 5478 N N . HIS B 1 198 ? 0.576 -38.625 -5.051 1 96.62 198 HIS B N 1
ATOM 5479 C CA . HIS B 1 198 ? 1.896 -39.25 -5.012 1 96.62 198 HIS B CA 1
ATOM 5480 C C . HIS B 1 198 ? 2.008 -40.219 -3.848 1 96.62 198 HIS B C 1
ATOM 5482 O O . HIS B 1 198 ? 2.531 -41.312 -4.012 1 96.62 198 HIS B O 1
ATOM 5488 N N . GLU B 1 199 ? 1.438 -39.812 -2.719 1 96.06 199 GLU B N 1
ATOM 5489 C CA . GLU B 1 199 ? 1.46 -40.656 -1.538 1 96.06 199 GLU B CA 1
ATOM 5490 C C . GLU B 1 199 ? 0.641 -41.938 -1.762 1 96.06 199 GLU B C 1
ATOM 5492 O O . GLU B 1 199 ? 0.994 -43 -1.262 1 96.06 199 GLU B O 1
ATOM 5497 N N . MET B 1 200 ? -0.442 -41.812 -2.465 1 96.5 200 MET B N 1
ATOM 5498 C CA . MET B 1 200 ? -1.253 -43 -2.783 1 96.5 200 MET B CA 1
ATOM 5499 C C . MET B 1 200 ? -0.461 -44 -3.621 1 96.5 200 MET B C 1
ATOM 5501 O O . MET B 1 200 ? -0.55 -45.188 -3.4 1 96.5 200 MET B O 1
ATOM 5505 N N . TRP B 1 201 ? 0.259 -43.531 -4.52 1 97.88 201 TRP B N 1
ATOM 5506 C CA . TRP B 1 201 ? 1.059 -44.375 -5.379 1 97.88 201 TRP B CA 1
ATOM 5507 C C . TRP B 1 201 ? 2.223 -45 -4.605 1 97.88 201 TRP B C 1
ATOM 5509 O O . TRP B 1 201 ? 2.623 -46.125 -4.863 1 97.88 201 TRP B O 1
ATOM 5519 N N . LYS B 1 202 ? 2.805 -44.219 -3.746 1 97 202 LYS B N 1
ATOM 5520 C CA . LYS B 1 202 ? 3.842 -44.75 -2.867 1 97 202 LYS B CA 1
ATOM 5521 C C . LYS B 1 202 ? 3.336 -45.969 -2.098 1 97 202 LYS B C 1
ATOM 5523 O O . LYS B 1 202 ? 4.059 -46.938 -1.944 1 97 202 LYS B O 1
ATOM 5528 N N . LYS B 1 203 ? 2.125 -45.844 -1.604 1 97.5 203 LYS B N 1
ATOM 5529 C CA . LYS B 1 203 ? 1.51 -46.938 -0.886 1 97.5 203 LYS B CA 1
ATOM 5530 C C . LYS B 1 203 ? 1.366 -48.188 -1.787 1 97.5 203 LYS B C 1
ATOM 5532 O O . LYS B 1 203 ? 1.456 -49.312 -1.319 1 97.5 203 LYS B O 1
ATOM 5537 N N . GLU B 1 204 ? 1.172 -47.969 -3.098 1 97.56 204 GLU B N 1
ATOM 5538 C CA . GLU B 1 204 ? 1.061 -49.062 -4.074 1 97.56 204 GLU B CA 1
ATOM 5539 C C . GLU B 1 204 ? 2.434 -49.625 -4.449 1 97.56 204 GLU B C 1
ATOM 5541 O O . GLU B 1 204 ? 2.537 -50.688 -5.062 1 97.56 204 GLU B O 1
ATOM 5546 N N . GLY B 1 205 ? 3.455 -48.844 -4.133 1 97.06 205 GLY B N 1
ATOM 5547 C CA . GLY B 1 205 ? 4.812 -49.281 -4.414 1 97.06 205 GLY B CA 1
ATOM 5548 C C . GLY B 1 205 ? 5.199 -49.156 -5.871 1 97.06 205 GLY B C 1
ATOM 5549 O O . GLY B 1 205 ? 6.062 -49.875 -6.367 1 97.06 205 GLY B O 1
ATOM 5550 N N . ARG B 1 206 ? 4.535 -48.312 -6.621 1 97.19 206 ARG B N 1
ATOM 5551 C CA . ARG B 1 206 ? 4.812 -48.062 -8.031 1 97.19 206 ARG B CA 1
ATOM 5552 C C . ARG B 1 206 ? 4.953 -46.594 -8.312 1 97.19 206 ARG B C 1
ATOM 5554 O O . ARG B 1 206 ? 4.238 -45.781 -7.719 1 97.19 206 ARG B O 1
ATOM 5561 N N . ASP B 1 207 ? 5.809 -46.312 -9.219 1 97.94 207 ASP B N 1
ATOM 5562 C CA . ASP B 1 207 ? 5.969 -44.938 -9.617 1 97.94 207 ASP B CA 1
ATOM 5563 C C . ASP B 1 207 ? 4.66 -44.344 -10.164 1 97.94 207 ASP B C 1
ATOM 5565 O O . ASP B 1 207 ? 3.877 -45.094 -10.781 1 97.94 207 ASP B O 1
ATOM 5569 N N . MET B 1 208 ? 4.414 -43.125 -9.953 1 98.19 208 MET B N 1
ATOM 5570 C CA . MET B 1 208 ? 3.18 -42.438 -10.352 1 98.19 208 MET B CA 1
ATOM 5571 C C . MET B 1 208 ? 3.221 -42.062 -11.82 1 98.19 208 MET B C 1
ATOM 5573 O O . MET B 1 208 ? 4.117 -41.344 -12.258 1 98.19 208 MET B O 1
ATOM 5577 N N . PRO B 1 209 ? 2.25 -42.562 -12.641 1 98.5 209 PRO B N 1
ATOM 5578 C CA . PRO B 1 209 ? 2.139 -42 -13.992 1 98.5 209 PRO B CA 1
ATOM 5579 C C . PRO B 1 209 ? 1.947 -40.5 -13.992 1 98.5 209 PRO B C 1
ATOM 5581 O O . PRO B 1 209 ? 1.24 -39.969 -13.141 1 98.5 209 PRO B O 1
ATOM 5584 N N . TRP B 1 210 ? 2.562 -39.844 -14.883 1 98.25 210 TRP B N 1
ATOM 5585 C CA . TRP B 1 210 ? 2.631 -38.406 -14.867 1 98.25 210 TRP B CA 1
ATOM 5586 C C . TRP B 1 210 ? 2.637 -37.844 -16.281 1 98.25 210 TRP B C 1
ATOM 5588 O O . TRP B 1 210 ? 3.189 -38.438 -17.203 1 98.25 210 TRP B O 1
ATOM 5598 N N . ALA B 1 211 ? 1.939 -36.75 -16.516 1 98.62 211 ALA B N 1
ATOM 5599 C CA . ALA B 1 211 ? 2.039 -35.938 -17.719 1 98.62 211 ALA B CA 1
ATOM 5600 C C . ALA B 1 211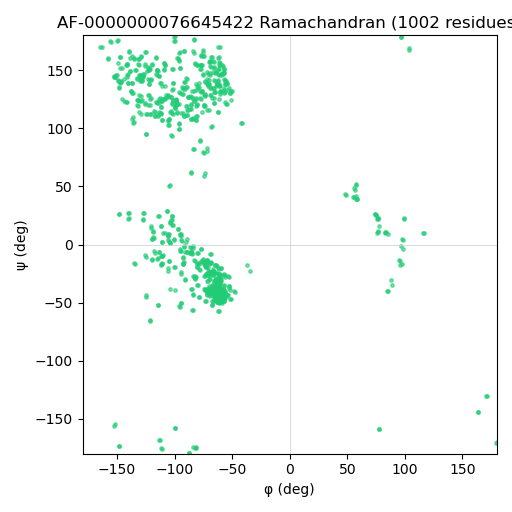 ? 2.146 -34.438 -17.359 1 98.62 211 ALA B C 1
ATOM 5602 O O . ALA B 1 211 ? 1.702 -34 -16.297 1 98.62 211 ALA B O 1
ATOM 5603 N N . LEU B 1 212 ? 2.785 -33.719 -18.172 1 98.44 212 LEU B N 1
ATOM 5604 C CA . LEU B 1 212 ? 2.926 -32.25 -18.062 1 98.44 212 LEU B CA 1
ATOM 5605 C C . LEU B 1 212 ? 2.588 -31.594 -19.391 1 98.44 212 LEU B C 1
ATOM 5607 O O . LEU B 1 212 ? 3.277 -31.797 -20.391 1 98.44 212 LEU B O 1
ATOM 5611 N N . ALA B 1 213 ? 1.483 -30.812 -19.391 1 98.38 213 ALA B N 1
ATOM 5612 C CA . ALA B 1 213 ? 1.011 -30.172 -20.609 1 98.38 213 ALA B CA 1
ATOM 5613 C C . ALA B 1 213 ? 1.272 -28.672 -20.578 1 98.38 213 ALA B C 1
ATOM 5615 O O . ALA B 1 213 ? 0.958 -28 -19.594 1 98.38 213 ALA B O 1
ATOM 5616 N N . PHE B 1 214 ? 1.897 -28.141 -21.641 1 97.69 214 PHE B N 1
ATOM 5617 C CA . PHE B 1 214 ? 2.148 -26.703 -21.797 1 97.69 214 PHE B CA 1
ATOM 5618 C C . PHE B 1 214 ? 1.239 -26.125 -22.875 1 97.69 214 PHE B C 1
ATOM 5620 O O . PHE B 1 214 ? 0.874 -26.812 -23.828 1 97.69 214 PHE B O 1
ATOM 5627 N N . GLY B 1 215 ? 1.012 -24.797 -22.688 1 97.62 215 GLY B N 1
ATOM 5628 C CA . GLY B 1 215 ? 0.136 -24.172 -23.672 1 97.62 215 GLY B CA 1
ATOM 5629 C C . GLY B 1 215 ? -1.239 -24.812 -23.734 1 97.62 215 GLY B C 1
ATOM 5630 O O . GLY B 1 215 ? -1.725 -25.141 -24.812 1 97.62 215 GLY B O 1
ATOM 5631 N N . VAL B 1 216 ? -1.75 -25.156 -22.594 1 97.44 216 VAL B N 1
ATOM 5632 C CA . VAL B 1 216 ? -3.102 -25.688 -22.469 1 97.44 216 VAL B CA 1
ATOM 5633 C C . VAL B 1 216 ? -4.121 -24.562 -22.625 1 97.44 216 VAL B C 1
ATOM 5635 O O . VAL B 1 216 ? -3.758 -23.391 -22.641 1 97.44 216 VAL B O 1
ATOM 5638 N N . PRO B 1 217 ? -5.426 -24.984 -22.828 1 96.12 217 PRO B N 1
ATOM 5639 C CA . PRO B 1 217 ? -6.434 -23.922 -22.875 1 96.12 217 PRO B CA 1
ATOM 5640 C C . PRO B 1 217 ? -6.328 -22.969 -21.688 1 96.12 217 PRO B C 1
ATOM 5642 O O . PRO B 1 217 ? -6.219 -23.406 -20.547 1 96.12 217 PRO B O 1
ATOM 5645 N N . PRO B 1 218 ? -6.355 -21.656 -21.984 1 97 218 PRO B N 1
ATOM 5646 C CA . PRO B 1 218 ? -6.207 -20.672 -20.922 1 97 218 PRO B CA 1
ATOM 5647 C C . PRO B 1 218 ? -7.188 -20.906 -19.766 1 97 218 PRO B C 1
ATOM 5649 O O . PRO B 1 218 ? -6.812 -20.781 -18.594 1 97 218 PRO B O 1
ATOM 5652 N N . ALA B 1 219 ? -8.359 -21.266 -20 1 94.94 219 ALA B N 1
ATOM 5653 C CA . ALA B 1 219 ? -9.344 -21.531 -18.953 1 94.94 219 ALA B CA 1
ATOM 5654 C C . ALA B 1 219 ? -8.922 -22.703 -18.078 1 94.94 219 ALA B C 1
ATOM 5656 O O . ALA B 1 219 ? -9.172 -22.703 -16.875 1 94.94 219 ALA B O 1
ATOM 5657 N N . ALA B 1 220 ? -8.25 -23.641 -18.703 1 93.88 220 ALA B N 1
ATOM 5658 C CA . ALA B 1 220 ? -7.832 -24.844 -17.984 1 93.88 220 ALA B CA 1
ATOM 5659 C C . ALA B 1 220 ? -6.707 -24.531 -17 1 93.88 220 ALA B C 1
ATOM 5661 O O . ALA B 1 220 ? -6.715 -25.031 -15.859 1 93.88 220 ALA B O 1
ATOM 5662 N N . ILE B 1 221 ? -5.785 -23.75 -17.469 1 94.56 221 ILE B N 1
ATOM 5663 C CA . ILE B 1 221 ? -4.66 -23.438 -16.594 1 94.56 221 ILE B CA 1
ATOM 5664 C C . ILE B 1 221 ? -5.141 -22.594 -15.414 1 94.56 221 ILE B C 1
ATOM 5666 O O . ILE B 1 221 ? -4.609 -22.703 -14.305 1 94.56 221 ILE B O 1
ATOM 5670 N N . MET B 1 222 ? -6.086 -21.719 -15.602 1 92.31 222 MET B N 1
ATOM 5671 C CA . MET B 1 222 ? -6.656 -20.922 -14.516 1 92.31 222 MET B CA 1
ATOM 5672 C C . MET B 1 222 ? -7.398 -21.812 -13.523 1 92.31 222 MET B C 1
ATOM 5674 O O . MET B 1 222 ? -7.242 -21.656 -12.305 1 92.31 222 MET B O 1
ATOM 5678 N N . ALA B 1 223 ? -8.164 -22.719 -14.039 1 88.75 223 ALA B N 1
ATOM 5679 C CA . ALA B 1 223 ? -8.898 -23.641 -13.18 1 88.75 223 ALA B CA 1
ATOM 5680 C C . ALA B 1 223 ? -7.938 -24.484 -12.352 1 88.75 223 ALA B C 1
ATOM 5682 O O . ALA B 1 223 ? -8.203 -24.766 -11.18 1 88.75 223 ALA B O 1
ATOM 5683 N N . SER B 1 224 ? -6.871 -24.844 -12.969 1 88.06 224 SER B N 1
ATOM 5684 C CA . SER B 1 224 ? -5.879 -25.688 -12.297 1 88.06 224 SER B CA 1
ATOM 5685 C C . SER B 1 224 ? -5.188 -24.922 -11.172 1 88.06 224 SER B C 1
ATOM 5687 O O . SER B 1 224 ? -4.551 -25.531 -10.305 1 88.06 224 SER B O 1
ATOM 5689 N N . SER B 1 225 ? -5.316 -23.641 -11.156 1 85.38 225 SER B N 1
ATOM 5690 C CA . SER B 1 225 ? -4.695 -22.797 -10.133 1 85.38 225 SER B CA 1
ATOM 5691 C C . SER B 1 225 ? -5.648 -22.547 -8.969 1 85.38 225 SER B C 1
ATOM 5693 O O . SER B 1 225 ? -5.246 -22 -7.938 1 85.38 225 SER B O 1
ATOM 5695 N N . MET B 1 226 ? -6.898 -22.906 -9.125 1 83 226 MET B N 1
ATOM 5696 C CA . MET B 1 226 ? -7.887 -22.719 -8.062 1 83 226 MET B CA 1
ATOM 5697 C C . MET B 1 226 ? -7.777 -23.828 -7.023 1 83 226 MET B C 1
ATOM 5699 O O . MET B 1 226 ? -7.582 -25 -7.371 1 83 226 MET B O 1
ATOM 5703 N N . PRO B 1 227 ? -7.828 -23.5 -5.766 1 79.88 227 PRO B N 1
ATOM 5704 C CA . PRO B 1 227 ? -7.828 -24.531 -4.723 1 79.88 227 PRO B CA 1
ATOM 5705 C C . PRO B 1 227 ? -9.164 -25.25 -4.617 1 79.88 227 PRO B C 1
ATOM 5707 O O . PRO B 1 227 ? -9.914 -25.031 -3.664 1 79.88 227 PRO B O 1
ATOM 5710 N N . LEU B 1 228 ? -9.469 -26.219 -5.527 1 76.69 228 LEU B N 1
ATOM 5711 C CA . LEU B 1 228 ? -10.711 -27 -5.559 1 76.69 228 LEU B CA 1
ATOM 5712 C C . LEU B 1 228 ? -10.703 -28.078 -4.492 1 76.69 228 LEU B C 1
ATOM 5714 O O . LEU B 1 228 ? -9.633 -28.516 -4.051 1 76.69 228 LEU B O 1
ATOM 5718 N N . PRO B 1 229 ? -11.891 -28.438 -4 1 73.94 229 PRO B N 1
ATOM 5719 C CA . PRO B 1 229 ? -11.945 -29.516 -3.016 1 73.94 229 PRO B CA 1
ATOM 5720 C C . PRO B 1 229 ? -11.352 -30.828 -3.541 1 73.94 229 PRO B C 1
ATOM 5722 O O . PRO B 1 229 ? -11.352 -31.062 -4.75 1 73.94 229 PRO B O 1
ATOM 5725 N N . ALA B 1 230 ? -10.898 -31.594 -2.559 1 72.44 230 ALA B N 1
ATOM 5726 C CA . ALA B 1 230 ? -10.359 -32.906 -2.91 1 72.44 230 ALA B CA 1
ATOM 5727 C C . ALA B 1 230 ? -11.422 -33.781 -3.586 1 72.44 230 ALA B C 1
ATOM 5729 O O . ALA B 1 230 ? -12.586 -33.781 -3.182 1 72.44 230 ALA B O 1
ATOM 5730 N N . GLY B 1 231 ? -11.047 -34.406 -4.566 1 72.88 231 GLY B N 1
ATOM 5731 C CA . GLY B 1 231 ? -11.953 -35.344 -5.23 1 72.88 231 GLY B CA 1
ATOM 5732 C C . GLY B 1 231 ? -12.641 -34.719 -6.438 1 72.88 231 GLY B C 1
ATOM 5733 O O . GLY B 1 231 ? -13.188 -35.438 -7.277 1 72.88 231 GLY B O 1
ATOM 5734 N N . LEU B 1 232 ? -12.602 -33.438 -6.477 1 75.38 232 LEU B N 1
ATOM 5735 C CA . LEU B 1 232 ? -13.188 -32.781 -7.645 1 75.38 232 LEU B CA 1
ATOM 5736 C C . LEU B 1 232 ? -12.172 -32.688 -8.781 1 75.38 232 LEU B C 1
ATOM 5738 O O . LEU B 1 232 ? -11.094 -32.125 -8.609 1 75.38 232 LEU B O 1
ATOM 5742 N N . SER B 1 233 ? -12.562 -33.312 -9.914 1 79.62 233 SER B N 1
ATOM 5743 C CA . SER B 1 233 ? -11.672 -33.312 -11.07 1 79.62 233 SER B CA 1
ATOM 5744 C C . SER B 1 233 ? -11.719 -31.969 -11.797 1 79.62 233 SER B C 1
ATOM 5746 O O . SER B 1 233 ? -12.789 -31.5 -12.195 1 79.62 233 SER B O 1
ATOM 5748 N N . GLU B 1 234 ? -10.586 -31.406 -12.102 1 83.81 234 GLU B N 1
ATOM 5749 C CA . GLU B 1 234 ? -10.469 -30.078 -12.695 1 83.81 234 GLU B CA 1
ATOM 5750 C C . GLU B 1 234 ? -11.086 -30.047 -14.094 1 83.81 234 GLU B C 1
ATOM 5752 O O . GLU B 1 234 ? -11.68 -29.031 -14.484 1 83.81 234 GLU B O 1
ATOM 5757 N N . ALA B 1 235 ? -11.031 -31.156 -14.773 1 82.62 235 ALA B N 1
ATOM 5758 C CA . ALA B 1 235 ? -11.516 -31.188 -16.156 1 82.62 235 ALA B CA 1
ATOM 5759 C C . ALA B 1 235 ? -13.016 -30.922 -16.219 1 82.62 235 ALA B C 1
ATOM 5761 O O . ALA B 1 235 ? -13.492 -30.203 -17.109 1 82.62 235 ALA B O 1
ATOM 5762 N N . GLU B 1 236 ? -13.719 -31.516 -15.305 1 85 236 GLU B N 1
ATOM 5763 C CA . GLU B 1 236 ? -15.164 -31.297 -15.242 1 85 236 GLU B CA 1
ATOM 5764 C C . GLU B 1 236 ? -15.492 -29.859 -14.859 1 85 236 GLU B C 1
ATOM 5766 O O . GLU B 1 236 ? -16.438 -29.266 -15.391 1 85 236 GLU B O 1
ATOM 5771 N N . TYR B 1 237 ? -14.727 -29.375 -14 1 85.62 237 TYR B N 1
ATOM 5772 C CA . TYR B 1 237 ? -14.906 -28 -13.562 1 85.62 237 TYR B CA 1
ATOM 5773 C C . TYR B 1 237 ? -14.68 -27.031 -14.719 1 85.62 237 TYR B C 1
ATOM 5775 O O . TYR B 1 237 ? -15.414 -26.047 -14.875 1 85.62 237 TYR B O 1
ATOM 5783 N N . ILE B 1 238 ? -13.719 -27.234 -15.555 1 86.94 238 ILE B N 1
ATOM 5784 C CA . ILE B 1 238 ? -13.398 -26.391 -16.688 1 86.94 238 ILE B CA 1
ATOM 5785 C C . ILE B 1 238 ? -14.562 -26.375 -17.672 1 86.94 238 ILE B C 1
ATOM 5787 O O . ILE B 1 238 ? -14.922 -25.312 -18.203 1 86.94 238 ILE B O 1
ATOM 5791 N N . GLY B 1 239 ? -15.109 -27.562 -17.906 1 87.5 239 GLY B N 1
ATOM 5792 C CA . GLY B 1 239 ? -16.297 -27.625 -18.75 1 87.5 239 GLY B CA 1
ATOM 5793 C C . GLY B 1 239 ? -17.422 -26.719 -18.266 1 87.5 239 GLY B C 1
ATOM 5794 O O . GLY B 1 239 ? -18.047 -26.016 -19.047 1 87.5 239 GLY B O 1
ATOM 5795 N N . SER B 1 240 ? -17.609 -26.766 -16.984 1 87.81 240 SER B N 1
ATOM 5796 C CA . SER B 1 240 ? -18.625 -25.922 -16.375 1 87.81 240 SER B CA 1
ATOM 5797 C C . SER B 1 240 ? -18.281 -24.453 -16.5 1 87.81 240 SER B C 1
ATOM 5799 O O . SER B 1 240 ? -19.172 -23.609 -16.672 1 87.81 240 SER B O 1
ATOM 5801 N N . LEU B 1 241 ? -17.031 -24.156 -16.375 1 89.94 241 LEU B N 1
ATOM 5802 C CA . LEU B 1 241 ? -16.531 -22.797 -16.391 1 89.94 241 LEU B CA 1
ATOM 5803 C C . LEU B 1 241 ? -16.734 -22.141 -17.75 1 89.94 241 LEU B C 1
ATOM 5805 O O . LEU B 1 241 ? -17.094 -20.969 -17.844 1 89.94 241 LEU B O 1
ATOM 5809 N N . VAL B 1 242 ? -16.578 -22.938 -18.797 1 89.88 242 VAL B N 1
ATOM 5810 C CA . VAL B 1 242 ? -16.562 -22.344 -20.125 1 89.88 242 VAL B CA 1
ATOM 5811 C C . VAL B 1 242 ? -17.828 -22.75 -20.891 1 89.88 242 VAL B C 1
ATOM 5813 O O . VAL B 1 242 ? -18.078 -22.281 -22 1 89.88 242 VAL B O 1
ATOM 5816 N N . GLY B 1 243 ? -18.625 -23.688 -20.375 1 87.38 243 GLY B N 1
ATOM 5817 C CA . GLY B 1 243 ? -19.906 -24.078 -20.953 1 87.38 243 GLY B CA 1
ATOM 5818 C C . GLY B 1 243 ? -19.766 -25.078 -22.094 1 87.38 243 GLY B C 1
ATOM 5819 O O . GLY B 1 243 ? -20.703 -25.297 -22.859 1 87.38 243 GLY B O 1
ATOM 5820 N N . SER B 1 244 ? -18.609 -25.578 -22.234 1 89.94 244 SER B N 1
ATOM 5821 C CA . SER B 1 244 ? -18.375 -26.547 -23.281 1 89.94 244 SER B CA 1
ATOM 5822 C C . SER B 1 244 ? -17.328 -27.578 -22.859 1 89.94 244 SER B C 1
ATOM 5824 O O . SER B 1 244 ? -16.469 -27.281 -22.016 1 89.94 244 SER B O 1
ATOM 5826 N N . SER B 1 245 ? -17.469 -28.766 -23.453 1 91.44 245 SER B N 1
ATOM 5827 C CA . SER B 1 245 ? -16.547 -29.844 -23.109 1 91.44 245 SER B CA 1
ATOM 5828 C C . SER B 1 245 ? -15.148 -29.562 -23.672 1 91.44 245 SER B C 1
ATOM 5830 O O . SER B 1 245 ? -15.016 -29 -24.766 1 91.44 245 SER B O 1
ATOM 5832 N N . LEU B 1 246 ? -14.164 -29.984 -22.953 1 92.44 246 LEU B N 1
ATOM 5833 C CA . LEU B 1 246 ? -12.773 -29.922 -23.406 1 92.44 246 LEU B CA 1
ATOM 5834 C C . LEU B 1 246 ? -12.383 -31.203 -24.125 1 92.44 246 LEU B C 1
ATOM 5836 O O . LEU B 1 246 ? -12.711 -32.312 -23.672 1 92.44 246 LEU B O 1
ATOM 5840 N N . ASP B 1 247 ? -11.734 -31.062 -25.266 1 95.62 247 ASP B N 1
ATOM 5841 C CA . ASP B 1 247 ? -11.203 -32.25 -25.938 1 95.62 247 ASP B CA 1
ATOM 5842 C C . ASP B 1 247 ? -9.922 -32.719 -25.266 1 95.62 247 ASP B C 1
ATOM 5844 O O . ASP B 1 247 ? -8.977 -31.953 -25.094 1 95.62 247 ASP B O 1
ATOM 5848 N N . VAL B 1 248 ? -9.938 -34 -24.891 1 97 248 VAL B N 1
ATOM 5849 C CA . VAL B 1 248 ? -8.742 -34.594 -24.297 1 97 248 VAL B CA 1
ATOM 5850 C C . VAL B 1 248 ? -8.312 -35.812 -25.109 1 97 248 VAL B C 1
ATOM 5852 O O . VAL B 1 248 ? -9.125 -36.406 -25.812 1 97 248 VAL B O 1
ATOM 5855 N N . VAL B 1 249 ? -7.078 -36.094 -25.078 1 98.25 249 VAL B N 1
ATOM 5856 C CA . VAL B 1 249 ? -6.508 -37.219 -25.797 1 98.25 249 VAL B CA 1
ATOM 5857 C C . VAL B 1 249 ? -5.637 -38.062 -24.844 1 98.25 249 VAL B C 1
ATOM 5859 O O . VAL B 1 249 ? -4.98 -37.5 -23.953 1 98.25 249 VAL B O 1
ATOM 5862 N N . LYS B 1 250 ? -5.645 -39.281 -25.016 1 98.25 250 LYS B N 1
ATOM 5863 C CA . LYS B 1 250 ? -4.867 -40.188 -24.172 1 98.25 250 LYS B CA 1
ATOM 5864 C C . LYS B 1 250 ? -3.373 -40.062 -24.453 1 98.25 250 LYS B C 1
ATOM 5866 O O . LYS B 1 250 ? -2.963 -39.938 -25.609 1 98.25 250 LYS B O 1
ATOM 5871 N N . CYS B 1 251 ? -2.57 -40.062 -23.422 1 98.19 251 CYS B N 1
ATOM 5872 C CA . CYS B 1 251 ? -1.118 -40.062 -23.562 1 98.19 251 CYS B CA 1
ATOM 5873 C C . CYS B 1 251 ? -0.646 -41.344 -24.297 1 98.19 251 CYS B C 1
ATOM 5875 O O . CYS B 1 251 ? -1.371 -42.312 -24.359 1 98.19 251 CYS B O 1
ATOM 5877 N N . GLU B 1 252 ? 0.569 -41.281 -24.812 1 97.75 252 GLU B N 1
ATOM 5878 C CA . GLU B 1 252 ? 1.141 -42.406 -25.562 1 97.75 252 GLU B CA 1
ATOM 5879 C C . GLU B 1 252 ? 1.69 -43.469 -24.625 1 97.75 252 GLU B C 1
ATOM 5881 O O . GLU B 1 252 ? 1.613 -44.656 -24.906 1 97.75 252 GLU B O 1
ATOM 5886 N N . THR B 1 253 ? 2.236 -43.031 -23.5 1 96.81 253 THR B N 1
ATOM 5887 C CA . THR B 1 253 ? 3.033 -43.938 -22.688 1 96.81 253 THR B CA 1
ATOM 5888 C C . THR B 1 253 ? 2.252 -44.375 -21.453 1 96.81 253 THR B C 1
ATOM 5890 O O . THR B 1 253 ? 2.67 -45.312 -20.734 1 96.81 253 THR B O 1
ATOM 5893 N N . ASN B 1 254 ? 1.197 -43.75 -21.125 1 96.5 254 ASN B N 1
ATOM 5894 C CA . ASN B 1 254 ? 0.407 -44.094 -19.953 1 96.5 254 ASN B CA 1
ATOM 5895 C C . ASN B 1 254 ? -1.076 -43.812 -20.172 1 96.5 254 ASN B C 1
ATOM 5897 O O . ASN B 1 254 ? -1.496 -43.5 -21.281 1 96.5 254 ASN B O 1
ATOM 5901 N N . GLY B 1 255 ? -1.879 -43.969 -19.109 1 96.44 255 GLY B N 1
ATOM 5902 C CA . GLY B 1 255 ? -3.324 -43.938 -19.266 1 96.44 255 GLY B CA 1
ATOM 5903 C C . GLY B 1 255 ? -3.912 -42.562 -19 1 96.44 255 GLY B C 1
ATOM 5904 O O . GLY B 1 255 ? -5.133 -42.406 -18.969 1 96.44 255 GLY B O 1
ATOM 5905 N N . LEU B 1 256 ? -3.104 -41.562 -18.844 1 97.94 256 LEU B N 1
ATOM 5906 C CA . LEU B 1 256 ? -3.588 -40.219 -18.516 1 97.94 256 LEU B CA 1
ATOM 5907 C C . LEU B 1 256 ? -4.094 -39.5 -19.766 1 97.94 256 LEU B C 1
ATOM 5909 O O . LEU B 1 256 ? -3.701 -39.844 -20.891 1 97.94 256 LEU B O 1
ATOM 5913 N N . TYR B 1 257 ? -4.98 -38.562 -19.594 1 97.31 257 TYR B N 1
ATOM 5914 C CA . TYR B 1 257 ? -5.52 -37.75 -20.672 1 97.31 257 TYR B CA 1
ATOM 5915 C C . TYR B 1 257 ? -5.062 -36.312 -20.516 1 97.31 257 TYR B C 1
ATOM 5917 O O . TYR B 1 257 ? -4.992 -35.781 -19.406 1 97.31 257 TYR B O 1
ATOM 5925 N N . VAL B 1 258 ? -4.719 -35.688 -21.594 1 97.81 258 VAL B N 1
ATOM 5926 C CA . VAL B 1 258 ? -4.277 -34.312 -21.625 1 97.81 258 VAL B CA 1
ATOM 5927 C C . VAL B 1 258 ? -5.129 -33.5 -22.625 1 97.81 258 VAL B C 1
ATOM 5929 O O . VAL B 1 258 ? -5.738 -34.094 -23.516 1 97.81 258 VAL B O 1
ATOM 5932 N N . PRO B 1 259 ? -5.281 -32.188 -22.453 1 96.69 259 PRO B N 1
ATOM 5933 C CA . PRO B 1 259 ? -5.988 -31.422 -23.484 1 96.69 259 PRO B CA 1
ATOM 5934 C C . PRO B 1 259 ? -5.414 -31.641 -24.875 1 96.69 259 PRO B C 1
ATOM 5936 O O . PRO B 1 259 ? -4.207 -31.469 -25.078 1 96.69 259 PRO B O 1
ATOM 5939 N N . ALA B 1 260 ? -6.246 -31.844 -25.828 1 97.38 260 ALA B N 1
ATOM 5940 C CA . ALA B 1 260 ? -5.836 -32.312 -27.156 1 97.38 260 ALA B CA 1
ATOM 5941 C C . ALA B 1 260 ? -5.109 -31.188 -27.906 1 97.38 260 ALA B C 1
ATOM 5943 O O . ALA B 1 260 ? -4.328 -31.469 -28.828 1 97.38 260 ALA B O 1
ATOM 5944 N N . ASN B 1 261 ? -5.371 -30.016 -27.594 1 96.25 261 ASN B N 1
ATOM 5945 C CA . ASN B 1 261 ? -4.789 -28.891 -28.328 1 96.25 261 ASN B CA 1
ATOM 5946 C C . ASN B 1 261 ? -3.615 -28.281 -27.562 1 96.25 261 ASN B C 1
ATOM 5948 O O . ASN B 1 261 ? -3.225 -27.141 -27.828 1 96.25 261 ASN B O 1
ATOM 5952 N N . SER B 1 262 ? -3.029 -28.969 -26.562 1 97.12 262 SER B N 1
ATOM 5953 C CA . SER B 1 262 ? -1.839 -28.5 -25.859 1 97.12 262 SER B CA 1
ATOM 5954 C C . SER B 1 262 ? -0.69 -28.25 -26.828 1 97.12 262 SER B C 1
ATOM 5956 O O . SER B 1 262 ? -0.59 -28.906 -27.875 1 97.12 262 SER B O 1
ATOM 5958 N N . GLU B 1 263 ? 0.14 -27.312 -26.547 1 96.75 263 GLU B N 1
ATOM 5959 C CA . GLU B 1 263 ? 1.294 -27.016 -27.391 1 96.75 263 GLU B CA 1
ATOM 5960 C C . GLU B 1 263 ? 2.371 -28.094 -27.25 1 96.75 263 GLU B C 1
ATOM 5962 O O . GLU B 1 263 ? 2.969 -28.5 -28.25 1 96.75 263 GLU B O 1
ATOM 5967 N N . ILE B 1 264 ? 2.711 -28.438 -26.031 1 96.69 264 ILE B N 1
ATOM 5968 C CA . ILE B 1 264 ? 3.758 -29.391 -25.703 1 96.69 264 ILE B CA 1
ATOM 5969 C C . ILE B 1 264 ? 3.275 -30.312 -24.578 1 96.69 264 ILE B C 1
ATOM 5971 O O . ILE B 1 264 ? 2.633 -29.859 -23.625 1 96.69 264 ILE B O 1
ATOM 5975 N N . VAL B 1 265 ? 3.576 -31.609 -24.672 1 97.94 265 VAL B N 1
ATOM 5976 C CA . VAL B 1 265 ? 3.234 -32.562 -23.609 1 97.94 265 VAL B CA 1
ATOM 5977 C C . VAL B 1 265 ? 4.445 -33.406 -23.266 1 97.9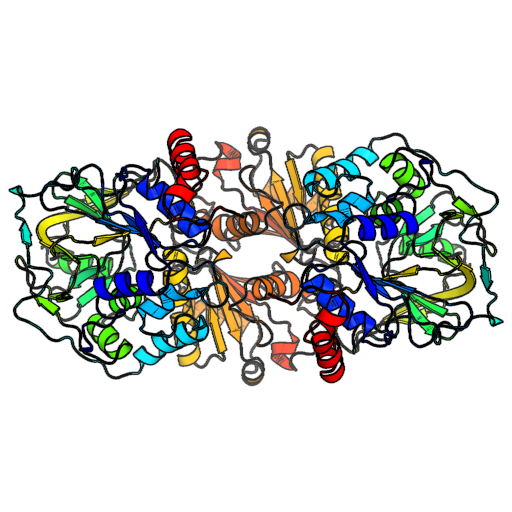4 265 VAL B C 1
ATOM 5979 O O . VAL B 1 265 ? 5.055 -34 -24.156 1 97.94 265 VAL B O 1
ATOM 5982 N N . PHE B 1 266 ? 4.844 -33.406 -22 1 98.12 266 PHE B N 1
ATOM 5983 C CA . PHE B 1 266 ? 5.758 -34.406 -21.453 1 98.12 266 PHE B CA 1
ATOM 5984 C C . PHE B 1 266 ? 4.984 -35.562 -20.828 1 98.12 266 PHE B C 1
ATOM 5986 O O . PHE B 1 266 ? 3.963 -35.344 -20.172 1 98.12 266 PHE B O 1
ATOM 5993 N N . GLU B 1 267 ? 5.406 -36.812 -21.094 1 98.31 267 GLU B N 1
ATOM 5994 C CA . GLU B 1 267 ? 4.781 -38 -20.5 1 98.31 267 GLU B CA 1
ATOM 5995 C C . GLU B 1 267 ? 5.824 -38.906 -19.844 1 98.31 267 GLU B C 1
ATOM 5997 O O . GLU B 1 267 ? 6.934 -39.031 -20.359 1 98.31 267 GLU B O 1
ATOM 6002 N N . GLY B 1 268 ? 5.43 -39.438 -18.719 1 98.38 268 GLY B N 1
ATOM 6003 C CA . GLY B 1 268 ? 6.324 -40.375 -18.062 1 98.38 268 GLY B CA 1
ATOM 6004 C C . GLY B 1 268 ? 5.883 -40.75 -16.672 1 98.38 268 GLY B C 1
ATOM 6005 O O . GLY B 1 268 ? 4.738 -41.156 -16.453 1 98.38 268 GLY B O 1
ATOM 6006 N N . THR B 1 269 ? 6.883 -40.625 -15.781 1 98.38 269 THR B N 1
ATOM 6007 C CA . THR B 1 269 ? 6.582 -41.062 -14.414 1 98.38 269 THR B CA 1
ATOM 6008 C C . THR B 1 269 ? 7.242 -40.125 -13.406 1 98.38 269 THR B C 1
ATOM 6010 O O . THR B 1 269 ? 8.195 -39.406 -13.734 1 98.38 269 THR B O 1
ATOM 6013 N N . CYS B 1 270 ? 6.641 -40.094 -12.273 1 98.25 270 CYS B N 1
ATOM 6014 C CA . CYS B 1 270 ? 7.23 -39.469 -11.102 1 98.25 270 CYS B CA 1
ATOM 6015 C C . CYS B 1 270 ? 7.66 -40.5 -10.078 1 98.25 270 CYS B C 1
ATOM 6017 O O . CYS B 1 270 ? 6.84 -41.312 -9.625 1 98.25 270 CYS B O 1
ATOM 6019 N N . SER B 1 271 ? 8.875 -40.469 -9.672 1 98.25 271 SER B N 1
ATOM 6020 C CA . SER B 1 271 ? 9.43 -41.5 -8.82 1 98.25 271 SER B CA 1
ATOM 6021 C C . SER B 1 271 ? 8.844 -41.438 -7.414 1 98.25 271 SER B C 1
ATOM 6023 O O . SER B 1 271 ? 8.648 -40.375 -6.863 1 98.25 271 SER B O 1
ATOM 6025 N N . ILE B 1 272 ? 8.602 -42.594 -6.844 1 96.88 272 ILE B N 1
ATOM 6026 C CA . ILE B 1 272 ? 8.133 -42.656 -5.465 1 96.88 272 ILE B CA 1
ATOM 6027 C C . ILE B 1 272 ? 9.32 -42.844 -4.527 1 96.88 272 ILE B C 1
ATOM 6029 O O . ILE B 1 272 ? 9.18 -42.75 -3.307 1 96.88 272 ILE B O 1
ATOM 6033 N N . THR B 1 273 ? 10.516 -43.031 -5.055 1 96.62 273 THR B N 1
ATOM 6034 C CA . THR B 1 273 ? 11.672 -43.375 -4.23 1 96.62 273 THR B CA 1
ATOM 6035 C C . THR B 1 273 ? 12.805 -42.375 -4.465 1 96.62 273 THR B C 1
ATOM 6037 O O . THR B 1 273 ? 13.391 -41.844 -3.51 1 96.62 273 THR B O 1
ATOM 6040 N N . ASP B 1 274 ? 13.062 -42.062 -5.758 1 97 274 ASP B N 1
ATOM 6041 C CA . ASP B 1 274 ? 14.211 -41.219 -6.086 1 97 274 ASP B CA 1
ATOM 6042 C C . ASP B 1 274 ? 13.875 -39.75 -5.938 1 97 274 ASP B C 1
ATOM 6044 O O . ASP B 1 274 ? 12.812 -39.281 -6.375 1 97 274 ASP B O 1
ATOM 6048 N N . THR B 1 275 ? 14.719 -39.062 -5.293 1 97.31 275 THR B N 1
ATOM 6049 C CA . THR B 1 275 ? 14.641 -37.594 -5.227 1 97.31 275 THR B CA 1
ATOM 6050 C C . THR B 1 275 ? 15.922 -36.969 -5.77 1 97.31 275 THR B C 1
ATOM 6052 O O . THR B 1 275 ? 16.984 -37.594 -5.785 1 97.31 275 THR B O 1
ATOM 6055 N N . VAL B 1 276 ? 15.836 -35.812 -6.297 1 97.62 276 VAL B N 1
ATOM 6056 C CA . VAL B 1 276 ? 16.969 -35.031 -6.801 1 97.62 276 VAL B CA 1
ATOM 6057 C C . VAL B 1 276 ? 16.859 -33.594 -6.344 1 97.62 276 VAL B C 1
ATOM 6059 O O . VAL B 1 276 ? 15.773 -33.125 -5.988 1 97.62 276 VAL B O 1
ATOM 6062 N N . PRO B 1 277 ? 17.984 -32.875 -6.355 1 96.62 277 PRO B N 1
ATOM 6063 C CA . PRO B 1 277 ? 17.953 -31.5 -5.863 1 96.62 277 PRO B CA 1
ATOM 6064 C C . PRO B 1 277 ? 17.234 -30.547 -6.809 1 96.62 277 PRO B C 1
ATOM 6066 O O . PRO B 1 277 ? 17.344 -30.672 -8.031 1 96.62 277 PRO B O 1
ATOM 6069 N N . GLU B 1 278 ? 16.484 -29.719 -6.281 1 96.94 278 GLU B N 1
ATOM 6070 C CA . GLU B 1 278 ? 15.82 -28.609 -6.965 1 96.94 278 GLU B CA 1
ATOM 6071 C C . GLU B 1 278 ? 16.047 -27.297 -6.23 1 96.94 278 GLU B C 1
ATOM 6073 O O . GLU B 1 278 ? 16.047 -27.266 -5 1 96.94 278 GLU B O 1
ATOM 6078 N N . GLY B 1 279 ? 16.266 -26.141 -7.074 1 95.31 279 GLY B N 1
ATOM 6079 C CA . GLY B 1 279 ? 16.469 -24.828 -6.492 1 95.31 279 GLY B CA 1
ATOM 6080 C C . GLY B 1 279 ? 17.938 -24.453 -6.359 1 95.31 279 GLY B C 1
ATOM 6081 O O . GLY B 1 279 ? 18.812 -25.266 -6.684 1 95.31 279 GLY B O 1
ATOM 6082 N N . PRO B 1 280 ? 18.125 -23.328 -5.898 1 96.56 280 PRO B N 1
ATOM 6083 C CA . PRO B 1 280 ? 17.188 -22.297 -5.465 1 96.56 280 PRO B CA 1
ATOM 6084 C C . PRO B 1 280 ? 16.297 -21.797 -6.602 1 96.56 280 PRO B C 1
ATOM 6086 O O . PRO B 1 280 ? 16.469 -22.203 -7.754 1 96.56 280 PRO B O 1
ATOM 6089 N N . PHE B 1 281 ? 15.281 -21.016 -6.285 1 96.81 281 PHE B N 1
ATOM 6090 C CA . PHE B 1 281 ? 14.336 -20.469 -7.25 1 96.81 281 PHE B CA 1
ATOM 6091 C C . PHE B 1 281 ? 13.852 -19.094 -6.812 1 96.81 281 PHE B C 1
ATOM 6093 O O . PHE B 1 281 ? 13.664 -18.844 -5.621 1 96.81 281 PHE B O 1
ATOM 6100 N N . GLY B 1 282 ? 13.711 -18.125 -7.738 1 96.94 282 GLY B N 1
ATOM 6101 C CA . GLY B 1 282 ? 12.984 -16.891 -7.441 1 96.94 282 GLY B CA 1
ATOM 6102 C C . GLY B 1 282 ? 11.523 -17.141 -7.117 1 96.94 282 GLY B C 1
ATOM 6103 O O . GLY B 1 282 ? 10.727 -17.422 -8.008 1 96.94 282 GLY B O 1
ATOM 6104 N N . GLU B 1 283 ? 11.141 -16.875 -5.887 1 95.38 283 GLU B N 1
ATOM 6105 C CA . GLU B 1 283 ? 9.836 -17.266 -5.379 1 95.38 283 GLU B CA 1
ATOM 6106 C C . GLU B 1 283 ? 8.805 -16.172 -5.574 1 95.38 283 GLU B C 1
ATOM 6108 O O . GLU B 1 283 ? 9.156 -15.016 -5.816 1 95.38 283 GLU B O 1
ATOM 6113 N N . MET B 1 284 ? 7.543 -16.547 -5.406 1 95.75 284 MET B N 1
ATOM 6114 C CA . MET B 1 284 ? 6.383 -15.695 -5.633 1 95.75 284 MET B CA 1
ATOM 6115 C C . MET B 1 284 ? 6.387 -14.508 -4.68 1 95.75 284 MET B C 1
ATOM 6117 O O . MET B 1 284 ? 5.684 -13.523 -4.906 1 95.75 284 MET B O 1
ATOM 6121 N N . HIS B 1 285 ? 7.16 -14.609 -3.572 1 98 285 HIS B N 1
ATOM 6122 C CA . HIS B 1 285 ? 7.16 -13.531 -2.586 1 98 285 HIS B CA 1
ATOM 6123 C C . HIS B 1 285 ? 8.258 -12.516 -2.883 1 98 285 HIS B C 1
ATOM 6125 O O . HIS B 1 285 ? 8.438 -11.555 -2.131 1 98 285 HIS B O 1
ATOM 6131 N N . GLY B 1 286 ? 9.07 -12.766 -3.967 1 97.81 286 GLY B N 1
ATOM 6132 C CA . GLY B 1 286 ? 9.984 -11.75 -4.461 1 97.81 286 GLY B CA 1
ATOM 6133 C C . GLY B 1 286 ? 11.406 -11.945 -3.971 1 97.81 286 GLY B C 1
ATOM 6134 O O . GLY B 1 286 ? 12.195 -10.992 -3.932 1 97.81 286 GLY B O 1
ATOM 6135 N N . TYR B 1 287 ? 11.773 -13.211 -3.568 1 98 287 TYR B N 1
ATOM 6136 C CA . TYR B 1 287 ? 13.109 -13.461 -3.037 1 98 287 TYR B CA 1
ATOM 6137 C C . TYR B 1 287 ? 13.727 -14.695 -3.686 1 98 287 TYR B C 1
ATOM 6139 O O . TYR B 1 287 ? 13.031 -15.656 -3.998 1 98 287 TYR B O 1
ATOM 6147 N N . VAL B 1 288 ? 15.008 -14.609 -3.904 1 97.44 288 VAL B N 1
ATOM 6148 C CA . VAL B 1 288 ? 15.836 -15.781 -4.152 1 97.44 288 VAL B CA 1
ATOM 6149 C C . VAL B 1 288 ? 16.797 -16 -2.988 1 97.44 288 VAL B C 1
ATOM 6151 O O . VAL B 1 288 ? 17.5 -15.07 -2.574 1 97.44 288 VAL B O 1
ATOM 6154 N N . PHE B 1 289 ? 16.703 -17.062 -2.338 1 96.94 289 PHE B N 1
ATOM 6155 C CA . PHE B 1 289 ? 17.688 -17.438 -1.327 1 96.94 289 PHE B CA 1
ATOM 6156 C C . PHE B 1 289 ? 18.734 -18.375 -1.912 1 96.94 289 PHE B C 1
ATOM 6158 O O . PHE B 1 289 ? 18.516 -19.594 -1.959 1 96.94 289 PHE B O 1
ATOM 6165 N N . PRO B 1 290 ? 19.859 -17.781 -2.248 1 94.12 290 PRO B N 1
ATOM 6166 C CA . PRO B 1 290 ? 20.875 -18.625 -2.855 1 94.12 290 PRO B CA 1
ATOM 6167 C C . PRO B 1 290 ? 21.266 -19.812 -1.97 1 94.12 290 PRO B C 1
ATOM 6169 O O . PRO B 1 290 ? 21.328 -19.672 -0.745 1 94.12 290 PRO B O 1
ATOM 6172 N N . GLY B 1 291 ? 21.344 -20.969 -2.48 1 89.12 291 GLY B N 1
ATOM 6173 C CA . GLY B 1 291 ? 21.734 -22.156 -1.744 1 89.12 291 GLY B CA 1
ATOM 6174 C C . GLY B 1 291 ? 20.547 -22.953 -1.236 1 89.12 291 GLY B C 1
ATOM 6175 O O . GLY B 1 291 ? 20.703 -24.078 -0.766 1 89.12 291 GLY B O 1
ATOM 6176 N N . ASP B 1 292 ? 19.359 -22.344 -1.268 1 92.25 292 ASP B N 1
ATOM 6177 C CA . ASP B 1 292 ? 18.156 -23.031 -0.813 1 92.25 292 ASP B CA 1
ATOM 6178 C C . ASP B 1 292 ? 17.734 -24.125 -1.796 1 92.25 292 ASP B C 1
ATOM 6180 O O . ASP B 1 292 ? 16.828 -23.922 -2.602 1 92.25 292 ASP B O 1
ATOM 6184 N N . THR B 1 293 ? 18.375 -25.281 -1.713 1 94.44 293 THR B N 1
ATOM 6185 C CA . THR B 1 293 ? 18.109 -26.453 -2.529 1 94.44 293 THR B CA 1
ATOM 6186 C C . THR B 1 293 ? 17.438 -27.547 -1.702 1 94.44 293 THR B C 1
ATOM 6188 O O . THR B 1 293 ? 17.797 -27.766 -0.542 1 94.44 293 THR B O 1
ATOM 6191 N N . HIS B 1 294 ? 16.438 -28.156 -2.287 1 93.75 294 HIS B N 1
ATOM 6192 C CA . HIS B 1 294 ? 15.711 -29.219 -1.596 1 93.75 294 HIS B CA 1
ATOM 6193 C C . HIS B 1 294 ? 15.555 -30.453 -2.482 1 93.75 294 HIS B C 1
ATOM 6195 O O . HIS B 1 294 ? 15.438 -30.344 -3.703 1 93.75 294 HIS B O 1
ATOM 6201 N N . PRO B 1 295 ? 15.586 -31.594 -1.858 1 95.81 295 PRO B N 1
ATOM 6202 C CA . PRO B 1 295 ? 15.312 -32.812 -2.633 1 95.81 295 PRO B CA 1
ATOM 6203 C C . PRO B 1 295 ? 13.836 -32.969 -2.977 1 95.81 295 PRO B C 1
ATOM 6205 O O . PRO B 1 295 ? 12.977 -32.875 -2.094 1 95.81 295 PRO B O 1
ATOM 6208 N N . TRP B 1 296 ? 13.5 -33.188 -4.18 1 96.44 296 TRP B N 1
ATOM 6209 C CA . TRP B 1 296 ? 12.141 -33.406 -4.648 1 96.44 296 TRP B CA 1
ATOM 6210 C C . TRP B 1 296 ? 12.078 -34.656 -5.555 1 96.44 296 TRP B C 1
ATOM 6212 O O . TRP B 1 296 ? 13.094 -35.031 -6.133 1 96.44 296 TRP B O 1
ATOM 6222 N N . PRO B 1 297 ? 10.93 -35.219 -5.719 1 96.88 297 PRO B N 1
ATOM 6223 C CA . PRO B 1 297 ? 10.812 -36.406 -6.578 1 96.88 297 PRO B CA 1
ATOM 6224 C C . PRO B 1 297 ? 11.312 -36.156 -7.996 1 96.88 297 PRO B C 1
ATOM 6226 O O . PRO B 1 297 ? 11.094 -35.062 -8.555 1 96.88 297 PRO B O 1
ATOM 6229 N N . LYS B 1 298 ? 11.906 -37.125 -8.5 1 98.19 298 LYS B N 1
ATOM 6230 C CA . LYS B 1 298 ? 12.438 -37.094 -9.859 1 98.19 298 LYS B CA 1
ATOM 6231 C C . LYS B 1 298 ? 11.359 -37.469 -10.875 1 98.19 298 LYS B C 1
ATOM 6233 O O . LYS B 1 298 ? 10.734 -38.531 -10.75 1 98.19 298 LYS B O 1
ATOM 6238 N N . TYR B 1 299 ? 11.141 -36.656 -11.852 1 98.38 299 TYR B N 1
ATOM 6239 C CA . TYR B 1 299 ? 10.266 -36.969 -12.969 1 98.38 299 TYR B CA 1
ATOM 6240 C C . TYR B 1 299 ? 11.055 -37.5 -14.156 1 98.38 299 TYR B C 1
ATOM 6242 O O . TYR B 1 299 ? 12.062 -36.906 -14.555 1 98.38 299 TYR B O 1
ATOM 6250 N N . THR B 1 300 ? 10.625 -38.562 -14.688 1 98.38 300 THR B N 1
ATOM 6251 C CA . THR B 1 300 ? 11.219 -39.094 -15.906 1 98.38 300 THR B CA 1
ATOM 6252 C C . THR B 1 300 ? 10.359 -38.75 -17.125 1 98.38 300 THR B C 1
ATOM 6254 O O . THR B 1 300 ? 9.172 -39.094 -17.156 1 98.38 300 THR B O 1
ATOM 6257 N N . VAL B 1 301 ? 10.969 -38.125 -18.078 1 98.12 301 VAL B N 1
ATOM 6258 C CA . VAL B 1 301 ? 10.297 -37.844 -19.344 1 98.12 301 VAL B CA 1
ATOM 6259 C C . VAL B 1 301 ? 10.562 -38.969 -20.344 1 98.12 301 VAL B C 1
ATOM 6261 O O . VAL B 1 301 ? 11.641 -39.031 -20.938 1 98.12 301 VAL B O 1
ATOM 6264 N N . ASP B 1 302 ? 9.547 -39.688 -20.609 1 98.19 302 ASP B N 1
ATOM 6265 C CA . ASP B 1 302 ? 9.68 -40.812 -21.5 1 98.19 302 ASP B CA 1
ATOM 6266 C C . ASP B 1 302 ? 9.391 -40.406 -22.953 1 98.19 302 ASP B C 1
ATOM 6268 O O . ASP B 1 302 ? 9.867 -41.062 -23.891 1 98.19 302 ASP B O 1
ATOM 6272 N N . LEU B 1 303 ? 8.578 -39.469 -23.062 1 97.69 303 LEU B N 1
ATOM 6273 C CA . LEU B 1 303 ? 8.141 -39.031 -24.375 1 97.69 303 LEU B CA 1
ATOM 6274 C C . LEU B 1 303 ? 7.73 -37.562 -24.375 1 97.69 303 LEU B C 1
ATOM 6276 O O . LEU B 1 303 ? 7.176 -37.062 -23.391 1 97.69 303 LEU B O 1
ATOM 6280 N N . ILE B 1 304 ? 8.016 -36.875 -25.5 1 96.44 304 ILE B N 1
ATOM 6281 C CA . ILE B 1 304 ? 7.516 -35.531 -25.703 1 96.44 304 ILE B CA 1
ATOM 6282 C C . ILE B 1 304 ? 6.672 -35.469 -26.984 1 96.44 304 ILE B C 1
ATOM 6284 O O . ILE B 1 304 ? 7.102 -35.969 -28.031 1 96.44 304 ILE B O 1
ATOM 6288 N N . THR B 1 305 ? 5.453 -35 -26.875 1 96.38 305 THR B N 1
ATOM 6289 C CA . THR B 1 305 ? 4.641 -34.688 -28.047 1 96.38 305 THR B CA 1
ATOM 6290 C C . THR B 1 305 ? 4.387 -33.188 -28.141 1 96.38 305 THR B C 1
ATOM 6292 O O . THR B 1 305 ? 4.312 -32.5 -27.125 1 96.38 305 THR B O 1
ATOM 6295 N N . HIS B 1 306 ? 4.332 -32.656 -29.375 1 94.94 306 HIS B N 1
ATOM 6296 C CA . HIS B 1 306 ? 4.141 -31.219 -29.5 1 94.94 306 HIS B CA 1
ATOM 6297 C C . HIS B 1 306 ? 3.57 -30.844 -30.859 1 94.94 306 HIS B C 1
ATOM 6299 O O . HIS B 1 306 ? 3.639 -31.641 -31.797 1 94.94 306 HIS B O 1
ATOM 6305 N N . ARG B 1 307 ? 2.994 -29.656 -30.875 1 93.88 307 ARG B N 1
ATOM 6306 C CA . ARG B 1 307 ? 2.543 -29.062 -32.125 1 93.88 307 ARG B CA 1
ATOM 6307 C C . ARG B 1 307 ? 3.719 -28.531 -32.938 1 93.88 307 ARG B C 1
ATOM 6309 O O . ARG B 1 307 ? 4.812 -28.328 -32.406 1 93.88 307 ARG B O 1
ATOM 6316 N N . LYS B 1 308 ? 3.426 -28.328 -34.25 1 90.62 308 LYS B N 1
ATOM 6317 C CA . LYS B 1 308 ? 4.379 -27.562 -35.031 1 90.62 308 LYS B CA 1
ATOM 6318 C C . LYS B 1 308 ? 4.508 -26.125 -34.531 1 90.62 308 LYS B C 1
ATOM 6320 O O . LYS B 1 308 ? 3.51 -25.5 -34.156 1 90.62 308 LYS B O 1
ATOM 6325 N N . ASP B 1 309 ? 5.73 -25.609 -34.438 1 90.19 309 ASP B N 1
ATOM 6326 C CA . ASP B 1 309 ? 6 -24.25 -33.938 1 90.19 309 ASP B CA 1
ATOM 6327 C C . ASP B 1 309 ? 5.434 -24.047 -32.531 1 90.19 309 ASP B C 1
ATOM 6329 O O . ASP B 1 309 ? 4.727 -23.078 -32.281 1 90.19 309 ASP B O 1
ATOM 6333 N N . ALA B 1 310 ? 5.703 -25 -31.688 1 94.25 310 ALA B N 1
ATOM 6334 C CA . ALA B 1 310 ? 5.113 -25.047 -30.359 1 94.25 310 ALA B CA 1
ATOM 6335 C C . ALA B 1 310 ? 5.516 -23.828 -29.531 1 94.25 310 ALA B C 1
ATOM 6337 O O . ALA B 1 310 ? 6.598 -23.266 -29.734 1 94.25 310 ALA B O 1
ATOM 6338 N N . ILE B 1 311 ? 4.652 -23.391 -28.688 1 96.31 311 ILE B N 1
ATOM 6339 C CA . ILE B 1 311 ? 4.867 -22.234 -27.828 1 96.31 311 ILE B CA 1
ATOM 6340 C C . ILE B 1 311 ? 4.871 -22.656 -26.375 1 96.31 311 ILE B C 1
ATOM 6342 O O . ILE B 1 311 ? 3.908 -23.266 -25.891 1 96.31 311 ILE B O 1
ATOM 6346 N N . LEU B 1 312 ? 5.949 -22.375 -25.641 1 97 312 LEU B N 1
ATOM 6347 C CA . LEU B 1 312 ? 6.074 -22.625 -24.219 1 97 312 LEU B CA 1
ATOM 6348 C C . LEU B 1 312 ? 5.699 -21.375 -23.422 1 97 312 LEU B C 1
ATOM 6350 O O . LEU B 1 312 ? 6.387 -20.359 -23.5 1 97 312 LEU B O 1
ATOM 6354 N N . PRO B 1 313 ? 4.594 -21.438 -22.672 1 98.12 313 PRO B N 1
ATOM 6355 C CA . PRO B 1 313 ? 4.332 -20.312 -21.766 1 98.12 313 PRO B CA 1
ATOM 6356 C C . PRO B 1 313 ? 5.246 -20.297 -20.547 1 98.12 313 PRO B C 1
ATOM 6358 O O . PRO B 1 313 ? 5.555 -21.359 -20 1 98.12 313 PRO B O 1
ATOM 6361 N N . VAL B 1 314 ? 5.68 -19.109 -20.188 1 98.19 314 VAL B N 1
ATOM 6362 C CA . VAL B 1 314 ? 6.621 -18.984 -19.078 1 98.19 314 VAL B CA 1
ATOM 6363 C C . VAL B 1 314 ? 6.148 -17.891 -18.109 1 98.19 314 VAL B C 1
ATOM 6365 O O . VAL B 1 314 ? 5.797 -16.797 -18.547 1 98.19 314 VAL B O 1
ATOM 6368 N N . SER B 1 315 ? 5.996 -18.234 -16.859 1 98 315 SER B N 1
ATOM 6369 C CA . SER B 1 315 ? 5.832 -17.281 -15.773 1 98 315 SER B CA 1
ATOM 6370 C C . SER B 1 315 ? 7.148 -17.047 -15.039 1 98 315 SER B C 1
ATOM 6372 O O . SER B 1 315 ? 7.832 -18 -14.656 1 98 315 SER B O 1
ATOM 6374 N N . ASN B 1 316 ? 7.578 -15.859 -14.945 1 98.31 316 ASN B N 1
ATOM 6375 C CA . ASN B 1 316 ? 8.781 -15.531 -14.188 1 98.31 316 ASN B CA 1
ATOM 6376 C C . ASN B 1 316 ? 8.43 -14.906 -12.836 1 98.31 316 ASN B C 1
ATOM 6378 O O . ASN B 1 316 ? 8.336 -13.68 -12.727 1 98.31 316 ASN B O 1
ATOM 6382 N N . CYS B 1 317 ? 8.367 -15.727 -11.836 1 97.25 317 CYS B N 1
ATOM 6383 C CA . CYS B 1 317 ? 7.91 -15.352 -10.508 1 97.25 317 CYS B CA 1
ATOM 6384 C C . CYS B 1 317 ? 8.844 -14.32 -9.875 1 97.25 317 CYS B C 1
ATOM 6386 O O . CYS B 1 317 ? 10.047 -14.32 -10.148 1 97.25 317 CYS B O 1
ATOM 6388 N N . GLY B 1 318 ? 8.328 -13.445 -9.047 1 97.31 318 GLY B N 1
ATOM 6389 C CA . GLY B 1 318 ? 9.141 -12.477 -8.336 1 97.31 318 GLY B CA 1
ATOM 6390 C C . GLY B 1 318 ? 8.328 -11.328 -7.754 1 97.31 318 GLY B C 1
ATOM 6391 O O . GLY B 1 318 ? 7.23 -11.539 -7.234 1 97.31 318 GLY B O 1
ATOM 6392 N N . ARG B 1 319 ? 8.922 -10.195 -7.777 1 95.56 319 ARG B N 1
ATOM 6393 C CA . ARG B 1 319 ? 8.25 -9 -7.273 1 95.56 319 ARG B CA 1
ATOM 6394 C C . ARG B 1 319 ? 7.055 -8.633 -8.141 1 95.56 319 ARG B C 1
ATOM 6396 O O . ARG B 1 319 ? 7.039 -8.922 -9.344 1 95.56 319 ARG B O 1
ATOM 6403 N N . LEU B 1 320 ? 6.09 -7.93 -7.77 1 93.25 320 LEU B N 1
ATOM 6404 C CA . LEU B 1 320 ? 4.797 -7.656 -8.391 1 93.25 320 LEU B CA 1
ATOM 6405 C C . LEU B 1 320 ? 4.969 -6.93 -9.719 1 93.25 320 LEU B C 1
ATOM 6407 O O . LEU B 1 320 ? 5.938 -6.188 -9.898 1 93.25 320 LEU B O 1
ATOM 6411 N N . THR B 1 321 ? 4.105 -7.457 -10.641 1 96.69 321 THR B N 1
ATOM 6412 C CA . THR B 1 321 ? 2.941 -8.336 -10.555 1 96.69 321 THR B CA 1
ATOM 6413 C C . THR B 1 321 ? 2.982 -9.398 -11.648 1 96.69 321 THR B C 1
ATOM 6415 O O . THR B 1 321 ? 2.943 -9.07 -12.836 1 96.69 321 THR B O 1
ATOM 6418 N N . ASP B 1 322 ? 3.209 -10.562 -11.281 1 97.56 322 ASP B N 1
ATOM 6419 C CA . ASP B 1 322 ? 3.215 -11.656 -12.25 1 97.56 322 ASP B CA 1
ATOM 6420 C C . ASP B 1 322 ? 2.059 -12.617 -12 1 97.56 322 ASP B C 1
ATOM 6422 O O . ASP B 1 322 ? 1.129 -12.305 -11.258 1 97.56 322 ASP B O 1
ATOM 6426 N N . GLU B 1 323 ? 2 -13.812 -12.617 1 97.06 323 GLU B N 1
ATOM 6427 C CA . GLU B 1 323 ? 0.878 -14.742 -12.609 1 97.06 323 GLU B CA 1
ATOM 6428 C C . GLU B 1 323 ? 0.646 -15.312 -11.211 1 97.06 323 GLU B C 1
ATOM 6430 O O . GLU B 1 323 ? -0.478 -15.68 -10.867 1 97.06 323 GLU B O 1
ATOM 6435 N N . THR B 1 324 ? 1.763 -15.344 -10.406 1 95.69 324 THR B N 1
ATOM 6436 C CA . THR B 1 324 ? 1.574 -15.82 -9.039 1 95.69 324 THR B CA 1
ATOM 6437 C C . THR B 1 324 ? 0.629 -14.898 -8.273 1 95.69 324 THR B C 1
ATOM 6439 O O . THR B 1 324 ? -0.163 -15.359 -7.445 1 95.69 324 THR B O 1
ATOM 6442 N N . HIS B 1 325 ? 0.659 -13.664 -8.586 1 97.12 325 HIS B N 1
ATOM 6443 C CA . HIS B 1 325 ? -0.179 -12.68 -7.914 1 97.12 325 HIS B CA 1
ATOM 6444 C C . HIS B 1 325 ? -1.56 -12.602 -8.555 1 97.12 325 HIS B C 1
ATOM 6446 O O . HIS B 1 325 ? -2.568 -12.477 -7.859 1 97.12 325 HIS B O 1
ATOM 6452 N N . THR B 1 326 ? -1.633 -12.711 -9.875 1 97.31 326 THR B N 1
ATOM 6453 C CA . THR B 1 326 ? -2.904 -12.523 -10.57 1 97.31 326 THR B CA 1
ATOM 6454 C C . THR B 1 326 ? -3.754 -13.789 -10.484 1 97.31 326 THR B C 1
ATOM 6456 O O . THR B 1 326 ? -4.977 -13.734 -10.648 1 97.31 326 THR B O 1
ATOM 6459 N N . MET B 1 327 ? -3.141 -14.945 -10.188 1 95.31 327 MET B N 1
ATOM 6460 C CA . MET B 1 327 ? -3.91 -16.188 -10.195 1 95.31 327 MET B CA 1
ATOM 6461 C C . MET B 1 327 ? -3.996 -16.781 -8.797 1 95.31 327 MET B C 1
ATOM 6463 O O . MET B 1 327 ? -5.09 -16.922 -8.242 1 95.31 327 MET B O 1
ATOM 6467 N N . ILE B 1 328 ? -2.906 -16.969 -8.078 1 94.38 328 ILE B N 1
ATOM 6468 C CA . ILE B 1 328 ? -2.926 -17.703 -6.816 1 94.38 328 ILE B CA 1
ATOM 6469 C C . ILE B 1 328 ? -3.709 -16.906 -5.773 1 94.38 328 ILE B C 1
ATOM 6471 O O . ILE B 1 328 ? -4.688 -17.406 -5.211 1 94.38 328 ILE B O 1
ATOM 6475 N N . GLY B 1 329 ? -3.408 -15.664 -5.551 1 95.44 329 GLY B N 1
ATOM 6476 C CA . GLY B 1 329 ? -4.027 -14.828 -4.531 1 95.44 329 GLY B CA 1
ATOM 6477 C C . GLY B 1 329 ? -5.52 -14.641 -4.746 1 95.44 329 GLY B C 1
ATOM 6478 O O . GLY B 1 329 ? -6.328 -15.039 -3.906 1 95.44 329 GLY B O 1
ATOM 6479 N N . PRO B 1 330 ? -5.875 -14.133 -5.895 1 96.44 330 PRO B N 1
ATOM 6480 C CA . PRO B 1 330 ? -7.285 -13.859 -6.176 1 96.44 330 PRO B CA 1
ATOM 6481 C C . PRO B 1 330 ? -8.141 -15.117 -6.16 1 96.44 330 PRO B C 1
ATOM 6483 O O . PRO B 1 330 ? -9.266 -15.102 -5.652 1 96.44 330 PRO B O 1
ATOM 6486 N N . LEU B 1 331 ? -7.609 -16.203 -6.703 1 95 331 LEU B N 1
ATOM 6487 C CA . LEU B 1 331 ? -8.391 -17.438 -6.742 1 95 331 LEU B CA 1
ATOM 6488 C C . LEU B 1 331 ? -8.547 -18.031 -5.344 1 95 331 LEU B C 1
ATOM 6490 O O . LEU B 1 331 ? -9.609 -18.562 -5.004 1 95 331 LEU B O 1
ATOM 6494 N N . ALA B 1 332 ? -7.488 -17.938 -4.52 1 95.31 332 ALA B N 1
ATOM 6495 C CA . ALA B 1 332 ? -7.625 -18.328 -3.115 1 95.31 332 ALA B CA 1
ATOM 6496 C C . ALA B 1 332 ? -8.656 -17.453 -2.408 1 95.31 332 ALA B C 1
ATOM 6498 O O . ALA B 1 332 ? -9.492 -17.953 -1.657 1 95.31 332 ALA B O 1
ATOM 6499 N N . ALA B 1 333 ? -8.617 -16.156 -2.654 1 97.75 333 ALA B N 1
ATOM 6500 C CA . ALA B 1 333 ? -9.555 -15.219 -2.035 1 97.75 333 ALA B CA 1
ATOM 6501 C C . ALA B 1 333 ? -10.992 -15.539 -2.428 1 97.75 333 ALA B C 1
ATOM 6503 O O . ALA B 1 333 ? -11.891 -15.508 -1.586 1 97.75 333 ALA B O 1
ATOM 6504 N N . ALA B 1 334 ? -11.156 -15.828 -3.713 1 95.81 334 ALA B N 1
ATOM 6505 C CA . ALA B 1 334 ? -12.492 -16.172 -4.195 1 95.81 334 ALA B CA 1
ATOM 6506 C C . ALA B 1 334 ? -13.039 -17.391 -3.473 1 95.81 334 ALA B C 1
ATOM 6508 O O . ALA B 1 334 ? -14.203 -17.422 -3.061 1 95.81 334 ALA B O 1
ATOM 6509 N N . GLU B 1 335 ? -12.211 -18.406 -3.322 1 95.06 335 GLU B N 1
ATOM 6510 C CA . GLU B 1 335 ? -12.625 -19.641 -2.646 1 95.06 335 GLU B CA 1
ATOM 6511 C C . GLU B 1 335 ? -12.891 -19.391 -1.165 1 95.06 335 GLU B C 1
ATOM 6513 O O . GLU B 1 335 ? -13.805 -19.984 -0.586 1 95.06 335 GLU B O 1
ATOM 6518 N N . ILE B 1 336 ? -12.086 -18.594 -0.529 1 97.81 336 ILE B N 1
ATOM 6519 C CA . ILE B 1 336 ? -12.266 -18.234 0.875 1 97.81 336 ILE B CA 1
ATOM 6520 C C . ILE B 1 336 ? -13.609 -17.531 1.061 1 97.81 336 ILE B C 1
ATOM 6522 O O . ILE B 1 336 ? -14.383 -17.875 1.961 1 97.81 336 ILE B O 1
ATOM 6526 N N . GLY B 1 337 ? -13.875 -16.516 0.206 1 97.81 337 GLY B N 1
ATOM 6527 C CA . GLY B 1 337 ? -15.172 -15.844 0.257 1 97.81 337 GLY B CA 1
ATOM 6528 C C . GLY B 1 337 ? -16.344 -16.797 0.098 1 97.81 337 GLY B C 1
ATOM 6529 O O . GLY B 1 337 ? -17.312 -16.734 0.854 1 97.81 337 GLY B O 1
ATOM 6530 N N . PHE B 1 338 ? -16.203 -17.688 -0.866 1 95.88 338 PHE B N 1
ATOM 6531 C CA . PHE B 1 338 ? -17.25 -18.656 -1.139 1 95.88 338 PHE B CA 1
ATOM 6532 C C . PHE B 1 338 ? -17.469 -19.562 0.066 1 95.88 338 PHE B C 1
ATOM 6534 O O . PHE B 1 338 ? -18.609 -19.812 0.466 1 95.88 338 PHE B O 1
ATOM 6541 N N . LEU B 1 339 ? -16.391 -20.109 0.64 1 96.31 339 LEU B N 1
ATOM 6542 C CA . LEU B 1 339 ? -16.469 -21 1.796 1 96.31 339 LEU B CA 1
ATOM 6543 C C . LEU B 1 339 ? -17.156 -20.312 2.969 1 96.31 339 LEU B C 1
ATOM 6545 O O . LEU B 1 339 ? -18.062 -20.875 3.576 1 96.31 339 LEU B O 1
ATOM 6549 N N . LEU B 1 340 ? -16.781 -19.094 3.285 1 98.5 340 LEU B N 1
ATOM 6550 C CA . LEU B 1 340 ? -17.375 -18.359 4.402 1 98.5 340 LEU B CA 1
ATOM 6551 C C . LEU B 1 340 ? -18.859 -18.094 4.156 1 98.5 340 LEU B C 1
ATOM 6553 O O . LEU B 1 340 ? -19.672 -18.25 5.059 1 98.5 340 LEU B O 1
ATOM 6557 N N . LYS B 1 341 ? -19.188 -17.656 2.947 1 97.06 341 LYS B N 1
ATOM 6558 C CA . LYS B 1 341 ? -20.594 -17.438 2.605 1 97.06 341 LYS B CA 1
ATOM 6559 C C . LYS B 1 341 ? -21.406 -18.719 2.777 1 97.06 341 LYS B C 1
ATOM 6561 O O . LYS B 1 341 ? -22.531 -18.688 3.293 1 97.06 341 LYS B O 1
ATOM 6566 N N . SER B 1 342 ? -20.859 -19.797 2.326 1 95.44 342 SER B N 1
ATOM 6567 C CA . SER B 1 342 ? -21.547 -21.078 2.42 1 95.44 342 SER B CA 1
ATOM 6568 C C . SER B 1 342 ? -21.797 -21.469 3.873 1 95.44 342 SER B C 1
ATOM 6570 O O . SER B 1 342 ? -22.703 -22.234 4.168 1 95.44 342 SER B O 1
ATOM 6572 N N . LYS B 1 343 ? -21.016 -20.984 4.773 1 97.31 343 LYS B N 1
ATOM 6573 C CA . LYS B 1 343 ? -21.156 -21.297 6.195 1 97.31 343 LYS B CA 1
ATOM 6574 C C . LYS B 1 343 ? -22 -20.234 6.898 1 97.31 343 LYS B C 1
ATOM 6576 O O . LYS B 1 343 ? -22.109 -20.234 8.125 1 97.31 343 LYS B O 1
ATOM 6581 N N . GLY B 1 344 ? -22.516 -19.297 6.184 1 97.44 344 GLY B N 1
ATOM 6582 C CA . GLY B 1 344 ? -23.484 -18.344 6.719 1 97.44 344 GLY B CA 1
ATOM 6583 C C . GLY B 1 344 ? -22.859 -17.031 7.148 1 97.44 344 GLY B C 1
ATOM 6584 O O . GLY B 1 344 ? -23.531 -16.172 7.727 1 97.44 344 GLY B O 1
ATOM 6585 N N . PHE B 1 345 ? -21.594 -16.828 6.922 1 98.62 345 PHE B N 1
ATOM 6586 C CA . PHE B 1 345 ? -20.953 -15.562 7.277 1 98.62 345 PHE B CA 1
ATOM 6587 C C . PHE B 1 345 ? -21.328 -14.477 6.281 1 98.62 345 PHE B C 1
ATOM 6589 O O . PHE B 1 345 ? -21.5 -14.742 5.094 1 98.62 345 PHE B O 1
ATOM 6596 N N . PRO B 1 346 ? -21.453 -13.258 6.715 1 98.69 346 PRO B N 1
ATOM 6597 C CA . PRO B 1 346 ? -21.938 -12.164 5.867 1 98.69 346 PRO B CA 1
ATOM 6598 C C . PRO B 1 346 ? -20.828 -11.516 5.055 1 98.69 346 PRO B C 1
ATOM 6600 O O . PRO B 1 346 ? -20.609 -10.305 5.16 1 98.69 346 PRO B O 1
ATOM 6603 N N . ILE B 1 347 ? -20.188 -12.25 4.207 1 98.69 347 ILE B N 1
ATOM 6604 C CA . ILE B 1 347 ? -19.109 -11.758 3.363 1 98.69 347 ILE B CA 1
ATOM 6605 C C . ILE B 1 347 ? -19.656 -11.305 2.016 1 98.69 347 ILE B C 1
ATOM 6607 O O . ILE B 1 347 ? -20.422 -12.031 1.38 1 98.69 347 ILE B O 1
ATOM 6611 N N . LYS B 1 348 ? -19.281 -10.055 1.585 1 98.19 348 LYS B N 1
ATOM 6612 C CA . LYS B 1 348 ? -19.719 -9.531 0.293 1 98.19 348 LYS B CA 1
ATOM 6613 C C . LYS B 1 348 ? -18.672 -9.805 -0.788 1 98.19 348 LYS B C 1
ATOM 6615 O O . LYS B 1 348 ? -19.016 -10.273 -1.877 1 98.19 348 LYS B O 1
ATOM 6620 N N . GLU B 1 349 ? -17.438 -9.469 -0.528 1 98.25 349 GLU B N 1
ATOM 6621 C CA . GLU B 1 349 ? -16.328 -9.594 -1.47 1 98.25 349 GLU B CA 1
ATOM 6622 C C . GLU B 1 349 ? -15.07 -10.102 -0.775 1 98.25 349 GLU B C 1
ATOM 6624 O O . GLU B 1 349 ? -14.906 -9.922 0.434 1 98.25 349 GLU B O 1
ATOM 6629 N N . ALA B 1 350 ? -14.273 -10.781 -1.426 1 98.62 350 ALA B N 1
ATOM 6630 C CA . ALA B 1 350 ? -12.969 -11.258 -0.977 1 98.62 350 ALA B CA 1
ATOM 6631 C C . ALA B 1 350 ? -11.922 -11.086 -2.068 1 98.62 350 ALA B C 1
ATOM 6633 O O . ALA B 1 350 ? -12.148 -11.438 -3.227 1 98.62 350 ALA B O 1
ATOM 6634 N N . PHE B 1 351 ? -10.781 -10.508 -1.743 1 98.75 351 PHE B N 1
ATOM 6635 C CA . PHE B 1 351 ? -9.727 -10.297 -2.725 1 98.75 351 PHE B CA 1
ATOM 6636 C C . PHE B 1 351 ? -8.359 -10.281 -2.051 1 98.75 351 PHE B C 1
ATOM 6638 O O . PHE B 1 351 ? -8.234 -9.891 -0.887 1 98.75 351 PHE B O 1
ATOM 6645 N N . SER B 1 352 ? -7.371 -10.789 -2.678 1 98.5 352 SER B N 1
ATOM 6646 C CA . SER B 1 352 ? -5.984 -10.711 -2.232 1 98.5 352 SER B CA 1
ATOM 6647 C C . SER B 1 352 ? -5.254 -9.555 -2.916 1 98.5 352 SER B C 1
ATOM 6649 O O . SER B 1 352 ? -4.84 -9.68 -4.074 1 98.5 352 SER B O 1
ATOM 6651 N N . PRO B 1 353 ? -5.043 -8.453 -2.186 1 98.06 353 PRO B N 1
ATOM 6652 C CA . PRO B 1 353 ? -4.297 -7.363 -2.812 1 98.06 353 PRO B CA 1
ATOM 6653 C C . PRO B 1 353 ? -2.928 -7.801 -3.328 1 98.06 353 PRO B C 1
ATOM 6655 O O . PRO B 1 353 ? -2.209 -8.531 -2.639 1 98.06 353 PRO B O 1
ATOM 6658 N N . PHE B 1 354 ? -2.514 -7.344 -4.547 1 98 354 PHE B N 1
ATOM 6659 C CA . PHE B 1 354 ? -1.258 -7.77 -5.152 1 98 354 PHE B CA 1
ATOM 6660 C C . PHE B 1 354 ? -0.071 -7.344 -4.293 1 98 354 PHE B C 1
ATOM 6662 O O . PHE B 1 354 ? 0.929 -8.062 -4.211 1 98 354 PHE B O 1
ATOM 6669 N N . GLU B 1 355 ? -0.184 -6.199 -3.57 1 97.62 355 GLU B N 1
ATOM 6670 C CA . GLU B 1 355 ? 0.89 -5.625 -2.766 1 97.62 355 GLU B CA 1
ATOM 6671 C C . GLU B 1 355 ? 1.256 -6.539 -1.601 1 97.62 355 GLU B C 1
ATOM 6673 O O . GLU B 1 355 ? 2.34 -6.418 -1.026 1 97.62 355 GLU B O 1
ATOM 6678 N N . SER B 1 356 ? 0.395 -7.473 -1.262 1 97.75 356 SER B N 1
ATOM 6679 C CA . SER B 1 356 ? 0.631 -8.352 -0.123 1 97.75 356 SER B CA 1
ATOM 6680 C C . SER B 1 356 ? 1.459 -9.57 -0.526 1 97.75 356 SER B C 1
ATOM 6682 O O . SER B 1 356 ? 1.849 -10.367 0.325 1 97.75 356 SER B O 1
ATOM 6684 N N . GLN B 1 357 ? 1.724 -9.773 -1.832 1 97.56 357 GLN B N 1
ATOM 6685 C CA . GLN B 1 357 ? 2.453 -10.93 -2.334 1 97.56 357 GLN B CA 1
ATOM 6686 C C . GLN B 1 357 ? 1.759 -12.227 -1.939 1 97.56 357 GLN B C 1
ATOM 6688 O O . GLN B 1 357 ? 2.404 -13.164 -1.462 1 97.56 357 GLN B O 1
ATOM 6693 N N . VAL B 1 358 ? 0.412 -12.227 -1.98 1 97.25 358 VAL B N 1
ATOM 6694 C CA . VAL B 1 358 ? -0.452 -13.391 -1.816 1 97.25 358 VAL B CA 1
ATOM 6695 C C . VAL B 1 358 ? -0.533 -13.766 -0.339 1 97.25 358 VAL B C 1
ATOM 6697 O O . VAL B 1 358 ? -1.078 -14.82 0.01 1 97.25 358 VAL B O 1
ATOM 6700 N N . THR B 1 359 ? -0.057 -12.914 0.602 1 98.5 359 THR B N 1
ATOM 6701 C CA . THR B 1 359 ? -0.067 -13.297 2.01 1 98.5 359 THR B CA 1
ATOM 6702 C C . THR B 1 359 ? -1.341 -12.805 2.693 1 98.5 359 THR B C 1
ATOM 6704 O O . THR B 1 359 ? -1.691 -13.281 3.775 1 98.5 359 THR B O 1
ATOM 6707 N N . TRP B 1 360 ? -2.053 -11.852 2.066 1 98.88 360 TRP B N 1
ATOM 6708 C CA . TRP B 1 360 ? -3.248 -11.273 2.676 1 98.88 360 TRP B CA 1
ATOM 6709 C C . TRP B 1 360 ? -4.488 -11.609 1.855 1 98.88 360 TRP B C 1
ATOM 6711 O O . TRP B 1 360 ? -4.414 -11.758 0.634 1 98.88 360 TRP B O 1
ATOM 6721 N N . VAL B 1 361 ? -5.613 -11.711 2.512 1 98.88 361 VAL B N 1
ATOM 6722 C CA . VAL B 1 361 ? -6.926 -11.625 1.882 1 98.88 361 VAL B CA 1
ATOM 6723 C C . VAL B 1 361 ? -7.789 -10.609 2.627 1 98.88 361 VAL B C 1
ATOM 6725 O O . VAL B 1 361 ? -7.902 -10.656 3.854 1 98.88 361 VAL B O 1
ATOM 6728 N N . ALA B 1 362 ? -8.266 -9.656 1.913 1 98.94 362 ALA B N 1
ATOM 6729 C CA . ALA B 1 362 ? -9.242 -8.711 2.453 1 98.94 362 ALA B CA 1
ATOM 6730 C C . ALA B 1 362 ? -10.664 -9.242 2.293 1 98.94 362 ALA B C 1
ATOM 6732 O O . ALA B 1 362 ? -11.055 -9.68 1.208 1 98.94 362 ALA B O 1
ATOM 6733 N N . LEU B 1 363 ? -11.406 -9.273 3.352 1 98.94 363 LEU B N 1
ATOM 6734 C CA . LEU B 1 363 ? -12.789 -9.734 3.387 1 98.94 363 LEU B CA 1
ATOM 6735 C C . LEU B 1 363 ? -13.734 -8.578 3.684 1 98.94 363 LEU B C 1
ATOM 6737 O O . LEU B 1 363 ? -13.695 -8 4.77 1 98.94 363 LEU B O 1
ATOM 6741 N N . GLN B 1 364 ? -14.547 -8.227 2.719 1 98.88 364 GLN B N 1
ATOM 6742 C CA . GLN B 1 364 ? -15.555 -7.188 2.912 1 98.88 364 GLN B CA 1
ATOM 6743 C C . GLN B 1 364 ? -16.812 -7.75 3.566 1 98.88 364 GLN B C 1
ATOM 6745 O O . GLN B 1 364 ? -17.438 -8.664 3.027 1 98.88 364 GLN B O 1
ATOM 6750 N N . VAL B 1 365 ? -17.188 -7.211 4.645 1 98.81 365 VAL B N 1
ATOM 6751 C CA . VAL B 1 365 ? -18.297 -7.73 5.445 1 98.81 365 VAL B CA 1
ATOM 6752 C C . VAL B 1 365 ? -19.547 -6.895 5.203 1 98.81 365 VAL B C 1
ATOM 6754 O O . VAL B 1 365 ? -19.469 -5.664 5.117 1 98.81 365 VAL B O 1
ATOM 6757 N N . ASP B 1 366 ? -20.688 -7.574 4.984 1 98.62 366 ASP B N 1
ATOM 6758 C CA . ASP B 1 366 ? -21.984 -6.914 5.07 1 98.62 366 ASP B CA 1
ATOM 6759 C C . ASP B 1 366 ? -22.297 -6.508 6.508 1 98.62 366 ASP B C 1
ATOM 6761 O O . ASP B 1 366 ? -22.828 -7.309 7.281 1 98.62 366 ASP B O 1
ATOM 6765 N N . THR B 1 367 ? -22.125 -5.27 6.84 1 98.12 367 THR B N 1
ATOM 6766 C CA . THR B 1 367 ? -22.156 -4.852 8.234 1 98.12 367 THR B CA 1
ATOM 6767 C C . THR B 1 367 ? -23.594 -4.863 8.773 1 98.12 367 THR B C 1
ATOM 6769 O O . THR B 1 367 ? -23.797 -4.98 9.984 1 98.12 367 THR B O 1
ATOM 6772 N N . GLN B 1 368 ? -24.609 -4.68 7.898 1 98 368 GLN B N 1
ATOM 6773 C CA . GLN B 1 368 ? -26 -4.828 8.344 1 98 368 GLN B CA 1
ATOM 6774 C C . GLN B 1 368 ? -26.266 -6.246 8.828 1 98 368 GLN B C 1
ATOM 6776 O O . GLN B 1 368 ? -26.812 -6.441 9.914 1 98 368 GLN B O 1
ATOM 6781 N N . LYS B 1 369 ? -25.875 -7.219 8.016 1 98.38 369 LYS B N 1
ATOM 6782 C CA . LYS B 1 369 ? -26.047 -8.617 8.391 1 98.38 369 LYS B CA 1
ATOM 6783 C C . LYS B 1 369 ? -25.188 -8.984 9.594 1 98.38 369 LYS B C 1
ATOM 6785 O O . LYS B 1 369 ? -25.578 -9.805 10.422 1 98.38 369 LYS B O 1
ATOM 6790 N N . LEU B 1 370 ? -24.031 -8.43 9.68 1 98.56 370 LEU B N 1
ATOM 6791 C CA . LEU B 1 370 ? -23.156 -8.648 10.828 1 98.56 370 LEU B CA 1
ATOM 6792 C C . LEU B 1 370 ? -23.859 -8.258 12.125 1 98.56 370 LEU B C 1
ATOM 6794 O O . LEU B 1 370 ? -23.812 -9.008 13.102 1 98.56 370 LEU B O 1
ATOM 6798 N N . ARG B 1 371 ? -24.484 -7.098 12.141 1 97.88 371 ARG B N 1
ATOM 6799 C CA . ARG B 1 371 ? -25.188 -6.633 13.336 1 97.88 371 ARG B CA 1
ATOM 6800 C C . ARG B 1 371 ? -26.312 -7.59 13.719 1 97.88 371 ARG B C 1
ATOM 6802 O O . ARG B 1 371 ? -26.594 -7.781 14.898 1 97.88 371 ARG B O 1
ATOM 6809 N N . GLU B 1 372 ? -26.891 -8.18 12.727 1 97.62 372 GLU B N 1
ATOM 6810 C CA . GLU B 1 372 ? -27.969 -9.125 12.969 1 97.62 372 GLU B CA 1
ATOM 6811 C C . GLU B 1 372 ? -27.469 -10.391 13.656 1 97.62 372 GLU B C 1
ATOM 6813 O O . GLU B 1 372 ? -28.219 -11.07 14.344 1 97.62 372 GLU B O 1
ATOM 6818 N N . MET B 1 373 ? -26.219 -10.688 13.516 1 97.25 373 MET B N 1
ATOM 6819 C CA . MET B 1 373 ? -25.609 -11.883 14.109 1 97.25 373 MET B CA 1
ATOM 6820 C C . MET B 1 373 ? -25.438 -11.711 15.617 1 97.25 373 MET B C 1
ATOM 6822 O O . MET B 1 373 ? -25.281 -12.688 16.344 1 97.25 373 MET B O 1
ATOM 6826 N N . LYS B 1 374 ? -25.5 -10.453 16.109 1 96.81 374 LYS B N 1
ATOM 6827 C CA . LYS B 1 374 ? -25.312 -10.148 17.531 1 96.81 374 LYS B CA 1
ATOM 6828 C C . LYS B 1 374 ? -24.062 -10.82 18.094 1 96.81 374 LYS B C 1
ATOM 6830 O O . LYS B 1 374 ? -24.109 -11.453 19.141 1 96.81 374 LYS B O 1
ATOM 6835 N N . THR B 1 375 ? -22.984 -10.781 17.344 1 97.81 375 THR B N 1
ATOM 6836 C CA . THR B 1 375 ? -21.703 -11.359 17.734 1 97.81 375 THR B CA 1
ATOM 6837 C C . THR B 1 375 ? -20.75 -10.281 18.25 1 97.81 375 THR B C 1
ATOM 6839 O O . THR B 1 375 ? -21.141 -9.117 18.375 1 97.81 375 THR B O 1
ATOM 6842 N N . THR B 1 376 ? -19.547 -10.695 18.75 1 97.69 376 THR B N 1
ATOM 6843 C CA . THR B 1 376 ? -18.484 -9.805 19.188 1 97.69 376 THR B CA 1
ATOM 6844 C C . THR B 1 376 ? -17.312 -9.859 18.203 1 97.69 376 THR B C 1
ATOM 6846 O O . THR B 1 376 ? -17.156 -10.836 17.469 1 97.69 376 THR B O 1
ATOM 6849 N N . PRO B 1 377 ? -16.547 -8.781 18.219 1 98.06 377 PRO B N 1
ATOM 6850 C CA . PRO B 1 377 ? -15.367 -8.797 17.328 1 98.06 377 PRO B CA 1
ATOM 6851 C C . PRO B 1 377 ? -14.508 -10.047 17.516 1 98.06 377 PRO B C 1
ATOM 6853 O O . PRO B 1 377 ? -14.141 -10.688 16.531 1 98.06 377 PRO B O 1
ATOM 6856 N N . GLU B 1 378 ? -14.227 -10.383 18.719 1 98.31 378 GLU B N 1
ATOM 6857 C CA . GLU B 1 378 ? -13.367 -11.531 18.984 1 98.31 378 GLU B CA 1
ATOM 6858 C C . GLU B 1 378 ? -13.984 -12.82 18.453 1 98.31 378 GLU B C 1
ATOM 6860 O O . GLU B 1 378 ? -13.32 -13.602 17.781 1 98.31 378 GLU B O 1
ATOM 6865 N N . LYS B 1 379 ? -15.234 -13.078 18.781 1 98.44 379 LYS B N 1
ATOM 6866 C CA . LYS B 1 379 ? -15.906 -14.305 18.344 1 98.44 379 LYS B CA 1
ATOM 6867 C C . LYS B 1 379 ? -15.953 -14.391 16.828 1 98.44 379 LYS B C 1
ATOM 6869 O O . LYS B 1 379 ? -15.617 -15.422 16.25 1 98.44 379 LYS B O 1
ATOM 6874 N N . PHE B 1 380 ? -16.375 -13.289 16.203 1 98.75 380 PHE B N 1
ATOM 6875 C CA . PHE B 1 380 ? -16.5 -13.234 14.75 1 98.75 380 PHE B CA 1
ATOM 6876 C C . PHE B 1 380 ? -15.172 -13.523 14.07 1 98.75 380 PHE B C 1
ATOM 6878 O O . PHE B 1 380 ? -15.086 -14.391 13.195 1 98.75 380 PHE B O 1
ATOM 6885 N N . CYS B 1 381 ? -14.109 -12.875 14.516 1 98.81 381 CYS B N 1
ATOM 6886 C CA . CYS B 1 381 ? -12.789 -12.977 13.898 1 98.81 381 CYS B CA 1
ATOM 6887 C C . CYS B 1 381 ? -12.156 -14.336 14.18 1 98.81 381 CYS B C 1
ATOM 6889 O O . CYS B 1 381 ? -11.531 -14.93 13.305 1 98.81 381 CYS B O 1
ATOM 6891 N N . ARG B 1 382 ? -12.289 -14.836 15.391 1 98.75 382 ARG B N 1
ATOM 6892 C CA . ARG B 1 382 ? -11.727 -16.141 15.734 1 98.75 382 ARG B CA 1
ATOM 6893 C C . ARG B 1 382 ? -12.422 -17.25 14.953 1 98.75 382 ARG B C 1
ATOM 6895 O O . ARG B 1 382 ? -11.766 -18.203 14.508 1 98.75 382 ARG B O 1
ATOM 6902 N N . GLU B 1 383 ? -13.742 -17.172 14.766 1 98.81 383 GLU B N 1
ATOM 6903 C CA . GLU B 1 383 ? -14.461 -18.172 13.984 1 98.81 383 GLU B CA 1
ATOM 6904 C C . GLU B 1 383 ? -14.008 -18.172 12.531 1 98.81 383 GLU B C 1
ATOM 6906 O O . GLU B 1 383 ? -13.797 -19.234 11.938 1 98.81 383 GLU B O 1
ATOM 6911 N N . ILE B 1 384 ? -13.883 -16.984 11.961 1 98.88 384 ILE B N 1
ATOM 6912 C CA . ILE B 1 384 ? -13.406 -16.859 10.586 1 98.88 384 ILE B CA 1
ATOM 6913 C C . ILE B 1 384 ? -12.016 -17.469 10.461 1 98.88 384 ILE B C 1
ATOM 6915 O O . ILE B 1 384 ? -11.758 -18.266 9.555 1 98.88 384 ILE B O 1
ATOM 6919 N N . GLY B 1 385 ? -11.094 -17.078 11.359 1 98.81 385 GLY B N 1
ATOM 6920 C CA . GLY B 1 385 ? -9.75 -17.641 11.344 1 98.81 385 GLY B CA 1
ATOM 6921 C C . GLY B 1 385 ? -9.719 -19.141 11.5 1 98.81 385 GLY B C 1
ATOM 6922 O O . GLY B 1 385 ? -8.992 -19.828 10.781 1 98.81 385 GLY B O 1
ATOM 6923 N N . ASP B 1 386 ? -10.516 -19.641 12.414 1 98.69 386 ASP B N 1
ATOM 6924 C CA . ASP B 1 386 ? -10.578 -21.078 12.656 1 98.69 386 ASP B CA 1
ATOM 6925 C C . ASP B 1 386 ? -11.016 -21.828 11.398 1 98.69 386 ASP B C 1
ATOM 6927 O O . ASP B 1 386 ? -10.461 -22.875 11.078 1 98.69 386 ASP B O 1
ATOM 6931 N N . ILE B 1 387 ? -11.977 -21.328 10.734 1 98.5 387 ILE B N 1
ATOM 6932 C CA . ILE B 1 387 ? -12.5 -21.969 9.531 1 98.5 387 ILE B CA 1
ATOM 6933 C C . ILE B 1 387 ? -11.438 -21.922 8.43 1 98.5 387 ILE B C 1
ATOM 6935 O O . ILE B 1 387 ? -11.102 -22.969 7.844 1 98.5 387 ILE B O 1
ATOM 6939 N N . ILE B 1 388 ? -10.867 -20.797 8.172 1 98.56 388 ILE B N 1
ATOM 6940 C CA . ILE B 1 388 ? -10.047 -20.578 6.988 1 98.56 388 ILE B CA 1
ATOM 6941 C C . ILE B 1 388 ? -8.664 -21.188 7.211 1 98.56 388 ILE B C 1
ATOM 6943 O O . ILE B 1 388 ? -8.125 -21.859 6.332 1 98.56 388 ILE B O 1
ATOM 6947 N N . PHE B 1 389 ? -8.039 -20.969 8.383 1 98.25 389 PHE B N 1
ATOM 6948 C CA . PHE B 1 389 ? -6.648 -21.359 8.602 1 98.25 389 PHE B CA 1
ATOM 6949 C C . PHE B 1 389 ? -6.539 -22.859 8.844 1 98.25 389 PHE B C 1
ATOM 6951 O O . PHE B 1 389 ? -5.441 -23.422 8.805 1 98.25 389 PHE B O 1
ATOM 6958 N N . ASN B 1 390 ? -7.668 -23.469 9.094 1 96.5 390 ASN B N 1
ATOM 6959 C CA . ASN B 1 390 ? -7.676 -24.938 9.211 1 96.5 390 ASN B CA 1
ATOM 6960 C C . ASN B 1 390 ? -8.188 -25.594 7.938 1 96.5 390 ASN B C 1
ATOM 6962 O O . ASN B 1 390 ? -8.406 -26.812 7.91 1 96.5 390 ASN B O 1
ATOM 6966 N N . HIS B 1 391 ? -8.453 -24.875 6.93 1 93.75 391 HIS B N 1
ATOM 6967 C CA . HIS B 1 391 ? -8.844 -25.344 5.605 1 93.75 391 HIS B CA 1
ATOM 6968 C C . HIS B 1 391 ? -7.727 -25.125 4.59 1 93.75 391 HIS B C 1
ATOM 6970 O O . HIS B 1 391 ? -6.98 -24.156 4.684 1 93.75 391 HIS B O 1
ATOM 6976 N N . LYS B 1 392 ? -7.605 -25.969 3.537 1 89.75 392 LYS B N 1
ATOM 6977 C CA . LYS B 1 392 ? -6.527 -25.922 2.557 1 89.75 392 LYS B CA 1
ATOM 6978 C C . LYS B 1 392 ? -6.512 -24.578 1.823 1 89.75 392 LYS B C 1
ATOM 6980 O O . LYS B 1 392 ? -5.453 -24.094 1.417 1 89.75 392 LYS B O 1
ATOM 6985 N N . VAL B 1 393 ? -7.676 -23.969 1.738 1 92.25 393 VAL B N 1
ATOM 6986 C CA . VAL B 1 393 ? -7.805 -22.734 0.971 1 92.25 393 VAL B CA 1
ATOM 6987 C C . VAL B 1 393 ? -7.02 -21.609 1.651 1 92.25 393 VAL B C 1
ATOM 6989 O O . VAL B 1 393 ? -6.578 -20.672 0.994 1 92.25 393 VAL B O 1
ATOM 6992 N N . GLY B 1 394 ? -6.797 -21.734 2.93 1 94.94 394 GLY B N 1
ATOM 6993 C CA . GLY B 1 394 ? -6.105 -20.688 3.686 1 94.94 394 GLY B CA 1
ATOM 6994 C C . GLY B 1 394 ? -4.617 -20.953 3.826 1 94.94 394 GLY B C 1
ATOM 6995 O O . GLY B 1 394 ? -3.918 -20.203 4.508 1 94.94 394 GLY B O 1
ATOM 6996 N N . TYR B 1 395 ? -4.086 -21.938 3.158 1 94.5 395 TYR B N 1
ATOM 6997 C CA . TYR B 1 395 ? -2.725 -22.406 3.4 1 94.5 395 TYR B CA 1
ATOM 6998 C C . TYR B 1 395 ? -1.71 -21.297 3.117 1 94.5 395 TYR B C 1
ATOM 7000 O O . TYR B 1 395 ? -0.846 -21.016 3.949 1 94.5 395 TYR B O 1
ATOM 7008 N N . THR B 1 396 ? -1.829 -20.562 2.018 1 95.38 396 THR B N 1
ATOM 7009 C CA . THR B 1 396 ? -0.834 -19.578 1.601 1 95.38 396 THR B CA 1
ATOM 7010 C C . THR B 1 396 ? -1.131 -18.203 2.215 1 95.38 396 THR B C 1
ATOM 7012 O O . THR B 1 396 ? -0.356 -17.266 2.045 1 95.38 396 THR B O 1
ATOM 7015 N N . ILE B 1 397 ? -2.311 -18.078 2.904 1 98.12 397 ILE B N 1
ATOM 7016 C CA . ILE B 1 397 ? -2.766 -16.781 3.414 1 98.12 397 ILE B CA 1
ATOM 7017 C C . ILE B 1 397 ? -2.416 -16.672 4.895 1 98.12 397 ILE B C 1
ATOM 7019 O O . ILE B 1 397 ? -2.814 -17.516 5.703 1 98.12 397 ILE B O 1
ATOM 7023 N N . HIS B 1 398 ? -1.723 -15.633 5.211 1 98.81 398 HIS B N 1
ATOM 7024 C CA . HIS B 1 398 ? -1.271 -15.523 6.59 1 98.81 398 HIS B CA 1
ATOM 7025 C C . HIS B 1 398 ? -1.941 -14.344 7.293 1 98.81 398 HIS B C 1
ATOM 7027 O O . HIS B 1 398 ? -1.811 -14.188 8.508 1 98.81 398 HIS B O 1
ATOM 7033 N N . ARG B 1 399 ? -2.691 -13.531 6.613 1 98.88 399 ARG B N 1
ATOM 7034 C CA . ARG B 1 399 ? -3.457 -12.453 7.23 1 98.88 399 ARG B CA 1
ATOM 7035 C C . ARG B 1 399 ? -4.816 -12.289 6.555 1 98.88 399 ARG B C 1
ATOM 7037 O O . ARG B 1 399 ? -4.898 -12.188 5.332 1 98.88 399 ARG B O 1
ATOM 7044 N N . LEU B 1 400 ? -5.855 -12.391 7.289 1 98.94 400 LEU B N 1
ATOM 7045 C CA . LEU B 1 400 ? -7.188 -11.977 6.867 1 98.94 400 LEU B CA 1
ATOM 7046 C C . LEU B 1 400 ? -7.52 -10.586 7.391 1 98.94 400 LEU B C 1
ATOM 7048 O O . LEU B 1 400 ? -7.426 -10.336 8.594 1 98.94 400 LEU B O 1
ATOM 7052 N N . VAL B 1 401 ? -7.801 -9.664 6.523 1 98.94 401 VAL B N 1
ATOM 7053 C CA . VAL B 1 401 ? -8.164 -8.297 6.895 1 98.94 401 VAL B CA 1
ATOM 7054 C C . VAL B 1 401 ? -9.672 -8.117 6.781 1 98.94 401 VAL B C 1
ATOM 7056 O O . VAL B 1 401 ? -10.227 -8.148 5.684 1 98.94 401 VAL B O 1
ATOM 7059 N N . ILE B 1 402 ? -10.344 -7.926 7.871 1 98.94 402 ILE B N 1
ATOM 7060 C CA . ILE B 1 402 ? -11.797 -7.777 7.91 1 98.94 402 ILE B CA 1
ATOM 7061 C C . ILE B 1 402 ? -12.164 -6.301 7.762 1 98.94 402 ILE B C 1
ATOM 7063 O O . ILE B 1 402 ? -11.789 -5.477 8.602 1 98.94 402 ILE B O 1
ATOM 7067 N N . VAL B 1 403 ? -12.898 -5.949 6.734 1 98.88 403 VAL B N 1
ATOM 7068 C CA . VAL B 1 403 ? -13.234 -4.547 6.492 1 98.88 403 VAL B CA 1
ATOM 7069 C C . VAL B 1 403 ? -14.742 -4.41 6.273 1 98.88 403 VAL B C 1
ATOM 7071 O O . VAL B 1 403 ? -15.438 -5.402 6.039 1 98.88 403 VAL B O 1
ATOM 7074 N N . GLY B 1 404 ? -15.227 -3.205 6.414 1 98.5 404 GLY B N 1
ATOM 7075 C CA . GLY B 1 404 ? -16.641 -2.928 6.207 1 98.5 404 GLY B CA 1
ATOM 7076 C C . GLY B 1 404 ? -17 -2.717 4.746 1 98.5 404 GLY B C 1
ATOM 7077 O O . GLY B 1 404 ? -16.125 -2.738 3.879 1 98.5 404 GLY B O 1
ATOM 7078 N N . ASP B 1 405 ? -18.266 -2.533 4.445 1 97.06 405 ASP B N 1
ATOM 7079 C CA . ASP B 1 405 ? -18.766 -2.463 3.074 1 97.06 405 ASP B CA 1
ATOM 7080 C C . ASP B 1 405 ? -18.453 -1.105 2.447 1 97.06 405 ASP B C 1
ATOM 7082 O O . ASP B 1 405 ? -18.719 -0.886 1.265 1 97.06 405 ASP B O 1
ATOM 7086 N N . ASP B 1 406 ? -17.859 -0.17 3.232 1 97.44 406 ASP B N 1
ATOM 7087 C CA . ASP B 1 406 ? -17.422 1.114 2.705 1 97.44 406 ASP B CA 1
ATOM 7088 C C . ASP B 1 406 ? -16.016 1.001 2.104 1 97.44 406 ASP B C 1
ATOM 7090 O O . ASP B 1 406 ? -15.523 1.948 1.49 1 97.44 406 ASP B O 1
ATOM 7094 N N . ILE B 1 407 ? -15.391 -0.134 2.256 1 98.44 407 ILE B N 1
ATOM 7095 C CA . ILE B 1 407 ? -14.031 -0.346 1.754 1 98.44 407 ILE B CA 1
ATOM 7096 C C . ILE B 1 407 ? -14.086 -1.168 0.468 1 98.44 407 ILE B C 1
ATOM 7098 O O . ILE B 1 407 ? -14.727 -2.221 0.421 1 98.44 407 ILE B O 1
ATOM 7102 N N . ASN B 1 408 ? -13.461 -0.68 -0.626 1 98.19 408 ASN B N 1
ATOM 7103 C CA . ASN B 1 408 ? -13.266 -1.449 -1.851 1 98.19 408 ASN B CA 1
ATOM 7104 C C . ASN B 1 408 ? -12.062 -2.377 -1.746 1 98.19 408 ASN B C 1
ATOM 7106 O O . ASN B 1 408 ? -10.914 -1.93 -1.841 1 98.19 408 ASN B O 1
ATOM 7110 N N . VAL B 1 409 ? -12.297 -3.66 -1.618 1 98.62 409 VAL B N 1
ATOM 7111 C CA . VAL B 1 409 ? -11.211 -4.605 -1.358 1 98.62 409 VAL B CA 1
ATOM 7112 C C . VAL B 1 409 ? -10.359 -4.77 -2.611 1 98.62 409 VAL B C 1
ATOM 7114 O O . VAL B 1 409 ? -9.242 -5.289 -2.545 1 98.62 409 VAL B O 1
ATOM 7117 N N . TYR B 1 410 ? -10.836 -4.297 -3.836 1 97.81 410 TYR B N 1
ATOM 7118 C CA . TYR B 1 410 ? -10.086 -4.406 -5.086 1 97.81 410 TYR B CA 1
ATOM 7119 C C . TYR B 1 410 ? -9.141 -3.223 -5.258 1 97.81 410 TYR B C 1
ATOM 7121 O O . TYR B 1 410 ? -8.406 -3.145 -6.246 1 97.81 410 TYR B O 1
ATOM 7129 N N . ASP B 1 411 ? -9.148 -2.271 -4.344 1 96.94 411 ASP B N 1
ATOM 7130 C CA . ASP B 1 411 ? -8.25 -1.127 -4.293 1 96.94 411 ASP B CA 1
ATOM 7131 C C . ASP B 1 411 ? -7.387 -1.164 -3.033 1 96.94 411 ASP B C 1
ATOM 7133 O O . ASP B 1 411 ? -7.863 -0.858 -1.938 1 96.94 411 ASP B O 1
ATOM 7137 N N . PHE B 1 412 ? -6.113 -1.403 -3.193 1 97.62 412 PHE B N 1
ATOM 7138 C CA . PHE B 1 412 ? -5.227 -1.588 -2.053 1 97.62 412 PHE B CA 1
ATOM 7139 C C . PHE B 1 412 ? -5.141 -0.313 -1.221 1 97.62 412 PHE B C 1
ATOM 7141 O O . PHE B 1 412 ? -4.965 -0.371 -0.002 1 97.62 412 PHE B O 1
ATOM 7148 N N . LYS B 1 413 ? -5.293 0.816 -1.762 1 96.81 413 LYS B N 1
ATOM 7149 C CA . LYS B 1 413 ? -5.273 2.07 -1.015 1 96.81 413 LYS B CA 1
ATOM 7150 C C . LYS B 1 413 ? -6.398 2.115 0.015 1 96.81 413 LYS B C 1
ATOM 7152 O O . LYS B 1 413 ? -6.219 2.643 1.115 1 96.81 413 LYS B O 1
ATOM 7157 N N . ASP B 1 414 ? -7.551 1.557 -0.35 1 98 414 ASP B N 1
ATOM 7158 C CA . ASP B 1 414 ? -8.672 1.491 0.582 1 98 414 ASP B CA 1
ATOM 7159 C C . ASP B 1 414 ? -8.391 0.506 1.714 1 98 414 ASP B C 1
ATOM 7161 O O . ASP B 1 414 ? -8.672 0.793 2.879 1 98 414 ASP B O 1
ATOM 7165 N N . VAL B 1 415 ? -7.824 -0.619 1.334 1 98.75 415 VAL B N 1
ATOM 7166 C CA . VAL B 1 415 ? -7.582 -1.68 2.307 1 98.75 415 VAL B CA 1
ATOM 7167 C C . VAL B 1 415 ? -6.559 -1.211 3.336 1 98.75 415 VAL B C 1
ATOM 7169 O O . VAL B 1 415 ? -6.773 -1.346 4.543 1 98.75 415 VAL B O 1
ATOM 7172 N N . ILE B 1 416 ? -5.453 -0.624 2.824 1 98.75 416 ILE B N 1
ATOM 7173 C CA . ILE B 1 416 ? -4.391 -0.2 3.727 1 98.75 416 ILE B CA 1
ATOM 7174 C C . ILE B 1 416 ? -4.863 0.991 4.559 1 98.75 416 ILE B C 1
ATOM 7176 O O . ILE B 1 416 ? -4.465 1.143 5.715 1 98.75 416 ILE B O 1
ATOM 7180 N N . TRP B 1 417 ? -5.781 1.84 4.039 1 98.5 417 TRP B N 1
ATOM 7181 C CA . TRP B 1 417 ? -6.395 2.93 4.789 1 98.5 417 TRP B CA 1
ATOM 7182 C C . TRP B 1 417 ? -7.156 2.398 6 1 98.5 417 TRP B C 1
ATOM 7184 O O . TRP B 1 417 ? -6.969 2.879 7.121 1 98.5 417 TRP B O 1
ATOM 7194 N N . ALA B 1 418 ? -7.977 1.379 5.789 1 98.81 418 ALA B N 1
ATOM 7195 C CA . ALA B 1 418 ? -8.711 0.756 6.887 1 98.81 418 ALA B CA 1
ATOM 7196 C C . ALA B 1 418 ? -7.758 0.124 7.898 1 98.81 418 ALA B C 1
ATOM 7198 O O . ALA B 1 418 ? -7.918 0.302 9.109 1 98.81 418 ALA B O 1
ATOM 7199 N N . PHE B 1 419 ? -6.723 -0.525 7.402 1 98.81 419 PHE B N 1
ATOM 7200 C CA . PHE B 1 419 ? -5.781 -1.236 8.258 1 98.81 419 PHE B CA 1
ATOM 7201 C C . PHE B 1 419 ? -5.027 -0.264 9.156 1 98.81 419 PHE B C 1
ATOM 7203 O O . PHE B 1 419 ? -4.848 -0.524 10.352 1 98.81 419 PHE B O 1
ATOM 7210 N N . CYS B 1 420 ? -4.617 0.849 8.625 1 98.62 420 CYS B N 1
ATOM 7211 C CA . CYS B 1 420 ? -3.781 1.8 9.344 1 98.62 420 CYS B CA 1
ATOM 7212 C C . CYS B 1 420 ? -4.613 2.627 10.32 1 98.62 420 CYS B C 1
ATOM 7214 O O . CYS B 1 420 ? -4.09 3.143 11.305 1 98.62 420 CYS B O 1
ATOM 7216 N N . THR B 1 421 ? -5.941 2.709 10.078 1 98.62 421 THR B N 1
ATOM 7217 C CA . THR B 1 421 ? -6.691 3.713 10.828 1 98.62 421 THR B CA 1
ATOM 7218 C C . THR B 1 421 ? -7.773 3.057 11.68 1 98.62 421 THR B C 1
ATOM 7220 O O . THR B 1 421 ? -8.336 3.691 12.578 1 98.62 421 THR B O 1
ATOM 7223 N N . ARG B 1 422 ? -8.062 1.75 11.43 1 98.75 422 ARG B N 1
ATOM 7224 C CA . ARG B 1 422 ? -9.188 1.153 12.133 1 98.75 422 ARG B CA 1
ATOM 7225 C C . ARG B 1 422 ? -8.766 -0.106 12.883 1 98.75 422 ARG B C 1
ATOM 7227 O O . ARG B 1 422 ? -9.547 -0.68 13.641 1 98.75 422 ARG B O 1
ATOM 7234 N N . CYS B 1 423 ? -7.59 -0.576 12.633 1 98.75 423 CYS B N 1
ATOM 7235 C CA . CYS B 1 423 ? -7.055 -1.757 13.305 1 98.75 423 CYS B CA 1
ATOM 7236 C C . CYS B 1 423 ? -6.012 -1.368 14.344 1 98.75 423 CYS B C 1
ATOM 7238 O O . CYS B 1 423 ? -4.875 -1.045 14 1 98.75 423 CYS B O 1
ATOM 7240 N N . ARG B 1 424 ? -6.395 -1.396 15.594 1 98.5 424 ARG B N 1
ATOM 7241 C CA . ARG B 1 424 ? -5.48 -1.014 16.672 1 98.5 424 ARG B CA 1
ATOM 7242 C C . ARG B 1 424 ? -4.445 -2.104 16.922 1 98.5 424 ARG B C 1
ATOM 7244 O O . ARG B 1 424 ? -4.801 -3.24 17.234 1 98.5 424 ARG B O 1
ATOM 7251 N N . PRO B 1 425 ? -3.146 -1.761 16.766 1 97.06 425 PRO B N 1
ATOM 7252 C CA . PRO B 1 425 ? -2.111 -2.771 17 1 97.06 425 PRO B CA 1
ATOM 7253 C C . PRO B 1 425 ? -2.262 -3.467 18.359 1 97.06 425 PRO B C 1
ATOM 7255 O O . PRO B 1 425 ? -2.441 -2.803 19.375 1 97.06 425 PRO B O 1
ATOM 7258 N N . GLY B 1 426 ? -2.227 -4.75 18.328 1 93.94 426 GLY B N 1
ATOM 7259 C CA . GLY B 1 426 ? -2.258 -5.539 19.562 1 93.94 426 GLY B CA 1
ATOM 7260 C C . GLY B 1 426 ? -3.664 -5.859 20.016 1 93.94 426 GLY B C 1
ATOM 7261 O O . GLY B 1 426 ? -3.916 -6.945 20.547 1 93.94 426 GLY B O 1
ATOM 7262 N N . MET B 1 427 ? -4.613 -4.996 19.828 1 96.81 427 MET B N 1
ATOM 7263 C CA . MET B 1 427 ? -5.945 -5.152 20.406 1 96.81 427 MET B CA 1
ATOM 7264 C C . MET B 1 427 ? -6.926 -5.711 19.375 1 96.81 427 MET B C 1
ATOM 7266 O O . MET B 1 427 ? -7.793 -6.52 19.719 1 96.81 427 MET B O 1
ATOM 7270 N N . ASP B 1 428 ? -6.836 -5.289 18.141 1 98.31 428 ASP B N 1
ATOM 7271 C CA . ASP B 1 428 ? -7.793 -5.676 17.109 1 98.31 428 ASP B CA 1
ATOM 7272 C C . ASP B 1 428 ? -7.219 -6.754 16.203 1 98.31 428 ASP B C 1
ATOM 7274 O O . ASP B 1 428 ? -7.637 -6.891 15.055 1 98.31 428 ASP B O 1
ATOM 7278 N N . GLU B 1 429 ? -6.207 -7.508 16.625 1 98.25 429 GLU B N 1
ATOM 7279 C CA . GLU B 1 429 ? -5.559 -8.578 15.867 1 98.25 429 GLU B CA 1
ATOM 7280 C C . GLU B 1 429 ? -5.605 -9.898 16.641 1 98.25 429 GLU B C 1
ATOM 7282 O O . GLU B 1 429 ? -5.281 -9.945 17.828 1 98.25 429 GLU B O 1
ATOM 7287 N N . TYR B 1 430 ? -6.043 -10.922 16.031 1 98.62 430 TYR B N 1
ATOM 7288 C CA . TYR B 1 430 ? -6.18 -12.242 16.625 1 98.62 430 TYR B CA 1
ATOM 7289 C C . TYR B 1 430 ? -5.238 -13.242 15.969 1 98.62 430 TYR B C 1
ATOM 7291 O O . TYR B 1 430 ? -5.445 -13.641 14.82 1 98.62 430 TYR B O 1
ATOM 7299 N N . VAL B 1 431 ? -4.223 -13.711 16.688 1 98.44 431 VAL B N 1
ATOM 7300 C CA . VAL B 1 431 ? -3.121 -14.508 16.156 1 98.44 431 VAL B CA 1
ATOM 7301 C C . VAL B 1 431 ? -3.459 -16 16.266 1 98.44 431 VAL B C 1
ATOM 7303 O O . VAL B 1 431 ? -4.059 -16.438 17.25 1 98.44 431 VAL B O 1
ATOM 7306 N N . PHE B 1 432 ? -3.154 -16.781 15.328 1 98.56 432 PHE B N 1
ATOM 7307 C CA . PHE B 1 432 ? -3.312 -18.234 15.273 1 98.56 432 PHE B CA 1
ATOM 7308 C C . PHE B 1 432 ? -1.962 -18.922 15.125 1 98.56 432 PHE B C 1
ATOM 7310 O O . PHE B 1 432 ? -1.317 -18.828 14.086 1 98.56 432 PHE B O 1
ATOM 7317 N N . GLU B 1 433 ? -1.543 -19.688 16.125 1 97.5 433 GLU B N 1
ATOM 7318 C CA . GLU B 1 433 ? -0.214 -20.297 16.141 1 97.5 433 GLU B CA 1
ATOM 7319 C C . GLU B 1 433 ? -0.295 -21.812 15.984 1 97.5 433 GLU B C 1
ATOM 7321 O O . GLU B 1 433 ? 0.706 -22.453 15.68 1 97.5 433 GLU B O 1
ATOM 7326 N N . ASP B 1 434 ? -1.438 -22.359 16.203 1 96.94 434 ASP B N 1
ATOM 7327 C CA . ASP B 1 434 ? -1.596 -23.812 16.109 1 96.94 434 ASP B CA 1
ATOM 7328 C C . ASP B 1 434 ? -2.303 -24.203 14.82 1 96.94 434 ASP B C 1
ATOM 7330 O O . ASP B 1 434 ? -3.305 -24.922 14.852 1 96.94 434 ASP B O 1
ATOM 7334 N N . VAL B 1 435 ? -1.841 -23.719 13.688 1 97.56 435 VAL B N 1
ATOM 7335 C CA . VAL B 1 435 ? -2.35 -24 12.344 1 97.56 435 VAL B CA 1
ATOM 7336 C C . VAL B 1 435 ? -1.184 -24.156 11.375 1 97.56 435 VAL B C 1
ATOM 7338 O O . VAL B 1 435 ? -0.043 -23.828 11.703 1 97.56 435 VAL B O 1
ATOM 7341 N N . ALA B 1 436 ? -1.463 -24.703 10.195 1 96 436 ALA B N 1
ATOM 7342 C CA . ALA B 1 436 ? -0.426 -24.891 9.188 1 96 436 ALA B CA 1
ATOM 7343 C C . ALA B 1 436 ? 0.069 -23.562 8.641 1 96 436 ALA B C 1
ATOM 7345 O O . ALA B 1 436 ? -0.729 -22.672 8.359 1 96 436 ALA B O 1
ATOM 7346 N N . GLY B 1 437 ? 1.331 -23.391 8.641 1 96.44 437 GLY B N 1
ATOM 7347 C CA . GLY B 1 437 ? 1.954 -22.234 8.031 1 96.44 437 GLY B CA 1
ATOM 7348 C C . GLY B 1 437 ? 2.561 -22.531 6.672 1 96.44 437 GLY B C 1
ATOM 7349 O O . GLY B 1 437 ? 2.971 -23.656 6.402 1 96.44 437 GLY B O 1
ATOM 7350 N N . PHE B 1 438 ? 2.609 -21.562 5.836 1 96.5 438 PHE B N 1
ATOM 7351 C CA . PHE B 1 438 ? 3.168 -21.703 4.5 1 96.5 438 PHE B CA 1
ATOM 7352 C C . PHE B 1 438 ? 4.664 -21.406 4.504 1 96.5 438 PHE B C 1
ATOM 7354 O O . PHE B 1 438 ? 5.074 -20.25 4.578 1 96.5 438 PHE B O 1
ATOM 7361 N N . PRO B 1 439 ? 5.48 -22.344 4.293 1 94.62 439 PRO B N 1
ATOM 7362 C CA . PRO B 1 439 ? 6.914 -22.203 4.555 1 94.62 439 PRO B CA 1
ATOM 7363 C C . PRO B 1 439 ? 7.621 -21.312 3.525 1 94.62 439 PRO B C 1
ATOM 7365 O O . PRO B 1 439 ? 8.711 -20.812 3.785 1 94.62 439 PRO B O 1
ATOM 7368 N N . LEU B 1 440 ? 7.027 -21.109 2.379 1 94.44 440 LEU B N 1
ATOM 7369 C CA . LEU B 1 440 ? 7.727 -20.375 1.334 1 94.44 440 LEU B CA 1
ATOM 7370 C C . LEU B 1 440 ? 7.797 -18.891 1.671 1 94.44 440 LEU B C 1
ATOM 7372 O O . LEU B 1 440 ? 8.57 -18.141 1.065 1 94.44 440 LEU B O 1
ATOM 7376 N N . ILE B 1 441 ? 7 -18.422 2.598 1 97.69 441 ILE B N 1
ATOM 7377 C CA . ILE B 1 441 ? 7.102 -17.031 3.027 1 97.69 441 ILE B CA 1
ATOM 7378 C C . ILE B 1 441 ? 8.414 -16.812 3.785 1 97.69 441 ILE B C 1
ATOM 7380 O O . ILE B 1 441 ? 8.727 -17.562 4.707 1 97.69 441 ILE B O 1
ATOM 7384 N N . PRO B 1 442 ? 9.148 -15.766 3.527 1 98.19 442 PRO B N 1
ATOM 7385 C CA . PRO B 1 442 ? 10.461 -15.586 4.145 1 98.19 442 PRO B CA 1
ATOM 7386 C C . PRO B 1 442 ? 10.398 -15.547 5.668 1 98.19 442 PRO B C 1
ATOM 7388 O O . PRO B 1 442 ? 11.234 -16.156 6.34 1 98.19 442 PRO B O 1
ATOM 7391 N N . TYR B 1 443 ? 9.414 -14.891 6.266 1 98.56 443 TYR B N 1
ATOM 7392 C CA . TYR B 1 443 ? 9.398 -14.805 7.723 1 98.56 443 TYR B CA 1
ATOM 7393 C C . TYR B 1 443 ? 9.047 -16.141 8.352 1 98.56 443 TYR B C 1
ATOM 7395 O O . TYR B 1 443 ? 9.203 -16.328 9.555 1 98.56 443 TYR B O 1
ATOM 7403 N N . MET B 1 444 ? 8.547 -17.109 7.578 1 97.75 444 MET B N 1
ATOM 7404 C CA . MET B 1 444 ? 8.289 -18.453 8.078 1 97.75 444 MET B CA 1
ATOM 7405 C C . MET B 1 444 ? 9.555 -19.312 8.016 1 97.75 444 MET B C 1
ATOM 7407 O O . MET B 1 444 ? 10.102 -19.703 9.047 1 97.75 444 MET B O 1
ATOM 7411 N N . SER B 1 445 ? 10.188 -19.469 6.844 1 95.25 445 SER B N 1
ATOM 7412 C CA . SER B 1 445 ? 11.32 -20.375 6.652 1 95.25 445 SER B CA 1
ATOM 7413 C C . SER B 1 445 ? 12.625 -19.734 7.113 1 95.25 445 SER B C 1
ATOM 7415 O O . SER B 1 445 ? 13.555 -20.438 7.516 1 95.25 445 SER B O 1
ATOM 7417 N N . HIS B 1 446 ? 12.711 -18.453 7.082 1 96.88 446 HIS B N 1
ATOM 7418 C CA . HIS B 1 446 ? 13.945 -17.75 7.41 1 96.88 446 HIS B CA 1
ATOM 7419 C C . HIS B 1 446 ? 13.742 -16.797 8.578 1 96.88 446 HIS B C 1
ATOM 7421 O O . HIS B 1 446 ? 14.531 -15.867 8.781 1 96.88 446 HIS B O 1
ATOM 7427 N N . GLY B 1 447 ? 12.617 -16.969 9.281 1 97.31 447 GLY B N 1
ATOM 7428 C CA . GLY B 1 447 ? 12.297 -16.125 10.414 1 97.31 447 GLY B CA 1
ATOM 7429 C C . GLY B 1 447 ? 12.625 -16.766 11.75 1 97.31 447 GLY B C 1
ATOM 7430 O O . GLY B 1 447 ? 13.477 -17.656 11.82 1 97.31 447 GLY B O 1
ATOM 7431 N N . ASN B 1 448 ? 12 -16.312 12.812 1 95.56 448 ASN B N 1
ATOM 7432 C CA . ASN B 1 448 ? 12.336 -16.672 14.188 1 95.56 448 ASN B CA 1
ATOM 7433 C C . ASN B 1 448 ? 11.531 -17.875 14.664 1 95.56 448 ASN B C 1
ATOM 7435 O O . ASN B 1 448 ? 11.875 -18.516 15.664 1 95.56 448 ASN B O 1
ATOM 7439 N N . GLY B 1 449 ? 10.477 -18.234 13.977 1 96.06 449 GLY B N 1
ATOM 7440 C CA . GLY B 1 449 ? 9.57 -19.281 14.438 1 96.06 449 GLY B CA 1
ATOM 7441 C C . GLY B 1 449 ? 9.617 -20.531 13.578 1 96.06 449 GLY B C 1
ATOM 7442 O O . GLY B 1 449 ? 10.469 -20.656 12.695 1 96.06 449 GLY B O 1
ATOM 7443 N N . ALA B 1 450 ? 8.672 -21.531 13.93 1 96.62 450 ALA B N 1
ATOM 7444 C CA . ALA B 1 450 ? 8.562 -22.75 13.125 1 96.62 450 ALA B CA 1
ATOM 7445 C C . ALA B 1 450 ? 8.172 -22.422 11.688 1 96.62 450 ALA B C 1
ATOM 7447 O O . ALA B 1 450 ? 7.23 -21.656 11.445 1 96.62 450 ALA B O 1
ATOM 7448 N N . PRO B 1 451 ? 8.859 -22.984 10.734 1 95.75 451 PRO B N 1
ATOM 7449 C CA . PRO B 1 451 ? 8.625 -22.625 9.336 1 95.75 451 PRO B CA 1
ATOM 7450 C C . PRO B 1 451 ? 7.277 -23.125 8.82 1 95.75 451 PRO B C 1
ATOM 7452 O O . PRO B 1 451 ? 6.75 -22.578 7.84 1 95.75 451 PRO B O 1
ATOM 7455 N N . ASN B 1 452 ? 6.691 -24.156 9.422 1 95.81 452 ASN B N 1
ATOM 7456 C CA . ASN B 1 452 ? 5.508 -24.781 8.828 1 95.81 452 ASN B CA 1
ATOM 7457 C C . ASN B 1 452 ? 4.301 -24.672 9.758 1 95.81 452 ASN B C 1
ATOM 7459 O O . ASN B 1 452 ? 3.305 -25.375 9.57 1 95.81 452 ASN B O 1
ATOM 7463 N N . ARG B 1 453 ? 4.379 -23.875 10.844 1 96.81 453 ARG B N 1
ATOM 7464 C CA . ARG B 1 453 ? 3.287 -23.75 11.797 1 96.81 453 ARG B CA 1
ATOM 7465 C C . ARG B 1 453 ? 3.121 -22.312 12.266 1 96.81 453 ARG B C 1
ATOM 7467 O O . ARG B 1 453 ? 4.109 -21.609 12.508 1 96.81 453 ARG B O 1
ATOM 7474 N N . GLY B 1 454 ? 1.889 -21.953 12.352 1 97.81 454 GLY B N 1
ATOM 7475 C CA . GLY B 1 454 ? 1.558 -20.672 12.961 1 97.81 454 GLY B CA 1
ATOM 7476 C C . GLY B 1 454 ? 1.799 -19.484 12.031 1 97.81 454 GLY B C 1
ATOM 7477 O O . GLY B 1 454 ? 1.724 -19.625 10.812 1 97.81 454 GLY B O 1
ATOM 7478 N N . GLY B 1 455 ? 1.947 -18.281 12.609 1 98.06 455 GLY B N 1
ATOM 7479 C CA . GLY B 1 455 ? 2.232 -17.047 11.898 1 98.06 455 GLY B CA 1
ATOM 7480 C C . GLY B 1 455 ? 1.023 -16.484 11.188 1 98.06 455 GLY B C 1
ATOM 7481 O O . GLY B 1 455 ? 1.161 -15.812 10.156 1 98.06 455 GLY B O 1
ATOM 7482 N N . LYS B 1 456 ? -0.143 -16.812 11.594 1 98.69 456 LYS B N 1
ATOM 7483 C CA . LYS B 1 456 ? -1.347 -16.328 10.914 1 98.69 456 LYS B CA 1
ATOM 7484 C C . LYS B 1 456 ? -2.168 -15.422 11.82 1 98.69 456 LYS B C 1
ATOM 7486 O O . LYS B 1 456 ? -2.113 -15.539 13.047 1 98.69 456 LYS B O 1
ATOM 7491 N N . VAL B 1 457 ? -2.896 -14.453 11.25 1 98.88 457 VAL B N 1
ATOM 7492 C CA . VAL B 1 457 ? -3.588 -13.445 12.047 1 98.88 457 VAL B CA 1
ATOM 7493 C C . VAL B 1 457 ? -4.852 -12.992 11.32 1 98.88 457 VAL B C 1
ATOM 7495 O O . VAL B 1 457 ? -4.91 -13.016 10.086 1 98.88 457 VAL B O 1
ATOM 7498 N N . VAL B 1 458 ? -5.918 -12.766 12 1 98.94 458 VAL B N 1
ATOM 7499 C CA . VAL B 1 458 ? -7.074 -12.016 11.523 1 98.94 458 VAL B CA 1
ATOM 7500 C C . VAL B 1 458 ? -7.02 -10.586 12.062 1 98.94 458 VAL B C 1
ATOM 7502 O O . VAL B 1 458 ? -6.949 -10.375 13.273 1 98.94 458 VAL B O 1
ATOM 7505 N N . SER B 1 459 ? -6.93 -9.609 11.227 1 98.88 459 SER B N 1
ATOM 7506 C CA . SER B 1 459 ? -6.926 -8.188 11.57 1 98.88 459 SER B CA 1
ATOM 7507 C C . SER B 1 459 ? -8.312 -7.574 11.391 1 98.88 459 SER B C 1
ATOM 7509 O O . SER B 1 459 ? -8.812 -7.473 10.273 1 98.88 459 SER B O 1
ATOM 7511 N N . ASP B 1 460 ? -8.891 -7.184 12.477 1 98.94 460 ASP B N 1
ATOM 7512 C CA . ASP B 1 460 ? -10.227 -6.594 12.469 1 98.94 460 ASP B CA 1
ATOM 7513 C C . ASP B 1 460 ? -10.156 -5.09 12.203 1 98.94 460 ASP B C 1
ATOM 7515 O O . ASP B 1 460 ? -9.773 -4.316 13.086 1 98.94 460 ASP B O 1
ATOM 7519 N N . CYS B 1 461 ? -10.57 -4.695 11.039 1 98.88 461 CYS B N 1
ATOM 7520 C CA . CYS B 1 461 ? -10.57 -3.285 10.664 1 98.88 461 CYS B CA 1
ATOM 7521 C C . CYS B 1 461 ? -11.984 -2.711 10.711 1 98.88 461 CYS B C 1
ATOM 7523 O O . CYS B 1 461 ? -12.305 -1.782 9.961 1 98.88 461 CYS B O 1
ATOM 7525 N N . LEU B 1 462 ? -12.859 -3.34 11.375 1 98.81 462 LEU B N 1
ATOM 7526 C CA . LEU B 1 462 ? -14.172 -2.791 11.711 1 98.81 462 LEU B CA 1
ATOM 7527 C C . LEU B 1 462 ? -14.125 -2.039 13.031 1 98.81 462 LEU B C 1
ATOM 7529 O O . LEU B 1 462 ? -13.477 -2.486 13.984 1 98.81 462 LEU B O 1
ATOM 7533 N N . LEU B 1 463 ? -14.727 -0.895 13.078 1 98.31 463 LEU B N 1
ATOM 7534 C CA . LEU B 1 463 ? -14.883 -0.218 14.359 1 98.31 463 LEU B CA 1
ATOM 7535 C C . LEU B 1 463 ? -16.016 -0.845 15.172 1 98.31 463 LEU B C 1
ATOM 7537 O O . LEU B 1 463 ? -16.938 -1.423 14.602 1 98.31 463 LEU B O 1
ATOM 7541 N N . PRO B 1 464 ? -15.984 -0.74 16.469 1 97.44 464 PRO B N 1
ATOM 7542 C CA . PRO B 1 464 ? -16.953 -1.394 17.344 1 97.44 464 PRO B CA 1
ATOM 7543 C C . PRO B 1 464 ? -18.406 -1.078 16.953 1 97.44 464 PRO B C 1
ATOM 7545 O O . PRO B 1 464 ? -19.266 -1.951 17.047 1 97.44 464 PRO B O 1
ATOM 7548 N N . VAL B 1 465 ? -18.734 0.091 16.5 1 97.44 465 VAL B N 1
ATOM 7549 C CA . VAL B 1 465 ? -20.094 0.519 16.219 1 97.44 465 VAL B CA 1
ATOM 7550 C C . VAL B 1 465 ? -20.656 -0.285 15.039 1 97.44 465 VAL B C 1
ATOM 7552 O O . VAL B 1 465 ? -21.859 -0.44 14.898 1 97.44 465 VAL B O 1
ATOM 7555 N N . GLU B 1 466 ? -19.781 -0.831 14.211 1 98.12 466 GLU B N 1
ATOM 7556 C CA . GLU B 1 466 ? -20.234 -1.62 13.062 1 98.12 466 GLU B CA 1
ATOM 7557 C C . GLU B 1 466 ? -20.828 -2.955 13.508 1 98.12 466 GLU B C 1
ATOM 7559 O O . GLU B 1 466 ? -21.641 -3.545 12.797 1 98.12 466 GLU B O 1
ATOM 7564 N N . TYR B 1 467 ? -20.438 -3.473 14.625 1 98.12 467 TYR B N 1
ATOM 7565 C CA . TYR B 1 467 ? -20.984 -4.699 15.195 1 98.12 467 TYR B CA 1
ATOM 7566 C C . TYR B 1 467 ? -22.297 -4.43 15.914 1 98.12 467 TYR B C 1
ATOM 7568 O O . TYR B 1 467 ? -23.047 -5.359 16.219 1 98.12 467 TYR B O 1
ATOM 7576 N N . ALA B 1 468 ? -22.562 -3.166 16.203 1 97.19 468 ALA B N 1
ATOM 7577 C CA . ALA B 1 468 ? -23.688 -2.873 17.078 1 97.19 468 ALA B CA 1
ATOM 7578 C C . ALA B 1 468 ? -24.703 -1.962 16.391 1 97.19 468 ALA B C 1
ATOM 7580 O O . ALA B 1 468 ? -25.766 -2.412 15.992 1 97.19 468 ALA B O 1
ATOM 7581 N N . THR B 1 469 ? -24.312 -0.666 16.062 1 96.5 469 THR B N 1
ATOM 7582 C CA . THR B 1 469 ? -25.281 0.34 15.633 1 96.5 469 THR B CA 1
ATOM 7583 C C . THR B 1 469 ? -25.078 0.692 14.156 1 96.5 469 THR B C 1
ATOM 7585 O O . THR B 1 469 ? -25.984 1.247 13.516 1 96.5 469 THR B O 1
ATOM 7588 N N . GLY B 1 470 ? -23.906 0.339 13.664 1 96.81 470 GLY B N 1
ATOM 7589 C CA . GLY B 1 470 ? -23.625 0.662 12.273 1 96.81 470 GLY B CA 1
ATOM 7590 C C . GLY B 1 470 ? -22.703 1.851 12.109 1 96.81 470 GLY B C 1
ATOM 7591 O O . GLY B 1 470 ? -22.469 2.596 13.062 1 96.81 470 GLY B O 1
ATOM 7592 N N . LYS B 1 471 ? -22.25 1.988 10.945 1 96.69 471 LYS B N 1
ATOM 7593 C CA . LYS B 1 471 ? -21.297 3.031 10.578 1 96.69 471 LYS B CA 1
ATOM 7594 C C . LYS B 1 471 ? -21.844 4.418 10.93 1 96.69 471 LYS B C 1
ATOM 7596 O O . LYS B 1 471 ? -22.984 4.75 10.586 1 96.69 471 LYS B O 1
ATOM 7601 N N . ASN B 1 472 ? -21.047 5.258 11.609 1 96.94 472 ASN B N 1
ATOM 7602 C CA . ASN B 1 472 ? -21.484 6.594 12.008 1 96.94 472 ASN B CA 1
ATOM 7603 C C . ASN B 1 472 ? -20.5 7.66 11.555 1 96.94 472 ASN B C 1
ATOM 7605 O O . ASN B 1 472 ? -20.375 8.711 12.188 1 96.94 472 ASN B O 1
ATOM 7609 N N . TRP B 1 473 ? -19.688 7.383 10.586 1 97.75 473 TRP B N 1
ATOM 7610 C CA . TRP B 1 473 ? -18.719 8.328 10.031 1 97.75 473 TRP B CA 1
ATOM 7611 C C . TRP B 1 473 ? -18.906 8.469 8.531 1 97.75 473 TRP B C 1
ATOM 7613 O O . TRP B 1 473 ? -19.672 7.727 7.914 1 97.75 473 TRP B O 1
ATOM 7623 N N . GLU B 1 474 ? -18.297 9.5 8 1 97.12 474 GLU B N 1
ATOM 7624 C CA . GLU B 1 474 ? -18.141 9.727 6.57 1 97.12 474 GLU B CA 1
ATOM 7625 C C . GLU B 1 474 ? -16.672 9.805 6.18 1 97.12 474 GLU B C 1
ATOM 7627 O O . GLU B 1 474 ? -15.844 10.289 6.953 1 97.12 474 GLU B O 1
ATOM 7632 N N . ALA B 1 475 ? -16.406 9.234 5.027 1 97.81 475 ALA B N 1
ATOM 7633 C CA . ALA B 1 475 ? -15.055 9.461 4.527 1 97.81 475 ALA B CA 1
ATOM 7634 C C . ALA B 1 475 ? -14.828 10.93 4.188 1 97.81 475 ALA B C 1
ATOM 7636 O O . ALA B 1 475 ? -15.711 11.586 3.625 1 97.81 475 ALA B O 1
ATOM 7637 N N . ALA B 1 476 ? -13.695 11.508 4.59 1 98.31 476 ALA B N 1
ATOM 7638 C CA . ALA B 1 476 ? -13.305 12.867 4.207 1 98.31 476 ALA B CA 1
ATOM 7639 C C . ALA B 1 476 ? -12.633 12.875 2.836 1 98.31 476 ALA B C 1
ATOM 7641 O O . ALA B 1 476 ? -11.406 12.875 2.738 1 98.31 476 ALA B O 1
ATOM 7642 N N . ASP B 1 477 ? -13.398 12.883 1.812 1 98.19 477 ASP B N 1
ATOM 7643 C CA . ASP B 1 477 ? -12.93 12.883 0.431 1 98.19 477 ASP B CA 1
ATOM 7644 C C . ASP B 1 477 ? -13.977 13.477 -0.508 1 98.19 477 ASP B C 1
ATOM 7646 O O . ASP B 1 477 ? -15.055 13.875 -0.067 1 98.19 477 ASP B O 1
ATOM 7650 N N . PHE B 1 478 ? -13.641 13.617 -1.743 1 98.38 478 PHE B N 1
ATOM 7651 C CA . PHE B 1 478 ? -14.5 14.266 -2.732 1 98.38 478 PHE B CA 1
ATOM 7652 C C . PHE B 1 478 ? -15.812 13.516 -2.877 1 98.38 478 PHE B C 1
ATOM 7654 O O . PHE B 1 478 ? -16.891 14.133 -2.898 1 98.38 478 PHE B O 1
ATOM 7661 N N . GLU B 1 479 ? -15.773 12.219 -2.889 1 97.31 479 GLU B N 1
ATOM 7662 C CA . GLU B 1 479 ? -16.938 11.391 -3.201 1 97.31 479 GLU B CA 1
ATOM 7663 C C . GLU B 1 479 ? -17.969 11.43 -2.072 1 97.31 479 GLU B C 1
ATOM 7665 O O . GLU B 1 479 ? -19.172 11.375 -2.32 1 97.31 479 GLU B O 1
ATOM 7670 N N . ASN B 1 480 ? -17.516 11.578 -0.833 1 97.38 480 ASN B N 1
ATOM 7671 C CA . ASN B 1 480 ? -18.406 11.297 0.282 1 97.38 480 ASN B CA 1
ATOM 7672 C C . ASN B 1 480 ? -18.703 12.555 1.094 1 97.38 480 ASN B C 1
ATOM 7674 O O . ASN B 1 480 ? -19.641 12.57 1.896 1 97.38 480 ASN B O 1
ATOM 7678 N N . SER B 1 481 ? -17.953 13.633 0.869 1 98.06 481 SER B N 1
ATOM 7679 C CA . SER B 1 481 ? -18.047 14.758 1.795 1 98.06 481 SER B CA 1
ATOM 7680 C C . SER B 1 481 ? -18.828 15.914 1.191 1 98.06 481 SER B C 1
ATOM 7682 O O . SER B 1 481 ? -18.859 17.016 1.755 1 98.06 481 SER B O 1
ATOM 7684 N N . PHE B 1 482 ? -19.484 15.703 -0.003 1 98.56 482 PHE B N 1
ATOM 7685 C CA . PHE B 1 482 ? -20.188 16.797 -0.68 1 98.56 482 PHE B CA 1
ATOM 7686 C C . PHE B 1 482 ? -21.484 16.312 -1.287 1 98.56 482 PHE B C 1
ATOM 7688 O O . PHE B 1 482 ? -21.594 15.148 -1.71 1 98.56 482 PHE B O 1
ATOM 7695 N N . PRO B 1 483 ? -22.5 17.172 -1.322 1 98.25 483 PRO B N 1
ATOM 7696 C CA . PRO B 1 483 ? -23.734 16.797 -2.008 1 98.25 483 PRO B CA 1
ATOM 7697 C C . PRO B 1 483 ? -23.531 16.516 -3.494 1 98.25 483 PRO B C 1
ATOM 7699 O O . PRO B 1 483 ? -22.641 17.094 -4.117 1 98.25 483 PRO B O 1
ATOM 7702 N N . GLU B 1 484 ? -24.375 15.734 -4.051 1 98.19 484 GLU B N 1
ATOM 7703 C CA . GLU B 1 484 ? -24.281 15.328 -5.449 1 98.19 484 GLU B CA 1
ATOM 7704 C C . GLU B 1 484 ? -24.281 16.531 -6.379 1 98.19 484 GLU B C 1
ATOM 7706 O O . GLU B 1 484 ? -23.547 16.562 -7.367 1 98.19 484 GLU B O 1
ATOM 7711 N N . GLU B 1 485 ? -25.062 17.469 -6.027 1 98.12 485 GLU B N 1
ATOM 7712 C CA . GLU B 1 485 ? -25.172 18.672 -6.867 1 98.12 485 GLU B CA 1
ATOM 7713 C C . GLU B 1 485 ? -23.844 19.406 -6.961 1 98.12 485 GLU B C 1
ATOM 7715 O O . GLU B 1 485 ? -23.484 19.906 -8.031 1 98.12 485 GLU B O 1
ATOM 7720 N N . ILE B 1 486 ? -23.141 19.516 -5.852 1 98.19 486 ILE B N 1
ATOM 7721 C CA . ILE B 1 486 ? -21.844 20.203 -5.824 1 98.19 486 ILE B CA 1
ATOM 7722 C C . ILE B 1 486 ? -20.828 19.375 -6.598 1 98.19 486 ILE B C 1
ATOM 7724 O O . ILE B 1 486 ? -20.031 19.922 -7.375 1 98.19 486 ILE B O 1
ATOM 7728 N N . LYS B 1 487 ? -20.766 18.062 -6.422 1 98 487 LYS B N 1
ATOM 7729 C CA . LYS B 1 487 ? -19.844 17.172 -7.145 1 98 487 LYS B CA 1
ATOM 7730 C C . LYS B 1 487 ? -20.047 17.297 -8.648 1 98 487 LYS B C 1
ATOM 7732 O O . LYS B 1 487 ? -19.078 17.406 -9.398 1 98 487 LYS B O 1
ATOM 7737 N N . ASP B 1 488 ? -21.312 17.281 -9.016 1 97.88 488 ASP B N 1
ATOM 7738 C CA . ASP B 1 488 ? -21.641 17.391 -10.43 1 97.88 488 ASP B CA 1
ATOM 7739 C C . ASP B 1 488 ? -21.156 18.719 -11.008 1 97.88 488 ASP B C 1
ATOM 7741 O O . ASP B 1 488 ? -20.578 18.75 -12.102 1 97.88 488 ASP B O 1
ATOM 7745 N N . ARG B 1 489 ? -21.438 19.766 -10.289 1 97 489 ARG B N 1
ATOM 7746 C CA . ARG B 1 489 ? -21.016 21.109 -10.719 1 97 489 ARG B CA 1
ATOM 7747 C C . ARG B 1 489 ? -19.516 21.172 -10.898 1 97 489 ARG B C 1
ATOM 7749 O O . ARG B 1 489 ? -19.016 21.703 -11.891 1 97 489 ARG B O 1
ATOM 7756 N N . VAL B 1 490 ? -18.797 20.672 -9.961 1 97.56 490 VAL B N 1
ATOM 7757 C CA . VAL B 1 490 ? -17.344 20.688 -9.992 1 97.56 490 VAL B CA 1
ATOM 7758 C C . VAL B 1 490 ? -16.828 19.844 -11.148 1 97.56 490 VAL B C 1
ATOM 7760 O O . VAL B 1 490 ? -15.992 20.281 -11.938 1 97.56 490 VAL B O 1
ATOM 7763 N N . CYS B 1 491 ? -17.328 18.641 -11.32 1 96.75 491 CYS B N 1
ATOM 7764 C CA . CYS B 1 491 ? -16.875 17.719 -12.344 1 96.75 491 CYS B CA 1
ATOM 7765 C C . CYS B 1 491 ? -17.172 18.25 -13.742 1 96.75 491 CYS B C 1
ATOM 7767 O O . CYS B 1 491 ? -16.344 18.156 -14.641 1 96.75 491 CYS B O 1
ATOM 7769 N N . ASN B 1 492 ? -18.328 18.844 -13.883 1 95.62 492 ASN B N 1
ATOM 7770 C CA . ASN B 1 492 ? -18.766 19.344 -15.188 1 95.62 492 ASN B CA 1
ATOM 7771 C C . ASN B 1 492 ? -17.922 20.547 -15.633 1 95.62 492 ASN B C 1
ATOM 7773 O O . ASN B 1 492 ? -17.734 20.766 -16.828 1 95.62 492 ASN B O 1
ATOM 7777 N N . ARG B 1 493 ? -17.391 21.234 -14.703 1 95.56 493 ARG B N 1
ATOM 7778 C CA . ARG B 1 493 ? -16.656 22.469 -15.016 1 95.56 493 ARG B CA 1
ATOM 7779 C C . ARG B 1 493 ? -15.148 22.25 -14.914 1 95.56 493 ARG B C 1
ATOM 7781 O O . ARG B 1 493 ? -14.375 23.203 -15.078 1 95.56 493 ARG B O 1
ATOM 7788 N N . TRP B 1 494 ? -14.734 21.062 -14.648 1 95.94 494 TRP B N 1
ATOM 7789 C CA . TRP B 1 494 ? -13.352 20.797 -14.273 1 95.94 494 TRP B CA 1
ATOM 7790 C C . TRP B 1 494 ? -12.383 21.281 -15.344 1 95.94 494 TRP B C 1
ATOM 7792 O O . TRP B 1 494 ? -11.453 22.031 -15.055 1 95.94 494 TRP B O 1
ATOM 7802 N N . GLN B 1 495 ? -12.602 20.969 -16.594 1 93.94 495 GLN B N 1
ATOM 7803 C CA . GLN B 1 495 ? -11.734 21.391 -17.688 1 93.94 495 GLN B CA 1
ATOM 7804 C C . GLN B 1 495 ? -11.852 22.875 -17.953 1 93.94 495 GLN B C 1
ATOM 7806 O O . GLN B 1 495 ? -10.859 23.547 -18.219 1 93.94 495 GLN B O 1
ATOM 7811 N N . ALA B 1 496 ? -13.078 23.328 -17.844 1 93.31 496 ALA B N 1
ATOM 7812 C CA . ALA B 1 496 ? -13.312 24.75 -18.062 1 93.31 496 ALA B CA 1
ATOM 7813 C C . ALA B 1 496 ? -12.602 25.594 -17.016 1 93.31 496 ALA B C 1
ATOM 7815 O O . ALA B 1 496 ? -12.203 26.734 -17.297 1 93.31 496 ALA B O 1
ATOM 7816 N N . LEU B 1 497 ? -12.453 25.062 -15.852 1 94.38 497 LEU B N 1
ATOM 7817 C CA . LEU B 1 497 ? -11.75 25.781 -14.781 1 94.38 497 LEU B CA 1
ATOM 7818 C C . LEU B 1 497 ? -10.25 25.812 -15.047 1 94.38 497 LEU B C 1
ATOM 7820 O O . LEU B 1 497 ? -9.531 26.609 -14.438 1 94.38 497 LEU B O 1
ATOM 7824 N N . GLY B 1 498 ? -9.75 24.938 -15.898 1 93.38 498 GLY B N 1
ATOM 7825 C CA . GLY B 1 498 ? -8.344 24.953 -16.25 1 93.38 498 GLY B CA 1
ATOM 7826 C C . GLY B 1 498 ? -7.613 23.688 -15.828 1 93.38 498 GLY B C 1
ATOM 7827 O O . GLY B 1 498 ? -6.395 23.594 -15.977 1 93.38 498 GLY B O 1
ATOM 7828 N N . PHE B 1 499 ? -8.375 22.641 -15.375 1 94.88 499 PHE B N 1
ATOM 7829 C CA . PHE B 1 499 ? -7.758 21.422 -14.906 1 94.88 499 PHE B CA 1
ATOM 7830 C C . PHE B 1 499 ? -7.719 20.375 -16.016 1 94.88 499 PHE B C 1
ATOM 7832 O O . PHE B 1 499 ? -8.352 20.531 -17.047 1 94.88 499 PHE B O 1
ATOM 7839 N N . ASN B 1 500 ? -6.766 19.469 -15.758 1 80.12 500 ASN B N 1
ATOM 7840 C CA . ASN B 1 500 ? -6.633 18.375 -16.719 1 80.12 500 ASN B CA 1
ATOM 7841 C C . ASN B 1 500 ? -7.77 17.375 -16.594 1 80.12 500 ASN B C 1
ATOM 7843 O O . ASN B 1 500 ? -8.273 17.141 -15.484 1 80.12 500 ASN B O 1
ATOM 7847 N N . SER B 1 501 ? -8.375 17.078 -17.609 1 67.25 501 SER B N 1
ATOM 7848 C CA . SER B 1 501 ? -9.391 16.031 -17.594 1 67.25 501 SER B CA 1
ATOM 7849 C C . SER B 1 501 ? -8.836 14.734 -17.031 1 67.25 501 SER B C 1
ATOM 7851 O O . SER B 1 501 ? -7.652 14.43 -17.203 1 67.25 501 SER B O 1
ATOM 7853 N N . ALA B 1 502 ? -9.469 14.383 -16.047 1 56.97 502 ALA B N 1
ATOM 7854 C CA . ALA B 1 502 ? -9.078 13.078 -15.516 1 56.97 502 ALA B CA 1
ATOM 7855 C C . ALA B 1 502 ? -8.852 12.078 -16.641 1 56.97 502 ALA B C 1
ATOM 7857 O O . ALA B 1 502 ? -9.703 11.93 -17.531 1 56.97 502 ALA B O 1
ATOM 7858 N N . LYS B 1 503 ? -7.715 11.75 -16.984 1 45.41 503 LYS B N 1
ATOM 7859 C CA . LYS B 1 503 ? -7.527 10.609 -17.891 1 45.41 503 LYS B CA 1
ATOM 7860 C C . LYS B 1 503 ? -8.18 9.352 -17.328 1 45.41 503 LYS B C 1
ATOM 7862 O O . LYS B 1 503 ? -8.188 9.141 -16.109 1 45.41 503 LYS B O 1
#

Radius of gyration: 31.46 Å; Cα contacts (8 Å, |Δi|>4): 2599; chains: 2; bounding box: 56×98×72 Å

Solvent-accessible surface area (backbone atoms only — not comparable to full-atom values): 48985 Å² total; per-residue (Å²): 127,62,77,65,60,34,34,23,51,18,30,67,38,30,55,51,46,33,46,74,69,68,41,46,28,75,30,71,63,76,39,42,23,72,35,48,48,28,43,52,38,29,47,26,31,58,62,20,42,54,26,42,33,38,67,27,42,51,55,45,45,96,72,39,46,49,22,36,31,27,46,73,42,23,43,39,66,51,78,72,29,29,43,19,40,52,20,35,24,68,65,43,59,42,59,43,50,70,66,59,52,48,48,50,61,56,52,19,74,77,39,70,69,26,62,58,41,82,41,94,65,42,56,20,60,70,37,76,35,48,60,91,69,56,39,55,75,54,38,45,41,28,23,54,37,73,62,32,52,47,30,42,64,32,54,50,33,34,37,37,39,56,32,89,86,66,78,34,45,50,47,34,64,62,46,27,28,52,66,42,54,50,32,31,15,31,75,69,49,88,86,38,68,70,30,53,39,48,50,54,21,43,75,70,70,41,60,33,63,34,36,37,34,22,27,41,27,34,34,48,58,55,50,27,50,38,77,69,62,88,73,60,39,44,60,26,45,36,7,25,58,70,74,45,60,45,52,23,18,65,46,92,88,51,91,50,66,44,61,19,64,15,19,33,33,40,32,38,35,34,40,66,77,51,58,35,74,32,42,12,52,46,32,58,76,20,38,22,42,62,80,53,56,44,75,20,41,30,29,40,46,55,32,39,26,20,28,83,69,22,43,41,41,37,50,68,48,17,47,65,40,31,44,57,35,63,39,44,16,36,36,30,17,40,50,48,39,50,54,42,40,74,72,68,44,51,59,74,46,38,24,19,40,60,70,32,48,30,24,32,28,31,37,23,27,37,43,72,58,41,28,71,64,69,60,48,73,67,58,53,46,51,52,51,44,55,55,38,45,73,32,81,60,24,39,64,42,35,32,40,38,36,33,40,72,89,43,51,52,92,36,58,70,42,47,44,39,35,45,53,38,24,29,31,53,78,74,34,49,51,72,44,60,91,36,64,25,44,40,85,40,48,23,25,58,54,33,93,57,60,31,54,39,15,49,23,31,31,38,38,24,52,43,60,44,34,45,65,82,37,83,69,63,38,50,18,41,52,83,63,28,49,58,66,68,55,52,48,54,49,62,74,38,35,52,79,51,61,45,78,68,82,124,123,62,77,63,59,36,34,21,51,18,31,69,37,30,54,51,47,31,47,75,70,67,40,45,26,75,29,72,63,76,38,42,24,73,35,47,50,27,42,52,40,30,47,25,31,59,62,19,42,54,27,42,33,40,68,28,44,51,54,46,46,96,75,38,49,46,26,36,32,25,46,74,42,23,43,40,67,50,76,72,28,30,43,20,41,53,20,37,25,67,65,42,59,42,60,44,51,70,67,59,52,47,50,51,60,56,53,19,74,77,38,70,69,27,62,59,39,80,41,94,64,42,54,20,60,68,36,77,36,48,59,90,67,56,41,55,76,53,38,48,41,28,22,54,36,75,62,30,52,46,29,42,63,32,56,52,33,36,39,38,38,57,32,88,87,66,79,34,44,48,47,33,63,61,45,28,29,53,68,42,52,48,30,32,14,32,76,68,47,87,86,38,67,68,29,54,38,48,50,54,22,42,74,70,71,41,61,33,62,32,34,39,34,20,27,42,26,33,33,48,57,55,51,27,51,37,76,67,61,89,73,60,41,45,61,26,44,35,6,26,58,72,74,45,60,44,52,24,20,67,46,91,88,52,92,52,67,42,61,19,66,16,19,32,33,39,32,38,33,33,39,66,79,51,59,34,73,32,45,13,52,45,32,58,74,20,39,22,42,63,80,54,54,44,74,21,40,30,29,42,45,55,33,39,26,20,28,83,74,22,44,41,40,38,49,68,47,17,49,67,39,28,44,58,36,62,40,44,18,35,37,29,16,39,50,47,38,49,54,42,38,74,73,67,45,50,57,73,47,38,23,19,40,59,69,34,50,33,25,33,28,32,35,23,28,38,43,72,58,43,28,71,64,68,59,48,72,65,60,53,44,50,52,51,43,54,56,38,45,72,31,81,61,23,39,65,43,34,33,40,37,37,34,39,71,88,46,50,50,91,37,57,70,44,46,45,39,36,45,53,39,25,30,32,52,77,74,34,50,49,72,42,62,92,36,62,24,44,42,86,41,47,24,24,60,54,32,92,57,60,30,55,39,15,48,23,30,31,36,37,24,52,44,61,43,33,46,66,82,37,83,67,64,38,50,19,41,51,84,62,27,49,57,66,70,55,51,50,53,49,63,74,37,36,54,80,52,61,45,78,68,80,125

InterPro domains:
  IPR002830 UbiD decarboxylyase family [PTHR30108] (7-499)
  IPR002830 UbiD decarboxylyase family [TIGR00148] (11-444)
  IPR032903 Ferulic acid decarboxylase-like [MF_01983] (7-499)
  IPR048304 3-octaprenyl-4-hydroxybenzoate carboxy-lyase-like, Rift-related domain [PF01977] (120-319)
  IPR049381 3-octaprenyl-4-hydroxybenzoate carboxy-lyase-like, C-terminal domain [PF20696] (325-461)
  IPR049383 3-octaprenyl-4-hydroxybenzoate carboxy-lyase-like, N-terminal domain [PF20695] (15-105)

Organism: Fusarium proliferatum (strain ET1) (NCBI:txid1227346)

Foldseek 3Di:
DPLCLAQLNFLVNVVVVLVVVVQEDEDADEAELEARVLVVLVVCQVQQGGWYWAQHYQLQDPLSFAIATHQQQGAHNDPQQRRQSLCSNLPHHSSDDLVRSLVLLLVLVPFFFDAADEDAAFQLFPDKAFLVRFFPQRGSFHPNDPQKPAGKLFQQKWKWFAAPVRQFIATAGWIWHDDTGFKIFTDQDPPDPSVVRLVRVVVVVDWTWMKIFFSGRSLLSLLRLAPDDGRDYSQRSSCSSRVHHFYWYADDPDGTIDGRNTAKMFTDTWDSPDWDKGTDAAAQQADGDRPPIDTGIMTGGRMMTGHRNGYGYDWNHHQGDGCQLVRNQASLQSVLQVQCVVVPFQWDGKGGASNVSSQEIETEGALVVLLVVLDALVVNQVVSCVRQLADPSCANYAEYEYHYPVADRHDVVRSVVLQVPQFDPPPQKDWAFAGFHDQVDCCQVVNDDPSTTTNHMYTYSDHRCSNHPRDDDFDPDLVTPDDPVVSCVCLVCVVVVPHDNDD/DPLCLAQLNFLVNVVVVLVVVVQEDEDADEAELEARVLVVLVVCQVQQGGWYWAQHYPLQDPLRQAIATHQQQGAHNDPQQRRQSLCSNQPHHSSDDLVRSLVLLLVLVPFFFDAADEDAAFQLFPDKAFLVRFFPQRGSFHPNDPQKPAGKLFQQKWKWFAAPVRQFIATAGWTWHDDTGFKIFTDQDPPDPSVVRLVRVVVVVDWTWMKIFFRGRSLLSLLRLAPDDGRDYSQRSSCSSRVHHFYWYADDPDGTIDGRNTAKMFTDTWDSPDWDKGTDAAALQADGDRPPIDTGIMTGGRMMTGHRNGYGYDWNHHQGDGCQLVRNQASLQSVLQVQCVVVPFQWDGKGGASNVSSQEIETEGALVVLLVVLDALVVNQVVSCVVQLQDPSCANYAEYEYHYPVADRHDVVRSVVLQVPQFDPPPQKDWAFAGFHDQVDCCQVVNDDHSTTTNHMYTYSDHRCSNHPRDDDFDPDLVTPDDPVVSCVCLVCVVVVPHDNDD